Protein AF-C3Z8F8-F1 (afdb_monomer_lite)

Organism: Branchiostoma floridae (NCBI:txid7739)

InterPro domains:
  IPR000772 Ricin B, lectin domain [PF00652] (810-932)
  IPR000772 Ricin B, lectin domain [SM00458] (810-935)
  IPR001128 Cytochrome P450 [PF00067] (260-406)
  IPR001173 Glycosyltransferase 2-like [PF00535] (545-729)
  IPR002403 Cytochrome P450, E-class, group IV [PR00465] (278-294)
  IPR002403 Cytochrome P450, E-class, group IV [PR00465] (331-349)
  IPR002403 Cytochrome P450, E-class, group IV [PR00465] (377-395)
  IPR029044 Nucleotide-diphospho-sugar transferases [G3DSA:3.90.550.10] (469-754)
  IPR029044 Nucleotide-diphospho-sugar transferases [G3DSA:3.90.550.10] (755-800)
  IPR029044 Nucleotide-diphospho-sugar transferases [SSF53448] (522-799)
  IPR035992 Ricin B-like lectins [SSF50370] (803-936)
  IPR036396 Cytochrome P450 superfamily [G3DSA:1.10.630.10] (15-412)
  IPR036396 Cytochrome P450 superfamily [SSF48264] (28-414)

Secondary structure (DSSP, 8-state):
--SS--HHHHHH---SSS-----SSS---SEEEE-SSS-EEEE-SHHHHGGGT-TTTEEEPTTEETTEEE-TTTTTT---TTT--HHHHHHHHHHHHHHHHHHHTTHHHHHHHHHHHHHHHHTT-S-BTTHHHHHHHHHHHHHHHHHHSSPPPHHHHHHHHTTSEEEE-SSSPPP-THHHHHHHHHHHHHHHHHHHTSTTHHHHHHHHHHTT--HHHHHHHHHIIIIIIIIIHHHHHHHHHHHHHTTS-HHHHHHHHHHHHHHHHHTTS--HHHHHH-HHHHHHHHHHHHHS-SS-EEEEEESS-EEE--TT--EEE-TT-EEEEEHHHHTT-TTTSSSTTS--TTTTB-TTS-B----BTTTB-TTS---TTS-S-TTHHHHHHHHHHHHHHHHHHEEEEESSPPP--SS-SSTTS-SSPP-EEEEEE-HHHHHHHHHHTTTTSGGGTHHHHTTTTTS-----EEPP---TTSS-S-TTSTTGGGPPPPGGGTTT-HHHHHHHHHHHSS-HHHHHHS-TT------S-GGGGG-EE-SSPPPEEEEEEESS--HHHHHHHHHHHHHHS-TTTEEEEEEEE-S---GGGTHHHHHHHTT-TTEEEEE-SS--BHHHHHHHHHHS--SSEEEEEESS----TT-SHHHHHHHHH-TT-------PEE-TTT--EE---TTEEEEEETTTEEEEEEPP--S-HHHHHHHHHTTPPPP-SB--SSSEEEEHHHHHHTT-S-TT--BSSSHHHHHHH-S--TTS-TTTHHHHTTS---HHHHHHHHHTTPPPHHHHHHHT-TTS------EEEEEEEEESSSSEEEE--STTB-EEEE--SS-GGG-EEEETTSBEEETTEEEEEEEEEEEPTTSTT-EEEEEEETTSTTBPBEE--TTSB-EETTT-EEEEEEESSSS-EEEEEEE--S-GGGBEEEEEE-S--

Foldseek 3Di:
DLPFDQLLCLQQDDDDPDADHDFPDDDDFQWGFHCSQHTAIEGFALQRLVLLFALQWWAAAWQDPPQWGFDCLLLVNQTALLRDHDLVVLLLLQLQLVLCVQLVVVLLVLLLVLLLVLLVVCQVDLKFLPLLLSLLQSQQQSSCCSRQVGRDGSVLLVLLVQLGIAGGSGPDDDPGPVVSVVSNSVSVVVLVVVRCPTPCNVVLCVSCVVSVHHSSSSSSNNSCLRNVVFSNQLSLLLQLLVLVLLVDDPVLLVVLLVQLVVLLVVLQADDPNSLVSSLLQVLQSLLLCLQFPSDQKRKTFTCAWDWDDGPPDTDIHHGGHIYMSGSNSNSQRCVQQPVSNDRDSCSQADPVRHGHFDQRPDPGRLPDADDSSGPNSSCSVVRSSSNSLSVSQCSHFKDWDWPDRFADDSSQSGGSHGNDRTMTSHMDGNSVVNVSNSPRSVPPPCPVPVVVVVVVPPPDDDDFDFLDQQFQPQDPPDCPFACAQLAFGDPVVCPPVVVLQVVCCVQAVFRLVSLVSDDLRHHYDQLDDPVNRGDTFDPDFWAEEEEEEDASHRPSQLSSAVNQCVRAPDPVRHQAYEYEYQAHDDPCVPPVVVVVCVVPPRYDYHYDPHRLADQVSLVVSLVPIDTQKYKFAYSRDHDHHSQVRVQRRVCVVPQLDKDFTQDWDQHRYGRRTGGHDPQWAWDADLVLDIDTDGDDDDDDPVVVVVCVVPVHDDQHLFDPPRTIMHGSVSCVLLVHFDSLDGHDDSSRVCVSQLDDRPDADPVCVVVVVVSDDCVVSVVSCVVVVHDYVVCSCVPRPVVHDDFPPAFQFKFWKQQQVDQWTWFDPDVQFIFIDHDDRPGPRRIWTQHPQQWIARSVHSQKTWFWADDDPVAPPKTTIGIDGPPDPRTFRWDDAAQAATAGPPPRWTKAWDPPDPVTGTIITDHDDPDSRRTIHGPGGPDHD

Sequence (941 aa):
MGGVWSNTYGFIKGVTDGVHMMKPEGEHPSVVRTNPGLPVVALMNQDTIHYAINPETYKKEPYSFGPVGVSKDVLRGHCPSMFSNDEDHRRKKALLVDAYKQGEKSLPSILFNQIKAHFGEWSRLKDVPDFEERVFHIMSETLTEALFGRKIDGQLCFTWLNGLITEAKTWIPMPSLAWKRRQAIKAIPELLKAIETAPKYRELVQLCHTHGVEVEEGIFTILYGTLFNGCAAQTAAIVSSVARLHTLSDAEKNEIIQTTLQVLEKHGGVSEESLGEMKTLESFILEVLRLHPPVFNYWVLARKDLVISPEKENIKVRKGERMLGCCFFAQRDGSVFPDPDRFRWNRFLDEQGGQKKHLFFPRGSFTEAADLNSHQCPGQDIGFFMMKTTLSVFLCYCSWELKDAPVWSDKPIRVGNPDDPVRLVRFNFRSEQAGRALTQGNRLVLIRAQVCLAVWTLTHLSVSRLVLKLDATTMPRNQRAPGSGGLPVSERRTRGHEKEIEAGWERSKFNEFVSDLVSLERSLPDTRPVRCHKAQVLDNLPTTSVIICFCEEAVSTLLRSVHSVINRSPPHLLKEIILVDDASTAAYLKEDLDTYMSKFPQVKIVHLPEREGLIRARLRGAEIATGDVLTFLDSHIECNVGWLEPLLDRIGRNRTTVPCPSIDRINDNTFGYEAANENMRGGFNWGMKFDWVSLPPGEDDRRYQDIWSQNEIIKSPTMAGGLFSIDRRFFWELGGYDPGFQIWGAENLEISFKDIFYALNPHVENEIANAGDVSDRKRMREQLGCKSFQWYIDHVYPEITIPDLRAKARGEVKNRAMSLCLDAVYGEKVGAYFCHGEGGQQSFTLRMDDKIMLRWFFSVCLAAGLPIRNHKGAFLLTKKPCTAPEVIAWNHTKGGPLVDQKTGKCLGVVNLSPEEHLVALRPCNQQRVQDWTFQNYLVDM

Radius of gyration: 35.75 Å; chains: 1; bounding box: 102×76×83 Å

Structure (mmCIF, N/CA/C/O backbone):
data_AF-C3Z8F8-F1
#
_entry.id   AF-C3Z8F8-F1
#
loop_
_atom_site.group_PDB
_atom_site.id
_atom_site.type_symbol
_atom_site.label_atom_id
_atom_site.label_alt_id
_atom_site.label_comp_id
_atom_site.label_asym_id
_atom_site.label_entity_id
_atom_site.label_seq_id
_atom_site.pdbx_PDB_ins_code
_atom_site.Cartn_x
_atom_site.Cartn_y
_atom_site.Cartn_z
_atom_site.occupancy
_atom_site.B_iso_or_equiv
_atom_site.auth_seq_id
_atom_site.auth_comp_id
_atom_site.auth_asym_id
_atom_site.auth_atom_id
_atom_site.pdbx_PDB_model_num
ATOM 1 N N . MET A 1 1 ? 19.564 0.841 -3.319 1.00 30.75 1 MET A N 1
ATOM 2 C CA . MET A 1 1 ? 20.956 1.330 -3.101 1.00 30.75 1 MET A CA 1
ATOM 3 C C . MET A 1 1 ? 21.956 0.267 -2.608 1.00 30.75 1 MET A C 1
ATOM 5 O O . MET A 1 1 ? 23.150 0.504 -2.739 1.00 30.75 1 MET A O 1
ATOM 9 N N . GLY A 1 2 ? 21.537 -0.902 -2.096 1.00 26.88 2 GLY A N 1
ATOM 10 C CA . GLY A 1 2 ? 22.413 -1.929 -1.488 1.00 26.88 2 GLY A CA 1
ATOM 11 C C . GLY A 1 2 ? 23.427 -2.684 -2.372 1.00 26.88 2 GLY A C 1
ATOM 12 O O . GLY A 1 2 ? 23.732 -3.834 -2.082 1.00 26.88 2 GLY A O 1
ATOM 13 N N . GLY A 1 3 ? 23.937 -2.092 -3.453 1.00 28.89 3 GLY A N 1
ATOM 14 C CA . GLY A 1 3 ? 24.893 -2.740 -4.354 1.00 28.89 3 GLY A CA 1
ATOM 15 C C . GLY A 1 3 ? 26.354 -2.432 -4.018 1.00 28.89 3 GLY A C 1
ATOM 16 O O . GLY A 1 3 ? 26.887 -1.466 -4.555 1.00 28.89 3 GLY A O 1
ATOM 17 N N . VAL A 1 4 ? 26.990 -3.318 -3.238 1.00 31.25 4 VAL A N 1
ATOM 18 C CA . VAL A 1 4 ? 28.458 -3.474 -3.090 1.00 31.25 4 VAL A CA 1
ATOM 19 C C . VAL A 1 4 ? 29.200 -2.289 -2.440 1.00 31.25 4 VAL A C 1
ATOM 21 O O . VAL A 1 4 ? 29.968 -1.616 -3.117 1.00 31.25 4 VAL A O 1
ATOM 24 N N . TRP A 1 5 ? 29.052 -2.073 -1.121 1.00 44.94 5 TRP A N 1
ATOM 25 C CA . TRP A 1 5 ? 29.898 -1.103 -0.380 1.00 44.94 5 TRP A CA 1
ATOM 26 C C . TRP A 1 5 ? 30.412 -1.570 0.994 1.00 44.94 5 TRP A C 1
ATOM 28 O O . TRP A 1 5 ? 30.899 -0.762 1.785 1.00 44.94 5 TRP A O 1
ATOM 38 N N . SER A 1 6 ? 30.394 -2.872 1.285 1.00 33.66 6 SER A N 1
ATOM 39 C CA . SER A 1 6 ? 31.054 -3.418 2.475 1.00 33.66 6 SER A CA 1
ATOM 40 C C . SER A 1 6 ? 32.566 -3.451 2.371 1.00 33.66 6 SER A C 1
ATOM 42 O O . SER A 1 6 ? 33.184 -4.499 2.152 1.00 33.66 6 SER A O 1
ATOM 44 N N . ASN A 1 7 ? 33.182 -2.317 2.671 1.00 40.53 7 ASN A N 1
ATOM 45 C CA . ASN A 1 7 ? 34.591 -2.330 3.020 1.00 40.53 7 ASN A CA 1
ATOM 46 C C . ASN A 1 7 ? 34.834 -3.020 4.373 1.00 40.53 7 ASN A C 1
ATOM 48 O O . ASN A 1 7 ? 35.974 -3.365 4.639 1.00 40.53 7 ASN A O 1
ATOM 52 N N . THR A 1 8 ? 33.806 -3.345 5.170 1.00 40.59 8 THR A N 1
ATOM 53 C CA . THR A 1 8 ? 33.922 -4.212 6.358 1.00 40.59 8 THR A CA 1
ATOM 54 C C . THR A 1 8 ? 34.594 -5.544 6.012 1.00 40.59 8 THR A C 1
ATOM 56 O O . THR A 1 8 ? 35.601 -5.889 6.620 1.00 40.59 8 THR A O 1
ATOM 59 N N . TYR A 1 9 ? 34.143 -6.257 4.973 1.00 34.75 9 TYR A N 1
ATOM 60 C CA . TYR A 1 9 ? 34.754 -7.540 4.592 1.00 34.75 9 TYR A CA 1
ATOM 61 C C . TYR A 1 9 ? 36.217 -7.383 4.120 1.00 34.75 9 TYR A C 1
ATOM 63 O O . TYR A 1 9 ? 37.063 -8.217 4.439 1.00 34.75 9 TYR A O 1
ATOM 71 N N . GLY A 1 10 ? 36.536 -6.279 3.430 1.00 37.97 10 GLY A N 1
ATOM 72 C CA . GLY A 1 10 ? 37.906 -5.938 3.014 1.00 37.97 10 GLY A CA 1
ATOM 73 C C . GLY A 1 10 ? 38.821 -5.467 4.156 1.00 37.97 10 GLY A C 1
ATOM 74 O O . GLY A 1 10 ? 40.017 -5.735 4.122 1.00 37.97 10 GLY A O 1
ATOM 75 N N . PHE A 1 11 ? 38.269 -4.816 5.184 1.00 44.28 11 PHE A N 1
ATOM 76 C CA . PHE A 1 11 ? 38.968 -4.427 6.418 1.00 44.28 11 PHE A CA 1
ATOM 77 C C . PHE A 1 11 ? 39.270 -5.631 7.314 1.00 44.28 11 PHE A C 1
ATOM 79 O O . PHE A 1 11 ? 40.329 -5.691 7.935 1.00 44.28 11 PHE A O 1
ATOM 86 N N . ILE A 1 12 ? 38.325 -6.570 7.390 1.00 44.50 12 ILE A N 1
ATOM 87 C CA . ILE A 1 12 ? 38.333 -7.671 8.359 1.00 44.50 12 ILE A CA 1
ATOM 88 C C . ILE A 1 12 ? 39.060 -8.910 7.811 1.00 44.50 12 ILE A C 1
ATOM 90 O O . ILE A 1 12 ? 39.488 -9.758 8.595 1.00 44.50 12 ILE A O 1
ATOM 94 N N . LYS A 1 13 ? 39.233 -9.052 6.485 1.00 38.62 13 LYS A N 1
ATOM 95 C CA . LYS A 1 13 ? 39.855 -10.254 5.899 1.00 38.62 13 LYS A CA 1
ATOM 96 C C . LYS A 1 13 ? 40.780 -10.002 4.698 1.00 38.62 13 LYS A C 1
ATOM 98 O O . LYS A 1 13 ? 40.571 -10.544 3.615 1.00 38.62 13 LYS A O 1
ATOM 103 N N . GLY A 1 14 ? 41.864 -9.261 4.928 1.00 37.00 14 GLY A N 1
ATOM 104 C CA . GLY A 1 14 ? 43.059 -9.289 4.076 1.00 37.00 14 GLY A CA 1
ATOM 105 C C . GLY A 1 14 ? 44.121 -10.241 4.638 1.00 37.00 14 GLY A C 1
ATOM 106 O O . GLY A 1 14 ? 44.795 -9.894 5.602 1.00 37.00 14 GLY A O 1
ATOM 107 N N . VAL A 1 15 ? 44.281 -11.432 4.051 1.00 38.97 15 VAL A N 1
ATOM 108 C CA . VAL A 1 15 ? 45.391 -12.348 4.380 1.00 38.97 15 VAL A CA 1
ATOM 109 C C . VAL A 1 15 ? 46.559 -12.077 3.435 1.00 38.97 15 VAL A C 1
ATOM 111 O O . VAL A 1 15 ? 46.555 -12.594 2.325 1.00 38.97 15 VAL A O 1
ATOM 114 N N . THR A 1 16 ? 47.540 -11.302 3.897 1.00 36.34 16 THR A N 1
ATOM 115 C CA . THR A 1 16 ? 48.956 -11.341 3.472 1.00 36.34 16 THR A CA 1
ATOM 116 C C . THR A 1 16 ? 49.789 -10.564 4.494 1.00 36.34 16 THR A C 1
ATOM 118 O O . THR A 1 16 ? 49.552 -9.374 4.688 1.00 36.34 16 THR A O 1
ATOM 121 N N . ASP A 1 17 ? 50.721 -11.260 5.141 1.00 34.22 17 ASP A N 1
ATOM 122 C CA . ASP A 1 17 ? 51.903 -10.810 5.892 1.00 34.22 17 ASP A CA 1
ATOM 123 C C . ASP A 1 17 ? 51.981 -9.339 6.365 1.00 34.22 17 ASP A C 1
ATOM 125 O O . ASP A 1 17 ? 52.243 -8.413 5.599 1.00 34.22 17 ASP A O 1
ATOM 129 N N . GLY A 1 18 ? 51.894 -9.143 7.688 1.00 39.56 18 GLY A N 1
ATOM 130 C CA . GLY A 1 18 ? 52.433 -7.952 8.367 1.00 39.56 18 GLY A CA 1
ATOM 131 C C . GLY A 1 18 ? 51.464 -6.808 8.692 1.00 39.56 18 GLY A C 1
ATOM 132 O O . GLY A 1 18 ? 51.912 -5.783 9.202 1.00 39.56 18 GLY A O 1
ATOM 133 N N . VAL A 1 19 ? 50.156 -6.950 8.453 1.00 44.16 19 VAL A N 1
ATOM 134 C CA . VAL A 1 19 ? 49.149 -5.927 8.810 1.00 44.16 19 VAL A CA 1
ATOM 135 C C . VAL A 1 19 ? 48.291 -6.391 9.991 1.00 44.16 19 VAL A C 1
ATOM 137 O O . VAL A 1 19 ? 47.705 -7.471 9.949 1.00 44.16 19 VAL A O 1
ATOM 140 N N . HIS A 1 20 ? 48.172 -5.566 11.039 1.00 47.03 20 HIS A N 1
ATOM 141 C CA . HIS A 1 20 ? 47.271 -5.842 12.164 1.00 47.03 20 HIS A CA 1
ATOM 142 C C . HIS A 1 20 ? 45.809 -5.918 11.690 1.00 47.03 20 HIS A C 1
ATOM 144 O O . HIS A 1 20 ? 45.269 -4.953 11.143 1.00 47.03 20 HIS A O 1
ATOM 150 N N . MET A 1 21 ? 45.161 -7.062 11.928 1.00 49.62 21 MET A N 1
ATOM 151 C CA . MET A 1 21 ? 43.740 -7.260 11.635 1.00 49.62 21 MET A CA 1
ATOM 152 C C . MET A 1 21 ? 42.862 -6.424 12.569 1.00 49.62 21 MET A C 1
ATOM 154 O O . MET A 1 21 ? 42.931 -6.574 13.788 1.00 49.62 21 MET A O 1
ATOM 158 N N . MET A 1 22 ? 41.960 -5.633 11.990 1.00 53.66 22 MET A N 1
ATOM 159 C CA . MET A 1 22 ? 40.806 -5.093 12.707 1.00 53.66 22 MET A CA 1
ATOM 160 C C . MET A 1 22 ? 39.706 -6.154 12.679 1.00 53.66 22 MET A C 1
ATOM 162 O O . MET A 1 22 ? 39.204 -6.506 11.611 1.00 53.66 22 MET A O 1
ATOM 166 N N . LYS A 1 23 ? 39.361 -6.696 13.844 1.00 53.91 23 LYS A N 1
ATOM 167 C CA . LYS A 1 23 ? 38.171 -7.540 14.013 1.00 53.91 23 LYS A CA 1
ATOM 168 C C . LYS A 1 23 ? 36.983 -6.643 14.395 1.00 53.91 23 LYS A C 1
ATOM 170 O O . LYS A 1 23 ? 37.209 -5.507 14.780 1.00 53.91 23 LYS A O 1
ATOM 175 N N . PRO A 1 24 ? 35.733 -7.104 14.277 1.00 54.22 24 PRO A N 1
ATOM 176 C CA . PRO A 1 24 ? 34.597 -6.443 14.928 1.00 54.22 24 PRO A CA 1
ATOM 177 C C . PRO A 1 24 ? 34.580 -6.675 16.442 1.00 54.22 24 PRO A C 1
ATOM 179 O O . PRO A 1 24 ? 34.131 -5.819 17.189 1.00 54.22 24 PRO A O 1
ATOM 182 N N . GLU A 1 25 ? 35.097 -7.829 16.874 1.00 50.75 25 GLU A N 1
ATOM 183 C CA . GLU A 1 25 ? 35.137 -8.275 18.266 1.00 50.75 25 GLU A CA 1
ATOM 184 C C . GLU A 1 25 ? 36.566 -8.167 18.837 1.00 50.75 25 GLU A C 1
ATOM 186 O O . GLU A 1 25 ? 37.519 -8.705 18.254 1.00 50.75 25 GLU A O 1
ATOM 191 N N . GLY A 1 26 ? 36.708 -7.538 20.009 1.00 51.84 26 GLY A N 1
ATOM 192 C CA . GLY A 1 26 ? 37.941 -7.504 20.811 1.00 51.84 26 GLY A CA 1
ATOM 193 C C . GLY A 1 26 ? 38.516 -6.103 21.049 1.00 51.84 26 GLY A C 1
ATOM 194 O O . GLY A 1 26 ? 38.034 -5.112 20.513 1.00 51.84 26 GLY A O 1
ATOM 195 N N . GLU A 1 27 ? 39.574 -6.014 21.860 1.00 59.06 27 GLU A N 1
ATOM 196 C CA . GLU A 1 27 ? 40.308 -4.755 22.045 1.00 59.06 27 GLU A CA 1
ATOM 197 C C . GLU A 1 27 ? 41.096 -4.380 20.779 1.00 59.06 27 GLU A C 1
ATOM 199 O O . GLU A 1 27 ? 41.745 -5.221 20.144 1.00 59.06 27 GLU A O 1
ATOM 204 N N . HIS A 1 28 ? 41.082 -3.094 20.429 1.00 68.31 28 HIS A N 1
ATOM 205 C CA . HIS A 1 28 ? 41.867 -2.540 19.326 1.00 68.31 28 HIS A CA 1
ATOM 206 C C . HIS A 1 28 ? 42.767 -1.411 19.823 1.00 68.31 28 HIS A C 1
ATOM 208 O O . HIS A 1 28 ? 42.349 -0.634 20.683 1.00 68.31 28 HIS A O 1
ATOM 214 N N . PRO A 1 29 ? 43.984 -1.264 19.273 1.00 75.19 29 PRO A N 1
ATOM 215 C CA . PRO A 1 29 ? 44.781 -0.075 19.523 1.00 75.19 29 PRO A CA 1
ATOM 216 C C . PRO A 1 29 ? 44.054 1.153 18.961 1.00 75.19 29 PRO A C 1
ATOM 218 O O . PRO A 1 29 ? 43.560 1.137 17.832 1.00 75.19 29 PRO A O 1
ATOM 221 N N . SER A 1 30 ? 44.027 2.237 19.736 1.00 79.69 30 SER A N 1
ATOM 222 C CA . SER A 1 30 ? 43.353 3.488 19.373 1.00 79.69 30 SER A CA 1
ATOM 223 C C . SER A 1 30 ? 43.845 4.073 18.041 1.00 79.69 30 SER A C 1
ATOM 225 O O . SER A 1 30 ? 43.084 4.725 17.330 1.00 79.69 30 SER A O 1
ATOM 227 N N . VAL A 1 31 ? 45.106 3.812 17.675 1.00 84.94 31 VAL A N 1
ATOM 228 C CA . VAL A 1 31 ? 45.683 4.143 16.366 1.00 84.94 31 VAL A CA 1
ATOM 229 C C . VAL A 1 31 ? 46.378 2.914 15.788 1.00 84.94 31 VAL A C 1
ATOM 231 O O . VAL A 1 31 ? 47.151 2.262 16.485 1.00 84.94 31 VAL A O 1
ATOM 234 N N . VAL A 1 32 ? 46.165 2.623 14.502 1.00 83.44 32 VAL A N 1
ATOM 235 C CA . VAL A 1 32 ? 46.837 1.518 13.800 1.00 83.44 32 VAL A CA 1
ATOM 236 C C . VAL A 1 32 ? 47.263 1.920 12.389 1.00 83.44 32 VAL A C 1
ATOM 238 O O . VAL A 1 32 ? 46.518 2.566 11.653 1.00 83.44 32 VAL A O 1
ATOM 241 N N . ARG A 1 33 ? 48.473 1.525 11.974 1.00 84.31 33 ARG A N 1
ATOM 242 C CA . ARG A 1 33 ? 48.885 1.605 10.564 1.00 84.31 33 ARG A CA 1
ATOM 243 C C . ARG A 1 33 ? 48.367 0.380 9.823 1.00 84.31 33 ARG A C 1
ATOM 245 O O . ARG A 1 33 ? 48.650 -0.749 10.210 1.00 84.31 33 ARG A O 1
ATOM 252 N N . THR A 1 34 ? 47.594 0.609 8.769 1.00 77.56 34 THR A N 1
ATOM 253 C CA . THR A 1 34 ? 46.904 -0.449 8.024 1.00 77.56 34 THR A CA 1
ATOM 254 C C . THR A 1 34 ? 46.773 -0.084 6.541 1.00 77.56 34 THR A C 1
ATOM 256 O O . THR A 1 34 ? 47.124 1.023 6.127 1.00 77.56 34 THR A O 1
ATOM 259 N N . ASN A 1 35 ? 46.334 -1.030 5.712 1.00 74.69 35 ASN A N 1
ATOM 260 C CA . ASN A 1 35 ? 46.222 -0.864 4.264 1.00 74.69 35 ASN A CA 1
ATOM 261 C C . ASN A 1 35 ? 44.973 -1.581 3.708 1.00 74.69 35 ASN A C 1
ATOM 263 O O . ASN A 1 35 ? 45.088 -2.651 3.110 1.00 74.69 35 ASN A O 1
ATOM 267 N N . PRO A 1 36 ? 43.768 -1.005 3.866 1.00 63.84 36 PRO A N 1
ATOM 268 C CA . PRO A 1 36 ? 42.518 -1.539 3.317 1.00 63.84 36 PRO A CA 1
ATOM 269 C C . PRO A 1 36 ? 42.358 -1.211 1.814 1.00 63.84 36 PRO A C 1
ATOM 271 O O . PRO A 1 36 ? 41.287 -0.807 1.361 1.00 63.84 36 PRO A O 1
ATOM 274 N N . GLY A 1 37 ? 43.448 -1.300 1.046 1.00 69.25 37 GLY A N 1
ATOM 275 C CA . GLY A 1 37 ? 43.541 -0.915 -0.368 1.00 69.25 37 GLY A CA 1
ATOM 276 C C . GLY A 1 37 ? 44.363 0.354 -0.631 1.00 69.25 37 GLY A C 1
ATOM 277 O O . GLY A 1 37 ? 44.890 0.500 -1.731 1.00 69.25 37 GLY A O 1
ATOM 278 N N . LEU A 1 38 ? 44.527 1.234 0.366 1.00 73.88 38 LEU A N 1
ATOM 279 C CA . LEU A 1 38 ? 45.526 2.313 0.376 1.00 73.88 38 LEU A CA 1
ATOM 280 C C . LEU A 1 38 ? 46.180 2.421 1.770 1.00 73.88 38 LEU A C 1
ATOM 282 O O . LEU A 1 38 ? 45.448 2.385 2.763 1.00 73.88 38 LEU A O 1
ATOM 286 N N . PRO A 1 39 ? 47.513 2.621 1.880 1.00 83.94 39 PRO A N 1
ATOM 287 C CA . PRO A 1 39 ? 48.187 2.802 3.167 1.00 83.94 39 PRO A CA 1
ATOM 288 C C . PRO A 1 39 ? 47.631 3.994 3.952 1.00 83.94 39 PRO A C 1
ATOM 290 O O . PRO A 1 39 ? 47.515 5.100 3.412 1.00 83.94 39 PRO A O 1
ATOM 293 N N . VAL A 1 40 ? 47.300 3.766 5.224 1.00 86.62 40 VAL A N 1
ATOM 294 C CA . VAL A 1 40 ? 46.593 4.732 6.069 1.00 86.62 40 VAL A CA 1
ATOM 295 C C . VAL A 1 40 ? 46.930 4.571 7.555 1.00 86.62 40 VAL A C 1
ATOM 297 O O . VAL A 1 40 ? 47.263 3.483 8.029 1.00 86.62 40 VAL A O 1
ATOM 300 N N . VAL A 1 41 ? 46.826 5.669 8.301 1.00 89.88 41 VAL A N 1
ATOM 301 C CA . VAL A 1 41 ? 46.792 5.679 9.769 1.00 89.88 41 VAL A CA 1
ATOM 302 C C . VAL A 1 41 ? 45.328 5.696 10.205 1.00 89.88 41 VAL A C 1
ATOM 304 O O . VAL A 1 41 ? 44.657 6.721 10.085 1.00 89.88 41 VAL A O 1
ATOM 307 N N . ALA A 1 42 ? 44.804 4.559 10.654 1.00 86.50 42 ALA A N 1
ATOM 308 C CA . ALA A 1 42 ? 43.435 4.455 11.142 1.00 86.50 42 ALA A CA 1
ATOM 309 C C . ALA A 1 42 ? 43.340 4.894 12.609 1.00 86.50 42 ALA A C 1
ATOM 311 O O . ALA A 1 42 ? 44.177 4.526 13.432 1.00 86.50 42 ALA A O 1
ATOM 312 N N . LEU A 1 43 ? 42.318 5.695 12.899 1.00 86.69 43 LEU A N 1
ATOM 313 C CA . LEU A 1 43 ? 41.978 6.273 14.195 1.00 86.69 43 LEU A CA 1
ATOM 314 C C . LEU A 1 43 ? 40.658 5.633 14.631 1.00 86.69 43 LEU A C 1
ATOM 316 O O . LEU A 1 43 ? 39.645 5.751 13.931 1.00 86.69 43 LEU A O 1
ATOM 320 N N . MET A 1 44 ? 40.708 4.896 15.735 1.00 80.81 44 MET A N 1
ATOM 321 C CA . MET A 1 44 ? 39.763 3.815 16.034 1.00 80.81 44 MET A CA 1
ATOM 322 C C . MET A 1 44 ? 38.857 4.107 17.231 1.00 80.81 44 MET A C 1
ATOM 324 O O . MET A 1 44 ? 37.805 3.491 17.346 1.00 80.81 44 MET A O 1
ATOM 328 N N . ASN A 1 45 ? 39.253 5.031 18.107 1.00 81.31 45 ASN A N 1
ATOM 329 C CA . ASN A 1 45 ? 38.583 5.326 19.376 1.00 81.31 45 ASN A CA 1
ATOM 330 C C . ASN A 1 45 ? 38.203 6.821 19.465 1.00 81.31 45 ASN A C 1
ATOM 332 O O . ASN A 1 45 ? 38.612 7.610 18.607 1.00 81.31 45 ASN A O 1
ATOM 336 N N . GLN A 1 46 ? 37.435 7.222 20.481 1.00 79.62 46 GLN A N 1
ATOM 337 C CA . GLN A 1 46 ? 36.915 8.594 20.609 1.00 79.62 46 GLN A CA 1
ATOM 338 C C . GLN A 1 46 ? 38.027 9.646 20.782 1.00 79.62 46 GLN A C 1
ATOM 340 O O . GLN A 1 46 ? 37.952 10.719 20.178 1.00 79.62 46 GLN A O 1
ATOM 345 N N . ASP A 1 47 ? 39.101 9.325 21.509 1.00 80.44 47 ASP A N 1
ATOM 346 C CA . ASP A 1 47 ? 40.209 10.265 21.740 1.00 80.44 47 ASP A CA 1
ATOM 347 C C . ASP A 1 47 ? 41.027 10.548 20.485 1.00 80.44 47 ASP A C 1
ATOM 349 O O . ASP A 1 47 ? 41.505 11.660 20.282 1.00 80.44 47 ASP A O 1
ATOM 353 N N . THR A 1 48 ? 41.228 9.553 19.624 1.00 84.50 48 THR A N 1
ATOM 354 C CA . THR A 1 48 ? 42.141 9.672 18.475 1.00 84.50 48 THR A CA 1
ATOM 355 C C . THR A 1 48 ? 41.438 10.137 17.214 1.00 84.50 48 THR A C 1
ATOM 357 O O . THR A 1 48 ? 42.032 10.827 16.386 1.00 84.50 48 THR A O 1
ATOM 360 N N . ILE A 1 49 ? 40.156 9.819 17.050 1.00 82.00 49 ILE A N 1
ATOM 361 C CA . ILE A 1 49 ? 39.426 10.131 15.823 1.00 82.00 49 ILE A CA 1
ATOM 362 C C . ILE A 1 49 ? 39.317 11.649 15.561 1.00 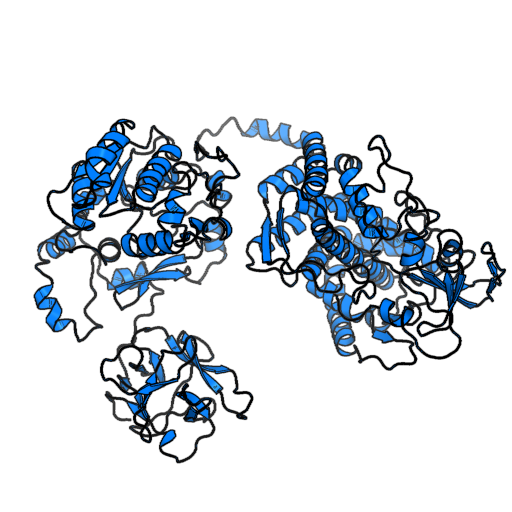82.00 49 ILE A C 1
ATOM 364 O O . ILE A 1 49 ? 39.169 12.064 14.409 1.00 82.00 49 ILE A O 1
ATOM 368 N N . HIS A 1 50 ? 39.507 12.495 16.588 1.00 78.50 50 HIS A N 1
ATOM 369 C CA . HIS A 1 50 ? 39.512 13.957 16.464 1.00 78.50 50 HIS A CA 1
ATOM 370 C C . HIS A 1 50 ? 40.572 14.516 15.489 1.00 78.50 50 HIS A C 1
ATOM 372 O O . HIS A 1 50 ? 40.350 15.583 14.901 1.00 78.50 50 HIS A O 1
ATOM 378 N N . TYR A 1 51 ? 41.677 13.797 15.253 1.00 82.44 51 TYR A N 1
ATOM 379 C CA . TYR A 1 51 ? 42.717 14.198 14.295 1.00 82.44 51 TYR A CA 1
ATOM 380 C C . TYR A 1 51 ? 42.267 14.096 12.825 1.00 82.44 51 TYR A C 1
ATOM 382 O O . TYR A 1 51 ? 42.809 14.818 11.985 1.00 82.44 51 TYR A O 1
ATOM 390 N N . ALA A 1 52 ? 41.265 13.268 12.494 1.00 81.38 52 ALA A N 1
ATOM 391 C CA . ALA A 1 52 ? 40.735 13.141 11.126 1.00 81.38 52 ALA A CA 1
ATOM 392 C C . ALA A 1 52 ? 39.596 14.122 10.790 1.00 81.38 52 ALA A C 1
ATOM 394 O O . ALA A 1 52 ? 38.984 14.035 9.730 1.00 81.38 52 ALA A O 1
ATOM 395 N N . ILE A 1 53 ? 39.293 15.042 11.704 1.00 77.00 53 ILE A N 1
ATOM 396 C CA . ILE A 1 53 ? 38.130 15.938 11.632 1.00 77.00 53 ILE A CA 1
ATOM 397 C C . ILE A 1 53 ? 38.453 17.360 12.113 1.00 77.00 53 ILE A C 1
ATOM 399 O O . ILE A 1 53 ? 37.587 18.223 12.028 1.00 77.00 53 ILE A O 1
ATOM 403 N N . ASN A 1 54 ? 39.672 17.644 12.591 1.00 79.75 54 ASN A N 1
ATOM 404 C CA . ASN A 1 54 ? 40.121 19.003 12.911 1.00 79.75 54 ASN A CA 1
ATOM 405 C C . ASN A 1 54 ? 40.757 19.684 11.679 1.00 79.75 54 ASN A C 1
ATOM 407 O O . ASN A 1 54 ? 41.829 19.237 11.264 1.00 79.75 54 ASN A O 1
ATOM 411 N N . PRO A 1 55 ? 40.183 20.767 11.114 1.00 79.06 55 PRO A N 1
ATOM 412 C CA . PRO A 1 55 ? 40.761 21.454 9.955 1.00 79.06 55 PRO A CA 1
ATOM 413 C C . PRO A 1 55 ? 42.247 21.808 10.115 1.00 79.06 55 PRO A C 1
ATOM 415 O O . PRO A 1 55 ? 42.977 21.802 9.134 1.00 79.06 55 PRO A O 1
ATOM 418 N N . GLU A 1 56 ? 42.726 22.034 11.342 1.00 84.25 56 GLU A N 1
ATOM 419 C CA . GLU A 1 56 ? 44.133 22.337 11.647 1.00 84.25 56 GLU A CA 1
ATOM 420 C C . GLU A 1 56 ? 45.099 21.144 11.527 1.00 84.25 56 GLU A C 1
ATOM 422 O O . GLU A 1 56 ? 46.320 21.320 11.423 1.00 84.25 56 GLU A O 1
ATOM 427 N N . THR A 1 57 ? 44.588 19.912 11.571 1.00 86.12 57 THR A N 1
ATOM 428 C CA . THR A 1 57 ? 45.390 18.680 11.491 1.00 86.12 57 THR A CA 1
ATOM 429 C C . THR A 1 57 ? 45.254 17.986 10.142 1.00 86.12 57 THR A C 1
ATOM 431 O O . THR A 1 57 ? 46.176 17.264 9.756 1.00 86.12 57 THR A O 1
ATOM 434 N N . TYR A 1 58 ? 44.174 18.225 9.387 1.00 87.81 58 TYR A N 1
ATOM 435 C CA . TYR A 1 58 ? 43.890 17.493 8.151 1.00 87.81 58 TYR A CA 1
ATOM 436 C C . TYR A 1 58 ? 43.387 18.355 6.978 1.00 87.81 58 TYR A C 1
ATOM 438 O O . TYR A 1 58 ? 42.796 19.418 7.147 1.00 87.81 58 TYR A O 1
ATOM 446 N N . LYS A 1 59 ? 43.604 17.860 5.757 1.00 90.44 59 LYS A N 1
ATOM 447 C CA . LYS A 1 59 ? 42.999 18.345 4.507 1.00 90.44 59 LYS A CA 1
ATOM 448 C C . LYS A 1 59 ? 42.286 17.195 3.784 1.00 90.44 59 LYS A C 1
ATOM 450 O O . LYS A 1 59 ? 42.744 16.053 3.831 1.00 90.44 59 LYS A O 1
ATOM 455 N N . LYS A 1 60 ? 41.177 17.485 3.112 1.00 88.94 60 LYS A N 1
ATOM 456 C CA . LYS A 1 60 ? 40.413 16.535 2.288 1.00 88.94 60 LYS A CA 1
ATOM 457 C C . LYS A 1 60 ? 41.134 16.265 0.967 1.00 88.94 60 LYS A C 1
ATOM 459 O O . LYS A 1 60 ? 41.772 17.167 0.418 1.00 88.94 60 LYS A O 1
ATOM 464 N N . GLU A 1 61 ? 41.002 15.051 0.439 1.00 88.25 61 GLU A N 1
ATOM 465 C CA . GLU A 1 61 ? 41.412 14.716 -0.930 1.00 88.25 61 GLU A CA 1
ATOM 466 C C . GLU A 1 61 ? 40.244 15.037 -1.895 1.00 88.25 61 GLU A C 1
ATOM 468 O O . GLU A 1 61 ? 39.141 14.523 -1.690 1.00 88.25 61 GLU A O 1
ATOM 473 N N . PRO A 1 62 ? 40.435 15.876 -2.935 1.00 88.06 62 PRO A N 1
ATOM 474 C CA . PRO A 1 62 ? 39.369 16.218 -3.879 1.00 88.06 62 PRO A CA 1
ATOM 475 C C . PRO A 1 62 ? 38.759 14.981 -4.554 1.00 88.06 62 PRO A C 1
ATOM 477 O O . PRO A 1 62 ? 39.494 14.117 -5.036 1.00 88.06 62 PRO A O 1
ATOM 480 N N . TYR A 1 63 ? 37.425 14.928 -4.638 1.00 87.06 63 TYR A N 1
ATOM 481 C CA . TYR A 1 63 ? 36.661 13.848 -5.288 1.00 87.06 63 TYR A CA 1
ATOM 482 C C . TYR A 1 63 ? 36.966 12.428 -4.767 1.00 87.06 63 TYR A C 1
ATOM 484 O O . TYR A 1 63 ? 36.915 11.467 -5.536 1.00 87.06 63 TYR A O 1
ATOM 492 N N . SER A 1 64 ? 37.331 12.271 -3.490 1.00 83.12 64 SER A N 1
ATOM 493 C CA . SER A 1 64 ? 37.891 11.015 -2.977 1.00 83.12 64 SER A CA 1
ATOM 494 C C . SER A 1 64 ? 37.376 10.649 -1.585 1.00 83.12 64 SER A C 1
ATOM 496 O O . SER A 1 64 ? 37.543 11.403 -0.630 1.00 83.12 64 SER A O 1
ATOM 498 N N . PHE A 1 65 ? 36.846 9.434 -1.459 1.00 76.81 65 PHE A N 1
ATOM 499 C CA . PHE A 1 65 ? 36.656 8.713 -0.200 1.00 76.81 65 PHE A CA 1
ATOM 500 C C . PHE A 1 65 ? 37.755 7.646 -0.061 1.00 76.81 65 PHE A C 1
ATOM 502 O O . PHE A 1 65 ? 37.482 6.448 -0.005 1.00 76.81 65 PHE A O 1
ATOM 509 N N . GLY A 1 66 ? 39.020 8.075 -0.099 1.00 78.31 66 GLY A N 1
ATOM 510 C CA . GLY A 1 66 ? 40.185 7.189 -0.017 1.00 78.31 66 GLY A CA 1
ATOM 511 C C . GLY A 1 66 ? 40.300 6.258 -1.227 1.00 78.31 66 GLY A C 1
ATOM 512 O O . GLY A 1 66 ? 40.623 6.745 -2.311 1.00 78.31 66 GLY A O 1
ATOM 513 N N . PRO A 1 67 ? 40.071 4.935 -1.089 1.00 70.38 67 PRO A N 1
ATOM 514 C CA . PRO A 1 67 ? 40.108 4.000 -2.212 1.00 70.38 67 PRO A CA 1
ATOM 515 C C . PRO A 1 67 ? 38.955 4.178 -3.216 1.00 70.38 67 PRO A C 1
ATOM 517 O O . PRO A 1 67 ? 38.921 3.454 -4.203 1.00 70.38 67 PRO A O 1
ATOM 520 N N . VAL A 1 68 ? 38.013 5.105 -3.008 1.00 72.94 68 VAL A N 1
ATOM 521 C CA . VAL A 1 68 ? 36.850 5.310 -3.891 1.00 72.94 68 VAL A CA 1
ATOM 522 C C . VAL A 1 68 ? 36.823 6.737 -4.448 1.00 72.94 68 VAL A C 1
ATOM 524 O O . VAL A 1 68 ? 36.915 7.704 -3.693 1.00 72.94 68 VAL A O 1
ATOM 527 N N . GLY A 1 69 ? 36.694 6.872 -5.769 1.00 76.25 69 GLY A N 1
ATOM 528 C CA . GLY A 1 69 ? 36.613 8.147 -6.488 1.00 76.25 69 GLY A CA 1
ATOM 529 C C . GLY A 1 69 ? 35.185 8.541 -6.884 1.00 76.25 69 GLY A C 1
ATOM 530 O O . GLY A 1 69 ? 34.386 7.698 -7.308 1.00 76.25 69 GLY A O 1
ATOM 531 N N . VAL A 1 70 ? 34.891 9.840 -6.786 1.00 82.69 70 VAL A N 1
ATOM 532 C CA . VAL A 1 70 ? 33.645 10.464 -7.259 1.00 82.69 70 VAL A CA 1
ATOM 533 C C . VAL A 1 70 ? 33.834 10.999 -8.681 1.00 82.69 70 VAL A C 1
ATOM 535 O O . VAL A 1 70 ? 34.832 11.653 -8.987 1.00 82.69 70 VAL A O 1
ATOM 538 N N . SER A 1 71 ? 32.872 10.731 -9.561 1.00 86.25 71 SER A N 1
ATOM 539 C CA . SER A 1 71 ? 32.956 11.061 -10.981 1.00 86.25 71 SER A CA 1
ATOM 540 C C . SER A 1 71 ? 32.901 12.568 -11.235 1.00 86.25 71 SER A C 1
ATOM 542 O O . SER A 1 71 ? 31.869 13.212 -11.038 1.00 86.25 71 SER A O 1
ATOM 544 N N . LYS A 1 72 ? 34.001 13.120 -11.760 1.00 89.75 72 LYS A N 1
ATOM 545 C CA . LYS A 1 72 ? 34.062 14.512 -12.226 1.00 89.75 72 LYS A CA 1
ATOM 546 C C . LYS A 1 72 ? 33.069 14.786 -13.355 1.00 89.75 72 LYS A C 1
ATOM 548 O O . LYS A 1 72 ? 32.458 15.846 -13.350 1.00 89.75 72 LYS A O 1
ATOM 553 N N . ASP A 1 73 ? 32.863 13.832 -14.267 1.00 89.06 73 ASP A N 1
ATOM 554 C CA . ASP A 1 73 ? 31.908 13.960 -15.378 1.00 89.06 73 ASP A CA 1
ATOM 555 C C . ASP A 1 73 ? 30.479 14.208 -14.873 1.00 89.06 73 ASP A C 1
ATOM 557 O O . ASP A 1 73 ? 29.782 15.088 -15.372 1.00 89.06 73 ASP A O 1
ATOM 561 N N . VAL A 1 74 ? 30.048 13.447 -13.857 1.00 90.31 74 VAL A N 1
ATOM 562 C CA . VAL A 1 74 ? 28.683 13.517 -13.301 1.00 90.31 74 VAL A CA 1
ATOM 563 C C . VAL A 1 74 ? 28.448 14.809 -12.505 1.00 90.31 74 VAL A C 1
ATOM 565 O O . VAL A 1 74 ? 27.310 15.256 -12.365 1.00 90.31 74 VAL A O 1
ATOM 568 N N . LEU A 1 75 ? 29.533 15.429 -12.032 1.00 91.38 75 LEU A N 1
ATOM 569 C CA . LEU A 1 75 ? 29.560 16.724 -11.347 1.00 91.38 75 LEU A CA 1
ATOM 570 C C . LEU A 1 75 ? 29.973 17.891 -12.264 1.00 91.38 75 LEU A C 1
ATOM 572 O O . LEU A 1 75 ? 30.222 18.987 -11.771 1.00 91.38 75 LEU A O 1
ATOM 576 N N . ARG A 1 76 ? 30.124 17.661 -13.577 1.00 91.75 76 ARG A N 1
ATOM 577 C CA . ARG A 1 76 ? 30.639 18.633 -14.566 1.00 91.75 76 ARG A CA 1
ATOM 578 C C . ARG A 1 76 ? 31.958 19.336 -14.180 1.00 91.75 76 ARG A C 1
ATOM 580 O O . ARG A 1 76 ? 32.252 20.419 -14.670 1.00 91.75 76 ARG A O 1
ATOM 587 N N . GLY A 1 77 ? 32.786 18.700 -13.350 1.00 91.06 77 GLY A N 1
ATOM 588 C CA . GLY A 1 77 ? 34.056 19.256 -12.867 1.00 91.06 77 GLY A CA 1
ATOM 589 C C . GLY A 1 77 ? 33.955 20.178 -11.644 1.00 91.06 77 GLY A C 1
ATOM 590 O O . GLY A 1 77 ? 34.981 20.727 -11.238 1.00 91.06 77 GLY A O 1
ATOM 591 N N . HIS A 1 78 ? 32.773 20.303 -11.031 1.00 92.69 78 HIS A N 1
ATOM 592 C CA . HIS A 1 78 ? 32.538 21.082 -9.809 1.00 92.69 78 HIS A CA 1
ATOM 593 C C . HIS A 1 78 ? 32.824 20.254 -8.552 1.00 92.69 78 HIS A C 1
ATOM 595 O O . HIS A 1 78 ? 32.309 19.145 -8.400 1.00 92.69 78 HIS A O 1
ATOM 601 N N . CYS A 1 79 ? 33.652 20.773 -7.637 1.00 90.69 79 CYS A N 1
ATOM 602 C CA . CYS A 1 79 ? 34.104 20.027 -6.455 1.00 90.69 79 CYS A CA 1
ATOM 603 C C . CYS A 1 79 ? 33.175 20.285 -5.250 1.00 90.69 79 CYS A C 1
ATOM 605 O O . CYS A 1 79 ? 33.156 21.420 -4.757 1.00 90.69 79 CYS A O 1
ATOM 607 N N . PRO A 1 80 ? 32.441 19.274 -4.735 1.00 88.75 80 PRO A N 1
ATOM 608 C CA . PRO A 1 80 ? 31.500 19.461 -3.632 1.00 88.75 80 PRO A CA 1
ATOM 609 C C . PRO A 1 80 ? 32.163 19.924 -2.330 1.00 88.75 80 PRO A C 1
ATOM 611 O O . PRO A 1 80 ? 33.282 19.514 -2.011 1.00 88.75 80 PRO A O 1
ATOM 614 N N . SER A 1 81 ? 31.406 20.658 -1.500 1.00 88.44 81 SER A N 1
ATOM 615 C CA . SER A 1 81 ? 31.851 21.159 -0.181 1.00 88.44 81 SER A CA 1
ATOM 616 C C . SER A 1 81 ? 32.479 20.074 0.723 1.00 88.44 81 SER A C 1
ATOM 618 O O . SER A 1 81 ? 33.392 20.313 1.521 1.00 88.44 81 SER A O 1
ATOM 620 N N . MET A 1 82 ? 32.024 18.826 0.578 1.00 83.81 82 MET A N 1
ATOM 621 C CA . MET A 1 82 ? 32.554 17.678 1.316 1.00 83.81 82 MET A CA 1
ATOM 622 C C . MET A 1 82 ? 34.037 17.383 1.018 1.00 83.81 82 MET A C 1
ATOM 624 O O . MET A 1 82 ? 34.725 16.912 1.919 1.00 83.81 82 MET A O 1
ATOM 628 N N . PHE A 1 83 ? 34.551 17.723 -0.170 1.00 87.75 83 PHE A N 1
ATOM 629 C CA . PHE A 1 83 ? 35.941 17.461 -0.584 1.00 87.75 83 PHE A CA 1
ATOM 630 C C . PHE A 1 83 ? 36.800 18.726 -0.764 1.00 87.75 83 PHE A C 1
ATOM 632 O O . PHE A 1 83 ? 38.025 18.629 -0.837 1.00 87.75 83 PHE A O 1
ATOM 639 N N . SER A 1 84 ? 36.186 19.910 -0.811 1.00 89.69 84 SER A N 1
ATOM 640 C CA . SER A 1 84 ? 36.878 21.206 -0.796 1.00 89.69 84 SER A CA 1
ATOM 641 C C . SER A 1 84 ? 37.506 21.521 0.566 1.00 89.69 84 SER A C 1
ATOM 643 O O . SER A 1 84 ? 36.989 21.097 1.605 1.00 89.69 84 SER A O 1
ATOM 645 N N . ASN A 1 85 ? 38.554 22.347 0.574 1.00 90.00 85 ASN A N 1
ATOM 646 C CA . ASN A 1 85 ? 39.263 22.804 1.774 1.00 90.00 85 ASN A CA 1
ATOM 647 C C . ASN A 1 85 ? 39.175 24.333 1.938 1.00 90.00 85 ASN A C 1
ATOM 649 O O . ASN A 1 85 ? 38.847 25.042 0.988 1.00 90.00 85 ASN A O 1
ATOM 653 N N . ASP A 1 86 ? 39.503 24.822 3.136 1.00 89.94 86 ASP A N 1
ATOM 654 C CA . ASP A 1 86 ? 39.773 26.239 3.423 1.00 89.94 86 ASP A CA 1
ATOM 655 C C . ASP A 1 86 ? 38.645 27.185 2.949 1.00 89.94 86 ASP A C 1
ATOM 657 O O . ASP A 1 86 ? 37.471 26.939 3.230 1.00 89.94 86 ASP A O 1
ATOM 661 N N . GLU A 1 87 ? 38.970 28.266 2.237 1.00 90.75 87 GLU A N 1
ATOM 662 C CA . GLU A 1 87 ? 37.995 29.260 1.763 1.00 90.75 87 GLU A CA 1
ATOM 663 C C . GLU A 1 87 ? 36.962 28.694 0.778 1.00 90.75 87 GLU A C 1
ATOM 665 O O . GLU A 1 87 ? 35.805 29.110 0.768 1.00 90.75 87 GLU A O 1
ATOM 670 N N . ASP A 1 88 ? 37.356 27.713 -0.036 1.00 91.00 88 ASP A N 1
ATOM 671 C CA . ASP A 1 88 ? 36.443 27.023 -0.949 1.00 91.00 88 ASP A CA 1
ATOM 672 C C . ASP A 1 88 ? 35.405 26.195 -0.180 1.00 91.00 88 ASP A C 1
ATOM 674 O O . ASP A 1 88 ? 34.216 26.220 -0.495 1.00 91.00 88 ASP A O 1
ATOM 678 N N . HIS A 1 89 ? 35.831 25.542 0.907 1.00 89.81 89 HIS A N 1
ATOM 679 C CA . HIS A 1 89 ? 34.908 24.856 1.805 1.00 89.81 89 HIS A CA 1
ATOM 680 C C . HIS A 1 89 ? 33.952 25.820 2.498 1.00 89.81 89 HIS A C 1
ATOM 682 O O . HIS A 1 89 ? 32.754 25.539 2.541 1.00 89.81 89 HIS A O 1
ATOM 688 N N . ARG A 1 90 ? 34.460 26.939 3.030 1.00 90.75 90 ARG A N 1
ATOM 689 C CA . ARG A 1 90 ? 33.650 27.889 3.804 1.00 90.75 90 ARG A CA 1
ATOM 690 C C . ARG A 1 90 ? 32.552 28.526 2.956 1.00 90.75 90 ARG A C 1
ATOM 692 O O . ARG A 1 90 ? 31.393 28.420 3.347 1.00 90.75 90 ARG A O 1
ATOM 699 N N . ARG A 1 91 ? 32.868 29.054 1.765 1.00 93.69 91 ARG A N 1
ATOM 700 C CA . ARG A 1 91 ? 31.863 29.608 0.830 1.00 93.69 91 ARG A CA 1
ATOM 701 C C . ARG A 1 91 ? 30.801 28.576 0.438 1.00 93.69 91 ARG A C 1
ATOM 703 O O . ARG A 1 91 ? 29.606 28.825 0.574 1.00 93.69 91 ARG A O 1
ATOM 710 N N . LYS A 1 92 ? 31.216 27.364 0.048 1.00 93.69 92 LYS A N 1
ATOM 711 C CA . LYS A 1 92 ? 30.284 26.286 -0.339 1.00 93.69 92 LYS A CA 1
ATOM 712 C C . LYS A 1 92 ? 29.462 25.746 0.833 1.00 93.69 92 LYS A C 1
ATOM 714 O O . LYS A 1 92 ? 28.336 25.298 0.633 1.00 93.69 92 LYS A O 1
ATOM 719 N N . LYS A 1 93 ? 30.004 25.746 2.057 1.00 91.06 93 LYS A N 1
ATOM 720 C CA . LYS A 1 93 ? 29.263 25.369 3.272 1.00 91.06 93 LYS A CA 1
ATOM 721 C C . LYS A 1 93 ? 28.261 26.457 3.666 1.00 91.06 93 LYS A C 1
ATOM 723 O O . LYS A 1 93 ? 27.138 26.106 4.005 1.00 91.06 93 LYS A O 1
ATOM 728 N N . ALA A 1 94 ? 28.625 27.734 3.564 1.00 92.50 94 ALA A N 1
ATOM 729 C CA . ALA A 1 94 ? 27.723 28.855 3.821 1.00 92.50 94 ALA A CA 1
ATOM 730 C C . ALA A 1 94 ? 26.530 28.860 2.847 1.00 92.50 94 ALA A C 1
ATOM 732 O O . ALA A 1 94 ? 25.386 28.910 3.295 1.00 92.50 94 ALA A O 1
ATOM 733 N N . LEU A 1 95 ? 26.785 28.640 1.549 1.00 94.69 95 LEU A N 1
ATOM 734 C CA . LEU A 1 95 ? 25.742 28.427 0.539 1.00 94.69 95 LEU A CA 1
ATOM 735 C C . LEU A 1 95 ? 24.762 27.305 0.932 1.00 94.69 95 LEU A C 1
ATOM 737 O O . LEU A 1 95 ? 23.551 27.493 0.844 1.00 94.69 95 LEU A O 1
ATOM 741 N N . LEU A 1 96 ? 25.267 26.151 1.392 1.00 92.25 96 LEU A N 1
ATOM 742 C CA . LEU A 1 96 ? 24.422 25.040 1.854 1.00 92.25 96 LEU A CA 1
ATOM 743 C C . LEU A 1 96 ? 23.591 25.411 3.090 1.00 92.25 96 LEU A C 1
ATOM 745 O O . LEU A 1 96 ? 22.397 25.135 3.111 1.00 92.25 96 LEU A O 1
ATOM 749 N N . VAL A 1 97 ? 24.205 26.036 4.100 1.00 90.06 97 VAL A N 1
ATOM 750 C CA . VAL A 1 97 ? 23.523 26.448 5.340 1.00 90.06 97 VAL A CA 1
ATOM 751 C C . VAL A 1 97 ? 22.364 27.399 5.038 1.00 90.06 97 VAL A C 1
ATOM 753 O O . VAL A 1 97 ? 21.261 27.202 5.547 1.00 90.06 97 VAL A O 1
ATOM 756 N N . ASP A 1 98 ? 22.580 28.407 4.195 1.00 91.94 98 ASP A N 1
ATOM 757 C CA . ASP A 1 98 ? 21.543 29.393 3.894 1.00 91.94 98 ASP A CA 1
ATOM 758 C C . ASP A 1 98 ? 20.456 28.837 2.964 1.00 91.94 98 ASP A C 1
ATOM 760 O O . ASP A 1 98 ? 19.275 29.105 3.188 1.00 91.94 98 ASP A O 1
ATOM 764 N N . ALA A 1 99 ? 20.812 27.998 1.982 1.00 91.88 99 ALA A N 1
ATOM 765 C CA . ALA A 1 99 ? 19.831 27.308 1.141 1.00 91.88 99 ALA A CA 1
ATOM 766 C C . ALA A 1 99 ? 18.912 26.409 1.986 1.00 91.88 99 ALA A C 1
ATOM 768 O O . ALA A 1 99 ? 17.695 26.388 1.800 1.00 91.88 99 ALA A O 1
ATOM 769 N N . TYR A 1 100 ? 19.484 25.704 2.964 1.00 90.25 100 TYR A N 1
ATOM 770 C CA . TYR A 1 100 ? 18.743 24.832 3.870 1.00 90.25 100 TYR A CA 1
ATOM 771 C C . TYR A 1 100 ? 17.792 25.628 4.779 1.00 90.25 100 TYR A C 1
ATOM 773 O O . TYR A 1 100 ? 16.606 25.298 4.832 1.00 90.25 100 TYR A O 1
ATOM 781 N N . LYS A 1 101 ? 18.243 26.742 5.375 1.00 87.62 101 LYS A N 1
ATOM 782 C CA . LYS A 1 101 ? 17.383 27.674 6.141 1.00 87.62 101 LYS A CA 1
ATOM 783 C C . LYS A 1 101 ? 16.227 28.258 5.313 1.00 87.62 101 LYS A C 1
ATOM 785 O O . LYS A 1 101 ? 15.140 28.491 5.840 1.00 87.62 101 LYS A O 1
ATOM 790 N N . GLN A 1 102 ? 16.426 28.495 4.013 1.00 85.44 102 GLN A N 1
ATOM 791 C CA . GLN A 1 102 ? 15.360 28.953 3.106 1.00 85.44 102 GLN A CA 1
ATOM 792 C C . GLN A 1 102 ? 14.311 27.864 2.799 1.00 85.44 102 GLN A C 1
ATOM 794 O O . GLN A 1 102 ? 13.156 28.188 2.506 1.00 85.44 102 GLN A O 1
ATOM 799 N N . GLY A 1 103 ? 14.688 26.582 2.846 1.00 81.88 103 GLY A N 1
ATOM 800 C CA . GLY A 1 103 ? 13.773 25.447 2.660 1.00 81.88 103 GLY A CA 1
ATOM 801 C C . GLY A 1 103 ? 13.055 24.998 3.939 1.00 81.88 103 GLY A C 1
ATOM 802 O O . GLY A 1 103 ? 11.917 24.527 3.875 1.00 81.88 103 GLY A O 1
ATOM 803 N N . GLU A 1 104 ? 13.694 25.188 5.094 1.00 81.19 104 GLU A N 1
ATOM 804 C CA . GLU A 1 104 ? 13.291 24.692 6.416 1.00 81.19 104 GLU A CA 1
ATOM 805 C C . GLU A 1 104 ? 11.826 24.981 6.775 1.00 81.19 104 GLU A C 1
ATOM 807 O O . GLU A 1 104 ? 11.080 24.062 7.103 1.00 81.19 104 GLU A O 1
ATOM 812 N N . LYS A 1 105 ? 11.355 26.224 6.610 1.00 78.62 105 LYS A N 1
ATOM 813 C CA . LYS A 1 105 ? 9.973 26.619 6.966 1.00 78.62 105 LYS A CA 1
ATOM 814 C C . LYS A 1 105 ? 8.884 25.871 6.188 1.00 78.62 105 LYS A C 1
ATOM 816 O O . LYS A 1 105 ? 7.773 25.714 6.685 1.00 78.62 105 LYS A O 1
ATOM 821 N N . SER A 1 106 ? 9.184 25.441 4.963 1.00 81.06 106 SER A N 1
ATOM 822 C CA . SER A 1 106 ? 8.272 24.655 4.119 1.00 81.06 106 SER A CA 1
ATOM 823 C C . SER A 1 106 ? 8.424 23.142 4.304 1.00 81.06 106 SER A C 1
ATOM 825 O O . SER A 1 106 ? 7.560 22.380 3.877 1.00 81.06 106 SER A O 1
ATOM 827 N N . LEU A 1 107 ? 9.499 22.694 4.955 1.00 83.81 107 LEU A N 1
ATOM 828 C CA . LEU A 1 107 ? 9.842 21.283 5.077 1.00 83.81 107 LEU A CA 1
ATOM 829 C C . LEU A 1 107 ? 8.770 20.428 5.789 1.00 83.81 107 LEU A C 1
ATOM 831 O O . LEU A 1 107 ? 8.494 19.344 5.277 1.00 83.81 107 LEU A O 1
ATOM 835 N N . PRO A 1 108 ? 8.114 20.863 6.892 1.00 81.44 108 PRO A N 1
ATOM 836 C CA . PRO A 1 108 ? 7.122 20.036 7.588 1.00 81.44 108 PRO A CA 1
ATOM 837 C C . PRO A 1 108 ? 5.912 19.670 6.719 1.00 81.44 108 PRO A C 1
ATOM 839 O O . PRO A 1 108 ? 5.491 18.514 6.684 1.00 81.44 108 PRO A O 1
ATOM 842 N N . SER A 1 109 ? 5.353 20.648 5.998 1.00 79.44 109 SER A N 1
ATOM 843 C CA . SER A 1 109 ? 4.150 20.455 5.180 1.00 79.44 109 SER A CA 1
ATOM 844 C C . SER A 1 109 ? 4.445 19.662 3.910 1.00 79.44 109 SER A C 1
ATOM 846 O O . SER A 1 109 ? 3.661 18.784 3.544 1.00 79.44 109 SER A O 1
ATOM 848 N N . ILE A 1 110 ? 5.592 19.917 3.275 1.00 88.69 110 ILE A N 1
ATOM 849 C CA . ILE A 1 110 ? 6.068 19.141 2.128 1.00 88.69 110 ILE A CA 1
ATOM 850 C C . ILE A 1 110 ? 6.318 17.687 2.545 1.00 88.69 110 ILE A C 1
ATOM 852 O O . ILE A 1 110 ? 5.762 16.780 1.928 1.00 88.69 110 ILE A O 1
ATOM 856 N N . LEU A 1 111 ? 7.085 17.454 3.618 1.00 87.94 111 LEU A N 1
ATOM 857 C CA . LEU A 1 111 ? 7.387 16.107 4.109 1.00 87.94 111 LEU A CA 1
ATOM 858 C C . LEU A 1 111 ? 6.107 15.327 4.412 1.00 87.94 111 LEU A C 1
ATOM 860 O O . LEU A 1 111 ? 5.985 14.171 4.011 1.00 87.94 111 LEU A O 1
ATOM 864 N N . PHE A 1 112 ? 5.131 15.958 5.073 1.00 82.50 112 PHE A N 1
ATOM 865 C CA . PHE A 1 112 ? 3.837 15.329 5.316 1.00 82.50 112 PHE A CA 1
ATOM 866 C C . PHE A 1 112 ? 3.132 14.936 4.012 1.00 82.50 112 PHE A C 1
ATOM 868 O O . PHE A 1 112 ? 2.647 13.809 3.901 1.00 82.50 112 PHE A O 1
ATOM 875 N N . ASN A 1 113 ? 3.091 15.826 3.017 1.00 85.69 113 ASN A N 1
ATOM 876 C CA . ASN A 1 113 ? 2.465 15.533 1.728 1.00 85.69 113 ASN A CA 1
ATOM 877 C C . ASN A 1 113 ? 3.155 14.363 1.008 1.00 85.69 113 ASN A C 1
ATOM 879 O O . ASN A 1 113 ? 2.457 13.472 0.520 1.00 85.69 113 ASN A O 1
ATOM 883 N N . GLN A 1 114 ? 4.493 14.314 0.997 1.00 90.75 114 GLN A N 1
ATOM 884 C CA . GLN A 1 114 ? 5.233 13.213 0.370 1.00 90.75 114 GLN A CA 1
ATOM 885 C C . GLN A 1 114 ? 5.062 11.894 1.142 1.00 90.75 114 GLN A C 1
ATOM 887 O O . GLN A 1 114 ? 4.751 10.877 0.524 1.00 90.75 114 GLN A O 1
ATOM 892 N N . ILE A 1 115 ? 5.146 11.896 2.481 1.00 89.00 115 ILE A N 1
ATOM 893 C CA . ILE A 1 115 ? 4.832 10.715 3.308 1.00 89.00 115 ILE A CA 1
ATOM 894 C C . ILE A 1 115 ? 3.411 10.224 3.011 1.00 89.00 115 ILE A C 1
ATOM 896 O O . ILE A 1 115 ? 3.211 9.043 2.746 1.00 89.00 115 ILE A O 1
ATOM 900 N N . LYS A 1 116 ? 2.419 11.123 3.008 1.00 85.38 116 LYS A N 1
ATOM 901 C CA . LYS A 1 116 ? 1.013 10.774 2.770 1.00 85.38 116 LYS A CA 1
ATOM 902 C C . LYS A 1 116 ? 0.795 10.168 1.382 1.00 85.38 116 LYS A C 1
ATOM 904 O O . LYS A 1 116 ? 0.029 9.213 1.264 1.00 85.38 116 LYS A O 1
ATOM 909 N N . ALA A 1 117 ? 1.439 10.721 0.353 1.00 87.94 117 ALA A N 1
ATOM 910 C CA . ALA A 1 117 ? 1.351 10.224 -1.015 1.00 87.94 117 ALA A CA 1
ATOM 911 C C . ALA A 1 117 ? 1.987 8.832 -1.143 1.00 87.94 117 ALA A C 1
ATOM 913 O O . ALA A 1 117 ? 1.304 7.884 -1.528 1.00 87.94 117 ALA A O 1
ATOM 914 N N . HIS A 1 118 ? 3.254 8.691 -0.744 1.00 91.06 118 HIS A N 1
ATOM 915 C CA . HIS A 1 118 ? 3.992 7.430 -0.850 1.00 91.06 118 HIS A CA 1
ATOM 916 C C . HIS A 1 118 ? 3.401 6.339 0.037 1.00 91.06 118 HIS A C 1
ATOM 918 O O . HIS A 1 118 ? 3.083 5.272 -0.464 1.00 91.06 118 HIS A O 1
ATOM 924 N N . PHE A 1 119 ? 3.157 6.585 1.327 1.00 90.31 119 PHE A N 1
ATOM 925 C CA . PHE A 1 119 ? 2.583 5.561 2.213 1.00 90.31 119 PHE A CA 1
ATOM 926 C C . PHE A 1 119 ? 1.144 5.193 1.800 1.00 90.31 119 PHE A C 1
ATOM 928 O O . PHE A 1 119 ? 0.709 4.053 1.985 1.00 90.31 119 PHE A O 1
ATOM 935 N N . GLY A 1 120 ? 0.406 6.133 1.196 1.00 85.94 120 GLY A N 1
ATOM 936 C CA . GLY A 1 120 ? -0.892 5.871 0.573 1.00 85.94 120 GLY A CA 1
ATOM 937 C C . GLY A 1 120 ? -0.802 4.964 -0.659 1.00 85.94 120 GLY A C 1
ATOM 938 O O . GLY A 1 120 ? -1.677 4.123 -0.849 1.00 85.94 120 GLY A O 1
ATOM 939 N N . GLU A 1 121 ? 0.257 5.086 -1.464 1.00 88.38 121 GLU A N 1
ATOM 940 C CA . GLU A 1 121 ? 0.570 4.152 -2.552 1.00 88.38 121 GLU A CA 1
ATOM 941 C C . GLU A 1 121 ? 0.999 2.785 -1.999 1.00 88.38 121 GLU A C 1
ATOM 943 O O . GLU A 1 121 ? 0.428 1.768 -2.379 1.00 88.38 121 GLU A O 1
ATOM 948 N N . TRP A 1 122 ? 1.936 2.754 -1.044 1.00 89.94 122 TRP A N 1
ATOM 949 C CA . TRP A 1 122 ? 2.473 1.523 -0.451 1.00 89.94 122 TRP A CA 1
ATOM 950 C C . TRP A 1 122 ? 1.375 0.661 0.183 1.00 89.94 122 TRP A C 1
ATOM 952 O O . TRP A 1 122 ? 1.439 -0.559 0.110 1.00 89.94 122 TRP A O 1
ATOM 962 N N . SER A 1 123 ? 0.340 1.285 0.757 1.00 86.69 123 SER A N 1
ATOM 963 C CA . SER A 1 123 ? -0.806 0.581 1.359 1.00 86.69 123 SER A CA 1
ATOM 964 C C . SER A 1 123 ? -1.732 -0.096 0.340 1.00 86.69 123 SER A C 1
ATOM 966 O O . SER A 1 123 ? -2.626 -0.840 0.732 1.00 86.69 123 SER A O 1
ATOM 968 N N . ARG A 1 124 ? -1.552 0.177 -0.959 1.00 83.88 124 ARG A N 1
ATOM 969 C CA . ARG A 1 124 ? -2.261 -0.483 -2.070 1.00 83.88 124 ARG A CA 1
ATOM 970 C C . ARG A 1 124 ? -1.435 -1.608 -2.695 1.00 83.88 124 ARG A C 1
ATOM 972 O O . ARG A 1 124 ? -1.953 -2.350 -3.525 1.00 83.88 124 ARG A O 1
ATOM 979 N N . LEU A 1 125 ? -0.152 -1.713 -2.344 1.00 79.38 125 LEU A N 1
ATOM 980 C CA . LEU A 1 125 ? 0.742 -2.740 -2.860 1.00 79.38 125 LEU A CA 1
ATOM 981 C C . LEU A 1 125 ? 0.625 -4.010 -2.014 1.00 79.38 125 LEU A C 1
ATOM 983 O O . LEU A 1 125 ? 0.551 -3.956 -0.787 1.00 79.38 125 LEU A O 1
ATOM 987 N N . LYS A 1 126 ? 0.648 -5.167 -2.682 1.00 74.12 126 LYS A N 1
ATOM 988 C CA . LYS A 1 126 ? 0.695 -6.473 -2.011 1.00 74.12 126 LYS A CA 1
ATOM 989 C C . LYS A 1 126 ? 2.029 -6.683 -1.287 1.00 74.12 126 LYS A C 1
ATOM 991 O O . LYS A 1 126 ? 2.061 -7.294 -0.227 1.00 74.12 126 LYS A O 1
ATOM 996 N N . ASP A 1 127 ? 3.110 -6.167 -1.859 1.00 76.94 127 ASP A N 1
ATOM 997 C CA . ASP A 1 127 ? 4.443 -6.117 -1.276 1.00 76.94 127 ASP A CA 1
ATOM 998 C C . ASP A 1 127 ? 5.167 -4.835 -1.714 1.00 76.94 127 ASP A C 1
ATOM 1000 O O . ASP A 1 127 ? 4.922 -4.296 -2.792 1.00 76.94 127 ASP A O 1
ATOM 1004 N N . VAL A 1 128 ? 6.072 -4.349 -0.865 1.00 82.69 128 VAL A N 1
ATOM 1005 C CA . VAL A 1 128 ? 6.942 -3.190 -1.109 1.00 82.69 128 VAL A CA 1
ATOM 1006 C C . VAL A 1 128 ? 8.399 -3.685 -1.100 1.00 82.69 128 VAL A C 1
ATOM 1008 O O . VAL A 1 128 ? 9.116 -3.526 -0.102 1.00 82.69 128 VAL A O 1
ATOM 1011 N N . PRO A 1 129 ? 8.848 -4.378 -2.167 1.00 77.19 129 PRO A N 1
ATOM 1012 C CA . PRO A 1 129 ? 10.192 -4.958 -2.251 1.00 77.19 129 PRO A CA 1
ATOM 1013 C C . PRO A 1 129 ? 11.290 -3.902 -2.461 1.00 77.19 129 PRO A C 1
ATOM 1015 O O . PRO A 1 129 ? 12.473 -4.205 -2.318 1.00 77.19 129 PRO A O 1
ATOM 1018 N N . ASP A 1 130 ? 10.889 -2.679 -2.796 1.00 86.19 130 ASP A N 1
ATOM 1019 C CA . ASP A 1 130 ? 11.673 -1.489 -3.120 1.00 86.19 130 ASP A CA 1
ATOM 1020 C C . ASP A 1 130 ? 11.586 -0.406 -2.021 1.00 86.19 130 ASP A C 1
ATOM 1022 O O . ASP A 1 130 ? 11.897 0.760 -2.264 1.00 86.19 130 ASP A O 1
ATOM 1026 N N . PHE A 1 131 ? 11.204 -0.787 -0.793 1.00 90.25 131 PHE A N 1
ATOM 1027 C CA . PHE A 1 131 ? 11.041 0.106 0.367 1.00 90.25 131 PHE A CA 1
ATOM 1028 C C . PHE A 1 131 ? 12.187 1.120 0.534 1.00 90.25 131 PHE A C 1
ATOM 1030 O O . PHE A 1 131 ? 11.936 2.307 0.715 1.00 90.25 131 PHE A O 1
ATOM 1037 N N . GLU A 1 132 ? 13.446 0.692 0.409 1.00 89.94 132 GLU A N 1
ATOM 1038 C CA . GLU A 1 132 ? 14.614 1.580 0.536 1.00 89.94 132 GLU A CA 1
ATOM 1039 C C . GLU A 1 132 ? 14.682 2.655 -0.566 1.00 89.94 132 GLU A C 1
ATOM 1041 O O . GLU A 1 132 ? 15.092 3.786 -0.319 1.00 89.94 132 GLU A O 1
ATOM 1046 N N . GLU A 1 133 ? 14.297 2.308 -1.794 1.00 90.50 133 GLU A N 1
ATOM 1047 C CA . GLU A 1 133 ? 14.277 3.227 -2.938 1.00 90.50 133 GLU A CA 1
ATOM 1048 C C . GLU A 1 133 ? 13.114 4.214 -2.804 1.00 90.50 133 GLU A C 1
ATOM 1050 O O . GLU A 1 133 ? 13.290 5.417 -2.984 1.00 90.50 133 GLU A O 1
ATOM 1055 N N . ARG A 1 134 ? 11.961 3.738 -2.328 1.00 91.31 134 ARG A N 1
ATOM 1056 C CA . ARG A 1 134 ? 10.798 4.581 -2.039 1.00 91.31 134 ARG A CA 1
ATOM 1057 C C . ARG A 1 134 ? 11.019 5.523 -0.851 1.00 91.31 134 ARG A C 1
ATOM 1059 O O . ARG A 1 134 ? 10.596 6.673 -0.919 1.00 91.31 134 ARG A O 1
ATOM 1066 N N . VAL A 1 135 ? 11.736 5.107 0.198 1.00 93.38 135 VAL A N 1
ATOM 1067 C CA . VAL A 1 135 ? 12.197 6.026 1.259 1.00 93.38 135 VAL A CA 1
ATOM 1068 C C . VAL A 1 135 ? 13.091 7.116 0.660 1.00 93.38 135 VAL A C 1
ATOM 1070 O O . VAL A 1 135 ? 12.882 8.293 0.950 1.00 93.38 135 VAL A O 1
ATOM 1073 N N . PHE A 1 136 ? 14.029 6.763 -0.227 1.00 94.06 136 PHE A N 1
ATOM 1074 C CA . PHE A 1 136 ? 14.850 7.759 -0.920 1.00 94.06 136 PHE A CA 1
ATOM 1075 C C . PHE A 1 136 ? 14.012 8.718 -1.779 1.00 94.06 136 PHE A C 1
ATOM 1077 O O . PHE A 1 136 ? 14.293 9.918 -1.782 1.00 94.06 136 PHE A O 1
ATOM 1084 N N . HIS A 1 137 ? 12.967 8.235 -2.460 1.00 94.94 137 HIS A N 1
ATOM 1085 C CA . HIS A 1 137 ? 12.036 9.089 -3.203 1.00 94.94 137 HIS A CA 1
ATOM 1086 C C . HIS A 1 137 ? 11.348 10.095 -2.268 1.00 94.94 137 HIS A C 1
ATOM 1088 O O . HIS A 1 137 ? 11.456 11.290 -2.518 1.00 94.94 137 HIS A O 1
ATOM 1094 N N . ILE A 1 138 ? 10.789 9.668 -1.125 1.00 94.38 138 ILE A N 1
ATOM 1095 C CA . ILE A 1 138 ? 10.195 10.596 -0.138 1.00 94.38 138 ILE A CA 1
ATOM 1096 C C . ILE A 1 138 ? 11.207 11.669 0.294 1.00 94.38 138 ILE A C 1
ATOM 1098 O O . ILE A 1 138 ? 10.875 12.856 0.300 1.00 94.38 138 ILE A O 1
ATOM 1102 N N . MET A 1 139 ? 12.441 11.283 0.647 1.00 95.00 139 MET A N 1
ATOM 1103 C CA . MET A 1 139 ? 13.461 12.235 1.117 1.00 95.00 139 MET A CA 1
ATOM 1104 C C . MET A 1 139 ? 13.902 13.215 0.016 1.00 95.00 139 MET A C 1
ATOM 1106 O O . MET A 1 139 ? 14.001 14.417 0.269 1.00 95.00 139 MET A O 1
ATOM 1110 N N . SER A 1 140 ? 14.166 12.722 -1.199 1.00 95.62 140 SER A N 1
ATOM 1111 C CA . SER A 1 140 ? 14.662 13.535 -2.322 1.00 95.62 140 SER A CA 1
ATOM 1112 C C . SER A 1 140 ? 13.601 14.473 -2.882 1.00 95.62 140 SER A C 1
ATOM 1114 O O . SER A 1 140 ? 13.875 15.655 -3.083 1.00 95.62 140 SER A O 1
ATOM 1116 N N . GLU A 1 141 ? 12.371 14.003 -3.043 1.00 95.94 141 GLU A N 1
ATOM 1117 C CA . GLU A 1 141 ? 11.242 14.824 -3.476 1.00 95.94 141 GLU A CA 1
ATOM 1118 C C . GLU A 1 141 ? 10.927 15.920 -2.453 1.00 95.94 141 GLU A C 1
ATOM 1120 O O . GLU A 1 141 ? 10.762 17.079 -2.828 1.00 95.94 141 GLU A O 1
ATOM 1125 N N . THR A 1 142 ? 10.944 15.584 -1.156 1.00 95.00 142 THR A N 1
ATOM 1126 C CA . THR A 1 142 ? 10.726 16.555 -0.071 1.00 95.00 142 THR A CA 1
ATOM 1127 C C . THR A 1 142 ? 11.774 17.665 -0.077 1.00 95.00 142 THR A C 1
ATOM 1129 O O . THR A 1 142 ? 11.437 18.849 -0.034 1.00 95.00 142 THR A O 1
ATOM 1132 N N . LEU A 1 143 ? 13.058 17.303 -0.125 1.00 93.81 143 LEU A N 1
ATOM 1133 C CA . LEU A 1 143 ? 14.136 18.286 -0.046 1.00 93.81 143 LEU A CA 1
ATOM 1134 C C . LEU A 1 143 ? 14.269 19.103 -1.336 1.00 93.81 143 LEU A C 1
ATOM 1136 O O . LEU A 1 143 ? 14.503 20.307 -1.265 1.00 93.81 143 LEU A O 1
ATOM 1140 N N . THR A 1 144 ? 14.065 18.502 -2.512 1.00 95.12 144 THR A N 1
ATOM 1141 C CA . THR A 1 144 ? 14.072 19.255 -3.779 1.00 95.12 144 THR A CA 1
ATOM 1142 C C . THR A 1 144 ? 12.896 20.229 -3.869 1.00 95.12 144 THR A C 1
ATOM 1144 O O . THR A 1 144 ? 13.093 21.372 -4.282 1.00 95.12 144 THR A O 1
ATOM 1147 N N . GLU A 1 145 ? 11.707 19.853 -3.387 1.00 95.06 145 GLU A N 1
ATOM 1148 C CA . GLU A 1 145 ? 10.564 20.767 -3.306 1.00 95.06 145 GLU A CA 1
ATOM 1149 C C . GLU A 1 145 ? 10.808 21.916 -2.321 1.00 95.06 145 GLU A C 1
ATOM 1151 O O . GLU A 1 145 ? 10.563 23.073 -2.667 1.00 95.06 145 GLU A O 1
ATOM 1156 N N . ALA A 1 146 ? 11.378 21.637 -1.144 1.00 92.38 146 ALA A N 1
ATOM 1157 C CA . ALA A 1 146 ? 11.711 22.667 -0.161 1.00 92.38 146 ALA A CA 1
ATOM 1158 C C . ALA A 1 146 ? 12.762 23.668 -0.683 1.00 92.38 146 ALA A C 1
ATOM 1160 O O . ALA A 1 146 ? 12.615 24.879 -0.487 1.00 92.38 146 ALA A O 1
ATOM 1161 N N . LEU A 1 147 ? 13.804 23.185 -1.370 1.00 92.75 147 LEU A N 1
ATOM 1162 C CA . LEU A 1 147 ? 14.931 24.002 -1.835 1.00 92.75 147 LEU A CA 1
ATOM 1163 C C . LEU A 1 147 ? 14.642 24.748 -3.143 1.00 92.75 147 LEU A C 1
ATOM 1165 O O . LEU A 1 147 ? 14.977 25.923 -3.259 1.00 92.75 147 LEU A O 1
ATOM 1169 N N . PHE A 1 148 ? 13.997 24.102 -4.117 1.00 93.94 148 PHE A N 1
ATOM 1170 C CA . PHE A 1 148 ? 13.774 24.677 -5.451 1.00 93.94 148 PHE A CA 1
ATOM 1171 C C . PHE A 1 148 ? 12.341 25.203 -5.660 1.00 93.94 148 PHE A C 1
ATOM 1173 O O . PHE A 1 148 ? 12.067 25.898 -6.640 1.00 93.94 148 PHE A O 1
ATOM 1180 N N . GLY A 1 149 ? 11.412 24.911 -4.745 1.00 91.25 149 GLY A N 1
ATOM 1181 C CA . GLY A 1 149 ? 9.988 25.234 -4.895 1.00 91.25 149 GLY A CA 1
ATOM 1182 C C . GLY A 1 149 ? 9.245 24.294 -5.851 1.00 91.25 149 GLY A C 1
ATOM 1183 O O . GLY A 1 149 ? 8.148 24.618 -6.301 1.00 91.25 149 GLY A O 1
ATOM 1184 N N . ARG A 1 150 ? 9.853 23.157 -6.214 1.00 92.56 150 ARG A N 1
ATOM 1185 C CA . ARG A 1 150 ? 9.259 22.106 -7.048 1.00 92.56 150 ARG A CA 1
ATOM 1186 C C . ARG A 1 150 ? 9.877 20.752 -6.702 1.00 92.56 150 ARG A C 1
ATOM 1188 O O . ARG A 1 150 ? 11.098 20.624 -6.722 1.00 92.56 150 ARG A O 1
ATOM 1195 N N . LYS A 1 151 ? 9.034 19.745 -6.465 1.00 93.88 151 LYS A N 1
ATOM 1196 C CA . LYS A 1 151 ? 9.428 18.331 -6.404 1.00 93.88 151 LYS A CA 1
ATOM 1197 C C . LYS A 1 151 ? 10.123 17.926 -7.708 1.00 93.88 151 LYS A C 1
ATOM 1199 O O . LYS A 1 151 ? 9.514 17.989 -8.777 1.00 93.88 151 LYS A O 1
ATOM 1204 N N . ILE A 1 152 ? 11.380 17.508 -7.616 1.00 95.06 152 ILE A N 1
ATOM 1205 C CA . ILE A 1 152 ? 12.080 16.821 -8.707 1.00 95.06 152 ILE A CA 1
ATOM 1206 C C . ILE A 1 152 ? 11.794 15.325 -8.565 1.00 95.06 152 ILE A C 1
ATOM 1208 O O . ILE A 1 152 ? 11.673 14.825 -7.449 1.00 95.06 152 ILE A O 1
ATOM 1212 N N . ASP A 1 153 ? 11.649 14.627 -9.689 1.00 93.94 153 ASP A N 1
ATOM 1213 C CA . ASP A 1 153 ? 11.356 13.196 -9.710 1.00 93.94 153 ASP A CA 1
ATOM 1214 C C . ASP A 1 153 ? 12.403 12.370 -8.933 1.00 93.94 153 ASP A C 1
ATOM 1216 O O . ASP A 1 153 ? 13.613 12.478 -9.167 1.00 93.94 153 ASP A O 1
ATOM 1220 N N . GLY A 1 154 ? 11.926 11.530 -8.007 1.00 93.00 154 GLY A N 1
ATOM 1221 C CA . GLY A 1 154 ? 12.787 10.726 -7.141 1.00 93.00 154 GLY A CA 1
ATOM 1222 C C . GLY A 1 154 ? 13.659 9.731 -7.913 1.00 93.00 154 GLY A C 1
ATOM 1223 O O . GLY A 1 154 ? 14.830 9.552 -7.564 1.00 93.00 154 GLY A O 1
ATOM 1224 N N . GLN A 1 155 ? 13.140 9.145 -8.999 1.00 93.50 155 GLN A N 1
ATOM 1225 C CA . GLN A 1 155 ? 13.865 8.175 -9.823 1.00 93.50 155 GLN A CA 1
ATOM 1226 C C . GLN A 1 155 ? 14.988 8.849 -10.623 1.00 93.50 155 GLN A C 1
ATOM 1228 O O . GLN A 1 155 ? 16.077 8.282 -10.766 1.00 93.50 155 GLN A O 1
ATOM 1233 N N . LEU A 1 156 ? 14.767 10.074 -11.106 1.00 94.44 156 LEU A N 1
ATOM 1234 C CA . LEU A 1 156 ? 15.770 10.908 -11.766 1.00 94.44 156 LEU A CA 1
ATOM 1235 C C . LEU A 1 156 ? 16.902 11.280 -10.792 1.00 94.44 156 LEU A C 1
ATOM 1237 O O . LEU A 1 156 ? 18.082 11.068 -11.099 1.00 94.44 156 LEU A O 1
ATOM 1241 N N . CYS A 1 157 ? 16.556 11.738 -9.583 1.00 94.38 157 CYS A N 1
ATOM 1242 C CA . CYS A 1 157 ? 17.519 11.990 -8.505 1.00 94.38 157 CYS A CA 1
ATOM 1243 C C . CYS A 1 157 ? 18.323 10.729 -8.137 1.00 94.38 157 CYS A C 1
ATOM 1245 O O . CYS A 1 157 ? 19.550 10.786 -8.002 1.00 94.38 157 CYS A O 1
ATOM 1247 N N . PHE A 1 158 ? 17.655 9.578 -8.023 1.00 91.31 158 PHE A N 1
ATOM 1248 C CA . PHE A 1 158 ? 18.272 8.285 -7.722 1.00 91.31 158 PHE A CA 1
ATOM 1249 C C . PHE A 1 158 ? 19.196 7.808 -8.852 1.00 91.31 158 PHE A C 1
ATOM 1251 O O . PHE A 1 158 ? 20.282 7.282 -8.595 1.00 91.31 158 PHE A O 1
ATOM 1258 N N . THR A 1 159 ? 18.811 8.020 -10.111 1.00 90.62 159 THR A N 1
ATOM 1259 C CA . THR A 1 159 ? 19.603 7.654 -11.297 1.00 90.62 159 THR A CA 1
ATOM 1260 C C . THR A 1 159 ? 20.909 8.440 -11.362 1.00 90.62 159 THR A C 1
ATOM 1262 O O . THR A 1 159 ? 21.967 7.851 -11.594 1.00 90.62 159 THR A O 1
ATOM 1265 N N . TRP A 1 160 ? 20.862 9.749 -11.095 1.00 92.75 160 TRP A N 1
ATOM 1266 C CA . TRP A 1 160 ? 22.058 10.590 -11.022 1.00 92.75 160 TRP A CA 1
ATOM 1267 C C . TRP A 1 160 ? 22.976 10.189 -9.860 1.00 92.75 160 TRP A C 1
ATOM 1269 O O . TRP A 1 160 ? 24.162 9.925 -10.074 1.00 92.75 160 TRP A O 1
ATOM 1279 N N . LEU A 1 161 ? 22.414 10.029 -8.655 1.00 89.62 161 LEU A N 1
ATOM 1280 C CA . LEU A 1 161 ? 23.139 9.586 -7.460 1.00 89.62 161 LEU A CA 1
ATOM 1281 C C . LEU A 1 161 ? 23.881 8.255 -7.689 1.00 89.62 161 LEU A C 1
ATOM 1283 O O . LEU A 1 161 ? 25.061 8.133 -7.359 1.00 89.62 161 LEU A O 1
ATOM 1287 N N . ASN A 1 162 ? 23.222 7.270 -8.307 1.00 85.25 162 ASN A N 1
ATOM 1288 C CA . ASN A 1 162 ? 23.799 5.949 -8.587 1.00 85.25 162 ASN A CA 1
ATOM 1289 C C . ASN A 1 162 ? 25.000 5.966 -9.550 1.00 85.25 162 ASN A C 1
ATOM 1291 O O . ASN A 1 162 ? 25.727 4.971 -9.615 1.00 85.25 162 ASN A O 1
ATOM 1295 N N . GLY A 1 163 ? 25.202 7.041 -10.317 1.00 82.69 163 GLY A N 1
ATOM 1296 C CA . GLY A 1 163 ? 26.358 7.200 -11.199 1.00 82.69 163 GLY A CA 1
ATOM 1297 C C . GLY A 1 163 ? 27.491 8.052 -10.628 1.00 82.69 163 GLY A C 1
ATOM 1298 O O . GLY A 1 163 ? 28.523 8.141 -11.288 1.00 82.69 163 GLY A O 1
ATOM 1299 N N . LEU A 1 164 ? 27.347 8.648 -9.435 1.00 81.00 164 LEU A N 1
ATOM 1300 C CA . LEU A 1 164 ? 28.402 9.468 -8.820 1.00 81.00 164 LEU A CA 1
ATOM 1301 C C . LEU A 1 164 ? 29.654 8.664 -8.449 1.00 81.00 164 LEU A C 1
ATOM 1303 O O . LEU A 1 164 ? 30.757 9.197 -8.540 1.00 81.00 164 LEU A O 1
ATOM 1307 N N . ILE A 1 165 ? 29.511 7.403 -8.032 1.00 72.56 165 ILE A N 1
ATOM 1308 C CA . ILE A 1 165 ? 30.638 6.560 -7.610 1.00 72.56 165 ILE A CA 1
ATOM 1309 C C . ILE A 1 165 ? 31.062 5.648 -8.763 1.00 72.56 165 ILE A C 1
ATOM 1311 O O . ILE A 1 165 ? 30.274 4.814 -9.213 1.00 72.56 165 ILE A O 1
ATOM 1315 N N . THR A 1 166 ? 32.298 5.799 -9.252 1.00 61.09 166 THR A N 1
ATOM 1316 C CA . THR A 1 166 ? 32.709 5.154 -10.517 1.00 61.09 166 THR A CA 1
ATOM 1317 C C . THR A 1 166 ? 34.087 4.510 -10.532 1.00 61.09 166 THR A C 1
ATOM 1319 O O . THR A 1 166 ? 34.345 3.714 -11.433 1.00 61.09 166 THR A O 1
ATOM 1322 N N . GLU A 1 167 ? 34.973 4.835 -9.589 1.00 59.09 167 GLU A N 1
ATOM 1323 C CA . GLU A 1 167 ? 36.379 4.415 -9.629 1.00 59.09 167 GLU A CA 1
ATOM 1324 C C . GLU A 1 167 ? 36.834 3.842 -8.286 1.00 59.09 167 GLU A C 1
ATOM 1326 O O . GLU A 1 167 ? 36.626 4.457 -7.242 1.00 59.09 167 GLU A O 1
ATOM 1331 N N . ALA A 1 168 ? 37.492 2.681 -8.322 1.00 60.28 168 ALA A N 1
ATOM 1332 C CA . ALA A 1 168 ? 38.164 2.088 -7.173 1.00 60.28 168 ALA A CA 1
ATOM 1333 C C . ALA A 1 168 ? 39.686 2.222 -7.351 1.00 60.28 168 ALA A C 1
ATOM 1335 O O . ALA A 1 168 ? 40.276 1.594 -8.228 1.00 60.28 168 ALA A O 1
ATOM 1336 N N . LYS A 1 169 ? 40.327 3.039 -6.511 1.00 55.28 169 LYS A N 1
ATOM 1337 C CA . LYS A 1 169 ? 41.787 3.170 -6.370 1.00 55.28 169 LYS A CA 1
ATOM 1338 C C . LYS A 1 169 ? 42.340 1.988 -5.553 1.00 55.28 169 LYS A C 1
ATOM 1340 O O . LYS A 1 169 ? 42.957 2.185 -4.509 1.00 55.28 169 LYS A O 1
ATOM 1345 N N . THR A 1 170 ? 42.065 0.761 -5.993 1.00 54.19 170 THR A N 1
ATOM 1346 C CA . THR A 1 170 ? 42.437 -0.488 -5.308 1.00 54.19 170 THR A CA 1
ATOM 1347 C C . THR A 1 170 ? 43.286 -1.382 -6.203 1.00 54.19 170 THR A C 1
ATOM 1349 O O . THR A 1 170 ? 43.125 -1.386 -7.418 1.00 54.19 170 THR A O 1
ATOM 1352 N N . TRP A 1 171 ? 44.131 -2.221 -5.599 1.00 45.16 171 TRP A N 1
ATOM 1353 C CA . TRP A 1 171 ? 44.926 -3.244 -6.299 1.00 45.16 171 TRP A CA 1
ATOM 1354 C C . TRP A 1 171 ? 44.103 -4.365 -6.971 1.00 45.16 171 TRP A C 1
ATOM 1356 O O . TRP A 1 171 ? 44.650 -5.168 -7.720 1.00 45.16 171 TRP A O 1
ATOM 1366 N N . ILE A 1 172 ? 42.792 -4.425 -6.714 1.00 42.19 172 ILE A N 1
ATOM 1367 C CA . ILE A 1 172 ? 41.849 -5.392 -7.288 1.00 42.19 172 ILE A CA 1
ATOM 1368 C C . ILE A 1 172 ? 40.993 -4.660 -8.334 1.00 42.19 172 ILE A C 1
ATOM 1370 O O . ILE A 1 172 ? 40.403 -3.629 -7.992 1.00 42.19 172 ILE A O 1
ATOM 1374 N N . PRO A 1 173 ? 40.877 -5.175 -9.574 1.00 42.03 173 PRO A N 1
ATOM 1375 C CA . PRO A 1 173 ? 39.968 -4.626 -10.575 1.00 42.03 173 PRO A CA 1
ATOM 1376 C C . PRO A 1 173 ? 38.505 -4.849 -10.169 1.00 42.03 173 PRO A C 1
ATOM 1378 O O . PRO A 1 173 ? 38.037 -5.985 -10.097 1.00 42.03 173 PRO A O 1
ATOM 1381 N N . MET A 1 174 ? 37.766 -3.765 -9.935 1.00 49.72 174 MET A N 1
ATOM 1382 C CA . MET A 1 174 ? 36.317 -3.817 -9.706 1.00 49.72 174 MET A CA 1
ATOM 1383 C C . MET A 1 174 ? 35.541 -3.767 -11.038 1.00 49.72 174 MET A C 1
ATOM 1385 O O . MET A 1 174 ? 35.997 -3.112 -11.981 1.00 49.72 174 MET A O 1
ATOM 1389 N N . PRO A 1 175 ? 34.357 -4.407 -11.145 1.00 52.53 175 PRO A N 1
ATOM 1390 C CA . PRO A 1 175 ? 33.530 -4.345 -12.350 1.00 52.53 175 PRO A CA 1
ATOM 1391 C C . PRO A 1 175 ? 33.174 -2.906 -12.744 1.00 52.53 175 PRO A C 1
ATOM 1393 O O . PRO A 1 175 ? 32.745 -2.103 -11.915 1.00 52.53 175 PRO A O 1
ATOM 1396 N N . SER A 1 176 ? 33.317 -2.579 -14.030 1.00 53.34 176 SER A N 1
ATOM 1397 C CA . SER A 1 176 ? 33.096 -1.220 -14.529 1.00 53.34 176 SER A CA 1
ATOM 1398 C C . SER A 1 176 ? 31.638 -0.767 -14.375 1.00 53.34 176 SER A C 1
ATOM 1400 O O . SER A 1 176 ? 30.746 -1.222 -15.093 1.00 53.34 176 SER A O 1
ATOM 1402 N N . LEU A 1 177 ? 31.399 0.226 -13.514 1.00 68.12 177 LEU A N 1
ATOM 1403 C CA . LEU A 1 177 ? 30.100 0.897 -13.363 1.00 68.12 177 LEU A CA 1
ATOM 1404 C C . LEU A 1 177 ? 29.800 1.910 -14.493 1.00 68.12 177 LEU A C 1
ATOM 1406 O O . LEU A 1 177 ? 28.894 2.736 -14.370 1.00 68.12 177 LEU A O 1
ATOM 1410 N N . ALA A 1 178 ? 30.512 1.848 -15.626 1.00 75.38 178 ALA A N 1
ATOM 1411 C CA . ALA A 1 178 ? 30.387 2.802 -16.733 1.00 75.38 178 ALA A CA 1
ATOM 1412 C C . ALA A 1 178 ? 28.967 2.907 -17.324 1.00 75.38 178 ALA A C 1
ATOM 1414 O O . ALA A 1 178 ? 28.618 3.932 -17.908 1.00 75.38 178 ALA A O 1
ATOM 1415 N N . TRP A 1 179 ? 28.117 1.882 -17.191 1.00 79.75 179 TRP A N 1
ATOM 1416 C CA . TRP A 1 179 ? 26.696 2.014 -17.533 1.00 79.75 179 TRP A CA 1
ATOM 1417 C C . TRP A 1 179 ? 25.958 2.977 -16.587 1.00 79.75 179 TRP A C 1
ATOM 1419 O O . TRP A 1 179 ? 25.324 3.904 -17.083 1.00 79.75 179 TRP A O 1
ATOM 1429 N N . LYS A 1 180 ? 26.119 2.849 -15.259 1.00 82.12 180 LYS A N 1
ATOM 1430 C CA . LYS A 1 180 ? 25.503 3.770 -14.282 1.00 82.12 180 LYS A CA 1
ATOM 1431 C C . LYS A 1 180 ? 25.988 5.207 -14.482 1.00 82.12 180 LYS A C 1
ATOM 1433 O O . LYS A 1 180 ? 25.169 6.116 -14.560 1.00 82.12 180 LYS A O 1
ATOM 1438 N N . ARG A 1 181 ? 27.301 5.402 -14.679 1.00 85.50 181 ARG A N 1
ATOM 1439 C CA . ARG A 1 181 ? 27.893 6.713 -15.015 1.00 85.50 181 ARG A CA 1
ATOM 1440 C C . ARG A 1 181 ? 27.252 7.326 -16.264 1.00 85.50 181 ARG A C 1
ATOM 1442 O O . ARG A 1 181 ? 26.872 8.489 -16.246 1.00 85.50 181 ARG A O 1
ATOM 1449 N N . ARG A 1 182 ? 27.078 6.542 -17.338 1.00 88.44 182 ARG A N 1
ATOM 1450 C CA . ARG A 1 182 ? 26.419 7.009 -18.573 1.00 88.44 182 ARG A CA 1
ATOM 1451 C C . ARG A 1 182 ? 24.949 7.380 -18.362 1.00 88.44 182 ARG A C 1
ATOM 1453 O O . ARG A 1 182 ? 24.511 8.345 -18.976 1.00 88.44 182 ARG A O 1
ATOM 1460 N N . GLN A 1 183 ? 24.208 6.666 -17.512 1.00 90.25 183 GLN A N 1
ATOM 1461 C CA . GLN A 1 183 ? 22.828 7.043 -17.179 1.00 90.25 183 GLN A CA 1
ATOM 1462 C C . GLN A 1 183 ? 22.776 8.334 -16.353 1.00 90.25 183 GLN A C 1
ATOM 1464 O O . GLN A 1 183 ? 22.018 9.235 -16.694 1.00 90.25 183 GLN A O 1
ATOM 1469 N N . ALA A 1 184 ? 23.639 8.484 -15.344 1.00 91.06 184 ALA A N 1
ATOM 1470 C CA . ALA A 1 184 ? 23.718 9.718 -14.564 1.00 91.06 184 ALA A CA 1
ATOM 1471 C C . ALA A 1 184 ? 24.095 10.937 -15.421 1.00 91.06 184 ALA A C 1
ATOM 1473 O O . ALA A 1 184 ? 23.459 11.976 -15.292 1.00 91.06 184 ALA A O 1
ATOM 1474 N N . ILE A 1 185 ? 25.053 10.806 -16.349 1.00 92.69 185 ILE A N 1
ATOM 1475 C CA . ILE A 1 185 ? 25.396 11.880 -17.301 1.00 92.69 185 ILE A CA 1
ATOM 1476 C C . ILE A 1 185 ? 24.194 12.237 -18.191 1.00 92.69 185 ILE A C 1
ATOM 1478 O O . ILE A 1 185 ? 23.936 13.415 -18.421 1.00 92.69 185 ILE A O 1
ATOM 1482 N N . LYS A 1 186 ? 23.425 11.243 -18.660 1.00 93.69 186 LYS A N 1
ATOM 1483 C CA . LYS A 1 186 ? 22.200 11.475 -19.446 1.00 93.69 186 LYS A CA 1
ATOM 1484 C C . LYS A 1 186 ? 21.077 12.151 -18.652 1.00 93.69 186 LYS A C 1
ATOM 1486 O O . LYS A 1 186 ? 20.280 12.851 -19.263 1.00 93.69 186 LYS A O 1
ATOM 1491 N N . ALA A 1 187 ? 21.030 11.971 -17.332 1.00 93.56 187 ALA A N 1
ATOM 1492 C CA . ALA A 1 187 ? 20.056 12.611 -16.447 1.00 93.56 187 ALA A CA 1
ATOM 1493 C C . ALA A 1 187 ? 20.368 14.095 -16.153 1.00 93.56 187 ALA A C 1
ATOM 1495 O O . ALA A 1 187 ? 19.464 14.847 -15.794 1.00 93.56 187 ALA A O 1
ATOM 1496 N N . ILE A 1 188 ? 21.622 14.547 -16.315 1.00 94.75 188 ILE A N 1
ATOM 1497 C CA . ILE A 1 188 ? 22.035 15.925 -15.972 1.00 94.75 188 ILE A CA 1
ATOM 1498 C C . ILE A 1 188 ? 21.218 17.007 -16.701 1.00 94.75 188 ILE A C 1
ATOM 1500 O O . ILE A 1 188 ? 20.748 17.912 -16.015 1.00 94.75 188 ILE A O 1
ATOM 1504 N N . PRO A 1 189 ? 20.998 16.963 -18.033 1.00 95.06 189 PRO A N 1
ATOM 1505 C CA . PRO A 1 189 ? 20.239 18.012 -18.720 1.00 95.06 189 PRO A CA 1
ATOM 1506 C C . PRO A 1 189 ? 18.791 18.125 -18.230 1.00 95.06 189 PRO A C 1
ATOM 1508 O O . PRO A 1 189 ? 18.231 19.217 -18.202 1.00 95.06 189 PRO A O 1
ATOM 1511 N N . GLU A 1 190 ? 18.188 17.007 -17.823 1.00 95.19 190 GLU A N 1
ATOM 1512 C CA . GLU A 1 190 ? 16.829 16.969 -17.286 1.00 95.19 190 GLU A CA 1
ATOM 1513 C C . GLU A 1 190 ? 16.775 17.519 -15.854 1.00 95.19 190 GLU A C 1
ATOM 1515 O O . GLU A 1 190 ? 15.916 18.347 -15.554 1.00 95.19 190 GLU A O 1
ATOM 1520 N N . LEU A 1 191 ? 17.746 17.158 -15.005 1.00 94.31 191 LEU A N 1
ATOM 1521 C CA . LEU A 1 191 ? 17.907 17.719 -13.658 1.00 94.31 191 LEU A CA 1
ATOM 1522 C C . LEU A 1 191 ? 18.144 19.233 -13.678 1.00 94.31 191 LEU A C 1
ATOM 1524 O O . LEU A 1 191 ? 17.468 19.963 -12.955 1.00 94.31 191 LEU A O 1
ATOM 1528 N N . LEU A 1 192 ? 19.070 19.713 -14.515 1.00 94.81 192 LEU A N 1
ATOM 1529 C CA . LEU A 1 192 ? 19.349 21.145 -14.650 1.00 94.81 192 LEU A CA 1
ATOM 1530 C C . LEU A 1 192 ? 18.102 21.891 -15.132 1.00 94.81 192 LEU A C 1
ATOM 1532 O O . LEU A 1 192 ? 17.664 22.824 -14.467 1.00 94.81 192 LEU A O 1
ATOM 1536 N N . LYS A 1 193 ? 17.434 21.404 -16.186 1.00 94.75 193 LYS A N 1
ATOM 1537 C CA . LYS A 1 193 ? 16.172 21.981 -16.675 1.00 94.75 193 LYS A CA 1
ATOM 1538 C C . LYS A 1 193 ? 15.072 21.998 -15.604 1.00 94.75 193 LYS A C 1
ATOM 1540 O O . LYS A 1 193 ? 14.300 22.958 -15.536 1.00 94.75 193 LYS A O 1
ATOM 1545 N N . ALA A 1 194 ? 14.973 20.961 -14.771 1.00 94.94 194 ALA A N 1
ATOM 1546 C CA . ALA A 1 194 ? 13.996 20.904 -13.685 1.00 94.94 194 ALA A CA 1
ATOM 1547 C C . ALA A 1 194 ? 14.237 21.998 -12.630 1.00 94.94 194 ALA A C 1
ATOM 1549 O O . ALA A 1 194 ? 13.260 22.581 -12.156 1.00 94.94 194 ALA A O 1
ATOM 1550 N N . ILE A 1 195 ? 15.507 22.301 -12.324 1.00 95.31 195 ILE A N 1
ATOM 1551 C CA . ILE A 1 195 ? 15.951 23.331 -11.367 1.00 95.31 195 ILE A CA 1
ATOM 1552 C C . ILE A 1 195 ? 15.855 24.740 -11.965 1.00 95.31 195 ILE A C 1
ATOM 1554 O O . ILE A 1 195 ? 15.272 25.622 -11.346 1.00 95.31 195 ILE A O 1
ATOM 1558 N N . GLU A 1 196 ? 16.362 24.951 -13.181 1.00 94.44 196 GLU A N 1
ATOM 1559 C CA . GLU A 1 196 ? 16.347 26.238 -13.899 1.00 94.44 196 GLU A CA 1
ATOM 1560 C C . GLU A 1 196 ? 14.925 26.771 -14.129 1.00 94.44 196 GLU A C 1
ATOM 1562 O O . GLU A 1 196 ? 14.690 27.978 -14.155 1.00 94.44 196 GLU A O 1
ATOM 1567 N N . THR A 1 197 ? 13.954 25.865 -14.274 1.00 95.06 197 THR A N 1
ATOM 1568 C CA . THR A 1 197 ? 12.533 26.208 -14.435 1.00 95.06 197 THR A CA 1
ATOM 1569 C C . THR A 1 197 ? 11.737 26.150 -13.125 1.00 95.06 197 THR A C 1
ATOM 1571 O O . THR A 1 197 ? 10.506 26.253 -13.165 1.00 95.06 197 THR A O 1
ATOM 1574 N N . ALA A 1 198 ? 12.391 25.949 -11.975 1.00 95.06 198 ALA A N 1
ATOM 1575 C CA . ALA A 1 198 ? 11.740 25.873 -10.669 1.00 95.06 198 ALA A CA 1
ATOM 1576 C C . ALA A 1 198 ? 11.478 27.273 -10.067 1.00 95.06 198 ALA A C 1
ATOM 1578 O O . ALA A 1 198 ? 12.254 28.200 -10.311 1.00 95.06 198 ALA A O 1
ATOM 1579 N N . PRO A 1 199 ? 10.417 27.459 -9.253 1.00 95.44 199 PRO A N 1
ATOM 1580 C CA . PRO A 1 199 ? 10.035 28.775 -8.733 1.00 95.44 199 PRO A CA 1
ATOM 1581 C C . PRO A 1 199 ? 11.143 29.525 -7.980 1.00 95.44 199 PRO A C 1
ATOM 1583 O O . PRO A 1 199 ? 11.298 30.728 -8.185 1.00 95.44 199 PRO A O 1
ATOM 1586 N N . LYS A 1 200 ? 11.950 28.829 -7.164 1.00 94.31 200 LYS A N 1
ATOM 1587 C CA . LYS A 1 200 ? 13.030 29.444 -6.369 1.00 94.31 200 LYS A CA 1
ATOM 1588 C C . LYS A 1 200 ? 14.346 29.629 -7.139 1.00 94.31 200 LYS A C 1
ATOM 1590 O O . LYS A 1 200 ? 15.337 30.047 -6.547 1.00 94.31 200 LYS A O 1
ATOM 1595 N N . TYR A 1 201 ? 14.402 29.363 -8.450 1.00 95.62 201 TYR A N 1
ATOM 1596 C CA . TYR A 1 201 ? 15.661 29.446 -9.208 1.00 95.62 201 TYR A CA 1
ATOM 1597 C C . TYR A 1 201 ? 16.334 30.829 -9.124 1.00 95.62 201 TYR A C 1
ATOM 1599 O O . TYR A 1 201 ? 17.551 30.922 -8.986 1.00 95.62 201 TYR A O 1
ATOM 1607 N N . ARG A 1 202 ? 15.554 31.919 -9.128 1.00 95.00 202 ARG A N 1
ATOM 1608 C CA . ARG A 1 202 ? 16.098 33.284 -8.975 1.00 95.00 202 ARG A CA 1
ATOM 1609 C C . ARG A 1 202 ? 16.699 33.536 -7.589 1.00 95.00 202 ARG A C 1
ATOM 1611 O O . ARG A 1 202 ? 17.725 34.202 -7.492 1.00 95.00 202 ARG A O 1
ATOM 1618 N N . GLU A 1 203 ? 16.080 32.999 -6.539 1.00 94.56 203 GLU A N 1
ATOM 1619 C CA . GLU A 1 203 ? 16.585 33.080 -5.161 1.00 94.56 203 GLU A CA 1
ATOM 1620 C C . GLU A 1 203 ? 17.893 32.291 -5.025 1.00 94.56 203 GLU A C 1
ATOM 1622 O O . GLU A 1 203 ? 18.864 32.802 -4.471 1.00 94.56 203 GLU A O 1
ATOM 1627 N N . LEU A 1 204 ? 17.952 31.096 -5.625 1.00 94.56 204 LEU A N 1
ATOM 1628 C CA . LEU A 1 204 ? 19.159 30.276 -5.710 1.00 94.56 204 LEU A CA 1
ATOM 1629 C C . LEU A 1 204 ? 20.306 31.006 -6.427 1.00 94.56 204 LEU A C 1
ATOM 1631 O O . LEU A 1 204 ? 21.407 31.076 -5.888 1.00 94.56 204 LEU A O 1
ATOM 1635 N N . VAL A 1 205 ? 20.052 31.590 -7.604 1.00 96.38 205 VAL A N 1
ATOM 1636 C CA . VAL A 1 205 ? 21.046 32.382 -8.352 1.00 96.38 205 VAL A CA 1
ATOM 1637 C C . VAL A 1 205 ? 21.580 33.532 -7.494 1.00 96.38 205 VAL A C 1
ATOM 1639 O O . VAL A 1 205 ? 22.794 33.690 -7.357 1.00 96.38 205 VAL A O 1
ATOM 1642 N N . GLN A 1 206 ? 20.691 34.297 -6.853 1.00 96.19 206 GLN A N 1
ATOM 1643 C CA . GLN A 1 206 ? 21.084 35.384 -5.956 1.00 96.19 206 GLN A CA 1
ATOM 1644 C C . GLN A 1 206 ? 21.931 34.883 -4.776 1.00 96.19 206 GLN A C 1
ATOM 1646 O O . GLN A 1 206 ? 22.909 35.531 -4.406 1.00 96.19 206 GLN A O 1
ATOM 1651 N N . LEU A 1 207 ? 21.589 33.727 -4.201 1.00 95.12 207 LEU A N 1
ATOM 1652 C CA . LEU A 1 207 ? 22.326 33.127 -3.092 1.00 95.12 207 LEU A CA 1
ATOM 1653 C C . LEU A 1 207 ? 23.727 32.647 -3.514 1.00 95.12 207 LEU A C 1
ATOM 1655 O O . LEU A 1 207 ? 24.689 32.854 -2.775 1.00 95.12 207 LEU A O 1
ATOM 1659 N N . CYS A 1 208 ? 23.867 32.074 -4.714 1.00 96.75 208 CYS A N 1
ATOM 1660 C CA . CYS A 1 208 ? 25.165 31.723 -5.298 1.00 96.75 208 CYS A CA 1
ATOM 1661 C C . CYS A 1 208 ? 26.062 32.963 -5.460 1.00 96.75 208 CYS A C 1
ATOM 1663 O O . CYS A 1 208 ? 27.210 32.948 -5.009 1.00 96.75 208 CYS A O 1
ATOM 1665 N N . HIS A 1 209 ? 25.521 34.066 -5.995 1.00 96.06 209 HIS A N 1
ATOM 1666 C CA . HIS A 1 209 ? 26.250 35.334 -6.102 1.00 96.06 209 HIS A CA 1
ATOM 1667 C C . HIS A 1 209 ? 26.663 35.901 -4.733 1.00 96.06 209 HIS A C 1
ATOM 1669 O O . HIS A 1 209 ? 27.810 36.317 -4.579 1.00 96.06 209 HIS A O 1
ATOM 1675 N N . THR A 1 210 ? 25.777 35.872 -3.729 1.00 96.56 210 THR A N 1
ATOM 1676 C CA . THR A 1 210 ? 26.077 36.333 -2.358 1.00 96.56 210 THR A CA 1
ATOM 1677 C C . THR A 1 210 ? 27.261 35.590 -1.731 1.00 96.56 210 THR A C 1
ATOM 1679 O O . THR A 1 210 ? 28.071 36.206 -1.042 1.00 96.56 210 THR A O 1
ATOM 1682 N N . HIS A 1 211 ? 27.398 34.286 -1.993 1.00 95.31 211 HIS A N 1
ATOM 1683 C CA . HIS A 1 211 ? 28.490 33.457 -1.462 1.00 95.31 211 HIS A CA 1
ATOM 1684 C C . HIS A 1 211 ? 29.719 33.366 -2.383 1.00 95.31 211 HIS A C 1
ATOM 1686 O O . HIS A 1 211 ? 30.673 32.655 -2.063 1.00 95.31 211 HIS A O 1
ATOM 1692 N N . GLY A 1 212 ? 29.727 34.078 -3.516 1.00 94.44 212 GLY A N 1
ATOM 1693 C CA . GLY A 1 212 ? 30.829 34.044 -4.480 1.00 94.44 212 GLY A CA 1
ATOM 1694 C C . GLY A 1 212 ? 31.065 32.645 -5.057 1.00 94.44 212 GLY A C 1
ATOM 1695 O O . GLY A 1 212 ? 32.207 32.179 -5.089 1.00 94.44 212 GLY A O 1
ATOM 1696 N N . VAL A 1 213 ? 29.984 31.961 -5.439 1.00 95.50 213 VAL A N 1
ATOM 1697 C CA . VAL A 1 213 ? 29.976 30.630 -6.064 1.00 95.50 213 VAL A CA 1
ATOM 1698 C C . VAL A 1 213 ? 29.285 30.744 -7.424 1.00 95.50 213 VAL A C 1
ATOM 1700 O O . VAL A 1 213 ? 28.230 31.369 -7.528 1.00 95.50 213 VAL A O 1
ATOM 1703 N N . GLU A 1 214 ? 29.855 30.140 -8.467 1.00 95.69 214 GLU A N 1
ATOM 1704 C CA . GLU A 1 214 ? 29.225 30.112 -9.795 1.00 95.69 214 GLU A CA 1
ATOM 1705 C C . GLU A 1 214 ? 27.896 29.347 -9.753 1.00 95.69 214 GLU A C 1
ATOM 1707 O O . GLU A 1 214 ? 27.777 28.347 -9.048 1.00 95.69 214 GLU A O 1
ATOM 1712 N N . VAL A 1 215 ? 26.888 29.780 -10.517 1.00 95.56 215 VAL A N 1
ATOM 1713 C CA . VAL A 1 215 ? 25.518 29.230 -10.410 1.00 95.56 215 VAL A CA 1
ATOM 1714 C C . VAL A 1 215 ? 25.487 27.710 -10.618 1.00 95.56 215 VAL A C 1
ATOM 1716 O O . VAL A 1 215 ? 24.871 26.993 -9.832 1.00 95.56 215 VAL A O 1
ATOM 1719 N N . GLU A 1 216 ? 26.198 27.194 -11.626 1.00 94.75 216 GLU A N 1
ATOM 1720 C CA . GLU A 1 216 ? 26.274 25.747 -11.867 1.00 94.75 216 GLU A CA 1
ATOM 1721 C C . GLU A 1 216 ? 27.010 25.008 -10.733 1.00 94.75 216 GLU A C 1
ATOM 1723 O O . GLU A 1 216 ? 26.547 23.963 -10.269 1.00 94.75 216 GLU A O 1
ATOM 1728 N N . GLU A 1 217 ? 28.108 25.572 -10.219 1.00 95.19 217 GLU A N 1
ATOM 1729 C CA . GLU A 1 217 ? 28.831 25.016 -9.068 1.00 95.19 217 GLU A CA 1
ATOM 1730 C C . GLU A 1 217 ? 27.944 24.984 -7.813 1.00 95.19 217 GLU A C 1
ATOM 1732 O O . GLU A 1 217 ? 27.979 24.019 -7.043 1.00 95.19 217 GLU A O 1
ATOM 1737 N N . GLY A 1 218 ? 27.108 26.007 -7.625 1.00 95.38 218 GLY A N 1
ATOM 1738 C CA . GLY A 1 218 ? 26.130 26.094 -6.550 1.00 95.38 218 GLY A CA 1
ATOM 1739 C C . GLY A 1 218 ? 25.039 25.031 -6.661 1.00 95.38 218 GLY A C 1
ATOM 1740 O O . GLY A 1 218 ? 24.767 24.339 -5.678 1.00 95.38 218 GLY A O 1
ATOM 1741 N N . ILE A 1 219 ? 24.488 24.822 -7.863 1.00 95.12 219 ILE A N 1
ATOM 1742 C CA . ILE A 1 219 ? 23.525 23.745 -8.146 1.00 95.12 219 ILE A CA 1
ATOM 1743 C C . ILE A 1 219 ? 24.130 22.378 -7.807 1.00 95.12 219 ILE A C 1
ATOM 1745 O O . ILE A 1 219 ? 23.527 21.620 -7.046 1.00 95.12 219 ILE A O 1
ATOM 1749 N N . PHE A 1 220 ? 25.331 22.057 -8.302 1.00 94.50 220 PHE A N 1
ATOM 1750 C CA . PHE A 1 220 ? 25.973 20.769 -8.005 1.00 94.50 220 PHE A CA 1
ATOM 1751 C C . PHE A 1 220 ? 26.388 20.629 -6.535 1.00 94.50 220 PHE A C 1
ATOM 1753 O O . PHE A 1 220 ? 26.296 19.533 -5.977 1.00 94.50 220 PHE A O 1
ATOM 1760 N N . THR A 1 221 ? 26.774 21.724 -5.875 1.00 94.00 221 THR A N 1
ATOM 1761 C CA . THR A 1 221 ? 27.045 21.750 -4.429 1.00 94.00 221 THR A CA 1
ATOM 1762 C C . THR A 1 221 ? 25.793 21.388 -3.630 1.00 94.00 221 THR A C 1
ATOM 1764 O O . THR A 1 221 ? 25.864 20.519 -2.757 1.00 94.00 221 THR A O 1
ATOM 1767 N N . ILE A 1 222 ? 24.646 21.991 -3.958 1.00 93.94 222 ILE A N 1
ATOM 1768 C CA . ILE A 1 222 ? 23.360 21.729 -3.299 1.00 93.94 222 ILE A CA 1
ATOM 1769 C C . ILE A 1 222 ? 22.836 20.334 -3.640 1.00 93.94 222 ILE A C 1
ATOM 1771 O O . ILE A 1 222 ? 22.457 19.609 -2.725 1.00 93.94 222 ILE A O 1
ATOM 1775 N N . LEU A 1 223 ? 22.878 19.897 -4.903 1.00 92.56 223 LEU A N 1
ATOM 1776 C CA . LEU A 1 223 ? 22.464 18.543 -5.295 1.00 92.56 223 LEU A CA 1
ATOM 1777 C C . LEU A 1 223 ? 23.291 17.460 -4.595 1.00 92.56 223 LEU A C 1
ATOM 1779 O O . LEU A 1 223 ? 22.720 16.503 -4.075 1.00 92.56 223 LEU A O 1
ATOM 1783 N N . TYR A 1 224 ? 24.616 17.612 -4.521 1.00 91.06 224 TYR A N 1
ATOM 1784 C CA . TYR A 1 224 ? 25.468 16.660 -3.806 1.00 91.06 224 TYR A CA 1
ATOM 1785 C C . TYR A 1 224 ? 25.195 16.684 -2.293 1.00 91.06 224 TYR A C 1
ATOM 1787 O O . TYR A 1 224 ? 25.035 15.634 -1.667 1.00 91.06 224 TYR A O 1
ATOM 1795 N N . GLY A 1 225 ? 25.100 17.879 -1.699 1.00 88.69 225 GLY A N 1
ATOM 1796 C CA . GLY A 1 225 ? 24.765 18.047 -0.283 1.00 88.69 225 GLY A CA 1
ATOM 1797 C C . GLY A 1 225 ? 23.399 17.460 0.083 1.00 88.69 225 GLY A C 1
ATOM 1798 O O . GLY A 1 225 ? 23.258 16.857 1.144 1.00 88.69 225 GLY A O 1
ATOM 1799 N N . THR A 1 226 ? 22.422 17.581 -0.810 1.00 91.12 226 THR A N 1
ATOM 1800 C CA . THR A 1 226 ? 21.041 17.153 -0.575 1.00 91.12 226 THR A CA 1
ATOM 1801 C C . THR A 1 226 ? 20.871 15.663 -0.841 1.00 91.12 226 THR A C 1
ATOM 1803 O O . THR A 1 226 ? 20.457 14.931 0.049 1.00 91.12 226 THR A O 1
ATOM 1806 N N . LEU A 1 227 ? 21.228 15.180 -2.036 1.00 90.25 227 LEU A N 1
ATOM 1807 C CA . LEU A 1 227 ? 20.920 13.812 -2.467 1.00 90.25 227 LEU A CA 1
ATOM 1808 C C . LEU A 1 227 ? 21.896 12.772 -1.902 1.00 90.25 227 LEU A C 1
ATOM 1810 O O . LEU A 1 227 ? 21.463 11.704 -1.470 1.00 90.25 227 LEU A O 1
ATOM 1814 N N . PHE A 1 228 ? 23.201 13.073 -1.883 1.00 84.94 228 PHE A N 1
ATOM 1815 C CA . PHE A 1 228 ? 24.212 12.140 -1.375 1.00 84.94 228 PHE A CA 1
ATOM 1816 C C . PHE A 1 228 ? 24.351 12.235 0.154 1.00 84.94 228 PHE A C 1
ATOM 1818 O O . PHE A 1 228 ? 24.215 11.222 0.833 1.00 84.94 228 PHE A O 1
ATOM 1825 N N . ASN A 1 229 ? 24.566 13.432 0.719 1.00 79.19 229 ASN A N 1
ATOM 1826 C CA . ASN A 1 229 ? 24.753 13.563 2.177 1.00 79.19 229 ASN A CA 1
ATOM 1827 C C . ASN A 1 229 ? 23.439 13.563 2.975 1.00 79.19 229 ASN A C 1
ATOM 1829 O O . ASN A 1 229 ? 23.439 13.105 4.113 1.00 79.19 229 ASN A O 1
ATOM 1833 N N . GLY A 1 230 ? 22.345 14.087 2.413 1.00 84.56 230 GLY A N 1
ATOM 1834 C CA . GLY A 1 230 ? 21.022 14.086 3.043 1.00 84.56 230 GLY A CA 1
ATOM 1835 C C . GLY A 1 230 ? 20.262 12.793 2.757 1.00 84.56 230 GLY A C 1
ATOM 1836 O O . GLY A 1 230 ? 20.257 11.872 3.573 1.00 84.56 230 GLY A O 1
ATOM 1837 N N . CYS A 1 231 ? 19.645 12.704 1.578 1.00 90.69 231 CYS A N 1
ATOM 1838 C CA . CYS A 1 231 ? 18.656 11.681 1.245 1.00 90.69 231 CYS A CA 1
ATOM 1839 C C . CYS A 1 231 ? 19.186 10.249 1.392 1.00 90.69 231 CYS A C 1
ATOM 1841 O O . CYS A 1 231 ? 18.504 9.415 1.985 1.00 90.69 231 CYS A O 1
ATOM 1843 N N . ALA A 1 232 ? 20.390 9.938 0.897 1.00 84.75 232 ALA A N 1
ATOM 1844 C CA . ALA A 1 232 ? 20.950 8.588 1.019 1.00 84.75 232 ALA A CA 1
ATOM 1845 C C . ALA A 1 232 ? 21.281 8.213 2.478 1.00 84.75 232 ALA A C 1
ATOM 1847 O O . ALA A 1 232 ? 21.016 7.083 2.895 1.00 84.75 232 ALA A O 1
ATOM 1848 N N . ALA A 1 233 ? 21.785 9.162 3.275 1.00 83.00 233 ALA A N 1
ATOM 1849 C CA . ALA A 1 233 ? 22.072 8.943 4.692 1.00 83.00 233 ALA A CA 1
ATOM 1850 C C . ALA A 1 233 ? 20.788 8.763 5.520 1.00 83.00 233 ALA A C 1
ATOM 1852 O O . ALA A 1 233 ? 20.688 7.821 6.306 1.00 83.00 233 ALA A O 1
ATOM 1853 N N . GLN A 1 234 ? 19.779 9.610 5.289 1.00 88.31 234 GLN A N 1
ATOM 1854 C CA . GLN A 1 234 ? 18.445 9.482 5.886 1.00 88.31 234 GLN A CA 1
ATOM 1855 C C . GLN A 1 234 ? 17.783 8.158 5.504 1.00 88.31 234 GLN A C 1
ATOM 1857 O O . GLN A 1 234 ? 17.203 7.497 6.360 1.00 88.31 234 GLN A O 1
ATOM 1862 N N . THR A 1 235 ? 17.916 7.735 4.243 1.00 91.06 235 THR A N 1
ATOM 1863 C CA . THR A 1 235 ? 17.395 6.449 3.764 1.00 91.06 235 THR A CA 1
ATOM 1864 C C . THR A 1 235 ? 18.003 5.292 4.548 1.00 91.06 235 THR A C 1
ATOM 1866 O O . THR A 1 235 ? 17.263 4.502 5.126 1.00 91.06 235 THR A O 1
ATOM 1869 N N . ALA A 1 236 ? 19.336 5.225 4.641 1.00 86.19 236 ALA A N 1
ATOM 1870 C CA . ALA A 1 236 ? 20.022 4.199 5.426 1.00 86.19 236 ALA A CA 1
ATOM 1871 C C . ALA A 1 236 ? 19.588 4.213 6.903 1.00 86.19 236 ALA A C 1
ATOM 1873 O O . ALA A 1 236 ? 19.310 3.164 7.481 1.00 86.19 236 ALA A O 1
ATOM 1874 N N . ALA A 1 237 ? 19.456 5.398 7.502 1.00 88.88 237 ALA A N 1
ATOM 1875 C CA . ALA A 1 237 ? 19.070 5.541 8.900 1.00 88.88 237 ALA A CA 1
ATOM 1876 C C . ALA A 1 237 ? 17.608 5.135 9.181 1.00 88.88 237 ALA A C 1
ATOM 1878 O O . ALA A 1 237 ? 17.345 4.453 10.172 1.00 88.88 237 ALA A O 1
ATOM 1879 N N . ILE A 1 238 ? 16.660 5.506 8.313 1.00 93.31 238 ILE A N 1
ATOM 1880 C CA . ILE A 1 238 ? 15.242 5.117 8.416 1.00 93.31 238 ILE A CA 1
ATOM 1881 C C . ILE A 1 238 ? 15.092 3.607 8.197 1.00 93.31 238 ILE A C 1
ATOM 1883 O O . ILE A 1 238 ? 14.432 2.941 8.993 1.00 93.31 238 ILE A O 1
ATOM 1887 N N . VAL A 1 239 ? 15.754 3.044 7.180 1.00 92.00 239 VAL A N 1
ATOM 1888 C CA . VAL A 1 239 ? 15.748 1.598 6.899 1.00 92.00 239 VAL A CA 1
ATOM 1889 C C . VAL A 1 239 ? 16.325 0.809 8.079 1.00 92.00 239 VAL A C 1
ATOM 1891 O O . VAL A 1 239 ? 15.695 -0.137 8.555 1.00 92.00 239 VAL A O 1
ATOM 1894 N N . SER A 1 240 ? 17.466 1.241 8.621 1.00 91.88 240 SER A N 1
ATOM 1895 C CA . SER A 1 240 ? 18.074 0.648 9.817 1.00 91.88 240 SER A CA 1
ATOM 1896 C C . SER A 1 240 ? 17.219 0.801 11.071 1.00 91.88 240 SER A C 1
ATOM 1898 O O . SER A 1 240 ? 17.181 -0.117 11.889 1.00 91.88 240 SER A O 1
ATOM 1900 N N . SER A 1 241 ? 16.489 1.910 11.210 1.00 94.50 241 SER A N 1
ATOM 1901 C CA . SER A 1 241 ? 15.536 2.113 12.305 1.00 94.50 241 SER A CA 1
ATOM 1902 C C . SER A 1 241 ? 14.382 1.118 12.208 1.00 94.50 241 SER A C 1
ATOM 1904 O O . SER A 1 241 ? 14.126 0.386 13.159 1.00 94.50 241 SER A O 1
ATOM 1906 N N . VAL A 1 242 ? 13.746 0.995 11.040 1.00 93.56 242 VAL A N 1
ATOM 1907 C CA . VAL A 1 242 ? 12.664 0.023 10.806 1.00 93.56 242 VAL A CA 1
ATOM 1908 C C . VAL A 1 242 ? 13.135 -1.417 11.030 1.00 93.56 242 VAL A C 1
ATOM 1910 O O . VAL A 1 242 ? 12.431 -2.204 11.663 1.00 93.56 242 VAL A O 1
ATOM 1913 N N . ALA A 1 243 ? 14.354 -1.751 10.605 1.00 92.12 243 ALA A N 1
ATOM 1914 C CA . ALA A 1 243 ? 14.952 -3.054 10.867 1.00 92.12 243 ALA A CA 1
ATOM 1915 C C . ALA A 1 243 ? 15.270 -3.291 12.359 1.00 92.12 243 ALA A C 1
ATOM 1917 O O . ALA A 1 243 ? 15.052 -4.392 12.868 1.00 92.12 243 ALA A O 1
ATOM 1918 N N . ARG A 1 244 ? 15.754 -2.277 13.090 1.00 92.81 244 ARG A N 1
ATOM 1919 C CA . ARG A 1 244 ? 16.055 -2.388 14.530 1.00 92.81 244 ARG A CA 1
ATOM 1920 C C . ARG A 1 244 ? 14.813 -2.422 15.409 1.00 92.81 244 ARG A C 1
ATOM 1922 O O . ARG A 1 244 ? 14.849 -3.116 16.423 1.00 92.81 244 ARG A O 1
ATOM 1929 N N . LEU A 1 245 ? 13.708 -1.794 15.003 1.00 92.56 245 LEU A N 1
ATOM 1930 C CA . LEU A 1 245 ? 12.415 -1.962 15.676 1.00 92.56 245 LEU A CA 1
ATOM 1931 C C . LEU A 1 245 ? 12.022 -3.441 15.769 1.00 92.56 245 LEU A C 1
ATOM 1933 O O . LEU A 1 245 ? 11.556 -3.871 16.817 1.00 92.56 245 LEU A O 1
ATOM 1937 N N . HIS A 1 246 ? 12.274 -4.247 14.731 1.00 88.38 246 HIS A N 1
ATOM 1938 C CA . HIS A 1 246 ? 11.969 -5.683 14.760 1.00 88.38 246 HIS A CA 1
ATOM 1939 C C . HIS A 1 246 ? 12.792 -6.463 15.809 1.00 88.38 246 HIS A C 1
ATOM 1941 O O . HIS A 1 246 ? 12.334 -7.495 16.288 1.00 88.38 246 HIS A O 1
ATOM 1947 N N . THR A 1 247 ? 13.964 -5.956 16.215 1.00 87.75 247 THR A N 1
ATOM 1948 C CA . THR A 1 247 ? 14.824 -6.585 17.242 1.00 87.75 247 THR A CA 1
ATOM 1949 C C . THR A 1 247 ? 14.419 -6.271 18.688 1.00 87.75 247 THR A C 1
ATOM 1951 O O . THR A 1 247 ? 14.974 -6.863 19.609 1.00 87.75 247 THR A O 1
ATOM 1954 N N . LEU A 1 248 ? 13.467 -5.354 18.900 1.00 91.38 248 LEU A N 1
ATOM 1955 C CA . LEU A 1 248 ? 12.942 -5.008 20.224 1.00 91.38 248 LEU A CA 1
ATOM 1956 C C . LEU A 1 248 ? 11.832 -5.965 20.669 1.00 91.38 248 LEU A C 1
ATOM 1958 O O . LEU A 1 248 ? 11.054 -6.460 19.848 1.00 91.38 248 LEU A O 1
ATOM 1962 N N . SER A 1 249 ? 11.695 -6.166 21.980 1.00 92.19 249 SER A N 1
ATOM 1963 C CA . SER A 1 249 ? 10.510 -6.818 22.544 1.00 92.19 249 SER A CA 1
ATOM 1964 C C . SER A 1 249 ? 9.261 -5.956 22.342 1.00 92.19 249 SER A C 1
ATOM 1966 O O . SER A 1 249 ? 9.336 -4.736 22.192 1.00 92.19 249 SER A O 1
ATOM 1968 N N . ASP A 1 250 ? 8.080 -6.574 22.355 1.00 88.19 250 ASP A N 1
ATOM 1969 C CA . ASP A 1 250 ? 6.835 -5.829 22.139 1.00 88.19 250 ASP A CA 1
ATOM 1970 C C . ASP A 1 250 ? 6.541 -4.829 23.268 1.00 88.19 250 ASP A C 1
ATOM 1972 O O . ASP A 1 250 ? 5.882 -3.823 23.027 1.00 88.19 250 ASP A O 1
ATOM 1976 N N . ALA A 1 251 ? 7.070 -5.045 24.477 1.00 90.31 251 ALA A N 1
ATOM 1977 C CA . ALA A 1 251 ? 7.002 -4.066 25.561 1.00 90.31 251 ALA A CA 1
ATOM 1978 C C . ALA A 1 251 ? 7.787 -2.787 25.213 1.00 90.31 251 ALA A C 1
ATOM 1980 O O . ALA A 1 251 ? 7.224 -1.698 25.258 1.00 90.31 251 ALA A O 1
ATOM 1981 N N . GLU A 1 252 ? 9.041 -2.925 24.774 1.00 92.31 252 GLU A N 1
ATOM 1982 C CA . GLU A 1 252 ? 9.908 -1.800 24.389 1.00 92.31 252 GLU A CA 1
ATOM 1983 C C . GLU A 1 252 ? 9.377 -1.059 23.151 1.00 92.31 252 GLU A C 1
ATOM 1985 O O . GLU A 1 252 ? 9.365 0.171 23.113 1.00 92.31 252 GLU A O 1
ATOM 1990 N N . LYS A 1 253 ? 8.873 -1.793 22.144 1.00 91.19 253 LYS A N 1
ATOM 1991 C CA . LYS A 1 253 ? 8.190 -1.186 20.986 1.00 91.19 253 LYS A CA 1
ATOM 1992 C C . LYS A 1 253 ? 6.992 -0.348 21.437 1.00 91.19 253 LYS A C 1
ATOM 1994 O O . LYS A 1 253 ? 6.843 0.791 21.000 1.00 91.19 253 LYS A O 1
ATOM 1999 N N . ASN A 1 254 ? 6.145 -0.907 22.305 1.00 90.06 254 ASN A N 1
ATOM 2000 C CA . ASN A 1 254 ? 4.968 -0.211 22.817 1.00 90.06 254 ASN A CA 1
ATOM 2001 C C . ASN A 1 254 ? 5.352 1.010 23.660 1.00 90.06 254 ASN A C 1
ATOM 2003 O O . ASN A 1 254 ? 4.692 2.033 23.536 1.00 90.06 254 ASN A O 1
ATOM 2007 N N . GLU A 1 255 ? 6.422 0.959 24.453 1.00 92.75 255 GLU A N 1
ATOM 2008 C CA . GLU A 1 255 ? 6.916 2.112 25.215 1.00 92.75 255 GLU A CA 1
ATOM 2009 C C . GLU A 1 255 ? 7.317 3.280 24.297 1.00 92.75 255 GLU A C 1
ATOM 2011 O O . GLU A 1 255 ? 6.864 4.412 24.492 1.00 92.75 255 GLU A O 1
ATOM 2016 N N . ILE A 1 256 ? 8.078 3.004 23.230 1.00 93.44 256 ILE A N 1
ATOM 2017 C CA . ILE A 1 256 ? 8.444 4.011 22.219 1.00 93.44 256 ILE A CA 1
ATOM 2018 C C . ILE A 1 256 ? 7.190 4.562 21.517 1.00 93.44 256 ILE A C 1
ATOM 2020 O O . ILE A 1 256 ? 7.071 5.776 21.341 1.00 93.44 256 ILE A O 1
ATOM 2024 N N . ILE A 1 257 ? 6.231 3.705 21.145 1.00 91.75 257 ILE A N 1
ATOM 2025 C CA . ILE A 1 257 ? 4.984 4.124 20.479 1.00 91.75 257 ILE A CA 1
ATOM 2026 C C . ILE A 1 257 ? 4.124 4.990 21.407 1.00 91.75 257 ILE A C 1
ATOM 2028 O O . ILE A 1 257 ? 3.704 6.072 21.007 1.00 91.75 257 ILE A O 1
ATOM 2032 N N . GLN A 1 258 ? 3.873 4.553 22.644 1.00 91.44 258 GLN A N 1
ATOM 2033 C CA . GLN A 1 258 ? 2.995 5.253 23.587 1.00 91.44 258 GLN A CA 1
ATOM 2034 C C . GLN A 1 258 ? 3.582 6.595 24.030 1.00 91.44 258 GLN A C 1
ATOM 2036 O O . GLN A 1 258 ? 2.863 7.589 24.043 1.00 91.44 258 GLN A O 1
ATOM 2041 N N . THR A 1 259 ? 4.885 6.666 24.317 1.00 92.38 259 THR A N 1
ATOM 2042 C CA . THR A 1 259 ? 5.539 7.948 24.644 1.00 92.38 259 THR A CA 1
ATOM 2043 C C . THR A 1 259 ? 5.533 8.911 23.452 1.00 92.38 259 THR A C 1
ATOM 2045 O O . THR A 1 259 ? 5.292 10.103 23.631 1.00 92.38 259 THR A O 1
ATOM 2048 N N . THR A 1 260 ? 5.704 8.411 22.222 1.00 92.06 260 THR A N 1
ATOM 2049 C CA . THR A 1 260 ? 5.584 9.234 21.003 1.00 92.06 260 THR A CA 1
ATOM 2050 C C . THR A 1 260 ? 4.147 9.731 20.798 1.00 92.06 260 THR A C 1
ATOM 2052 O O . THR A 1 260 ? 3.948 10.916 20.534 1.00 92.06 260 THR A O 1
ATOM 2055 N N . LEU A 1 261 ? 3.141 8.865 20.971 1.00 87.88 261 LEU A N 1
ATOM 2056 C CA . LEU A 1 261 ? 1.721 9.228 20.892 1.00 87.88 261 LEU A CA 1
ATOM 2057 C C . LEU A 1 261 ? 1.335 10.281 21.934 1.00 87.88 261 LEU A C 1
ATOM 2059 O O . LEU A 1 261 ? 0.720 11.274 21.566 1.00 87.88 261 LEU A O 1
ATOM 2063 N N . GLN A 1 262 ? 1.745 10.125 23.195 1.00 89.56 262 GLN A N 1
ATOM 2064 C CA . GLN A 1 262 ? 1.462 11.094 24.263 1.00 89.56 262 GLN A CA 1
ATOM 2065 C C . GLN A 1 262 ? 1.998 12.493 23.941 1.00 89.56 262 GLN A C 1
ATOM 2067 O O . GLN A 1 262 ? 1.320 13.489 24.191 1.00 89.56 262 GLN A O 1
ATOM 2072 N N . VAL A 1 263 ? 3.196 12.584 23.355 1.00 88.31 263 VAL A N 1
ATOM 2073 C CA . VAL A 1 263 ? 3.774 13.866 22.929 1.00 88.31 263 VAL A CA 1
ATOM 2074 C C . VAL A 1 263 ? 3.003 14.448 21.737 1.00 88.31 263 VAL A C 1
ATOM 2076 O O . VAL A 1 263 ? 2.670 15.633 21.749 1.00 88.31 263 VAL A O 1
ATOM 2079 N N . LEU A 1 264 ? 2.636 13.629 20.746 1.00 84.88 264 LEU A N 1
ATOM 2080 C CA . LEU A 1 264 ? 1.784 14.066 19.631 1.00 84.88 264 LEU A CA 1
ATOM 2081 C C . LEU A 1 264 ? 0.405 14.544 20.112 1.00 84.88 264 LEU A C 1
ATOM 2083 O O . LEU A 1 264 ? -0.091 15.557 19.632 1.00 84.88 264 LEU A O 1
ATOM 2087 N N . GLU A 1 265 ? -0.213 13.864 21.074 1.00 83.38 265 GLU A N 1
ATOM 2088 C CA . GLU A 1 265 ? -1.507 14.249 21.647 1.00 83.38 265 GLU A CA 1
ATOM 2089 C C . GLU A 1 265 ? -1.405 15.545 22.463 1.00 83.38 265 GLU A C 1
ATOM 2091 O O . GLU A 1 265 ? -2.224 16.446 22.275 1.00 83.38 265 GLU A O 1
ATOM 2096 N N . LYS A 1 266 ? -0.366 15.687 23.300 1.00 84.50 266 LYS A N 1
ATOM 2097 C CA . LYS A 1 266 ? -0.102 16.892 24.107 1.00 84.50 266 LYS A CA 1
ATOM 2098 C C . LYS A 1 266 ? 0.025 18.155 23.252 1.00 84.50 266 LYS A C 1
ATOM 2100 O O . LYS A 1 266 ? -0.550 19.184 23.599 1.00 84.50 266 LYS A O 1
ATOM 2105 N N . HIS A 1 267 ? 0.779 18.083 22.156 1.00 79.69 267 HIS A N 1
ATOM 2106 C CA . HIS A 1 267 ? 1.014 19.221 21.252 1.00 79.69 267 HIS A CA 1
ATOM 2107 C C . HIS A 1 267 ? -0.053 19.358 20.161 1.00 79.69 267 HIS A C 1
ATOM 2109 O O . HIS A 1 267 ? 0.008 20.270 19.337 1.00 79.69 267 HIS A O 1
ATOM 2115 N N . GLY A 1 268 ? -1.033 18.450 20.128 1.00 68.62 268 GLY A N 1
ATOM 2116 C CA . GLY A 1 268 ? -1.992 18.362 19.035 1.00 68.62 268 GLY A CA 1
ATOM 2117 C C . GLY A 1 268 ? -1.322 18.102 17.684 1.00 68.62 268 GLY A C 1
ATOM 2118 O O . GLY A 1 268 ? -1.849 18.527 16.664 1.00 68.62 268 GLY A O 1
ATOM 2119 N N . GLY A 1 269 ? -0.158 17.455 17.641 1.00 74.94 269 GLY A N 1
ATOM 2120 C CA . GLY A 1 269 ? 0.475 17.058 16.394 1.00 74.94 269 GLY A CA 1
ATOM 2121 C C . GLY A 1 269 ? 1.995 17.100 16.347 1.00 74.94 269 GLY A C 1
ATOM 2122 O O . GLY A 1 269 ? 2.667 17.280 17.357 1.00 74.94 269 GLY A O 1
ATOM 2123 N N . VAL A 1 270 ? 2.522 16.950 15.127 1.00 78.06 270 VAL A N 1
ATOM 2124 C CA . VAL A 1 270 ? 3.934 17.178 14.802 1.00 78.06 270 VAL A CA 1
ATOM 2125 C C . VAL A 1 270 ? 4.180 18.681 14.644 1.00 78.06 270 VAL A C 1
ATOM 2127 O O . VAL A 1 270 ? 3.808 19.291 13.643 1.00 78.06 270 VAL A O 1
ATOM 2130 N N . SER A 1 271 ? 4.846 19.248 15.639 1.00 78.38 271 SER A N 1
ATOM 2131 C CA . SER A 1 271 ? 5.484 20.568 15.661 1.00 78.38 271 SER A CA 1
ATOM 2132 C C . SER A 1 271 ? 6.962 20.440 16.065 1.00 78.38 271 SER A C 1
ATOM 2134 O O . SER A 1 271 ? 7.387 19.389 16.552 1.00 78.38 271 SER A O 1
ATOM 2136 N N . GLU A 1 272 ? 7.749 21.507 15.905 1.00 77.19 272 GLU A N 1
ATOM 2137 C CA . GLU A 1 272 ? 9.129 21.591 16.416 1.00 77.19 272 GLU A CA 1
ATOM 2138 C C . GLU A 1 272 ? 9.197 21.281 17.925 1.00 77.19 272 GLU A C 1
ATOM 2140 O O . GLU A 1 272 ? 10.003 20.458 18.358 1.00 77.19 272 GLU A O 1
ATOM 2145 N N . GLU A 1 273 ? 8.262 21.842 18.699 1.00 80.31 273 GLU A N 1
ATOM 2146 C CA . GLU A 1 273 ? 8.094 21.618 20.142 1.00 80.31 273 GLU A CA 1
ATOM 2147 C C . GLU A 1 273 ? 7.799 20.143 20.460 1.00 80.31 273 GLU A C 1
ATOM 2149 O O . GLU A 1 273 ? 8.467 19.540 21.303 1.00 80.31 273 GLU A O 1
ATOM 2154 N N . SER A 1 274 ? 6.859 19.526 19.732 1.00 85.00 274 SER A N 1
ATOM 2155 C CA . SER A 1 274 ? 6.541 18.104 19.895 1.00 85.00 274 SER A CA 1
ATOM 2156 C C . SER A 1 274 ? 7.754 17.226 19.596 1.00 85.00 274 SER A C 1
ATOM 2158 O O . SER A 1 274 ? 8.036 16.281 20.325 1.00 85.00 274 SER A O 1
ATOM 2160 N N . LEU A 1 275 ? 8.520 17.546 18.547 1.00 84.06 275 LEU A N 1
ATOM 2161 C CA . LEU A 1 275 ? 9.688 16.766 18.179 1.00 84.06 275 LEU A CA 1
ATOM 2162 C C . LEU A 1 275 ? 10.740 16.908 19.277 1.00 84.06 275 LEU A C 1
ATOM 2164 O O . LEU A 1 275 ? 11.242 15.885 19.732 1.00 84.06 275 LEU A O 1
ATOM 2168 N N . GLY A 1 276 ? 11.011 18.119 19.771 1.00 83.81 276 GLY A N 1
ATOM 2169 C CA . GLY A 1 276 ? 11.913 18.353 20.905 1.00 83.81 276 GLY A CA 1
ATOM 2170 C C . GLY A 1 276 ? 11.565 17.545 22.165 1.00 83.81 276 GLY A C 1
ATOM 2171 O O . GLY A 1 276 ? 12.462 17.116 22.888 1.00 83.81 276 GLY A O 1
ATOM 2172 N N . GLU A 1 277 ? 10.285 17.253 22.406 1.00 89.12 277 GLU A N 1
ATOM 2173 C CA . GLU A 1 277 ? 9.850 16.442 23.551 1.00 89.12 277 GLU A CA 1
ATOM 2174 C C . GLU A 1 277 ? 9.898 14.913 23.336 1.00 89.12 277 GLU A C 1
ATOM 2176 O O . GLU A 1 277 ? 9.852 14.168 24.317 1.00 89.12 277 GLU A O 1
ATOM 2181 N N . MET A 1 278 ? 10.061 14.407 22.105 1.00 90.50 278 MET A N 1
ATOM 2182 C CA . MET A 1 278 ? 10.133 12.961 21.792 1.00 90.50 278 MET A CA 1
ATOM 2183 C C . MET A 1 278 ? 11.472 12.297 22.191 1.00 90.50 278 MET A C 1
ATOM 2185 O O . MET A 1 278 ? 12.130 11.650 21.369 1.00 90.50 278 MET A O 1
ATOM 2189 N N . LYS A 1 279 ? 11.884 12.425 23.458 1.00 90.12 279 LYS A N 1
ATOM 2190 C CA . LYS A 1 279 ? 13.165 11.915 23.993 1.00 90.12 279 LYS A CA 1
ATOM 2191 C C . LYS A 1 279 ? 13.349 10.404 23.807 1.00 90.12 279 LYS A C 1
ATOM 2193 O O . LYS A 1 279 ? 14.439 9.957 23.462 1.00 90.12 279 LYS A O 1
ATOM 2198 N N . THR A 1 280 ? 12.286 9.620 23.985 1.00 92.69 280 THR A N 1
ATOM 2199 C CA . THR A 1 280 ? 12.296 8.151 23.854 1.00 92.69 280 THR A CA 1
ATOM 2200 C C . THR A 1 280 ? 12.624 7.707 22.425 1.00 92.69 280 THR A C 1
ATOM 2202 O O . THR A 1 280 ? 13.546 6.920 22.204 1.00 92.69 280 THR A O 1
ATOM 2205 N N . LEU A 1 281 ? 11.914 8.270 21.439 1.00 93.56 281 LEU A N 1
ATOM 2206 C CA . LEU A 1 281 ? 12.152 8.026 20.013 1.00 93.56 281 LEU A CA 1
ATOM 2207 C C . LEU A 1 281 ? 13.530 8.544 19.576 1.00 93.56 281 LEU A C 1
ATOM 2209 O O . LEU A 1 281 ? 14.218 7.901 18.787 1.00 93.56 281 LEU A O 1
ATOM 2213 N N . GLU A 1 282 ? 13.954 9.685 20.115 1.00 91.31 282 GLU A N 1
ATOM 2214 C CA . GLU A 1 282 ? 15.276 10.254 19.872 1.00 91.31 282 GLU A CA 1
ATOM 2215 C C . GLU A 1 282 ? 16.410 9.357 20.387 1.00 91.31 282 GLU A C 1
ATOM 2217 O O . GLU A 1 282 ? 17.338 9.075 19.633 1.00 91.31 282 GLU A O 1
ATOM 2222 N N . SER A 1 283 ? 16.313 8.832 21.613 1.00 91.50 283 SER A N 1
ATOM 2223 C CA . SER A 1 283 ? 17.281 7.861 22.142 1.00 91.50 283 SER A CA 1
ATOM 2224 C C . SER A 1 283 ? 17.360 6.605 21.268 1.00 91.50 283 SER A C 1
ATOM 2226 O O . SER A 1 283 ? 18.461 6.141 20.960 1.00 91.50 283 SER A O 1
ATOM 2228 N N . PHE A 1 284 ? 16.212 6.089 20.812 1.00 94.31 284 PHE A N 1
ATOM 2229 C CA . PHE A 1 284 ? 16.171 4.948 19.897 1.00 94.31 284 PHE A CA 1
ATOM 2230 C C . PHE A 1 284 ? 16.909 5.253 18.583 1.00 94.31 284 PHE A C 1
ATOM 2232 O O . PHE A 1 284 ? 17.763 4.470 18.163 1.00 94.31 284 PHE A O 1
ATOM 2239 N N . ILE A 1 285 ? 16.638 6.406 17.961 1.00 91.81 285 ILE A N 1
ATOM 2240 C CA . ILE A 1 285 ? 17.298 6.834 16.719 1.00 91.81 285 ILE A CA 1
ATOM 2241 C C . ILE A 1 285 ? 18.812 6.990 16.918 1.00 91.81 285 ILE A C 1
ATOM 2243 O O . ILE A 1 285 ? 19.588 6.517 16.087 1.00 91.81 285 ILE A O 1
ATOM 2247 N N . LEU A 1 286 ? 19.245 7.617 18.015 1.00 89.62 286 LEU A N 1
ATOM 2248 C CA . LEU A 1 286 ? 20.664 7.801 18.326 1.00 89.62 286 LEU A CA 1
ATOM 2249 C C . LEU A 1 286 ? 21.383 6.455 18.510 1.00 89.62 286 LEU A C 1
ATOM 2251 O O . LEU A 1 286 ? 22.496 6.295 18.015 1.00 89.62 286 LEU A O 1
ATOM 2255 N N . GLU A 1 287 ? 20.751 5.451 19.128 1.00 91.19 287 GLU A N 1
ATOM 2256 C CA . GLU A 1 287 ? 21.336 4.105 19.240 1.00 91.19 287 GLU A CA 1
ATOM 2257 C C . GLU A 1 287 ? 21.425 3.386 17.886 1.00 91.19 287 GLU A C 1
ATOM 2259 O O . GLU A 1 287 ? 22.430 2.725 17.600 1.00 91.19 287 GLU A O 1
ATOM 2264 N N . VAL A 1 288 ? 20.415 3.537 17.023 1.00 91.00 288 VAL A N 1
ATOM 2265 C CA . VAL A 1 288 ? 20.465 3.006 15.651 1.00 91.00 288 VAL A CA 1
ATOM 2266 C C . VAL A 1 288 ? 21.630 3.632 14.888 1.00 91.00 288 VAL A C 1
ATOM 2268 O O . VAL A 1 288 ? 22.440 2.902 14.318 1.00 91.00 288 VAL A O 1
ATOM 2271 N N . LEU A 1 289 ? 21.756 4.961 14.921 1.00 87.12 289 LEU A N 1
ATOM 2272 C CA . LEU A 1 289 ? 22.842 5.687 14.264 1.00 87.12 289 LEU A CA 1
ATOM 2273 C C . LEU A 1 289 ? 24.219 5.347 14.865 1.00 87.12 289 LEU A C 1
ATOM 2275 O O . LEU A 1 289 ? 25.205 5.336 14.131 1.00 87.12 289 LEU A O 1
ATOM 2279 N N . ARG A 1 290 ? 24.309 5.048 16.171 1.00 87.81 290 ARG A N 1
ATOM 2280 C CA . ARG A 1 290 ? 25.571 4.691 16.846 1.00 87.81 290 ARG A CA 1
ATOM 2281 C C . ARG A 1 290 ? 26.109 3.362 16.325 1.00 87.81 290 ARG A C 1
ATOM 2283 O O . ARG A 1 290 ? 27.276 3.273 15.946 1.00 87.81 290 ARG A O 1
ATOM 2290 N N . LEU A 1 291 ? 25.265 2.330 16.283 1.00 85.25 291 LEU A N 1
ATOM 2291 C CA . LEU A 1 291 ? 25.678 1.024 15.768 1.00 85.25 291 LEU A CA 1
ATOM 2292 C C . LEU A 1 291 ? 25.821 1.013 14.240 1.00 85.25 291 LEU A C 1
ATOM 2294 O O . LEU A 1 291 ? 26.739 0.352 13.743 1.00 85.25 291 LEU A O 1
ATOM 2298 N N . HIS A 1 292 ? 24.953 1.743 13.528 1.00 85.00 292 HIS A N 1
ATOM 2299 C CA . HIS A 1 292 ? 24.793 1.708 12.066 1.00 85.00 292 HIS A CA 1
ATOM 2300 C C . HIS A 1 292 ? 24.935 3.104 11.435 1.00 85.00 292 HIS A C 1
ATOM 2302 O O . HIS A 1 292 ? 23.996 3.589 10.798 1.00 85.00 292 HIS A O 1
ATOM 2308 N N . PRO A 1 293 ? 26.089 3.779 11.593 1.00 80.81 293 PRO A N 1
ATOM 2309 C CA . PRO A 1 293 ? 26.268 5.135 11.092 1.00 80.81 293 PRO A CA 1
ATOM 2310 C C . PRO A 1 293 ? 26.222 5.150 9.553 1.00 80.81 293 PRO A C 1
ATOM 2312 O O . PRO A 1 293 ? 27.002 4.431 8.919 1.00 80.81 293 PRO A O 1
ATOM 2315 N N . PRO A 1 294 ? 25.373 5.987 8.920 1.00 78.06 294 PRO A N 1
ATOM 2316 C CA . PRO A 1 294 ? 25.330 6.104 7.460 1.00 78.06 294 PRO A CA 1
ATOM 2317 C C . PRO A 1 294 ? 26.653 6.593 6.850 1.00 78.06 294 PRO A C 1
ATOM 2319 O O . PRO A 1 294 ? 26.985 6.245 5.719 1.00 78.06 294 PRO A O 1
ATOM 2322 N N . VAL A 1 295 ? 27.433 7.368 7.615 1.00 75.50 295 VAL A N 1
ATOM 2323 C CA . VAL A 1 295 ? 28.814 7.742 7.288 1.00 75.50 295 VAL A CA 1
ATOM 2324 C C . VAL A 1 295 ? 29.758 6.917 8.161 1.00 75.50 295 VAL A C 1
ATOM 2326 O O . VAL A 1 295 ? 29.933 7.188 9.345 1.00 75.50 295 VAL A O 1
ATOM 2329 N N . PHE A 1 296 ? 30.354 5.882 7.573 1.00 70.31 296 PHE A N 1
ATOM 2330 C CA . PHE A 1 296 ? 31.180 4.912 8.299 1.00 70.31 296 PHE A CA 1
ATOM 2331 C C . PHE A 1 296 ? 32.596 5.423 8.607 1.00 70.31 296 PHE A C 1
ATOM 2333 O O . PHE A 1 296 ? 33.179 5.036 9.623 1.00 70.31 296 PHE A O 1
ATOM 2340 N N . ASN A 1 297 ? 33.180 6.255 7.733 1.00 77.44 297 ASN A N 1
ATOM 2341 C CA . ASN A 1 297 ? 34.551 6.734 7.892 1.00 77.44 297 ASN A CA 1
ATOM 2342 C C . ASN A 1 297 ? 34.850 8.083 7.207 1.00 77.44 297 ASN A C 1
ATOM 2344 O O . ASN A 1 297 ? 34.147 8.510 6.292 1.00 77.44 297 ASN A O 1
ATOM 2348 N N . TYR A 1 298 ? 35.931 8.732 7.653 1.00 79.94 298 TYR A N 1
ATOM 2349 C CA . TYR A 1 298 ? 36.460 9.986 7.106 1.00 79.94 298 TYR A CA 1
ATOM 2350 C C . TYR A 1 298 ? 37.882 9.795 6.579 1.00 79.94 298 TYR A C 1
ATOM 2352 O O . TYR A 1 298 ? 38.806 9.538 7.351 1.00 79.94 298 TYR A O 1
ATOM 2360 N N . TRP A 1 299 ? 38.054 9.950 5.264 1.00 85.25 299 TRP A N 1
ATOM 2361 C CA . TRP A 1 299 ? 39.341 9.843 4.575 1.00 85.25 299 TRP A CA 1
ATOM 2362 C C . TRP A 1 299 ? 39.988 11.206 4.394 1.00 85.25 299 TRP A C 1
ATOM 2364 O O . TRP A 1 299 ? 39.429 12.093 3.747 1.00 85.25 299 TRP A O 1
ATOM 2374 N N . VAL A 1 300 ? 41.184 11.363 4.951 1.00 88.62 300 VAL A N 1
ATOM 2375 C CA . VAL A 1 300 ? 41.856 12.659 5.020 1.00 88.62 300 VAL A CA 1
ATOM 2376 C C . VAL A 1 300 ? 43.366 12.539 4.855 1.00 88.62 300 VAL A C 1
ATOM 2378 O O . VAL A 1 300 ? 43.925 11.451 4.942 1.00 88.62 300 VAL A O 1
ATOM 2381 N N . LEU A 1 301 ? 44.044 13.664 4.637 1.00 92.50 301 LEU A N 1
ATOM 2382 C CA . LEU A 1 301 ? 45.502 13.771 4.562 1.00 92.50 301 LEU A CA 1
ATOM 2383 C C . LEU A 1 301 ? 46.005 14.672 5.695 1.00 92.50 301 LEU A C 1
ATOM 2385 O O . LEU A 1 301 ? 45.451 15.752 5.895 1.00 92.50 301 LEU A O 1
ATOM 2389 N N . ALA A 1 302 ? 47.075 14.301 6.396 1.00 93.56 302 ALA A N 1
ATOM 2390 C CA . ALA A 1 302 ? 47.662 15.152 7.434 1.00 93.56 302 ALA A CA 1
ATOM 2391 C C . ALA A 1 302 ? 48.194 16.484 6.848 1.00 93.56 302 ALA A C 1
ATOM 2393 O O . ALA A 1 302 ? 48.892 16.493 5.828 1.00 93.56 302 ALA A O 1
ATOM 2394 N N . ARG A 1 303 ? 47.881 17.630 7.476 1.00 92.50 303 ARG A N 1
ATOM 2395 C CA . ARG A 1 303 ? 48.352 18.971 7.039 1.00 92.50 303 ARG A CA 1
ATOM 2396 C C . ARG A 1 303 ? 49.809 19.257 7.387 1.00 92.50 303 ARG A C 1
ATOM 2398 O O . ARG A 1 303 ? 50.480 20.002 6.671 1.00 92.50 303 ARG A O 1
ATOM 2405 N N . LYS A 1 304 ? 50.268 18.679 8.489 1.00 93.00 304 LYS A N 1
ATOM 2406 C CA . LYS A 1 304 ? 51.581 18.846 9.113 1.00 93.00 304 LYS A CA 1
ATOM 2407 C C . LYS A 1 304 ? 52.027 17.500 9.677 1.00 93.00 304 LYS A C 1
ATOM 2409 O O . LYS A 1 304 ? 51.232 16.562 9.689 1.00 93.00 304 LYS A O 1
ATOM 2414 N N . ASP A 1 305 ? 53.271 17.416 10.122 1.00 93.06 305 ASP A N 1
ATOM 2415 C CA . ASP A 1 305 ? 53.706 16.269 10.912 1.00 93.06 305 ASP A CA 1
ATOM 2416 C C . ASP A 1 305 ? 52.979 16.300 12.264 1.00 93.06 305 ASP A C 1
ATOM 2418 O O . ASP A 1 305 ? 52.842 17.355 12.889 1.00 93.06 305 ASP A O 1
ATOM 2422 N N . LEU A 1 306 ? 52.467 15.148 12.685 1.00 91.31 306 LEU A N 1
ATOM 2423 C CA . LEU A 1 306 ? 51.709 14.959 13.917 1.00 91.31 306 LEU A CA 1
ATOM 2424 C C . LEU A 1 306 ? 52.353 13.833 14.728 1.00 91.31 306 LEU A C 1
ATOM 2426 O O . LEU A 1 306 ? 52.859 12.858 14.169 1.00 91.31 306 LEU A O 1
ATOM 2430 N N . VAL A 1 307 ? 52.281 13.939 16.050 1.00 89.50 307 VAL A N 1
ATOM 2431 C CA . VAL A 1 307 ? 52.474 12.803 16.954 1.00 89.50 307 VAL A CA 1
ATOM 2432 C C . VAL A 1 307 ? 51.126 12.559 17.608 1.00 89.50 307 VAL A C 1
ATOM 2434 O O . VAL A 1 307 ? 50.576 13.464 18.231 1.00 89.50 307 VAL A O 1
ATOM 2437 N N . ILE A 1 308 ? 50.576 11.368 17.398 1.00 86.88 308 ILE A N 1
ATOM 2438 C CA . ILE A 1 308 ? 49.358 10.914 18.058 1.00 86.88 308 ILE A CA 1
ATOM 2439 C C . ILE A 1 308 ? 49.806 9.962 19.161 1.00 86.88 308 ILE A C 1
ATOM 2441 O O . ILE A 1 308 ? 50.540 9.011 18.889 1.00 86.88 308 ILE A O 1
ATOM 2445 N N . SER A 1 309 ? 49.392 10.249 20.391 1.00 74.25 309 SER A N 1
ATOM 2446 C CA . SER A 1 309 ? 49.836 9.559 21.605 1.00 74.25 309 SER A CA 1
ATOM 2447 C C . SER A 1 309 ? 48.671 8.811 22.259 1.00 74.25 309 SER A C 1
ATOM 2449 O O . SER A 1 309 ? 48.146 9.283 23.267 1.00 74.25 309 SER A O 1
ATOM 2451 N N . PRO A 1 310 ? 48.208 7.679 21.695 1.00 67.62 310 PRO A N 1
ATOM 2452 C CA . PRO A 1 310 ? 47.368 6.758 22.449 1.00 67.62 310 PRO A CA 1
ATOM 2453 C C . PRO A 1 310 ? 48.136 6.206 23.658 1.00 67.62 310 PRO A C 1
ATOM 2455 O O . PRO A 1 310 ? 49.364 6.127 23.634 1.00 67.62 310 PRO A O 1
ATOM 2458 N N . GLU A 1 311 ? 47.408 5.778 24.690 1.00 60.09 311 GLU A N 1
ATOM 2459 C CA . GLU A 1 311 ? 47.897 5.486 26.054 1.00 60.09 311 GLU A CA 1
ATOM 2460 C C . GLU A 1 311 ? 49.112 4.541 26.175 1.00 60.09 311 GLU A C 1
ATOM 2462 O O . GLU A 1 311 ? 49.722 4.459 27.239 1.00 60.09 311 GLU A O 1
ATOM 2467 N N . LYS A 1 312 ? 49.455 3.803 25.111 1.00 58.50 312 LYS A N 1
ATOM 2468 C CA . LYS A 1 312 ? 50.490 2.760 25.102 1.00 58.50 312 LYS A CA 1
ATOM 2469 C C . LYS A 1 312 ? 51.670 3.030 24.150 1.00 58.50 312 LYS A C 1
ATOM 2471 O O . LYS A 1 312 ? 52.709 2.406 24.337 1.00 58.50 312 LYS A O 1
ATOM 2476 N N . GLU A 1 313 ? 51.564 3.918 23.148 1.00 66.00 313 GLU A N 1
ATOM 2477 C CA . GLU A 1 313 ? 52.649 4.117 22.161 1.00 66.00 313 GLU A CA 1
ATOM 2478 C C . GLU A 1 313 ? 52.527 5.415 21.331 1.00 66.00 313 GLU A C 1
ATOM 2480 O O . GLU A 1 313 ? 51.432 5.824 20.968 1.00 66.00 313 GLU A O 1
ATOM 2485 N N . ASN A 1 314 ? 53.644 6.056 20.957 1.00 81.38 314 ASN A N 1
ATOM 2486 C CA . ASN A 1 314 ? 53.640 7.303 20.169 1.00 81.38 314 ASN A CA 1
ATOM 2487 C C . ASN A 1 314 ? 53.702 7.050 18.651 1.00 81.38 314 ASN A C 1
ATOM 2489 O O . ASN A 1 314 ? 54.769 6.740 18.112 1.00 81.38 314 ASN A O 1
ATOM 2493 N N . ILE A 1 315 ? 52.607 7.299 17.926 1.00 86.69 315 ILE A N 1
ATOM 2494 C CA . ILE A 1 315 ? 52.554 7.151 16.464 1.00 86.69 315 ILE A CA 1
ATOM 2495 C C . ILE A 1 315 ? 52.800 8.494 15.767 1.00 86.69 315 ILE A C 1
ATOM 2497 O O . ILE A 1 315 ? 51.981 9.412 15.794 1.00 86.69 315 ILE A O 1
ATOM 2501 N N . LYS A 1 316 ? 53.942 8.593 15.078 1.00 90.25 316 LYS A N 1
ATOM 2502 C CA . LYS A 1 316 ? 54.275 9.718 14.189 1.00 90.25 316 LYS A CA 1
ATOM 2503 C C . LYS A 1 316 ? 53.517 9.579 12.869 1.00 90.25 316 LYS A C 1
ATOM 2505 O O . LYS A 1 316 ? 53.637 8.536 12.228 1.00 90.25 316 LYS A O 1
ATOM 2510 N N . VAL A 1 317 ? 52.812 10.621 12.436 1.00 92.31 317 VAL A N 1
ATOM 2511 C CA . VAL A 1 317 ? 52.119 10.725 11.138 1.00 92.31 317 VAL A CA 1
ATOM 2512 C C . VAL A 1 317 ? 52.743 11.872 10.351 1.00 92.31 317 VAL A C 1
ATOM 2514 O O . VAL A 1 317 ? 52.822 12.988 10.861 1.00 92.31 317 VAL A O 1
ATOM 2517 N N . ARG A 1 318 ? 53.213 11.621 9.126 1.00 93.75 318 ARG A N 1
ATOM 2518 C CA . ARG A 1 318 ? 53.883 12.654 8.315 1.00 93.75 318 ARG A CA 1
ATOM 2519 C C . ARG A 1 318 ? 52.878 13.496 7.532 1.00 93.75 318 ARG A C 1
ATOM 2521 O O . ARG A 1 318 ? 51.836 12.999 7.106 1.00 93.75 318 ARG A O 1
ATOM 2528 N N . LYS A 1 319 ? 53.224 14.752 7.253 1.00 94.50 319 LYS A N 1
ATOM 2529 C CA . LYS A 1 319 ? 52.482 15.644 6.355 1.00 94.50 319 LYS A CA 1
ATOM 2530 C C . LYS A 1 319 ? 52.193 14.950 5.020 1.00 94.50 319 LYS A C 1
ATOM 2532 O O . LYS A 1 319 ? 53.101 14.523 4.315 1.00 94.50 319 LYS A O 1
ATOM 2537 N N . GLY A 1 320 ? 50.917 14.891 4.647 1.00 91.12 320 GLY A N 1
ATOM 2538 C CA . GLY A 1 320 ? 50.448 14.238 3.426 1.00 91.12 320 GLY A CA 1
ATOM 2539 C C . GLY A 1 320 ? 50.183 12.734 3.542 1.00 91.12 320 GLY A C 1
ATOM 2540 O O . GLY A 1 320 ? 49.623 12.178 2.599 1.00 91.12 320 GLY A O 1
ATOM 2541 N N . GLU A 1 321 ? 50.501 12.074 4.662 1.00 92.75 321 GLU A N 1
ATOM 2542 C CA . GLU A 1 321 ? 50.013 10.712 4.909 1.00 92.75 321 GLU A CA 1
ATOM 2543 C C . GLU A 1 321 ? 48.489 10.701 5.055 1.00 92.75 321 GLU A C 1
ATOM 2545 O O . GLU A 1 321 ? 47.886 11.653 5.562 1.00 92.75 321 GLU A O 1
ATOM 2550 N N . ARG A 1 322 ? 47.863 9.606 4.611 1.00 91.06 322 ARG A N 1
ATOM 2551 C CA . ARG A 1 322 ? 46.427 9.398 4.794 1.00 91.06 322 ARG A CA 1
ATOM 2552 C C . ARG A 1 322 ? 46.139 9.046 6.248 1.00 91.06 322 ARG A C 1
ATOM 2554 O O . ARG A 1 322 ? 46.797 8.173 6.814 1.00 91.06 322 ARG A O 1
ATOM 2561 N N . MET A 1 323 ? 45.106 9.663 6.807 1.00 90.69 323 MET A N 1
ATOM 2562 C CA . MET A 1 323 ? 44.475 9.230 8.049 1.00 90.69 323 MET A CA 1
ATOM 2563 C C . MET A 1 323 ? 43.032 8.815 7.762 1.00 90.69 323 MET A C 1
ATOM 2565 O O . MET A 1 323 ? 42.400 9.322 6.830 1.00 90.69 323 MET A O 1
ATOM 2569 N N . LEU A 1 324 ? 42.524 7.895 8.573 1.00 86.50 324 LEU A N 1
ATOM 2570 C CA . LEU A 1 324 ? 41.160 7.399 8.504 1.00 86.50 324 LEU A CA 1
ATOM 2571 C C . LEU A 1 324 ? 40.507 7.517 9.872 1.00 86.50 324 LEU A C 1
ATOM 2573 O O . LEU A 1 324 ? 40.862 6.769 10.776 1.00 86.50 324 LEU A O 1
ATOM 2577 N N . GLY A 1 325 ? 39.523 8.396 10.017 1.00 85.31 325 GLY A N 1
ATOM 2578 C CA . GLY A 1 325 ? 38.645 8.342 11.182 1.00 85.31 325 GLY A CA 1
ATOM 2579 C C . GLY A 1 325 ? 37.590 7.261 10.983 1.00 85.31 325 GLY A C 1
ATOM 2580 O O . GLY A 1 325 ? 36.792 7.391 10.055 1.00 85.31 325 GLY A O 1
ATOM 2581 N N . CYS A 1 326 ? 37.571 6.205 11.803 1.00 80.56 326 CYS A N 1
ATOM 2582 C CA . CYS A 1 326 ? 36.591 5.125 11.668 1.00 80.56 326 CYS A CA 1
ATOM 2583 C C . CYS A 1 326 ? 35.440 5.272 12.673 1.00 80.56 326 CYS A C 1
ATOM 2585 O O . CYS A 1 326 ? 35.537 4.861 13.829 1.00 80.56 326 CYS A O 1
ATOM 2587 N N . CYS A 1 327 ? 34.322 5.839 12.215 1.00 79.56 327 CYS A N 1
ATOM 2588 C CA . CYS A 1 327 ? 33.166 6.160 13.052 1.00 79.56 327 CYS A CA 1
ATOM 2589 C C . CYS A 1 327 ? 32.562 4.913 13.701 1.00 79.56 327 CYS A C 1
ATOM 2591 O O . CYS A 1 327 ? 32.180 4.960 14.862 1.00 79.56 327 CYS A O 1
ATOM 2593 N N . PHE A 1 328 ? 32.528 3.789 12.981 1.00 79.38 328 PHE A N 1
ATOM 2594 C CA . PHE A 1 328 ? 31.988 2.519 13.475 1.00 79.38 328 PHE A CA 1
ATOM 2595 C C . PHE A 1 328 ? 32.680 2.003 14.748 1.00 79.38 328 PHE A C 1
ATOM 2597 O O . PHE A 1 328 ? 31.990 1.510 15.642 1.00 79.38 328 PHE A O 1
ATOM 2604 N N . PHE A 1 329 ? 34.011 2.133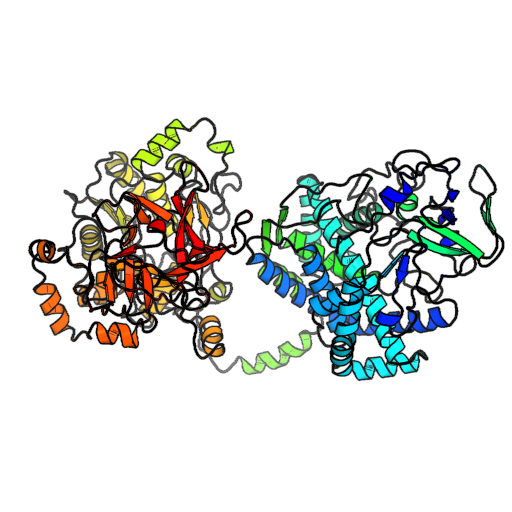 14.828 1.00 79.75 329 PHE A N 1
ATOM 2605 C CA . PHE A 1 329 ? 34.799 1.707 15.990 1.00 79.75 329 PHE A CA 1
ATOM 2606 C C . PHE A 1 329 ? 34.774 2.760 17.101 1.00 79.75 329 PHE A C 1
ATOM 2608 O O . PHE A 1 329 ? 34.547 2.404 18.251 1.00 79.75 329 PHE A O 1
ATOM 2615 N N . ALA A 1 330 ? 34.865 4.056 16.776 1.00 81.12 330 ALA A N 1
ATOM 2616 C CA . ALA A 1 330 ? 34.750 5.110 17.788 1.00 81.12 330 ALA A CA 1
ATOM 2617 C C . ALA A 1 330 ? 33.370 5.096 18.480 1.00 81.12 330 ALA A C 1
ATOM 2619 O O . ALA A 1 330 ? 33.264 5.275 19.690 1.00 81.12 330 ALA A O 1
ATOM 2620 N N . GLN A 1 331 ? 32.299 4.792 17.744 1.00 82.81 331 GLN A N 1
ATOM 2621 C CA . GLN A 1 331 ? 30.948 4.609 18.294 1.00 82.81 331 GLN A CA 1
ATOM 2622 C C . GLN A 1 331 ? 30.768 3.290 19.082 1.00 82.81 331 GLN A C 1
ATOM 2624 O O . GLN A 1 331 ? 29.695 3.041 19.637 1.00 82.81 331 GLN A O 1
ATOM 2629 N N . ARG A 1 332 ? 31.810 2.451 19.152 1.00 83.31 332 ARG A N 1
ATOM 2630 C CA . ARG A 1 332 ? 31.921 1.219 19.954 1.00 83.31 332 ARG A CA 1
ATOM 2631 C C . ARG A 1 332 ? 33.055 1.281 20.983 1.00 83.31 332 ARG A C 1
ATOM 2633 O O . ARG A 1 332 ? 33.424 0.264 21.559 1.00 83.31 332 ARG A O 1
ATOM 2640 N N . ASP A 1 333 ? 33.596 2.468 21.235 1.00 82.12 333 ASP A N 1
ATOM 2641 C CA . ASP A 1 333 ? 34.623 2.674 22.248 1.00 82.12 333 ASP A CA 1
ATOM 2642 C C . ASP A 1 333 ? 34.067 2.334 23.640 1.00 82.12 333 ASP A C 1
ATOM 2644 O O . ASP A 1 333 ? 33.212 3.049 24.168 1.00 82.12 333 ASP A O 1
ATOM 2648 N N . GLY A 1 334 ? 34.535 1.228 24.227 1.00 81.62 334 GLY A N 1
ATOM 2649 C CA . GLY A 1 334 ? 34.053 0.724 25.515 1.00 81.62 334 GLY A CA 1
ATOM 2650 C C . GLY A 1 334 ? 34.310 1.668 26.694 1.00 81.62 334 GLY A C 1
ATOM 2651 O O . GLY A 1 334 ? 33.613 1.566 27.701 1.00 81.62 334 GLY A O 1
ATOM 2652 N N . SER A 1 335 ? 35.249 2.615 26.560 1.00 79.62 335 SER A N 1
ATOM 2653 C CA . SER A 1 335 ? 35.491 3.661 27.565 1.00 79.62 335 SER A CA 1
ATOM 2654 C C . SER A 1 335 ? 34.366 4.707 27.620 1.00 79.62 335 SER A C 1
ATOM 2656 O O . SER A 1 335 ? 34.129 5.310 28.665 1.00 79.62 335 SER A O 1
ATOM 2658 N N . VAL A 1 336 ? 33.633 4.884 26.513 1.00 80.44 336 VAL A N 1
ATOM 2659 C CA . VAL A 1 336 ? 32.531 5.852 26.365 1.00 80.44 336 VAL A CA 1
ATOM 2660 C C . VAL A 1 336 ? 31.164 5.159 26.330 1.00 80.44 336 VAL A C 1
ATOM 2662 O O . VAL A 1 336 ? 30.175 5.703 26.824 1.00 80.44 336 VAL A O 1
ATOM 2665 N N . PHE A 1 337 ? 31.089 3.940 25.791 1.00 85.19 337 PHE A N 1
ATOM 2666 C CA . PHE A 1 337 ? 29.858 3.168 25.638 1.00 85.19 337 PHE A CA 1
ATOM 2667 C C . PHE A 1 337 ? 29.963 1.786 26.307 1.00 85.19 337 PHE A C 1
ATOM 2669 O O . PHE A 1 337 ? 30.377 0.826 25.657 1.00 85.19 337 PHE A O 1
ATOM 2676 N N . PRO A 1 338 ? 29.507 1.632 27.566 1.00 84.31 338 PRO A N 1
ATOM 2677 C CA . PRO A 1 338 ? 29.439 0.331 28.235 1.00 84.31 338 PRO A CA 1
ATOM 2678 C C . PRO A 1 338 ? 28.581 -0.674 27.453 1.00 84.31 338 PRO A C 1
ATOM 2680 O O . PRO A 1 338 ? 27.478 -0.334 27.012 1.00 84.31 338 PRO A O 1
ATOM 2683 N N . ASP A 1 339 ? 29.069 -1.905 27.291 1.00 87.00 339 ASP A N 1
ATOM 2684 C CA . ASP A 1 339 ? 28.518 -2.922 26.378 1.00 87.00 339 ASP A CA 1
ATOM 2685 C C . ASP A 1 339 ? 28.290 -2.358 24.956 1.00 87.00 339 ASP A C 1
ATOM 2687 O O . ASP A 1 339 ? 27.137 -2.173 24.534 1.00 87.00 339 ASP A O 1
ATOM 2691 N N . PRO A 1 340 ? 29.366 -2.009 24.226 1.00 84.31 340 PRO A N 1
ATOM 2692 C CA . PRO A 1 340 ? 29.273 -1.204 23.010 1.00 84.31 340 PRO A CA 1
ATOM 2693 C C . PRO A 1 340 ? 28.504 -1.896 21.879 1.00 84.31 340 PRO A C 1
ATOM 2695 O O . PRO A 1 340 ? 27.745 -1.233 21.174 1.00 84.31 340 PRO A O 1
ATOM 2698 N N . ASP A 1 341 ? 28.617 -3.212 21.722 1.00 83.38 341 ASP A N 1
ATOM 2699 C CA . ASP A 1 341 ? 27.960 -3.940 20.624 1.00 83.38 341 ASP A CA 1
ATOM 2700 C C . ASP A 1 341 ? 26.494 -4.290 20.899 1.00 83.38 341 ASP A C 1
ATOM 2702 O O . ASP A 1 341 ? 25.723 -4.576 19.979 1.00 83.38 341 ASP A O 1
ATOM 2706 N N . ARG A 1 342 ? 26.056 -4.206 22.162 1.00 87.25 342 ARG A N 1
ATOM 2707 C CA . ARG A 1 342 ? 24.664 -4.473 22.529 1.00 87.25 342 ARG A CA 1
ATOM 2708 C C . ARG A 1 342 ? 23.778 -3.280 22.174 1.00 87.25 342 ARG A C 1
ATOM 2710 O O . ARG A 1 342 ? 23.939 -2.188 22.717 1.00 87.25 342 ARG A O 1
ATOM 2717 N N . PHE A 1 343 ? 22.783 -3.513 21.321 1.00 90.94 343 PHE A N 1
ATOM 2718 C CA . PHE A 1 343 ? 21.732 -2.535 21.035 1.00 90.94 343 PHE A CA 1
ATOM 2719 C C . PHE A 1 343 ? 20.896 -2.257 22.294 1.00 90.94 343 PHE A C 1
ATOM 2721 O O . PHE A 1 343 ? 20.355 -3.184 22.901 1.00 90.94 343 PHE A O 1
ATOM 2728 N N . ARG A 1 344 ? 20.811 -0.984 22.692 1.00 91.19 344 ARG A N 1
ATOM 2729 C CA . ARG A 1 344 ? 20.028 -0.487 23.833 1.00 91.19 344 ARG A CA 1
ATOM 2730 C C . ARG A 1 344 ? 19.286 0.785 23.428 1.00 91.19 344 ARG A C 1
ATOM 2732 O O . ARG A 1 344 ? 19.863 1.868 23.446 1.00 91.19 344 ARG A O 1
ATOM 2739 N N . TRP A 1 345 ? 18.012 0.668 23.063 1.00 92.62 345 TRP A N 1
ATOM 2740 C CA . TRP A 1 345 ? 17.220 1.798 22.556 1.00 92.62 345 TRP A CA 1
ATOM 2741 C C . TRP A 1 345 ? 17.142 2.985 23.537 1.00 92.62 345 TRP A C 1
ATOM 2743 O O . TRP A 1 345 ? 17.049 4.132 23.111 1.00 92.62 345 TRP A O 1
ATOM 2753 N N . ASN A 1 346 ? 17.240 2.728 24.844 1.00 91.56 346 ASN A N 1
ATOM 2754 C CA . ASN A 1 346 ? 17.222 3.722 25.920 1.00 91.56 346 ASN A CA 1
ATOM 2755 C C . ASN A 1 346 ? 18.619 4.218 26.352 1.00 91.56 346 ASN A C 1
ATOM 2757 O O . ASN A 1 346 ? 18.724 4.935 27.345 1.00 91.56 346 ASN A O 1
ATOM 2761 N N . ARG A 1 347 ? 19.705 3.858 25.644 1.00 90.56 347 ARG A N 1
ATOM 2762 C CA . ARG A 1 347 ? 21.097 4.176 26.042 1.00 90.56 347 ARG A CA 1
ATOM 2763 C C . ARG A 1 347 ? 21.318 5.658 26.356 1.00 90.56 347 ARG A C 1
ATOM 2765 O O . ARG A 1 347 ? 22.088 5.982 27.266 1.00 90.56 347 ARG A O 1
ATOM 2772 N N . PHE A 1 348 ? 20.646 6.526 25.605 1.00 88.94 348 PHE A N 1
ATOM 2773 C CA . PHE A 1 348 ? 20.793 7.978 25.633 1.00 88.94 348 PHE A CA 1
ATOM 2774 C C . PHE A 1 348 ? 19.793 8.690 26.565 1.00 88.94 348 PHE A C 1
ATOM 2776 O O . PHE A 1 348 ? 19.813 9.919 26.657 1.00 88.94 348 PHE A O 1
ATOM 2783 N N . LEU A 1 349 ? 18.978 7.931 27.305 1.00 88.94 349 LEU A N 1
ATOM 2784 C CA . LEU A 1 349 ? 18.179 8.423 28.429 1.00 88.94 349 LEU A CA 1
ATOM 2785 C C . LEU A 1 349 ? 18.965 8.306 29.743 1.00 88.94 349 LEU A C 1
ATOM 2787 O O . LEU A 1 349 ? 19.751 7.371 29.915 1.00 88.94 349 LEU A O 1
ATOM 2791 N N . ASP A 1 350 ? 18.782 9.248 30.665 1.00 84.06 350 ASP A N 1
ATOM 2792 C CA . ASP A 1 350 ? 19.274 9.149 32.045 1.00 84.06 350 ASP A CA 1
ATOM 2793 C C . ASP A 1 350 ? 18.306 8.367 32.955 1.00 84.06 350 ASP A C 1
ATOM 2795 O O . ASP A 1 350 ? 17.252 7.904 32.519 1.00 84.06 350 ASP A O 1
ATOM 2799 N N . GLU A 1 351 ? 18.681 8.180 34.224 1.00 75.50 351 GLU A N 1
ATOM 2800 C CA . GLU A 1 351 ? 17.905 7.405 35.209 1.00 75.50 351 GLU A CA 1
ATOM 2801 C C . GLU A 1 351 ? 16.523 8.007 35.526 1.00 75.50 351 GLU A C 1
ATOM 2803 O O . GLU A 1 351 ? 15.676 7.328 36.099 1.00 75.50 351 GLU A O 1
ATOM 2808 N N . GLN A 1 352 ? 16.279 9.265 35.143 1.00 69.81 352 GLN A N 1
ATOM 2809 C CA . GLN A 1 352 ? 15.020 9.987 35.341 1.00 69.81 352 GLN A CA 1
ATOM 2810 C C . GLN A 1 352 ? 14.231 10.145 34.025 1.00 69.81 352 GLN A C 1
ATOM 2812 O O . GLN A 1 352 ? 13.230 10.860 33.986 1.00 69.81 352 GLN A O 1
ATOM 2817 N N . GLY A 1 353 ? 14.671 9.509 32.929 1.00 64.69 353 GLY A N 1
ATOM 2818 C CA . GLY A 1 353 ? 14.082 9.683 31.594 1.00 64.69 353 GLY A CA 1
ATOM 2819 C C . GLY A 1 353 ? 14.394 11.041 30.950 1.00 64.69 353 GLY A C 1
ATOM 2820 O O . GLY A 1 353 ? 13.841 11.385 29.900 1.00 64.69 353 GLY A O 1
ATOM 2821 N N . GLY A 1 354 ? 15.289 11.825 31.556 1.00 69.50 354 GLY A N 1
ATOM 2822 C CA . GLY A 1 354 ? 15.941 12.945 30.900 1.00 69.50 354 GLY A CA 1
ATOM 2823 C C . GLY A 1 354 ? 16.924 12.452 29.837 1.00 69.50 354 GLY A C 1
ATOM 2824 O O . GLY A 1 354 ? 17.048 11.256 29.566 1.00 69.50 354 GLY A O 1
ATOM 2825 N N . GLN A 1 355 ? 17.592 13.386 29.172 1.00 74.81 355 GLN A N 1
ATOM 2826 C CA . GLN A 1 355 ? 18.430 13.075 28.024 1.00 74.81 355 GLN A CA 1
ATOM 2827 C C . GLN A 1 355 ? 19.899 13.302 28.373 1.00 74.81 355 GLN A C 1
ATOM 2829 O O . GLN A 1 355 ? 20.291 14.404 28.758 1.00 74.81 355 GLN A O 1
ATOM 2834 N N . LYS A 1 356 ? 20.719 12.257 28.224 1.00 78.00 356 LYS A N 1
ATOM 2835 C CA . LYS A 1 356 ? 22.162 12.337 28.479 1.00 78.00 356 LYS A CA 1
ATOM 2836 C C . LYS A 1 356 ? 22.825 13.323 27.516 1.00 78.00 356 LYS A C 1
ATOM 2838 O O . LYS A 1 356 ? 22.359 13.527 26.398 1.00 78.00 356 LYS A O 1
ATOM 2843 N N . LYS A 1 357 ? 23.966 13.893 27.914 1.00 68.44 357 LYS A N 1
ATOM 2844 C CA . LYS A 1 357 ? 24.837 14.599 26.967 1.00 68.44 357 LYS A CA 1
ATOM 2845 C C . LYS A 1 357 ? 25.467 13.565 26.033 1.00 68.44 357 LYS A C 1
ATOM 2847 O O . LYS A 1 357 ? 26.256 12.733 26.478 1.00 68.44 357 LYS A O 1
ATOM 2852 N N . HIS A 1 358 ? 25.115 13.610 24.753 1.00 66.44 358 HIS A N 1
ATOM 2853 C CA . HIS A 1 358 ? 25.598 12.634 23.777 1.00 66.44 358 HIS A CA 1
ATOM 2854 C C . HIS A 1 358 ? 27.053 12.913 23.404 1.00 66.44 358 HIS A C 1
ATOM 2856 O O . HIS A 1 358 ? 27.443 14.063 23.219 1.00 66.44 358 HIS A O 1
ATOM 2862 N N . LEU A 1 359 ? 27.837 11.854 23.222 1.00 60.91 359 LEU A N 1
ATOM 2863 C CA . LEU A 1 359 ? 29.081 11.894 22.455 1.00 60.91 359 LEU A CA 1
ATOM 2864 C C . LEU A 1 359 ? 28.833 11.151 21.148 1.00 60.91 359 LEU A C 1
ATOM 2866 O O . LEU A 1 359 ? 29.233 10.004 20.975 1.00 60.91 359 LEU A O 1
ATOM 2870 N N . PHE A 1 360 ? 28.094 11.795 20.246 1.00 64.69 360 PHE A N 1
ATOM 2871 C CA . PHE A 1 360 ? 27.794 11.230 18.943 1.00 64.69 360 PHE A CA 1
ATOM 2872 C C . PHE A 1 360 ? 28.813 11.726 17.917 1.00 64.69 360 PHE A C 1
ATOM 2874 O O . PHE A 1 360 ? 28.931 12.914 17.620 1.00 64.69 360 PHE A O 1
ATOM 2881 N N . PHE A 1 361 ? 29.582 10.794 17.369 1.00 62.25 361 PHE A N 1
ATOM 2882 C CA . PHE A 1 361 ? 30.648 11.109 16.437 1.00 62.25 361 PHE A CA 1
ATOM 2883 C C . PHE A 1 361 ? 30.107 11.437 15.024 1.00 62.25 361 PHE A C 1
ATOM 2885 O O . PHE A 1 361 ? 29.270 10.676 14.533 1.00 62.25 361 PHE A O 1
ATOM 2892 N N . PRO A 1 362 ? 30.596 12.485 14.317 1.00 46.88 362 PRO A N 1
ATOM 2893 C CA . PRO A 1 362 ? 31.741 13.343 14.641 1.00 46.88 362 PRO A CA 1
ATOM 2894 C C . PRO A 1 362 ? 31.434 14.591 15.492 1.00 46.88 362 PRO A C 1
ATOM 2896 O O . PRO A 1 362 ? 30.681 15.461 15.071 1.00 46.88 362 PRO A O 1
ATOM 2899 N N . ARG A 1 363 ? 32.224 14.768 16.565 1.00 52.81 363 ARG A N 1
ATOM 2900 C CA . ARG A 1 363 ? 32.529 16.047 17.261 1.00 52.81 363 ARG A CA 1
ATOM 2901 C C . ARG A 1 363 ? 31.687 16.540 18.442 1.00 52.81 363 ARG A C 1
ATOM 2903 O O . ARG A 1 363 ? 32.001 17.624 18.917 1.00 52.81 363 ARG A O 1
ATOM 2910 N N . GLY A 1 364 ? 30.783 15.757 19.024 1.00 53.94 364 GLY A N 1
ATOM 2911 C CA . GLY A 1 364 ? 30.282 16.075 20.370 1.00 53.94 364 GLY A CA 1
ATOM 2912 C C . GLY A 1 364 ? 28.827 15.700 20.577 1.00 53.94 364 GLY A C 1
ATOM 2913 O O . GLY A 1 364 ? 28.403 14.620 20.168 1.00 53.94 364 GLY A O 1
ATOM 2914 N N . SER A 1 365 ? 28.061 16.593 21.207 1.00 49.75 365 SER A N 1
ATOM 2915 C CA . SER A 1 365 ? 26.609 16.432 21.218 1.00 49.75 365 SER A CA 1
ATOM 2916 C C . SER A 1 365 ? 26.082 16.635 19.803 1.00 49.75 365 SER A C 1
ATOM 2918 O O . SER A 1 365 ? 26.415 17.623 19.150 1.00 49.75 365 SER A O 1
ATOM 2920 N N . PHE A 1 366 ? 25.206 15.737 19.351 1.00 50.72 366 PHE A N 1
ATOM 2921 C CA . PHE A 1 366 ? 24.542 15.817 18.040 1.00 50.72 366 PHE A CA 1
ATOM 2922 C C . PHE A 1 366 ? 23.653 17.073 17.881 1.00 50.72 366 PHE A C 1
ATOM 2924 O O . PHE A 1 366 ? 23.093 17.310 16.819 1.00 50.72 366 PHE A O 1
ATOM 2931 N N . THR A 1 367 ? 23.532 17.864 18.951 1.00 51.62 367 THR A N 1
ATOM 2932 C CA . THR A 1 367 ? 22.731 19.084 19.099 1.00 51.62 367 THR A CA 1
ATOM 2933 C C . THR A 1 367 ? 23.539 20.382 18.945 1.00 51.62 367 THR A C 1
ATOM 2935 O O . THR A 1 367 ? 22.996 21.463 19.159 1.00 51.62 367 THR A O 1
ATOM 2938 N N . GLU A 1 368 ? 24.848 20.322 18.675 1.00 62.59 368 GLU A N 1
ATOM 2939 C CA . GLU A 1 368 ? 25.657 21.528 18.445 1.00 62.59 368 GLU A CA 1
ATOM 2940 C C . GLU A 1 368 ? 25.490 22.016 16.998 1.00 62.59 368 GLU A C 1
ATOM 2942 O O . GLU A 1 368 ? 25.846 21.306 16.056 1.00 62.59 368 GLU A O 1
ATOM 2947 N N . ALA A 1 369 ? 24.952 23.228 16.826 1.00 65.62 369 ALA A N 1
ATOM 2948 C CA . ALA A 1 369 ? 24.633 23.811 15.522 1.00 65.62 369 ALA A CA 1
ATOM 2949 C C . ALA A 1 369 ? 25.855 23.922 14.590 1.00 65.62 369 ALA A C 1
ATOM 2951 O O . ALA A 1 369 ? 26.971 24.209 15.026 1.00 65.62 369 ALA A O 1
ATOM 2952 N N . ALA A 1 370 ? 25.633 23.735 13.286 1.00 68.69 370 ALA A N 1
ATOM 2953 C CA . ALA A 1 370 ? 26.703 23.643 12.297 1.00 68.69 370 ALA A CA 1
ATOM 2954 C C . ALA A 1 370 ? 27.462 24.970 12.062 1.00 68.69 370 ALA A C 1
ATOM 2956 O O . ALA A 1 370 ? 27.033 25.816 11.277 1.00 68.69 370 ALA A O 1
ATOM 2957 N N . ASP A 1 371 ? 28.648 25.111 12.662 1.00 74.56 371 ASP A N 1
ATOM 2958 C CA . ASP A 1 371 ? 29.583 26.217 12.385 1.00 74.56 371 ASP A CA 1
ATOM 2959 C C . ASP A 1 371 ? 30.274 26.080 11.009 1.00 74.56 371 ASP A C 1
ATOM 2961 O O . ASP A 1 371 ? 30.542 24.977 10.528 1.00 74.56 371 ASP A O 1
ATOM 2965 N N . LEU A 1 372 ? 30.616 27.203 10.369 1.00 80.69 372 LEU A N 1
ATOM 2966 C CA . LEU A 1 372 ? 31.288 27.245 9.063 1.00 80.69 372 LEU A CA 1
ATOM 2967 C C . LEU A 1 372 ? 32.720 26.689 9.087 1.00 80.69 372 LEU A C 1
ATOM 2969 O O . LEU A 1 372 ? 33.202 26.224 8.054 1.00 80.69 372 LEU A O 1
ATOM 2973 N N . ASN A 1 373 ? 33.388 26.709 10.242 1.00 74.00 373 ASN A N 1
ATOM 2974 C CA . ASN A 1 373 ? 34.746 26.194 10.427 1.00 74.00 373 ASN A CA 1
ATOM 2975 C C . ASN A 1 373 ? 34.753 24.761 11.002 1.00 74.00 373 ASN A C 1
ATOM 2977 O O . ASN A 1 373 ? 35.811 24.140 11.114 1.00 74.00 373 ASN A O 1
ATOM 2981 N N . SER A 1 374 ? 33.586 24.202 11.336 1.00 68.00 374 SER A N 1
ATOM 2982 C CA . SER A 1 374 ? 33.438 22.831 11.827 1.00 68.00 374 SER A CA 1
ATOM 2983 C C . SER A 1 374 ? 33.167 21.819 10.703 1.00 68.00 374 SER A C 1
ATOM 2985 O O . SER A 1 374 ? 32.842 22.163 9.563 1.00 68.00 374 SER A O 1
ATOM 2987 N N . HIS A 1 375 ? 33.209 20.529 11.052 1.00 68.88 375 HIS A N 1
ATOM 2988 C CA . HIS A 1 375 ? 32.799 19.431 10.168 1.00 68.88 375 HIS A CA 1
ATOM 2989 C C . HIS A 1 375 ? 31.386 18.890 10.419 1.00 68.88 375 HIS A C 1
ATOM 2991 O O . HIS A 1 375 ? 31.027 17.866 9.844 1.00 68.88 375 HIS A O 1
ATOM 2997 N N . GLN A 1 376 ? 30.565 19.599 11.203 1.00 72.69 376 GLN A N 1
ATOM 2998 C CA . GLN A 1 376 ? 29.133 19.297 11.323 1.00 72.69 376 GLN A CA 1
ATOM 2999 C C . GLN A 1 376 ? 28.445 19.383 9.957 1.00 72.69 376 GLN A C 1
ATOM 3001 O O . GLN A 1 376 ? 28.772 20.251 9.133 1.00 72.69 376 GLN A O 1
ATOM 3006 N N . CYS A 1 377 ? 27.488 18.483 9.728 1.00 77.94 377 CYS A N 1
ATOM 3007 C CA . CYS A 1 377 ? 26.671 18.489 8.523 1.00 77.94 377 CYS A CA 1
ATOM 3008 C C . CYS A 1 377 ? 25.751 19.722 8.552 1.00 77.94 377 CYS A C 1
ATOM 3010 O O . CYS A 1 377 ? 25.005 19.878 9.516 1.00 77.94 377 CYS A O 1
ATOM 3012 N N . PRO A 1 378 ? 25.741 20.580 7.512 1.00 80.31 378 PRO A N 1
ATOM 3013 C CA . PRO A 1 378 ? 24.912 21.789 7.506 1.00 80.31 378 PRO A CA 1
ATOM 3014 C C . PRO A 1 378 ? 23.401 21.505 7.524 1.00 80.31 378 PRO A C 1
ATOM 3016 O O . PRO A 1 378 ? 22.626 22.426 7.737 1.00 80.31 378 PRO A O 1
ATOM 3019 N N . GLY A 1 379 ? 22.983 20.255 7.293 1.00 79.50 379 GLY A N 1
ATOM 3020 C CA . GLY A 1 379 ? 21.589 19.808 7.357 1.00 79.50 379 GLY A CA 1
ATOM 3021 C C . GLY A 1 379 ? 21.338 18.723 8.405 1.00 79.50 379 GLY A C 1
ATOM 3022 O O . GLY A 1 379 ? 20.454 17.900 8.194 1.00 79.50 379 GLY A O 1
ATOM 3023 N N . GLN A 1 380 ? 22.125 18.655 9.487 1.00 78.44 380 GLN A N 1
ATOM 3024 C CA . GLN A 1 380 ? 21.935 17.640 10.537 1.00 78.44 380 GLN A CA 1
ATOM 3025 C C . GLN A 1 380 ? 20.559 17.757 11.219 1.00 78.44 380 GLN A C 1
ATOM 3027 O O . GLN A 1 380 ? 19.877 16.748 11.381 1.00 78.44 380 GLN A O 1
ATOM 3032 N N . ASP A 1 381 ? 20.121 18.982 11.526 1.00 78.44 381 ASP A N 1
ATOM 3033 C CA . ASP A 1 381 ? 18.888 19.254 12.274 1.00 78.44 381 ASP A CA 1
ATOM 3034 C C . ASP A 1 381 ? 17.657 18.961 11.403 1.00 78.44 381 ASP A C 1
ATOM 3036 O O . ASP A 1 381 ? 16.760 18.226 11.808 1.00 78.44 381 ASP A O 1
ATOM 3040 N N . ILE A 1 382 ? 17.698 19.391 10.135 1.00 83.56 382 ILE A N 1
ATOM 3041 C CA . ILE A 1 382 ? 16.788 18.963 9.055 1.00 83.56 382 ILE A CA 1
ATOM 3042 C C . ILE A 1 382 ? 16.770 17.434 8.917 1.00 83.56 382 ILE A C 1
ATOM 3044 O O . ILE A 1 382 ? 15.706 16.820 8.819 1.00 83.56 382 ILE A O 1
ATOM 3048 N N . GLY A 1 383 ? 17.949 16.806 8.941 1.00 84.19 383 GLY A N 1
ATOM 3049 C CA . GLY A 1 383 ? 18.118 15.359 8.899 1.00 84.19 383 GLY A CA 1
ATOM 3050 C C . GLY A 1 383 ? 17.312 14.665 9.992 1.00 84.19 383 GLY A C 1
ATOM 3051 O O . GLY A 1 383 ? 16.517 13.765 9.712 1.00 84.19 383 GLY A O 1
ATOM 3052 N N . PHE A 1 384 ? 17.479 15.145 11.222 1.00 83.19 384 PHE A N 1
ATOM 3053 C CA . PHE A 1 384 ? 16.860 14.609 12.424 1.00 83.19 384 PHE A CA 1
ATOM 3054 C C . PHE A 1 384 ? 15.357 14.905 12.507 1.00 83.19 384 PHE A C 1
ATOM 3056 O O . PHE A 1 384 ? 14.574 14.011 12.832 1.00 83.19 384 PHE A O 1
ATOM 3063 N N . PHE A 1 385 ? 14.941 16.114 12.122 1.00 86.31 385 PHE A N 1
ATOM 3064 C CA . PHE A 1 385 ? 13.543 16.514 11.954 1.00 86.31 385 PHE A CA 1
ATOM 3065 C C . PHE A 1 385 ? 12.805 15.557 11.010 1.00 86.31 385 PHE A C 1
ATOM 3067 O O . PHE A 1 385 ? 11.755 15.009 11.363 1.00 86.31 385 PHE A O 1
ATOM 3074 N N . MET A 1 386 ? 13.371 15.306 9.823 1.00 89.31 386 MET A N 1
ATOM 3075 C CA . MET A 1 386 ? 12.767 14.420 8.826 1.00 89.31 386 MET A CA 1
ATOM 3076 C C . MET A 1 386 ? 12.722 12.972 9.317 1.00 89.31 386 MET A C 1
ATOM 3078 O O . MET A 1 386 ? 11.706 12.303 9.131 1.00 89.31 386 MET A O 1
ATOM 3082 N N . MET A 1 387 ? 13.778 12.491 9.982 1.00 90.12 387 MET A N 1
ATOM 3083 C CA . MET A 1 387 ? 13.805 11.146 10.560 1.00 90.12 387 MET A CA 1
ATOM 3084 C C . MET A 1 387 ? 12.761 10.966 11.663 1.00 90.12 387 MET A C 1
ATOM 3086 O O . MET A 1 387 ? 11.982 10.019 11.591 1.00 90.12 387 MET A O 1
ATOM 3090 N N . LYS A 1 388 ? 12.696 11.866 12.653 1.00 90.75 388 LYS A N 1
ATOM 3091 C CA . LYS A 1 388 ? 11.721 11.783 13.755 1.00 90.75 388 LYS A CA 1
ATOM 3092 C C . LYS A 1 388 ? 10.289 11.935 13.263 1.00 90.75 388 LYS A C 1
ATOM 3094 O O . LYS A 1 388 ? 9.438 11.172 13.700 1.00 90.75 388 LYS A O 1
ATOM 3099 N N . THR A 1 389 ? 10.032 12.832 12.310 1.00 89.75 389 THR A N 1
ATOM 3100 C CA . THR A 1 389 ? 8.708 12.973 11.682 1.00 89.75 389 THR A CA 1
ATOM 3101 C C . THR A 1 389 ? 8.322 11.724 10.889 1.00 89.75 389 THR A C 1
ATOM 3103 O O . THR A 1 389 ? 7.211 11.223 11.027 1.00 89.75 389 THR A O 1
ATOM 3106 N N . THR A 1 390 ? 9.237 11.167 10.089 1.00 92.12 390 THR A N 1
ATOM 3107 C CA . THR A 1 390 ? 8.944 9.954 9.308 1.00 92.12 390 THR A CA 1
ATOM 3108 C C . THR A 1 390 ? 8.720 8.754 10.224 1.00 92.12 390 THR A C 1
ATOM 3110 O O . THR A 1 390 ? 7.742 8.031 10.052 1.00 92.12 390 THR A O 1
ATOM 3113 N N . LEU A 1 391 ? 9.583 8.555 11.226 1.00 93.75 391 LEU A N 1
ATOM 3114 C CA . LEU A 1 391 ? 9.502 7.423 12.147 1.00 93.75 391 LEU A CA 1
ATOM 3115 C C . LEU A 1 391 ? 8.337 7.537 13.131 1.00 93.75 391 LEU A C 1
ATOM 3117 O O . LEU A 1 391 ? 7.734 6.509 13.417 1.00 93.75 391 LEU A O 1
ATOM 3121 N N . SER A 1 392 ? 7.962 8.732 13.602 1.00 91.69 392 SER A N 1
ATOM 3122 C CA . SER A 1 392 ? 6.765 8.896 14.439 1.00 91.69 392 SER A CA 1
ATOM 3123 C C . SER A 1 392 ? 5.497 8.554 13.656 1.00 91.69 392 SER A C 1
ATOM 3125 O O . SER A 1 392 ? 4.653 7.818 14.164 1.00 91.69 392 SER A O 1
ATOM 3127 N N . VAL A 1 393 ? 5.396 8.973 12.388 1.00 88.88 393 VAL A N 1
ATOM 3128 C CA . VAL A 1 393 ? 4.269 8.607 11.516 1.00 88.88 393 VAL A CA 1
ATOM 3129 C C . VAL A 1 393 ? 4.264 7.116 11.180 1.00 88.88 393 VAL A C 1
ATOM 3131 O O . VAL A 1 393 ? 3.198 6.495 11.180 1.00 88.88 393 VAL A O 1
ATOM 3134 N N . PHE A 1 394 ? 5.438 6.528 10.944 1.00 90.56 394 PHE A N 1
ATOM 3135 C CA . PHE A 1 394 ? 5.591 5.091 1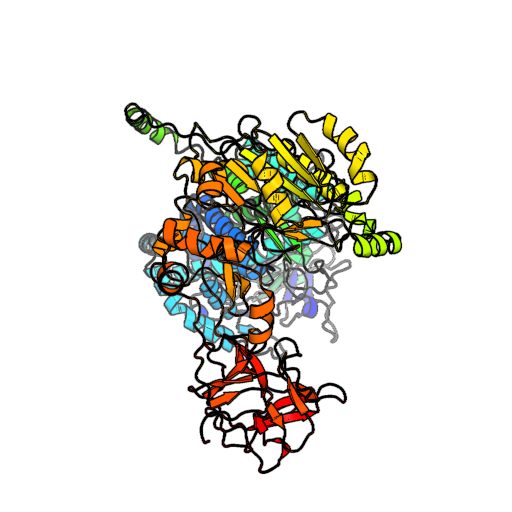0.727 1.00 90.56 394 PHE A CA 1
ATOM 3136 C C . PHE A 1 394 ? 5.115 4.305 11.961 1.00 90.56 394 PHE A C 1
ATOM 3138 O O . PHE A 1 394 ? 4.173 3.530 11.863 1.00 90.56 394 PHE A O 1
ATOM 3145 N N . LEU A 1 395 ? 5.681 4.585 13.138 1.00 90.56 395 LEU A N 1
ATOM 3146 C CA . LEU A 1 395 ? 5.381 3.917 14.411 1.00 90.56 395 LEU A CA 1
ATOM 3147 C C . LEU A 1 395 ? 3.931 4.078 14.883 1.00 90.56 395 LEU A C 1
ATOM 3149 O O . LEU A 1 395 ? 3.333 3.114 15.351 1.00 90.56 395 LEU A O 1
ATOM 3153 N N . CYS A 1 396 ? 3.383 5.292 14.809 1.00 89.31 396 CYS A N 1
ATOM 3154 C CA . CYS A 1 396 ? 2.106 5.618 15.449 1.00 89.31 396 CYS A CA 1
ATOM 3155 C C . CYS A 1 396 ? 0.896 5.391 14.534 1.00 89.31 396 CYS A C 1
ATOM 3157 O O . CYS A 1 396 ? -0.209 5.151 15.023 1.00 89.31 396 CYS A O 1
ATOM 3159 N N . TYR A 1 397 ? 1.084 5.487 13.212 1.00 89.06 397 TYR A N 1
ATOM 3160 C CA . TYR A 1 397 ? -0.017 5.494 12.243 1.00 89.06 397 TYR A CA 1
ATOM 3161 C C . TYR A 1 397 ? 0.138 4.480 11.108 1.00 89.06 397 TYR A C 1
ATOM 3163 O O . TYR A 1 397 ? -0.747 4.418 10.251 1.00 89.06 397 TYR A O 1
ATOM 3171 N N . CYS A 1 398 ? 1.197 3.667 11.096 1.00 89.12 398 CYS A N 1
ATOM 3172 C CA . CYS A 1 398 ? 1.329 2.548 10.167 1.00 89.12 398 CYS A CA 1
ATOM 3173 C C . CYS A 1 398 ? 1.337 1.206 10.911 1.00 89.12 398 CYS A C 1
ATOM 3175 O O . CYS A 1 398 ? 1.748 1.116 12.064 1.00 89.12 398 CYS A O 1
ATOM 3177 N N . SER A 1 399 ? 0.918 0.138 10.235 1.00 88.50 399 SER A N 1
ATOM 3178 C CA . SER A 1 399 ? 1.211 -1.239 10.643 1.00 88.50 399 SER A CA 1
ATOM 3179 C C . SER A 1 399 ? 1.832 -1.988 9.473 1.00 88.50 399 SER A C 1
ATOM 3181 O O . SER A 1 399 ? 1.330 -1.921 8.350 1.00 88.50 399 SER A O 1
ATOM 3183 N N . TRP A 1 400 ? 2.940 -2.683 9.720 1.00 91.44 400 TRP A N 1
ATOM 3184 C CA . TRP A 1 400 ? 3.735 -3.314 8.672 1.00 91.44 400 TRP A CA 1
ATOM 3185 C C . TRP A 1 400 ? 4.330 -4.646 9.121 1.00 91.44 400 TRP A C 1
ATOM 3187 O O . TRP A 1 400 ? 4.456 -4.920 10.313 1.00 91.44 400 TRP A O 1
ATOM 3197 N N . GLU A 1 401 ? 4.722 -5.454 8.143 1.00 89.81 401 GLU A N 1
ATOM 3198 C CA . GLU A 1 401 ? 5.366 -6.748 8.346 1.00 89.81 401 GLU A CA 1
ATOM 3199 C C . GLU A 1 401 ? 6.564 -6.866 7.403 1.00 89.81 401 GLU A C 1
ATOM 3201 O O . GLU A 1 401 ? 6.458 -6.571 6.208 1.00 89.81 401 GLU A O 1
ATOM 3206 N N . LEU A 1 402 ? 7.717 -7.252 7.952 1.00 89.69 402 LEU A N 1
ATOM 3207 C CA . LEU A 1 402 ? 8.927 -7.488 7.170 1.00 89.69 402 LEU A CA 1
ATOM 3208 C C . LEU A 1 402 ? 8.832 -8.856 6.501 1.00 89.69 402 LEU A C 1
ATOM 3210 O O . LEU A 1 402 ? 8.375 -9.807 7.127 1.00 89.69 402 LEU A O 1
ATOM 3214 N N . LYS A 1 403 ? 9.295 -8.962 5.251 1.00 87.38 403 LYS A N 1
ATOM 3215 C CA . LYS A 1 403 ? 9.330 -10.246 4.536 1.00 87.38 403 LYS A CA 1
ATOM 3216 C C . LYS A 1 403 ? 10.167 -11.292 5.274 1.00 87.38 403 LYS A C 1
ATOM 3218 O O . LYS A 1 403 ? 9.765 -12.441 5.405 1.00 87.38 403 LYS A O 1
ATOM 3223 N N . ASP A 1 404 ? 11.341 -10.854 5.704 1.00 86.62 404 ASP A N 1
ATOM 3224 C CA . ASP A 1 404 ? 12.400 -11.654 6.294 1.00 86.62 404 ASP A CA 1
ATOM 3225 C C . ASP A 1 404 ? 12.935 -10.880 7.512 1.00 86.62 404 ASP A C 1
ATOM 3227 O O . ASP A 1 404 ? 12.965 -9.642 7.509 1.00 86.62 404 ASP A O 1
ATOM 3231 N N . ALA A 1 405 ? 13.349 -11.585 8.567 1.00 86.19 405 ALA A N 1
ATOM 3232 C CA . ALA A 1 405 ? 13.935 -10.946 9.744 1.00 86.19 405 ALA A CA 1
ATOM 3233 C C . ALA A 1 405 ? 15.293 -10.300 9.376 1.00 86.19 405 ALA A C 1
ATOM 3235 O O . ALA A 1 405 ? 16.134 -10.981 8.787 1.00 86.19 405 ALA A O 1
ATOM 3236 N N . PRO A 1 406 ? 15.553 -9.020 9.717 1.00 88.50 406 PRO A N 1
ATOM 3237 C CA . PRO A 1 406 ? 16.791 -8.348 9.328 1.00 88.50 406 PRO A CA 1
ATOM 3238 C C . PRO A 1 406 ? 18.038 -9.015 9.914 1.00 88.50 406 PRO A C 1
ATOM 3240 O O . PRO A 1 406 ? 18.231 -9.033 11.133 1.00 88.50 406 PRO A O 1
ATOM 3243 N N . VAL A 1 407 ? 18.913 -9.508 9.037 1.00 84.12 407 VAL A N 1
ATOM 3244 C CA . VAL A 1 407 ? 20.215 -10.056 9.422 1.00 84.12 407 VAL A CA 1
ATOM 3245 C C . VAL A 1 407 ? 21.209 -8.917 9.629 1.00 84.12 407 VAL A C 1
ATOM 3247 O O . VAL A 1 407 ? 21.379 -8.047 8.774 1.00 84.12 407 VAL A O 1
ATOM 3250 N N . TRP A 1 408 ? 21.868 -8.942 10.782 1.00 80.19 408 TRP A N 1
ATOM 3251 C CA . TRP A 1 408 ? 22.931 -8.021 11.162 1.00 80.19 408 TRP A CA 1
ATOM 3252 C C . TRP A 1 408 ? 24.175 -8.842 11.490 1.00 80.19 408 TRP A C 1
ATOM 3254 O O . TRP A 1 408 ? 24.345 -9.241 12.641 1.00 80.19 408 TRP A O 1
ATOM 3264 N N . SER A 1 409 ? 25.009 -9.143 10.494 1.00 67.50 409 SER A N 1
ATOM 3265 C CA . SER A 1 409 ? 26.298 -9.789 10.760 1.00 67.50 409 SER A CA 1
ATOM 3266 C C . SER A 1 409 ? 27.397 -8.756 10.986 1.00 67.50 409 SER A C 1
ATOM 3268 O O . SER A 1 409 ? 27.271 -7.586 10.628 1.00 67.50 409 SER A O 1
ATOM 3270 N N . ASP A 1 410 ? 28.538 -9.210 11.498 1.00 53.69 410 ASP A N 1
ATOM 3271 C CA . ASP A 1 410 ? 29.752 -8.395 11.632 1.00 53.69 410 ASP A CA 1
ATOM 3272 C C . ASP A 1 410 ? 30.510 -8.240 10.297 1.00 53.69 410 ASP A C 1
ATOM 3274 O O . ASP A 1 410 ? 31.622 -7.712 10.231 1.00 53.69 410 ASP A O 1
ATOM 3278 N N . LYS A 1 411 ? 29.901 -8.708 9.200 1.00 52.03 411 LYS A N 1
ATOM 3279 C CA . LYS A 1 411 ? 30.388 -8.622 7.819 1.00 52.03 411 LYS A CA 1
ATOM 3280 C C . LYS A 1 411 ? 29.390 -7.855 6.928 1.00 52.03 411 LYS A C 1
ATOM 3282 O O . LYS A 1 411 ? 29.190 -8.277 5.787 1.00 52.03 411 LYS A O 1
ATOM 3287 N N . PRO A 1 412 ? 28.768 -6.750 7.393 1.00 49.56 412 PRO A N 1
ATOM 3288 C CA . PRO A 1 412 ? 27.592 -6.186 6.746 1.00 49.56 412 PRO A CA 1
ATOM 3289 C C . PRO A 1 412 ? 27.928 -5.751 5.325 1.00 49.56 412 PRO A C 1
ATOM 3291 O O . PRO A 1 412 ? 28.787 -4.885 5.140 1.00 49.56 412 PRO A O 1
ATOM 3294 N N . ILE A 1 413 ? 27.248 -6.352 4.336 1.00 56.69 413 ILE A N 1
ATOM 3295 C CA . ILE A 1 413 ? 27.469 -6.136 2.887 1.00 56.69 413 ILE A CA 1
ATOM 3296 C C . ILE A 1 413 ? 27.087 -4.695 2.461 1.00 56.69 413 ILE A C 1
ATOM 3298 O O . ILE A 1 413 ? 27.506 -4.175 1.417 1.00 56.69 413 ILE A O 1
ATOM 3302 N N . ARG A 1 414 ? 26.324 -4.013 3.320 1.00 63.06 414 ARG A N 1
ATOM 3303 C CA . ARG A 1 414 ? 25.664 -2.738 3.068 1.00 63.06 414 ARG A CA 1
ATOM 3304 C C . ARG A 1 414 ? 25.952 -1.774 4.224 1.00 63.06 414 ARG A C 1
ATOM 3306 O O . ARG A 1 414 ? 25.644 -2.064 5.373 1.00 63.06 414 ARG A O 1
ATOM 3313 N N . VAL A 1 415 ? 26.560 -0.624 3.930 1.00 64.50 415 VAL A N 1
ATOM 3314 C CA . VAL A 1 415 ? 26.953 0.351 4.966 1.00 64.50 415 VAL A CA 1
ATOM 3315 C C . VAL A 1 415 ? 25.719 0.910 5.674 1.00 64.50 415 VAL A C 1
ATOM 3317 O O . VAL A 1 415 ? 24.778 1.349 5.012 1.00 64.50 415 VAL A O 1
ATOM 3320 N N . GLY A 1 416 ? 25.729 0.899 7.011 1.00 70.06 416 GLY A N 1
ATOM 3321 C CA . GLY A 1 416 ? 24.660 1.473 7.837 1.00 70.06 416 GLY A CA 1
ATOM 3322 C C . GLY A 1 416 ? 23.275 0.876 7.562 1.00 70.06 416 GLY A C 1
ATOM 3323 O O . GLY A 1 416 ? 22.289 1.603 7.639 1.00 70.06 416 GLY A O 1
ATOM 3324 N N . ASN A 1 417 ? 23.212 -0.400 7.164 1.00 80.81 417 ASN A N 1
ATOM 3325 C CA . ASN A 1 417 ? 22.009 -1.150 6.796 1.00 80.81 417 ASN A CA 1
ATOM 3326 C C . ASN A 1 417 ? 22.158 -2.631 7.211 1.00 80.81 417 ASN A C 1
ATOM 3328 O O . ASN A 1 417 ? 23.292 -3.081 7.396 1.00 80.81 417 ASN A O 1
ATOM 3332 N N . PRO A 1 418 ? 21.057 -3.403 7.299 1.00 84.25 418 PRO A N 1
ATOM 3333 C CA . PRO A 1 418 ? 21.116 -4.864 7.370 1.00 84.25 418 PRO A CA 1
ATOM 3334 C C . PRO A 1 418 ? 21.815 -5.471 6.146 1.00 84.25 418 PRO A C 1
ATOM 3336 O O . PRO A 1 418 ? 21.864 -4.848 5.079 1.00 84.25 418 PRO A O 1
ATOM 3339 N N . ASP A 1 419 ? 22.300 -6.705 6.289 1.00 81.25 419 ASP A N 1
ATOM 3340 C CA . ASP A 1 419 ? 23.021 -7.442 5.242 1.00 81.25 419 ASP A CA 1
ATOM 3341 C C . ASP A 1 419 ? 22.190 -7.553 3.950 1.00 81.25 419 ASP A C 1
ATOM 3343 O O . ASP A 1 419 ? 22.696 -7.296 2.853 1.00 81.25 419 ASP A O 1
ATOM 3347 N N . ASP A 1 420 ? 20.897 -7.848 4.104 1.00 84.50 420 ASP A N 1
ATOM 3348 C CA . ASP A 1 420 ? 19.909 -7.970 3.032 1.00 84.50 420 ASP A CA 1
ATOM 3349 C C . ASP A 1 420 ? 19.013 -6.719 2.895 1.00 84.50 420 ASP A C 1
ATOM 3351 O O . ASP A 1 420 ? 18.856 -5.948 3.848 1.00 84.50 420 ASP A O 1
ATOM 3355 N N . PRO A 1 421 ? 18.404 -6.471 1.716 1.00 86.19 421 PRO A N 1
ATOM 3356 C CA . PRO A 1 421 ? 17.420 -5.404 1.529 1.00 86.19 421 PRO A CA 1
ATOM 3357 C C . PRO A 1 421 ? 16.178 -5.582 2.407 1.00 86.19 421 PRO A C 1
ATOM 3359 O O . PRO A 1 421 ? 15.549 -6.642 2.381 1.00 86.19 421 PRO A O 1
ATOM 3362 N N . VAL A 1 422 ? 15.770 -4.525 3.114 1.00 88.94 422 VAL A N 1
ATOM 3363 C CA . VAL A 1 422 ? 14.525 -4.534 3.901 1.00 88.94 422 VAL A CA 1
ATOM 3364 C C . VAL A 1 422 ? 13.328 -4.457 2.954 1.00 88.94 422 VAL A C 1
ATOM 3366 O O . VAL A 1 422 ? 13.252 -3.554 2.122 1.00 88.94 422 VAL A O 1
ATOM 3369 N N . ARG A 1 423 ? 12.384 -5.395 3.086 1.00 89.75 423 ARG A N 1
ATOM 3370 C CA . ARG A 1 423 ? 11.168 -5.484 2.260 1.00 89.75 423 ARG A CA 1
ATOM 3371 C C . ARG A 1 423 ? 9.941 -5.616 3.143 1.00 89.75 423 ARG A C 1
ATOM 3373 O O . ARG A 1 423 ? 9.981 -6.362 4.122 1.00 89.75 423 ARG A O 1
ATOM 3380 N N . LEU A 1 424 ? 8.856 -4.947 2.770 1.00 90.44 424 LEU A N 1
ATOM 3381 C CA . LEU A 1 424 ? 7.577 -5.046 3.474 1.00 90.44 424 LEU A CA 1
ATOM 3382 C C . LEU A 1 424 ? 6.648 -5.984 2.690 1.00 90.44 424 LEU A C 1
ATOM 3384 O O . LEU A 1 424 ? 6.474 -5.792 1.492 1.00 90.44 424 LEU A O 1
ATOM 3388 N N . VAL A 1 425 ? 6.053 -6.988 3.338 1.00 85.38 425 VAL A N 1
ATOM 3389 C CA . VAL A 1 425 ? 5.005 -7.862 2.741 1.00 85.38 425 VAL A CA 1
ATOM 3390 C C . VAL A 1 425 ? 3.598 -7.495 3.194 1.00 85.38 425 VAL A C 1
ATOM 3392 O O . VAL A 1 425 ? 2.610 -8.031 2.706 1.00 85.38 425 VAL A O 1
ATOM 3395 N N . ARG A 1 426 ? 3.508 -6.569 4.143 1.00 82.06 426 ARG A N 1
ATOM 3396 C CA . ARG A 1 426 ? 2.268 -5.956 4.586 1.00 82.06 426 ARG A CA 1
ATOM 3397 C C . ARG A 1 426 ? 2.587 -4.527 4.972 1.00 82.06 426 ARG A C 1
ATOM 3399 O O . ARG A 1 426 ? 3.561 -4.293 5.688 1.00 82.06 426 ARG A O 1
ATOM 3406 N N . PHE A 1 427 ? 1.775 -3.587 4.518 1.00 89.44 427 PHE A N 1
ATOM 3407 C CA . PHE A 1 427 ? 1.856 -2.191 4.921 1.00 89.44 427 PHE A CA 1
ATOM 3408 C C . PHE A 1 427 ? 0.451 -1.585 4.905 1.00 89.44 427 PHE A C 1
ATOM 3410 O O . PHE A 1 427 ? -0.304 -1.790 3.960 1.00 89.44 427 PHE A O 1
ATOM 3417 N N . ASN A 1 428 ? 0.081 -0.875 5.966 1.00 86.75 428 ASN A N 1
ATOM 3418 C CA . ASN A 1 428 ? -1.196 -0.180 6.085 1.00 86.75 428 ASN A CA 1
ATOM 3419 C C . ASN A 1 428 ? -0.962 1.158 6.790 1.00 86.75 428 ASN A C 1
ATOM 3421 O O . ASN A 1 428 ? -0.402 1.179 7.885 1.00 86.75 428 ASN A O 1
ATOM 3425 N N . PHE A 1 429 ? -1.394 2.256 6.172 1.00 87.75 429 PHE A N 1
ATOM 3426 C CA . PHE A 1 429 ? -1.213 3.625 6.647 1.00 87.75 429 PHE A CA 1
ATOM 3427 C C . PHE A 1 429 ? -2.549 4.302 6.981 1.00 87.75 429 PHE A C 1
ATOM 3429 O O . PHE A 1 429 ? -3.388 4.567 6.116 1.00 87.75 429 PHE A O 1
ATOM 3436 N N . ARG A 1 430 ? -2.718 4.686 8.250 1.00 83.38 430 ARG A N 1
ATOM 3437 C CA . ARG A 1 430 ? -3.908 5.368 8.781 1.00 83.38 430 ARG A CA 1
ATOM 3438 C C . ARG A 1 430 ? -3.877 6.867 8.477 1.00 83.38 430 ARG A C 1
ATOM 3440 O O . ARG A 1 430 ? -3.773 7.705 9.377 1.00 83.38 430 ARG A O 1
ATOM 3447 N N . SER A 1 431 ? -3.986 7.203 7.193 1.00 71.38 431 SER A N 1
ATOM 3448 C CA . SER A 1 431 ? -3.788 8.562 6.665 1.00 71.38 431 SER A CA 1
ATOM 3449 C C . SER A 1 431 ? -4.634 9.664 7.328 1.00 71.38 431 SER A C 1
ATOM 3451 O O . SER A 1 431 ? -4.182 10.806 7.393 1.00 71.38 431 SER A O 1
ATOM 3453 N N . GLU A 1 432 ? -5.818 9.357 7.872 1.00 71.88 432 GLU A N 1
ATOM 3454 C CA . GLU A 1 432 ? -6.633 10.322 8.630 1.00 71.88 432 GLU A CA 1
ATOM 3455 C C . GLU A 1 432 ? -6.125 10.617 10.049 1.00 71.88 432 GLU A C 1
ATOM 3457 O O . GLU A 1 432 ? -6.314 11.729 10.546 1.00 71.88 432 GLU A O 1
ATOM 3462 N N . GLN A 1 433 ? -5.551 9.622 10.734 1.00 69.56 433 GLN A N 1
ATOM 3463 C CA . GLN A 1 433 ? -5.011 9.789 12.088 1.00 69.56 433 GLN A CA 1
ATOM 3464 C C . GLN A 1 433 ? -3.676 10.529 12.002 1.00 69.56 433 GLN A C 1
ATOM 3466 O O . GLN A 1 433 ? -3.520 11.578 12.628 1.00 69.56 433 GLN A O 1
ATOM 3471 N N . ALA A 1 434 ? -2.798 10.075 11.100 1.00 67.25 434 ALA A N 1
ATOM 3472 C CA . ALA A 1 434 ? -1.591 10.800 10.721 1.00 67.25 434 ALA A CA 1
ATOM 3473 C C . ALA A 1 434 ? -1.920 12.228 10.265 1.00 67.25 434 ALA A C 1
ATOM 3475 O O . ALA A 1 434 ? -1.349 13.188 10.767 1.00 67.25 434 ALA A O 1
ATOM 3476 N N . GLY A 1 435 ? -2.891 12.394 9.363 1.00 64.38 435 GLY A N 1
ATOM 3477 C CA . GLY A 1 435 ? -3.260 13.701 8.830 1.00 64.38 435 GLY A CA 1
ATOM 3478 C C . GLY A 1 435 ? -3.798 14.677 9.873 1.00 64.38 435 GLY A C 1
ATOM 3479 O O . GLY A 1 435 ? -3.503 15.864 9.779 1.00 64.38 435 GLY A O 1
ATOM 3480 N N . ARG A 1 436 ? -4.525 14.212 10.897 1.00 68.25 436 ARG A N 1
ATOM 3481 C CA . ARG A 1 436 ? -4.909 15.060 12.039 1.00 68.25 436 ARG A CA 1
ATOM 3482 C C . ARG A 1 436 ? -3.681 15.510 12.830 1.00 68.25 436 ARG A C 1
ATOM 3484 O O . ARG A 1 436 ? -3.494 16.713 12.989 1.00 68.25 436 ARG A O 1
ATOM 3491 N N . ALA A 1 437 ? -2.807 14.577 13.206 1.00 63.22 437 ALA A N 1
ATOM 3492 C CA . ALA A 1 437 ? -1.557 14.890 13.897 1.00 63.22 437 ALA A CA 1
ATOM 3493 C C . ALA A 1 437 ? -0.601 15.774 13.066 1.00 63.22 437 ALA A C 1
ATOM 3495 O O . ALA A 1 437 ? 0.162 16.549 13.619 1.00 63.22 437 ALA A O 1
ATOM 3496 N N . LEU A 1 438 ? -0.638 15.727 11.737 1.00 61.28 438 LEU A N 1
ATOM 3497 C CA . LEU A 1 438 ? 0.261 16.523 10.887 1.00 61.28 438 LEU A CA 1
ATOM 3498 C C . LEU A 1 438 ? -0.347 17.868 10.443 1.00 61.28 438 LEU A C 1
ATOM 3500 O O . LEU A 1 438 ? 0.352 18.693 9.862 1.00 61.28 438 LEU A O 1
ATOM 3504 N N . THR A 1 439 ? -1.630 18.125 10.735 1.00 56.94 439 THR A N 1
ATOM 3505 C CA . THR A 1 439 ? -2.304 19.403 10.415 1.00 56.94 439 THR A CA 1
ATOM 3506 C C . THR A 1 439 ? -2.641 20.251 11.638 1.00 56.94 439 THR A C 1
ATOM 3508 O O . THR A 1 439 ? -2.647 21.478 11.534 1.00 56.94 439 THR A O 1
ATOM 3511 N N . GLN A 1 440 ? -2.898 19.644 12.799 1.00 52.22 440 GLN A N 1
ATOM 3512 C CA . GLN A 1 440 ? -3.252 20.380 14.017 1.00 52.22 440 GLN A CA 1
ATOM 3513 C C . GLN A 1 440 ? -2.044 21.085 14.675 1.00 52.22 440 GLN A C 1
ATOM 3515 O O . GLN A 1 440 ? -2.233 22.157 15.250 1.00 52.22 440 GLN A O 1
ATOM 3520 N N . GLY A 1 441 ? -0.813 20.587 14.482 1.00 46.78 441 GLY A N 1
ATOM 3521 C CA . GLY A 1 441 ? 0.426 21.171 15.028 1.00 46.78 441 GLY A CA 1
ATOM 3522 C C . GLY A 1 441 ? 0.841 22.543 14.465 1.00 46.78 441 GLY A C 1
ATOM 3523 O O . GLY A 1 441 ? 1.766 23.158 14.981 1.00 46.78 441 GLY A O 1
ATOM 3524 N N . ASN A 1 442 ? 0.156 23.067 13.438 1.00 45.97 442 ASN A N 1
ATOM 3525 C CA . ASN A 1 442 ? 0.444 24.372 12.814 1.00 45.97 442 ASN A CA 1
ATOM 3526 C C . ASN A 1 442 ? -0.542 25.484 13.242 1.00 45.97 442 ASN A C 1
ATOM 3528 O O . ASN A 1 442 ? -0.927 26.371 12.470 1.00 45.97 442 ASN A O 1
ATOM 3532 N N . ARG A 1 443 ? -0.983 25.449 14.504 1.00 39.31 443 ARG A N 1
ATOM 3533 C CA . ARG A 1 443 ? -2.026 26.330 15.055 1.00 39.31 443 ARG A CA 1
ATOM 3534 C C . ARG A 1 443 ? -1.531 27.725 15.482 1.00 39.31 443 ARG A C 1
ATOM 3536 O O . ARG A 1 443 ? -1.862 28.194 16.564 1.00 39.31 443 ARG A O 1
ATOM 3543 N N . LEU A 1 444 ? -0.808 28.429 14.604 1.00 35.59 444 LEU A N 1
ATOM 3544 C CA . LEU A 1 444 ? -0.381 29.824 14.850 1.00 35.59 444 LEU A CA 1
ATOM 3545 C C . LEU A 1 444 ? -0.570 30.811 13.678 1.00 35.59 444 LEU A C 1
ATOM 3547 O O . LEU A 1 444 ? -0.417 32.013 13.870 1.00 35.59 444 LEU A O 1
ATOM 3551 N N . VAL A 1 445 ? -0.993 30.356 12.489 1.00 34.31 445 VAL A N 1
ATOM 3552 C CA . VAL A 1 445 ? -1.240 31.245 11.321 1.00 34.31 445 VAL A CA 1
ATOM 3553 C C . VAL A 1 445 ? -2.742 31.438 11.020 1.00 34.31 445 VAL A C 1
ATOM 3555 O O . VAL A 1 445 ? -3.150 32.457 10.466 1.00 34.31 445 VAL A O 1
ATOM 3558 N N . LEU A 1 446 ? -3.609 30.508 11.438 1.00 30.83 446 LEU A N 1
ATOM 3559 C CA . LEU A 1 446 ? -5.031 30.478 11.043 1.00 30.83 446 LEU A CA 1
ATOM 3560 C C . LEU A 1 446 ? -5.988 31.392 11.839 1.00 30.83 446 LEU A C 1
ATOM 3562 O O . LEU A 1 446 ? -7.166 31.482 11.494 1.00 30.83 446 LEU A O 1
ATOM 3566 N N . ILE A 1 447 ? -5.505 32.132 12.842 1.00 32.50 447 ILE A N 1
ATOM 3567 C CA . ILE A 1 447 ? -6.348 33.029 13.662 1.00 32.50 447 ILE A CA 1
ATOM 3568 C C . ILE A 1 447 ? -6.825 34.271 12.875 1.00 32.50 447 ILE A C 1
ATOM 3570 O O . ILE A 1 447 ? -7.862 34.845 13.199 1.00 32.50 447 ILE A O 1
ATOM 3574 N N . ARG A 1 448 ? -6.151 34.658 11.780 1.00 29.89 448 ARG A N 1
ATOM 3575 C CA . ARG A 1 448 ? -6.582 35.792 10.932 1.00 29.89 448 ARG A CA 1
ATOM 3576 C C . ARG A 1 448 ? -7.611 35.454 9.844 1.00 29.89 448 ARG A C 1
ATOM 3578 O O . ARG A 1 448 ? -8.192 36.376 9.284 1.00 29.89 448 ARG A O 1
ATOM 3585 N N . ALA A 1 449 ? -7.884 34.176 9.567 1.00 29.56 449 ALA A N 1
ATOM 3586 C CA . ALA A 1 449 ? -8.854 33.777 8.535 1.00 29.56 449 ALA A CA 1
ATOM 3587 C C . ALA A 1 449 ? -10.289 33.588 9.071 1.00 29.56 449 ALA A C 1
ATOM 3589 O O . ALA A 1 449 ? -11.257 33.766 8.333 1.00 29.56 449 ALA A O 1
ATOM 3590 N N . GLN A 1 450 ? -10.451 33.260 10.359 1.00 34.72 450 GLN A N 1
ATOM 3591 C CA . GLN A 1 450 ? -11.759 32.900 10.929 1.00 34.72 450 GLN A CA 1
ATOM 3592 C C . GLN A 1 450 ? -12.727 34.084 11.109 1.00 34.72 450 GLN A C 1
ATOM 3594 O O . GLN A 1 450 ? -13.933 33.869 11.178 1.00 34.72 450 GLN A O 1
ATOM 3599 N N . VAL A 1 451 ? -12.235 35.328 11.114 1.00 35.69 451 VAL A N 1
ATOM 3600 C CA . VAL A 1 451 ? -13.084 36.528 11.264 1.00 35.69 451 VAL A CA 1
ATOM 3601 C C . VAL A 1 451 ? -13.859 36.861 9.980 1.00 35.69 451 VAL A C 1
ATOM 3603 O O . VAL A 1 451 ? -14.969 37.377 10.056 1.00 35.69 451 VAL A O 1
ATOM 3606 N N . CYS A 1 452 ? -13.333 36.519 8.797 1.00 30.61 452 CYS A N 1
ATOM 3607 C CA . CYS A 1 452 ? -14.023 36.790 7.527 1.00 30.61 452 CYS A CA 1
ATOM 3608 C C . CYS A 1 452 ? -15.095 35.741 7.183 1.00 30.61 452 CYS A C 1
ATOM 3610 O O . CYS A 1 452 ? -16.075 36.064 6.518 1.00 30.61 452 CYS A O 1
ATOM 3612 N N . LEU A 1 453 ? -14.942 34.492 7.645 1.00 34.09 453 LEU A N 1
ATOM 3613 C CA . LEU A 1 453 ? -15.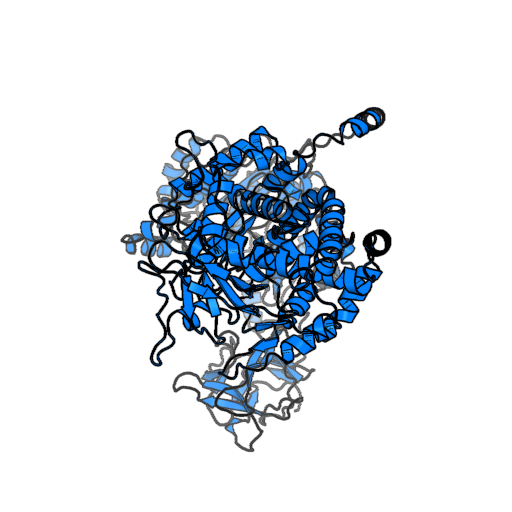879 33.411 7.309 1.00 34.09 453 LEU A CA 1
ATOM 3614 C C . LEU A 1 453 ? -17.213 33.511 8.073 1.00 34.09 453 LEU A C 1
ATOM 3616 O O . LEU A 1 453 ? -18.252 33.123 7.545 1.00 34.09 453 LEU A O 1
ATOM 3620 N N . ALA A 1 454 ? -17.196 34.079 9.284 1.00 30.83 454 ALA A N 1
ATOM 3621 C CA . ALA A 1 454 ? -18.372 34.211 10.151 1.00 30.83 454 ALA A CA 1
ATOM 3622 C C . ALA A 1 454 ? -19.465 35.152 9.600 1.00 30.83 454 ALA A C 1
ATOM 3624 O O . ALA A 1 454 ? -20.615 35.075 10.026 1.00 30.83 454 ALA A O 1
ATOM 3625 N N . VAL A 1 455 ? -19.123 36.028 8.647 1.00 36.09 455 VAL A N 1
ATOM 3626 C CA . VAL A 1 455 ? -20.068 36.965 8.011 1.00 36.09 455 VAL A CA 1
ATOM 3627 C C . VAL A 1 455 ? -20.800 36.320 6.823 1.00 36.09 455 VAL A C 1
ATOM 3629 O O . VAL A 1 455 ? -21.872 36.778 6.439 1.00 36.09 455 VAL A O 1
ATOM 3632 N N . TRP A 1 456 ? -20.268 35.231 6.255 1.00 31.80 456 TRP A N 1
ATOM 3633 C CA . TRP A 1 456 ? -20.835 34.582 5.063 1.00 31.80 456 TRP A CA 1
ATOM 3634 C C . TRP A 1 456 ? -21.817 33.442 5.386 1.00 31.80 456 TRP A C 1
ATOM 3636 O O . TRP A 1 456 ? -22.679 33.111 4.579 1.00 31.80 456 TRP A O 1
ATOM 3646 N N . THR A 1 457 ? -21.745 32.859 6.586 1.00 32.75 457 THR A N 1
ATOM 3647 C CA . THR A 1 457 ? -22.550 31.688 6.990 1.00 32.75 457 THR A CA 1
ATOM 3648 C C . THR A 1 457 ? -23.985 31.994 7.442 1.00 32.75 457 THR A C 1
ATOM 3650 O O . THR A 1 457 ? -24.682 31.081 7.874 1.00 32.75 457 THR A O 1
ATOM 3653 N N . LEU A 1 458 ? -24.449 33.248 7.373 1.00 30.11 458 LEU A N 1
ATOM 3654 C CA . LEU A 1 458 ? -25.744 33.666 7.939 1.00 30.11 458 LEU A CA 1
ATOM 3655 C C . LEU A 1 458 ? -26.939 33.676 6.964 1.00 30.11 458 LEU A C 1
ATOM 3657 O O . LEU A 1 458 ? -28.035 34.036 7.387 1.00 30.11 458 LEU A O 1
ATOM 3661 N N . THR A 1 459 ? -26.780 33.291 5.690 1.00 31.98 459 THR A N 1
ATOM 3662 C CA . THR A 1 459 ? -27.851 33.473 4.680 1.00 31.98 459 THR A CA 1
ATOM 3663 C C . THR A 1 459 ? -28.310 32.238 3.898 1.00 31.98 459 THR A C 1
ATOM 3665 O O . THR A 1 459 ? -29.350 32.334 3.247 1.00 31.98 459 THR A O 1
ATOM 3668 N N . HIS A 1 460 ? -27.636 31.080 3.947 1.00 33.75 460 HIS A N 1
ATOM 3669 C CA . HIS A 1 460 ? -28.058 29.880 3.193 1.00 33.75 460 HIS A CA 1
ATOM 3670 C C . HIS A 1 460 ? -28.175 28.623 4.071 1.00 33.75 460 HIS A C 1
ATOM 3672 O O . HIS A 1 460 ? -27.191 27.953 4.379 1.00 33.75 460 HIS A O 1
ATOM 3678 N N . LEU A 1 461 ? -29.418 28.293 4.439 1.00 31.66 461 LEU A N 1
ATOM 3679 C CA . LEU A 1 461 ? -29.804 27.068 5.140 1.00 31.66 461 LEU A CA 1
ATOM 3680 C C . LEU A 1 461 ? -30.225 25.976 4.145 1.00 31.66 461 LEU A C 1
ATOM 3682 O O . LEU A 1 461 ? -31.265 26.078 3.502 1.00 31.66 461 LEU A O 1
ATOM 3686 N N . SER A 1 462 ? -29.444 24.900 4.091 1.00 31.73 462 SER A N 1
ATOM 3687 C CA . SER A 1 462 ? -29.852 23.579 3.602 1.00 31.73 462 SER A CA 1
ATOM 3688 C C . SER A 1 462 ? -29.075 22.553 4.420 1.00 31.73 462 SER A C 1
ATOM 3690 O O . SER A 1 462 ? -27.871 22.389 4.225 1.00 31.73 462 SER A O 1
ATOM 3692 N N . VAL A 1 463 ? -29.730 21.933 5.400 1.00 34.88 463 VAL A N 1
ATOM 3693 C CA . VAL A 1 463 ? -29.078 21.032 6.361 1.00 34.88 463 VAL A CA 1
ATOM 3694 C C . VAL A 1 463 ? -29.181 19.594 5.858 1.00 34.88 463 VAL A C 1
ATOM 3696 O O . VAL A 1 463 ? -30.269 19.150 5.507 1.00 34.88 463 VAL A O 1
ATOM 3699 N N . SER A 1 464 ? -28.058 18.875 5.861 1.00 35.34 464 SER A N 1
ATOM 3700 C CA . SER A 1 464 ? -27.980 17.456 5.494 1.00 35.34 464 SER A CA 1
ATOM 3701 C C . SER A 1 464 ? -27.161 16.704 6.544 1.00 35.34 464 SER A C 1
ATOM 3703 O O . SER A 1 464 ? -26.053 17.137 6.890 1.00 35.34 464 SER A O 1
ATOM 3705 N N . ARG A 1 465 ? -27.675 15.583 7.060 1.00 47.28 465 ARG A N 1
ATOM 3706 C CA . ARG A 1 465 ? -26.996 14.787 8.098 1.00 47.28 465 ARG A CA 1
ATOM 3707 C C . ARG A 1 465 ? -25.880 13.904 7.540 1.00 47.28 465 ARG A C 1
ATOM 3709 O O . ARG A 1 465 ? -25.956 13.394 6.427 1.00 47.28 465 ARG A O 1
ATOM 3716 N N . LEU A 1 466 ? -24.840 13.716 8.353 1.00 51.25 466 LEU A N 1
ATOM 3717 C CA . LEU A 1 466 ? -23.731 12.791 8.103 1.00 51.25 466 LEU A CA 1
ATOM 3718 C C . LEU A 1 466 ? -24.194 11.337 8.305 1.00 51.25 466 LEU A C 1
ATOM 3720 O O . LEU A 1 466 ? -24.964 11.082 9.233 1.00 51.25 466 LEU A O 1
ATOM 3724 N N . VAL A 1 467 ? -23.665 10.382 7.529 1.00 54.31 467 VAL A N 1
ATOM 3725 C CA . VAL A 1 467 ? -23.791 8.945 7.850 1.00 54.31 467 VAL A CA 1
ATOM 3726 C C . VAL A 1 467 ? -23.254 8.695 9.263 1.00 54.31 467 VAL A C 1
ATOM 3728 O O . VAL A 1 467 ? -22.118 9.060 9.586 1.00 54.31 467 VAL A O 1
ATOM 3731 N N . LEU A 1 468 ? -24.071 8.085 10.122 1.00 48.69 468 LEU A N 1
ATOM 3732 C CA . LEU A 1 468 ? -23.710 7.848 11.515 1.00 48.69 468 LEU A CA 1
ATOM 3733 C C . LEU A 1 468 ? -22.661 6.731 11.599 1.00 48.69 468 LEU A C 1
ATOM 3735 O O . LEU A 1 468 ? -22.772 5.688 10.960 1.00 48.69 468 LEU A O 1
ATOM 3739 N N . LYS A 1 469 ? -21.642 6.904 12.451 1.00 52.44 469 LYS A N 1
ATOM 3740 C CA . LYS A 1 469 ? -20.772 5.788 12.861 1.00 52.44 469 LYS A CA 1
ATOM 3741 C C . LYS A 1 469 ? -21.472 4.958 13.938 1.00 52.44 469 LYS A C 1
ATOM 3743 O O . LYS A 1 469 ? -21.044 4.939 15.088 1.00 52.44 469 LYS A O 1
ATOM 3748 N N . LEU A 1 470 ? -22.573 4.313 13.558 1.00 50.78 470 LEU A N 1
ATOM 3749 C CA . LEU A 1 470 ? -23.301 3.397 14.423 1.00 50.78 470 LEU A CA 1
ATOM 3750 C C . LEU A 1 470 ? -22.758 1.974 14.240 1.00 50.78 470 LEU A C 1
ATOM 3752 O O . LEU A 1 470 ? -23.135 1.258 13.317 1.00 50.78 470 LEU A O 1
ATOM 3756 N N . ASP A 1 471 ? -21.848 1.582 15.125 1.00 62.22 471 ASP A N 1
ATOM 3757 C CA . ASP A 1 471 ? -21.472 0.182 15.322 1.00 62.22 471 ASP A CA 1
ATOM 3758 C C . ASP A 1 471 ? -21.240 -0.057 16.822 1.00 62.22 471 ASP A C 1
ATOM 3760 O O . ASP A 1 471 ? -20.273 0.438 17.416 1.00 62.22 471 ASP A O 1
ATOM 3764 N N . ALA A 1 472 ? -22.144 -0.829 17.432 1.00 59.88 472 ALA A N 1
ATOM 3765 C CA . ALA A 1 472 ? -22.097 -1.205 18.848 1.00 59.88 472 ALA A CA 1
ATOM 3766 C C . ALA A 1 472 ? -20.868 -2.068 19.217 1.00 59.88 472 ALA A C 1
ATOM 3768 O O . ALA A 1 472 ? -20.602 -2.315 20.393 1.00 59.88 472 ALA A O 1
ATOM 3769 N N . THR A 1 473 ? -20.104 -2.510 18.215 1.00 58.50 473 THR A N 1
ATOM 3770 C CA . THR A 1 473 ? -18.906 -3.349 18.319 1.00 58.50 473 THR A CA 1
ATOM 3771 C C . THR A 1 473 ? -17.631 -2.655 17.817 1.00 58.50 473 THR A C 1
ATOM 3773 O O . THR A 1 473 ? -16.618 -3.325 17.646 1.00 58.50 473 THR A O 1
ATOM 3776 N N . THR A 1 474 ? -17.631 -1.325 17.614 1.00 57.88 474 THR A N 1
ATOM 3777 C CA . THR A 1 474 ? -16.460 -0.539 17.131 1.00 57.88 474 THR A CA 1
ATOM 3778 C C . THR A 1 474 ? -15.125 -0.866 17.818 1.00 57.88 474 THR A C 1
ATOM 3780 O O . THR A 1 474 ? -14.069 -0.731 17.200 1.00 57.88 474 THR A O 1
ATOM 3783 N N . MET A 1 475 ? -15.156 -1.303 19.079 1.00 58.22 475 MET A N 1
ATOM 3784 C CA . MET A 1 475 ? -14.026 -1.924 19.770 1.00 58.22 475 MET A CA 1
ATOM 3785 C C . MET A 1 475 ? -14.392 -3.366 20.158 1.00 58.22 475 MET A C 1
ATOM 3787 O O . MET A 1 475 ? -15.449 -3.579 20.760 1.00 58.22 475 MET A O 1
ATOM 3791 N N . PRO A 1 476 ? -13.538 -4.371 19.882 1.00 61.22 476 PRO A N 1
ATOM 3792 C CA . PRO A 1 476 ? -13.820 -5.748 20.272 1.00 61.22 476 PRO A CA 1
ATOM 3793 C C . PRO A 1 476 ? -13.831 -5.885 21.795 1.00 61.22 476 PRO A C 1
ATOM 3795 O O . PRO A 1 476 ? -12.851 -5.541 22.460 1.00 61.22 476 PRO A O 1
ATOM 3798 N N . ARG A 1 477 ? -14.897 -6.490 22.339 1.00 67.81 477 ARG A N 1
ATOM 3799 C CA . ARG A 1 477 ? -15.032 -6.785 23.782 1.00 67.81 477 ARG A CA 1
ATOM 3800 C C . ARG A 1 477 ? -13.853 -7.595 24.345 1.00 67.81 477 ARG A C 1
ATOM 3802 O O . ARG A 1 477 ? -13.549 -7.497 25.527 1.00 67.81 477 ARG A O 1
ATOM 3809 N N . ASN A 1 478 ? -13.175 -8.378 23.501 1.00 75.00 478 ASN A N 1
ATOM 3810 C CA . ASN A 1 478 ? -11.921 -9.054 23.822 1.00 75.00 478 ASN A CA 1
ATOM 3811 C C . ASN A 1 478 ? -10.994 -9.073 22.594 1.00 75.00 478 ASN A C 1
ATOM 3813 O O . ASN A 1 478 ? -11.165 -9.897 21.699 1.00 75.00 478 ASN A O 1
ATOM 3817 N N . GLN A 1 479 ? -9.969 -8.214 22.584 1.00 73.75 479 GLN A N 1
ATOM 3818 C CA . GLN A 1 479 ? -8.974 -8.125 21.500 1.00 73.75 479 GLN A CA 1
ATOM 3819 C C . GLN A 1 479 ? -8.197 -9.429 21.231 1.00 73.75 479 GLN A C 1
ATOM 3821 O O . GLN A 1 479 ? -7.618 -9.577 20.159 1.00 73.75 479 GLN A O 1
ATOM 3826 N N . ARG A 1 480 ? -8.151 -10.369 22.188 1.00 77.50 480 ARG A N 1
ATOM 3827 C CA . ARG A 1 480 ? -7.440 -11.656 22.061 1.00 77.50 480 ARG A CA 1
ATOM 3828 C C . ARG A 1 480 ? -8.346 -12.812 21.617 1.00 77.50 480 ARG A C 1
ATOM 3830 O O . ARG A 1 480 ? -7.856 -13.939 21.488 1.00 77.50 480 ARG A O 1
ATOM 3837 N N . ALA A 1 481 ? -9.643 -12.569 21.416 1.00 84.12 481 ALA A N 1
ATOM 3838 C CA . ALA A 1 481 ? -10.576 -13.580 20.924 1.00 84.12 481 ALA A CA 1
ATOM 3839 C C . ALA A 1 481 ? -10.268 -13.964 19.458 1.00 84.12 481 ALA A C 1
ATOM 3841 O O . ALA A 1 481 ? -9.804 -13.113 18.692 1.00 84.12 481 ALA A O 1
ATOM 3842 N N . PRO A 1 482 ? -10.515 -15.221 19.039 1.00 90.00 482 PRO A N 1
ATOM 3843 C CA . PRO A 1 482 ? -10.418 -15.612 17.632 1.00 90.00 482 PRO A CA 1
ATOM 3844 C C . PRO A 1 482 ? -11.325 -14.732 16.755 1.00 90.00 482 PRO A C 1
ATOM 3846 O O . PRO A 1 482 ? -12.425 -14.363 17.164 1.00 90.00 482 PRO A O 1
ATOM 3849 N N . GLY A 1 483 ? -10.851 -14.349 15.567 1.00 88.31 483 GLY A N 1
ATOM 3850 C CA . GLY A 1 483 ? -11.623 -13.539 14.615 1.00 88.31 483 GLY A CA 1
ATOM 3851 C C . GLY A 1 483 ? -11.835 -12.068 14.996 1.00 88.31 483 GLY A C 1
ATOM 3852 O O . GLY A 1 483 ? -12.468 -11.339 14.231 1.00 88.31 483 GLY A O 1
ATOM 3853 N N . SER A 1 484 ? -11.340 -11.622 16.159 1.00 87.31 484 SER A N 1
ATOM 3854 C CA . SER A 1 484 ? -11.493 -10.250 16.661 1.00 87.31 484 SER A CA 1
ATOM 3855 C C . SER A 1 484 ? -10.906 -9.219 15.689 1.00 87.31 484 SER A C 1
ATOM 3857 O O . SER A 1 484 ? -9.773 -9.366 15.234 1.00 87.31 484 SER A O 1
ATOM 3859 N N . GLY A 1 485 ? -11.654 -8.150 15.391 1.00 86.62 485 GLY A N 1
ATOM 3860 C CA . GLY A 1 485 ? -11.229 -7.116 14.440 1.00 86.62 485 GLY A CA 1
ATOM 3861 C C . GLY A 1 485 ? -11.200 -7.580 12.982 1.00 86.62 485 GLY A C 1
ATOM 3862 O O . GLY A 1 485 ? -10.440 -7.018 12.198 1.00 86.62 485 GLY A O 1
ATOM 3863 N N . GLY A 1 486 ? -11.957 -8.625 12.630 1.00 89.88 486 GLY A N 1
ATOM 3864 C CA . GLY A 1 486 ? -11.935 -9.247 11.301 1.00 89.88 486 GLY A CA 1
ATOM 3865 C C . GLY A 1 486 ? -10.622 -9.965 10.959 1.00 89.88 486 GLY A C 1
ATOM 3866 O O . GLY A 1 486 ? -10.389 -10.287 9.798 1.00 89.88 486 GLY A O 1
ATOM 3867 N N . LEU A 1 487 ? -9.739 -10.204 11.934 1.00 91.62 487 LEU A N 1
ATOM 3868 C CA . LEU A 1 487 ? -8.470 -10.898 11.702 1.00 91.62 487 LEU A CA 1
ATOM 3869 C C . LEU A 1 487 ? -8.691 -12.396 11.415 1.00 91.62 487 LEU A C 1
ATOM 3871 O O . LEU A 1 487 ? -9.587 -12.992 12.013 1.00 91.62 487 LEU A O 1
ATOM 3875 N N . PRO A 1 488 ? -7.861 -13.034 10.569 1.00 93.69 488 PRO A N 1
ATOM 3876 C CA . PRO A 1 488 ? -7.915 -14.479 10.369 1.00 93.69 488 PRO A CA 1
ATOM 3877 C C . PRO A 1 488 ? -7.567 -15.230 11.663 1.00 93.69 488 PRO A C 1
ATOM 3879 O O . PRO A 1 488 ? -6.655 -14.847 12.404 1.00 93.69 488 PRO A O 1
ATOM 3882 N N . VAL A 1 489 ? -8.279 -16.323 11.932 1.00 91.62 489 VAL A N 1
ATOM 3883 C CA . VAL A 1 489 ? -7.959 -17.250 13.024 1.00 91.62 489 VAL A CA 1
ATOM 3884 C C . VAL A 1 489 ? -6.670 -17.999 12.682 1.00 91.62 489 VAL A C 1
ATOM 3886 O O . VAL A 1 489 ? -6.503 -18.506 11.577 1.00 91.62 489 VAL A O 1
ATOM 3889 N N . SER A 1 490 ? -5.724 -18.037 13.624 1.00 84.56 490 SER A N 1
ATOM 3890 C CA . SER A 1 490 ? -4.392 -18.595 13.380 1.00 84.56 490 SER A CA 1
ATOM 3891 C C . SER A 1 490 ? -4.350 -20.119 13.489 1.00 84.56 490 SER A C 1
ATOM 3893 O O . SER A 1 490 ? -4.980 -20.707 14.367 1.00 84.56 490 SER A O 1
ATOM 3895 N N . GLU A 1 491 ? -3.495 -20.749 12.676 1.00 80.25 491 GLU A N 1
ATOM 3896 C CA . GLU A 1 491 ? -3.275 -22.208 12.634 1.00 80.25 491 GLU A CA 1
ATOM 3897 C C . GLU A 1 491 ? -2.940 -22.832 14.001 1.00 80.25 491 GLU A C 1
ATOM 3899 O O . GLU A 1 491 ? -3.191 -24.006 14.268 1.00 80.25 491 GLU A O 1
ATOM 3904 N N . ARG A 1 492 ? -2.385 -22.038 14.926 1.00 83.62 492 ARG A N 1
ATOM 3905 C CA . ARG A 1 492 ? -2.096 -22.488 16.293 1.00 83.62 492 ARG A CA 1
ATOM 3906 C C . ARG A 1 492 ? -3.364 -22.842 17.086 1.00 83.62 492 ARG A C 1
ATOM 3908 O O . ARG A 1 492 ? -3.251 -23.558 18.074 1.00 83.62 492 ARG A O 1
ATOM 3915 N N . ARG A 1 493 ? -4.536 -22.332 16.688 1.00 82.31 493 ARG A N 1
ATOM 3916 C CA . ARG A 1 493 ? -5.843 -22.631 17.300 1.00 82.31 493 ARG A CA 1
ATOM 3917 C C . ARG A 1 493 ? -6.598 -23.775 16.611 1.00 82.31 493 ARG A C 1
ATOM 3919 O O . ARG A 1 493 ? -7.561 -24.255 17.189 1.00 82.31 493 ARG A O 1
ATOM 3926 N N . THR A 1 494 ? -6.175 -24.196 15.419 1.00 85.31 494 THR A N 1
ATOM 3927 C CA . THR A 1 494 ? -6.786 -25.303 14.658 1.00 85.31 494 THR A CA 1
ATOM 3928 C C . THR A 1 494 ? -5.987 -26.607 14.739 1.00 85.31 494 THR A C 1
ATOM 3930 O O . THR A 1 494 ? -6.534 -27.676 14.494 1.00 85.31 494 THR A O 1
ATOM 3933 N N . ARG A 1 495 ? -4.702 -26.540 15.114 1.00 86.88 495 ARG A N 1
ATOM 3934 C CA . ARG A 1 495 ? -3.833 -27.709 15.320 1.00 86.88 495 ARG A CA 1
ATOM 3935 C C . ARG A 1 495 ? -4.416 -28.687 16.348 1.00 86.88 495 ARG A C 1
ATOM 3937 O O . ARG A 1 495 ? -4.614 -28.306 17.500 1.00 86.88 495 ARG A O 1
ATOM 3944 N N . GLY A 1 496 ? -4.558 -29.951 15.959 1.00 87.50 496 GLY A N 1
ATOM 3945 C CA . GLY A 1 496 ? -5.123 -31.024 16.782 1.00 87.50 496 GLY A CA 1
ATOM 3946 C C . GLY A 1 496 ? -6.641 -31.191 16.655 1.00 87.50 496 GLY A C 1
ATOM 3947 O O . GLY A 1 496 ? -7.183 -32.091 17.292 1.00 87.50 496 GLY A O 1
ATOM 3948 N N . HIS A 1 497 ? -7.303 -30.350 15.850 1.00 90.81 497 HIS A N 1
ATOM 3949 C CA . HIS A 1 497 ? -8.744 -30.387 15.572 1.00 90.81 497 HIS A CA 1
ATOM 3950 C C . HIS A 1 497 ? -9.052 -30.723 14.104 1.00 90.81 497 HIS A C 1
ATOM 3952 O O . HIS A 1 497 ? -10.076 -30.326 13.546 1.00 90.81 497 HIS A O 1
ATOM 3958 N N . GLU A 1 498 ? -8.141 -31.432 13.431 1.00 91.69 498 GLU A N 1
ATOM 3959 C CA . GLU A 1 498 ? -8.234 -31.703 11.993 1.00 91.69 498 GLU A CA 1
ATOM 3960 C C . GLU A 1 498 ? -9.527 -32.458 11.629 1.00 91.69 498 GLU A C 1
ATOM 3962 O O . GLU A 1 498 ? -10.108 -32.199 10.578 1.00 91.69 498 GLU A O 1
ATOM 3967 N N . LYS A 1 499 ? -10.029 -33.319 12.529 1.00 91.81 499 LYS A N 1
ATOM 3968 C CA . LYS A 1 499 ? -11.281 -34.069 12.340 1.00 91.81 499 LYS A CA 1
ATOM 3969 C C . LYS A 1 499 ? -12.536 -33.211 12.491 1.00 91.81 499 LYS A C 1
ATOM 3971 O O . LYS A 1 499 ? -13.479 -33.399 11.728 1.00 91.81 499 LYS A O 1
ATOM 3976 N N . GLU A 1 500 ? -12.583 -32.291 13.459 1.00 92.62 500 GLU A N 1
ATOM 3977 C CA . GLU A 1 500 ? -13.723 -31.373 13.583 1.00 92.62 500 GLU A CA 1
ATOM 3978 C C . GLU A 1 500 ? -13.785 -30.400 12.397 1.00 92.62 500 GLU A C 1
ATOM 3980 O O . GLU A 1 500 ? -14.874 -30.087 11.915 1.00 92.62 500 GLU A O 1
ATOM 3985 N N . ILE A 1 501 ? -12.623 -29.975 11.888 1.00 92.00 501 ILE A N 1
ATOM 3986 C CA . ILE A 1 501 ? -12.505 -29.126 10.696 1.00 92.00 501 ILE A CA 1
ATOM 3987 C C . ILE A 1 501 ? -12.982 -29.869 9.442 1.00 92.00 501 ILE A C 1
ATOM 3989 O O . ILE A 1 501 ? -13.784 -29.321 8.690 1.00 92.00 501 ILE A O 1
ATOM 3993 N N . GLU A 1 502 ? -12.538 -31.112 9.233 1.00 91.81 502 GLU A N 1
ATOM 3994 C CA . GLU A 1 502 ? -12.975 -31.961 8.115 1.00 91.81 502 GLU A CA 1
ATOM 3995 C C . GLU A 1 502 ? -14.496 -32.187 8.151 1.00 91.81 502 GLU A C 1
ATOM 3997 O O . GLU A 1 502 ? -15.188 -31.882 7.180 1.00 91.81 502 GLU A O 1
ATOM 4002 N N . ALA A 1 503 ? -15.044 -32.591 9.302 1.00 91.44 503 ALA A N 1
ATOM 4003 C CA . ALA A 1 503 ? -16.481 -32.811 9.469 1.00 91.44 503 ALA A CA 1
ATOM 4004 C C . ALA A 1 503 ? -17.321 -31.527 9.305 1.00 91.44 503 ALA A C 1
ATOM 4006 O O . ALA A 1 503 ? -18.449 -31.591 8.814 1.00 91.44 503 ALA A O 1
ATOM 4007 N N . GLY A 1 504 ? -16.805 -30.365 9.721 1.00 91.06 504 GLY A N 1
ATOM 4008 C CA . GLY A 1 504 ? -17.444 -29.066 9.482 1.00 91.06 504 GLY A CA 1
ATOM 4009 C C . GLY A 1 504 ? -17.430 -28.672 8.003 1.00 91.06 504 GLY A C 1
ATOM 4010 O O . GLY A 1 504 ? -18.437 -28.224 7.458 1.00 91.06 504 GLY A O 1
ATOM 4011 N N . TRP A 1 505 ? -16.316 -28.927 7.311 1.00 92.19 505 TRP A N 1
ATOM 4012 C CA . TRP A 1 505 ? -16.206 -28.687 5.873 1.00 92.19 505 TRP A CA 1
ATOM 4013 C C . TRP A 1 505 ? -17.130 -29.602 5.059 1.00 92.19 505 TRP A C 1
ATOM 4015 O O . TRP A 1 505 ? -17.707 -29.171 4.058 1.00 92.19 505 TRP A O 1
ATOM 4025 N N . GLU A 1 506 ? -17.328 -30.851 5.488 1.00 91.00 506 GLU A N 1
ATOM 4026 C CA . GLU A 1 506 ? -18.293 -31.762 4.866 1.00 91.00 506 GLU A CA 1
ATOM 4027 C C . GLU A 1 506 ? -19.735 -31.252 4.965 1.00 91.00 506 GLU A C 1
ATOM 4029 O O . GLU A 1 506 ? -20.460 -31.343 3.970 1.00 91.00 506 GLU A O 1
ATOM 4034 N N . ARG A 1 507 ? -20.138 -30.673 6.104 1.00 88.75 507 ARG A N 1
ATOM 4035 C CA . ARG A 1 507 ? -21.476 -30.088 6.295 1.00 88.75 507 ARG A CA 1
ATOM 4036 C C . ARG A 1 507 ? -21.635 -28.767 5.548 1.00 88.75 507 ARG A C 1
ATOM 4038 O O . ARG A 1 507 ? -22.430 -28.681 4.616 1.00 88.75 507 ARG A O 1
ATOM 4045 N N . SER A 1 508 ? -20.853 -27.759 5.926 1.00 89.06 508 SER A N 1
ATOM 4046 C CA . SER A 1 508 ? -21.108 -26.358 5.565 1.00 89.06 508 SER A CA 1
ATOM 4047 C C . SER A 1 508 ? -20.301 -25.846 4.369 1.00 89.06 508 SER A C 1
ATOM 4049 O O . SER A 1 508 ? -20.540 -24.737 3.905 1.00 89.06 508 SER A O 1
ATOM 4051 N N . LYS A 1 509 ? -19.349 -26.631 3.841 1.00 92.81 509 LYS A N 1
ATOM 4052 C CA . LYS A 1 509 ? -18.425 -26.246 2.744 1.00 92.81 509 LYS A CA 1
ATOM 4053 C C . LYS A 1 509 ? -17.511 -25.047 3.054 1.00 92.81 509 LYS A C 1
ATOM 4055 O O . LYS A 1 509 ? -16.864 -24.518 2.155 1.00 92.81 509 LYS A O 1
ATOM 4060 N N . PHE A 1 510 ? -17.418 -24.678 4.328 1.00 94.81 510 PHE A N 1
ATOM 4061 C CA . PHE A 1 510 ? -16.453 -23.749 4.910 1.00 94.81 510 PHE A CA 1
ATOM 4062 C C . PHE A 1 510 ? -15.998 -24.288 6.275 1.00 94.81 510 PHE A C 1
ATOM 4064 O O . PHE A 1 510 ? -16.512 -25.299 6.760 1.00 94.81 510 PHE A O 1
ATOM 4071 N N . ASN A 1 511 ? -15.029 -23.635 6.918 1.00 95.50 511 ASN A N 1
ATOM 4072 C CA . ASN A 1 511 ? -14.472 -24.090 8.190 1.00 95.50 511 ASN A CA 1
ATOM 4073 C C . ASN A 1 511 ? -15.394 -23.730 9.373 1.00 95.50 511 ASN A C 1
ATOM 4075 O O . ASN A 1 511 ? -15.167 -22.763 10.100 1.00 95.50 511 ASN A O 1
ATOM 4079 N N . GLU A 1 512 ? -16.458 -24.519 9.540 1.00 95.31 512 GLU A N 1
ATOM 4080 C CA . GLU A 1 512 ? -17.464 -24.398 10.607 1.00 95.31 512 GLU A CA 1
ATOM 4081 C C . GLU A 1 512 ? -16.818 -24.349 12.003 1.00 95.31 512 GLU A C 1
ATOM 4083 O O . GLU A 1 512 ? -17.116 -23.455 12.790 1.00 95.31 512 GLU A O 1
ATOM 4088 N N . PHE A 1 513 ? -15.828 -25.211 12.266 1.00 95.25 513 PHE A N 1
ATOM 4089 C CA . PHE A 1 513 ? -15.065 -25.213 13.520 1.00 95.25 513 PHE A CA 1
ATOM 4090 C C . PHE A 1 513 ? -14.399 -23.855 13.804 1.00 95.25 513 PHE A C 1
ATOM 4092 O O . PHE A 1 513 ? -14.445 -23.349 14.926 1.00 95.25 513 PHE A O 1
ATOM 4099 N N . VAL A 1 514 ? -13.801 -23.222 12.789 1.00 95.31 514 VAL A N 1
ATOM 4100 C CA . VAL A 1 514 ? -13.244 -21.869 12.930 1.00 95.31 514 VAL A CA 1
ATOM 4101 C C . VAL A 1 514 ? -14.347 -20.829 13.137 1.00 95.31 514 VAL A C 1
ATOM 4103 O O . VAL A 1 514 ? -14.141 -19.924 13.945 1.00 95.31 514 VAL A O 1
ATOM 4106 N N . SER A 1 515 ? -15.512 -20.960 12.492 1.00 96.56 515 SER A N 1
ATOM 4107 C CA . SER A 1 515 ? -16.671 -20.098 12.775 1.00 96.56 515 SER A CA 1
ATOM 4108 C C . SER A 1 515 ? -17.084 -20.180 14.245 1.00 96.56 515 SER A C 1
ATOM 4110 O O . SER A 1 515 ? -17.275 -19.142 14.873 1.00 96.56 515 SER A O 1
ATOM 4112 N N . ASP A 1 516 ? -17.173 -21.373 14.827 1.00 95.62 516 ASP A N 1
ATOM 4113 C CA . ASP A 1 516 ? -17.640 -21.564 16.208 1.00 95.62 516 ASP A CA 1
ATOM 4114 C C . ASP A 1 516 ? -16.694 -20.947 17.255 1.00 95.62 516 ASP A C 1
ATOM 4116 O O . ASP A 1 516 ? -17.124 -20.514 18.326 1.00 95.62 516 ASP A O 1
ATOM 4120 N N . LEU A 1 517 ? -15.403 -20.819 16.927 1.00 94.50 517 LEU A N 1
ATOM 4121 C CA . LEU A 1 517 ? -14.419 -20.103 17.745 1.00 94.50 517 LEU A CA 1
ATOM 4122 C C . LEU A 1 517 ? -14.558 -18.568 17.682 1.00 94.50 517 LEU A C 1
ATOM 4124 O O . LEU A 1 517 ? -13.991 -17.866 18.529 1.00 94.50 517 LEU A O 1
ATOM 4128 N N . VAL A 1 518 ? -15.252 -18.026 16.676 1.00 94.62 518 VAL A N 1
ATOM 4129 C CA . VAL A 1 518 ? -15.364 -16.585 16.411 1.00 94.62 518 VAL A CA 1
ATOM 4130 C C . VAL A 1 518 ? -16.652 -16.017 17.008 1.00 94.62 518 VAL A C 1
ATOM 4132 O O . VAL A 1 518 ? -17.754 -16.486 16.736 1.00 94.62 518 VAL A O 1
ATOM 4135 N N . SER A 1 519 ? -16.523 -14.933 17.780 1.00 94.31 519 SER A N 1
ATOM 4136 C CA . SER A 1 519 ? -17.661 -14.254 18.418 1.00 94.31 519 SER A CA 1
ATOM 4137 C C . SER A 1 519 ? -18.790 -13.915 17.430 1.00 94.31 519 SER A C 1
ATOM 4139 O O . SER A 1 519 ? -18.539 -13.406 16.336 1.00 94.31 519 SER A O 1
ATOM 4141 N N . LEU A 1 520 ? -20.038 -14.123 17.861 1.00 93.88 520 LEU A N 1
ATOM 4142 C CA . LEU A 1 520 ? -21.249 -13.678 17.154 1.00 93.88 520 LEU A CA 1
ATOM 4143 C C . LEU A 1 520 ? -21.338 -12.143 17.062 1.00 93.88 520 LEU A C 1
ATOM 4145 O O . LEU A 1 520 ? -21.956 -11.601 16.155 1.00 93.88 520 LEU A O 1
ATOM 4149 N N . GLU A 1 521 ? -20.682 -11.442 17.989 1.00 90.06 521 GLU A N 1
ATOM 4150 C CA . GLU A 1 521 ? -20.631 -9.979 18.077 1.00 90.06 521 GLU A CA 1
ATOM 4151 C C . GLU A 1 521 ? -19.196 -9.472 17.837 1.00 90.06 521 GLU A C 1
ATOM 4153 O O . GLU A 1 521 ? -18.694 -8.606 18.562 1.00 90.06 521 GLU A O 1
ATOM 4158 N N . ARG A 1 522 ? -18.460 -10.074 16.887 1.00 90.94 522 ARG A N 1
ATOM 4159 C CA . ARG A 1 522 ? -17.091 -9.627 16.589 1.00 90.94 522 ARG A CA 1
ATOM 4160 C C . ARG A 1 522 ? -17.078 -8.232 15.961 1.00 90.94 522 ARG A C 1
ATOM 4162 O O . ARG A 1 522 ? -17.924 -7.896 15.136 1.00 90.94 522 ARG A O 1
ATOM 4169 N N . SER A 1 523 ? -16.068 -7.441 16.316 1.00 88.00 523 SER A N 1
ATOM 4170 C CA . SER A 1 523 ? -15.784 -6.172 15.646 1.00 88.00 523 SER A CA 1
ATOM 4171 C C . SER A 1 523 ? -15.188 -6.422 14.259 1.00 88.00 523 SER A C 1
ATOM 4173 O O . SER A 1 523 ? -14.376 -7.339 14.094 1.00 88.00 523 SER A O 1
ATOM 4175 N N . LEU A 1 524 ? -15.516 -5.566 13.294 1.00 89.62 524 LEU A N 1
ATOM 4176 C CA . LEU A 1 524 ? -14.944 -5.578 11.946 1.00 89.62 524 LEU A CA 1
ATOM 4177 C C . LEU A 1 524 ? -14.108 -4.318 11.672 1.00 89.62 524 LEU A C 1
ATOM 4179 O O . LEU A 1 524 ? -14.305 -3.296 12.334 1.00 89.62 524 LEU A O 1
ATOM 4183 N N . PRO A 1 525 ? -13.163 -4.365 10.716 1.00 88.00 525 PRO A N 1
ATOM 4184 C CA . PRO A 1 525 ? -12.501 -3.165 10.225 1.00 88.00 525 PRO A CA 1
ATOM 4185 C C . PRO A 1 525 ? -13.465 -2.350 9.348 1.00 88.00 525 PRO A C 1
ATOM 4187 O O . PRO A 1 525 ? -14.149 -2.907 8.494 1.00 88.00 525 PRO A O 1
ATOM 4190 N N . ASP A 1 526 ? -13.482 -1.024 9.517 1.00 86.75 526 ASP A N 1
ATOM 4191 C CA . ASP A 1 526 ? -14.176 -0.107 8.599 1.00 86.75 526 ASP A CA 1
ATOM 4192 C C . ASP A 1 526 ? -13.397 -0.078 7.269 1.00 86.75 526 ASP A C 1
ATOM 4194 O O . ASP A 1 526 ? -12.381 0.609 7.154 1.00 86.75 526 ASP A O 1
ATOM 4198 N N . THR A 1 527 ? -13.821 -0.897 6.300 1.00 85.94 527 THR A N 1
ATOM 4199 C CA . THR A 1 527 ? -13.183 -1.062 4.977 1.00 85.94 527 THR A CA 1
ATOM 4200 C C . THR A 1 527 ? -13.609 0.003 3.973 1.00 85.94 527 THR A C 1
ATOM 4202 O O . THR A 1 527 ? -13.102 0.038 2.853 1.00 85.94 527 THR A O 1
ATOM 4205 N N . ARG A 1 528 ? -14.531 0.895 4.352 1.00 81.81 528 ARG A N 1
ATOM 4206 C CA . ARG A 1 528 ? -15.101 1.881 3.434 1.00 81.81 528 ARG A CA 1
ATOM 4207 C C . ARG A 1 528 ? -14.060 2.927 3.012 1.00 81.81 528 ARG A C 1
ATOM 4209 O O . ARG A 1 528 ? -13.273 3.392 3.840 1.00 81.81 528 ARG A O 1
ATOM 4216 N N . PRO A 1 529 ? -14.137 3.431 1.768 1.00 73.31 529 PRO A N 1
ATOM 4217 C CA . PRO A 1 529 ? -13.362 4.588 1.336 1.00 73.31 529 PRO A CA 1
ATOM 4218 C C . PRO A 1 529 ? -13.602 5.800 2.239 1.00 73.31 529 PRO A C 1
ATOM 4220 O O . PRO A 1 529 ? -14.747 6.105 2.571 1.00 73.31 529 PRO A O 1
ATOM 4223 N N . VAL A 1 530 ? -12.546 6.560 2.548 1.00 68.12 530 VAL A N 1
ATOM 4224 C CA . VAL A 1 530 ? -12.574 7.712 3.481 1.00 68.12 530 VAL A CA 1
ATOM 4225 C C . VAL A 1 530 ? -13.701 8.719 3.186 1.00 68.12 530 VAL A C 1
ATOM 4227 O O . VAL A 1 530 ? -14.295 9.281 4.106 1.00 68.12 530 VAL A O 1
ATOM 4230 N N . ARG A 1 531 ? -14.044 8.922 1.906 1.00 68.94 531 ARG A N 1
ATOM 4231 C CA . ARG A 1 531 ? -15.171 9.769 1.466 1.00 68.94 531 ARG A CA 1
ATOM 4232 C C . ARG A 1 531 ? -16.520 9.362 2.078 1.00 68.94 531 ARG A C 1
ATOM 4234 O O . ARG A 1 531 ? -17.305 10.235 2.436 1.00 68.94 531 ARG A O 1
ATOM 4241 N N . CYS A 1 532 ? -16.749 8.068 2.308 1.00 73.62 532 CYS A N 1
ATOM 4242 C CA . CYS A 1 532 ? -17.988 7.542 2.884 1.00 73.62 532 CYS A CA 1
ATOM 4243 C C . CYS A 1 532 ? -18.197 7.999 4.335 1.00 73.62 532 CYS A C 1
ATOM 4245 O O . CYS A 1 532 ? -19.334 8.163 4.762 1.00 73.62 532 CYS A O 1
ATOM 4247 N N . HIS A 1 533 ? -17.126 8.298 5.085 1.00 67.94 533 HIS A N 1
ATOM 4248 C CA . HIS A 1 533 ? -17.237 8.885 6.429 1.00 67.94 533 HIS A CA 1
ATOM 4249 C C . HIS A 1 533 ? -17.787 10.322 6.425 1.00 67.94 533 HIS A C 1
ATOM 4251 O O . HIS A 1 533 ? -18.141 10.840 7.481 1.00 67.94 533 HIS A O 1
ATOM 4257 N N . LYS A 1 534 ? -17.808 10.983 5.259 1.00 64.94 534 LYS A N 1
ATOM 4258 C CA . LYS A 1 534 ? -18.346 12.336 5.057 1.00 64.94 534 LYS A CA 1
ATOM 4259 C C . LYS A 1 534 ? -19.579 12.354 4.154 1.00 64.94 534 LYS A C 1
ATOM 4261 O O . LYS A 1 534 ? -20.056 13.433 3.810 1.00 64.94 534 LYS A O 1
ATOM 4266 N N . ALA A 1 535 ? -20.082 11.185 3.759 1.00 68.19 535 ALA A N 1
ATOM 4267 C CA . ALA A 1 535 ? -21.298 11.092 2.972 1.00 68.19 535 ALA A CA 1
ATOM 4268 C C . ALA A 1 535 ? -22.478 11.674 3.762 1.00 68.19 535 ALA A C 1
ATOM 4270 O O . ALA A 1 535 ? -22.603 11.462 4.972 1.00 68.19 535 ALA A O 1
ATOM 4271 N N . GLN A 1 536 ? -23.324 12.418 3.055 1.00 72.31 536 GLN A N 1
ATOM 4272 C CA . GLN A 1 536 ? -24.565 12.960 3.584 1.00 72.31 536 GLN A CA 1
ATOM 4273 C C . GLN A 1 536 ? -25.742 12.206 2.978 1.00 72.31 536 GLN A C 1
ATOM 4275 O O . GLN A 1 536 ? -25.782 11.989 1.764 1.00 72.31 536 GLN A O 1
ATOM 4280 N N . VAL A 1 537 ? -26.689 11.828 3.829 1.00 79.12 537 VAL A N 1
ATOM 4281 C CA . VAL A 1 537 ? -27.914 11.111 3.457 1.00 79.12 537 VAL A CA 1
ATOM 4282 C C . VAL A 1 537 ? -29.138 11.988 3.709 1.00 79.12 537 VAL A C 1
ATOM 4284 O O . VAL A 1 537 ? -29.051 12.990 4.421 1.00 79.12 537 VAL A O 1
ATOM 4287 N N . LEU A 1 538 ? -30.272 11.636 3.101 1.00 79.06 538 LEU A N 1
ATOM 4288 C CA . LEU A 1 538 ? -31.558 12.269 3.404 1.00 79.06 538 LEU A CA 1
ATOM 4289 C C . LEU A 1 538 ? -31.911 12.137 4.898 1.00 79.06 538 LEU A C 1
ATOM 4291 O O . LEU A 1 538 ? -31.675 11.099 5.508 1.00 79.06 538 LEU A O 1
ATOM 4295 N N . ASP A 1 539 ? -32.538 13.168 5.470 1.00 73.38 539 ASP A N 1
ATOM 4296 C CA . ASP A 1 539 ? -32.943 13.179 6.886 1.00 73.38 539 ASP A CA 1
ATOM 4297 C C . ASP A 1 539 ? -34.082 12.185 7.202 1.00 73.38 539 ASP A C 1
ATOM 4299 O O . ASP A 1 539 ? -34.155 11.671 8.316 1.00 73.38 539 ASP A O 1
ATOM 4303 N N . ASN A 1 540 ? -34.943 11.890 6.219 1.00 84.69 540 ASN A N 1
ATOM 4304 C CA . ASN A 1 540 ? -36.078 10.968 6.332 1.00 84.69 540 ASN A CA 1
ATOM 4305 C C . ASN A 1 540 ? -35.859 9.751 5.417 1.00 84.69 540 ASN A C 1
ATOM 4307 O O . ASN A 1 540 ? -36.376 9.706 4.300 1.00 84.69 540 ASN A O 1
ATOM 4311 N N . LEU A 1 541 ? -35.061 8.783 5.871 1.00 93.00 541 LEU A N 1
ATOM 4312 C CA . LEU A 1 541 ? -34.842 7.527 5.147 1.00 93.00 541 LEU A CA 1
ATOM 4313 C C . LEU A 1 541 ? -36.032 6.558 5.321 1.00 93.00 541 LEU A C 1
ATOM 4315 O O . LEU A 1 541 ? -36.632 6.528 6.398 1.00 93.00 541 LEU A O 1
ATOM 4319 N N . PRO A 1 542 ? -36.374 5.758 4.291 1.00 96.19 542 PRO A N 1
ATOM 4320 C CA . PRO A 1 542 ? -37.413 4.730 4.387 1.00 96.19 542 PRO A CA 1
ATOM 4321 C C . PRO A 1 542 ? -37.011 3.601 5.348 1.00 96.19 542 PRO A C 1
ATOM 4323 O O . PRO A 1 542 ? -35.825 3.330 5.529 1.00 96.19 542 PRO A O 1
ATOM 4326 N N . THR A 1 543 ? -37.985 2.902 5.935 1.00 97.81 543 THR A N 1
ATOM 4327 C CA . THR A 1 543 ? -37.709 1.733 6.789 1.00 97.81 543 THR A CA 1
ATOM 4328 C C . THR A 1 543 ? -37.486 0.470 5.955 1.00 97.81 543 THR A C 1
ATOM 4330 O O . THR A 1 543 ? -38.063 0.333 4.877 1.00 97.81 543 THR A O 1
ATOM 4333 N N . THR A 1 544 ? -36.689 -0.487 6.440 1.00 98.44 544 THR A N 1
ATOM 4334 C CA . THR A 1 544 ? -36.455 -1.769 5.751 1.00 98.44 544 THR A CA 1
ATOM 4335 C C . THR A 1 544 ? -36.872 -2.978 6.578 1.00 98.44 544 THR A C 1
ATOM 4337 O O . THR A 1 544 ? -36.574 -3.056 7.770 1.00 98.44 544 THR A O 1
ATOM 4340 N N . SER A 1 545 ? -37.476 -3.964 5.916 1.00 98.75 545 SER A N 1
ATOM 4341 C CA . SER A 1 545 ? -37.500 -5.353 6.385 1.00 98.75 545 SER A CA 1
ATOM 4342 C C . SER A 1 545 ? -36.280 -6.067 5.800 1.00 98.75 545 SER A C 1
ATOM 4344 O O . SER A 1 545 ? -36.092 -6.060 4.581 1.00 98.75 545 SER A O 1
ATOM 4346 N N . VAL A 1 546 ? -35.426 -6.634 6.649 1.00 98.69 546 VAL A N 1
ATOM 4347 C CA . VAL A 1 546 ? -34.286 -7.455 6.212 1.00 98.69 546 VAL A CA 1
ATOM 4348 C C . VAL A 1 546 ? -34.758 -8.899 6.076 1.00 98.69 546 VAL A C 1
ATOM 4350 O O . VAL A 1 546 ? -35.349 -9.423 7.012 1.00 98.69 546 VAL A O 1
ATOM 4353 N N . ILE A 1 547 ? -34.518 -9.541 4.935 1.00 98.62 547 ILE A N 1
ATOM 4354 C CA . ILE A 1 547 ? -34.931 -10.925 4.662 1.00 98.62 547 ILE A CA 1
ATOM 4355 C C . ILE A 1 547 ? -33.676 -11.782 4.507 1.00 98.62 547 ILE A C 1
ATOM 4357 O O . ILE A 1 547 ? -32.855 -11.514 3.629 1.00 98.62 547 ILE A O 1
ATOM 4361 N N . ILE A 1 548 ? -33.556 -12.814 5.343 1.00 98.44 548 ILE A N 1
ATOM 4362 C CA . ILE A 1 548 ? -32.467 -13.795 5.323 1.00 98.44 548 ILE A CA 1
ATOM 4363 C C . ILE A 1 548 ? -33.087 -15.176 5.135 1.00 98.44 548 ILE A C 1
ATOM 4365 O O . ILE A 1 548 ? -33.834 -15.646 5.989 1.00 98.44 548 ILE A O 1
ATOM 4369 N N . CYS A 1 549 ? -32.790 -15.826 4.015 1.00 97.19 549 CYS A N 1
ATOM 4370 C CA . CYS A 1 549 ? -33.211 -17.206 3.760 1.00 97.19 549 CYS A CA 1
ATOM 4371 C C . CYS A 1 549 ? -32.070 -18.159 4.119 1.00 97.19 549 CYS A C 1
ATOM 4373 O O . CYS A 1 549 ? -30.917 -17.842 3.831 1.00 97.19 549 CYS A O 1
ATOM 4375 N N . PHE A 1 550 ? -32.375 -19.309 4.719 1.00 96.88 550 PHE A N 1
ATOM 4376 C CA . PHE A 1 550 ? -31.372 -20.300 5.112 1.00 96.88 550 PHE A CA 1
ATOM 4377 C C . PHE A 1 550 ? -31.879 -21.738 4.928 1.00 96.88 550 PHE A C 1
ATOM 4379 O O . PHE A 1 550 ? -33.078 -21.996 4.981 1.00 96.88 550 PHE A O 1
ATOM 4386 N N . CYS A 1 551 ? -30.950 -22.666 4.692 1.00 94.94 551 CYS A N 1
ATOM 4387 C CA . CYS A 1 551 ? -31.195 -24.100 4.529 1.00 94.94 551 CYS A CA 1
ATOM 4388 C C . CYS A 1 551 ? -29.952 -24.846 5.034 1.00 94.94 551 CYS A C 1
ATOM 4390 O O . CYS A 1 551 ? -28.900 -24.729 4.412 1.00 94.94 551 CYS A O 1
ATOM 4392 N N . GLU A 1 552 ? -30.060 -25.585 6.142 1.00 93.88 552 GLU A N 1
ATOM 4393 C CA . GLU A 1 552 ? -28.939 -26.311 6.785 1.00 93.88 552 GLU A CA 1
ATOM 4394 C C . GLU A 1 552 ? -27.700 -25.432 7.086 1.00 93.88 552 GLU A C 1
ATOM 4396 O O . GLU A 1 552 ? -26.555 -25.883 7.026 1.00 93.88 552 GLU A O 1
ATOM 4401 N N . GLU A 1 553 ? -27.922 -24.151 7.388 1.00 95.75 553 GLU A N 1
ATOM 4402 C CA . GLU A 1 553 ? -26.858 -23.190 7.704 1.00 95.75 553 GLU A CA 1
ATOM 4403 C C . GLU A 1 553 ? -26.209 -23.493 9.064 1.00 95.75 553 GLU A C 1
ATOM 4405 O O . GLU A 1 553 ? -26.891 -23.873 10.019 1.00 95.75 553 GLU A O 1
ATOM 4410 N N . ALA A 1 554 ? -24.899 -23.253 9.192 1.00 95.75 554 ALA A N 1
ATOM 4411 C CA . ALA A 1 554 ? -24.234 -23.391 10.482 1.00 95.75 554 ALA A CA 1
ATOM 4412 C C . ALA A 1 554 ? -24.781 -22.364 11.489 1.00 95.75 554 ALA A C 1
ATOM 4414 O O . ALA A 1 554 ? -24.913 -21.171 11.207 1.00 95.75 554 ALA A O 1
ATOM 4415 N N . VAL A 1 555 ? -25.068 -22.803 12.716 1.00 94.56 555 VAL A N 1
ATOM 4416 C CA . VAL A 1 555 ? -25.687 -21.918 13.715 1.00 94.56 555 VAL A CA 1
ATOM 4417 C C . VAL A 1 555 ? -24.814 -20.693 14.024 1.00 94.56 555 VAL A C 1
ATOM 4419 O O . VAL A 1 555 ? -25.330 -19.589 14.182 1.00 94.56 555 VAL A O 1
ATOM 4422 N N . SER A 1 556 ? -23.485 -20.831 14.039 1.00 96.25 556 SER A N 1
ATOM 4423 C CA . SER A 1 556 ? -22.581 -19.713 14.326 1.00 96.25 556 SER A CA 1
ATOM 4424 C C . SER A 1 556 ? -22.531 -18.657 13.216 1.00 96.25 556 SER A C 1
ATOM 4426 O O . SER A 1 556 ? -22.398 -17.476 13.536 1.00 96.25 556 SER A O 1
ATOM 4428 N N . THR A 1 557 ? -22.684 -19.026 11.938 1.00 96.81 557 THR A N 1
ATOM 4429 C CA . THR A 1 557 ? -22.806 -18.060 10.830 1.00 96.81 557 THR A CA 1
ATOM 4430 C C . THR A 1 557 ? -24.178 -17.395 10.834 1.00 96.81 557 THR A C 1
ATOM 4432 O O . THR A 1 557 ? -24.232 -16.165 10.847 1.00 96.81 557 THR A O 1
ATOM 4435 N N . LEU A 1 558 ? -25.268 -18.165 10.946 1.00 97.75 558 LEU A N 1
ATOM 4436 C CA . LEU A 1 558 ? -26.635 -17.626 10.987 1.00 97.75 558 LEU A CA 1
ATOM 4437 C C . LEU A 1 558 ? -26.829 -16.622 12.131 1.00 97.75 558 LEU A C 1
ATOM 4439 O O . LEU A 1 558 ? -27.297 -15.502 11.915 1.00 97.75 558 LEU A O 1
ATOM 4443 N N . LEU A 1 559 ? -26.425 -16.991 13.352 1.00 97.50 559 LEU A N 1
ATOM 4444 C CA . LEU A 1 559 ? -26.527 -16.098 14.505 1.00 97.50 559 LEU A CA 1
ATOM 4445 C C . LEU A 1 559 ? -25.662 -14.841 14.318 1.00 97.50 559 LEU A C 1
ATOM 4447 O O . LEU A 1 559 ? -26.125 -13.739 14.618 1.00 97.50 559 LEU A O 1
ATOM 4451 N N . ARG A 1 560 ? -24.431 -14.974 13.800 1.00 97.25 560 ARG A N 1
ATOM 4452 C CA . ARG A 1 560 ? -23.531 -13.833 13.557 1.00 97.25 560 ARG A CA 1
ATOM 4453 C C . ARG A 1 560 ? -24.100 -12.869 12.515 1.00 97.25 560 ARG A C 1
ATOM 4455 O O . ARG A 1 560 ? -24.014 -11.662 12.731 1.00 97.25 560 ARG A O 1
ATOM 4462 N N . SER A 1 561 ? -24.755 -13.369 11.468 1.00 97.81 561 SER A N 1
ATOM 4463 C CA . SER A 1 561 ? -25.470 -12.549 10.481 1.00 97.81 561 SER A CA 1
ATOM 4464 C C . SER A 1 561 ? -26.546 -11.683 11.142 1.00 97.81 561 SER A C 1
ATOM 4466 O O . SER A 1 561 ? -26.552 -10.461 10.977 1.00 97.81 561 SER A O 1
ATOM 4468 N N . VAL A 1 562 ? -27.409 -12.283 11.971 1.00 97.62 562 VAL A N 1
ATOM 4469 C CA . VAL A 1 562 ? -28.483 -11.559 12.678 1.00 97.62 562 VAL A CA 1
ATOM 4470 C C . VAL A 1 562 ? -27.919 -10.532 13.660 1.00 97.62 562 VAL A C 1
ATOM 4472 O O . VAL A 1 562 ? -28.320 -9.367 13.630 1.00 97.62 562 VAL A O 1
ATOM 4475 N N . HIS A 1 563 ? -26.941 -10.921 14.485 1.00 96.00 563 HIS A N 1
ATOM 4476 C CA . HIS A 1 563 ? -26.246 -10.000 15.393 1.00 96.00 563 HIS A CA 1
ATOM 4477 C C . HIS A 1 563 ? -25.574 -8.850 14.640 1.00 96.00 563 HIS A C 1
ATOM 4479 O O . HIS A 1 563 ? -25.647 -7.702 15.078 1.00 96.00 563 HIS A O 1
ATOM 4485 N N . SER A 1 564 ? -24.954 -9.123 13.492 1.00 96.12 564 SER A N 1
ATOM 4486 C CA . SER A 1 564 ? -24.295 -8.106 12.678 1.00 96.12 564 SER A CA 1
ATOM 4487 C C . SER A 1 564 ? -25.285 -7.101 12.082 1.00 96.12 564 SER A C 1
ATOM 4489 O O . SER A 1 564 ? -24.973 -5.910 12.056 1.00 96.12 564 SER A O 1
ATOM 4491 N N . VAL A 1 565 ? -26.462 -7.547 11.628 1.00 97.00 565 VAL A N 1
ATOM 4492 C CA . VAL A 1 565 ? -27.531 -6.651 11.156 1.00 97.00 565 VAL A CA 1
ATOM 4493 C C . VAL A 1 565 ? -28.035 -5.781 12.307 1.00 97.00 565 VAL A C 1
ATOM 4495 O O . VAL A 1 565 ? -28.101 -4.563 12.154 1.00 97.00 565 VAL A O 1
ATOM 4498 N N . ILE A 1 566 ? -28.333 -6.368 13.471 1.00 94.88 566 ILE A N 1
ATOM 4499 C CA . ILE A 1 566 ? -28.851 -5.637 14.640 1.00 94.88 566 ILE A CA 1
ATOM 4500 C C . ILE A 1 566 ? -27.842 -4.594 15.145 1.00 94.88 566 ILE A C 1
ATOM 4502 O O . ILE A 1 566 ? -28.206 -3.444 15.380 1.00 94.88 566 ILE A O 1
ATOM 4506 N N . ASN A 1 567 ? -26.566 -4.964 15.280 1.00 92.31 567 ASN A N 1
ATOM 4507 C CA . ASN A 1 567 ? -25.542 -4.120 15.905 1.00 92.31 567 ASN A CA 1
ATOM 4508 C C . ASN A 1 567 ? -25.039 -2.957 15.026 1.00 92.31 567 ASN A C 1
ATOM 4510 O O . ASN A 1 567 ? -24.373 -2.052 15.542 1.00 92.31 567 ASN A O 1
ATOM 4514 N N . ARG A 1 568 ? -25.323 -2.982 13.713 1.00 92.81 568 ARG A N 1
ATOM 4515 C CA . ARG A 1 568 ? -24.808 -2.019 12.713 1.00 92.81 568 ARG A CA 1
ATOM 4516 C C . ARG A 1 568 ? -25.889 -1.389 11.828 1.00 92.81 568 ARG A C 1
ATOM 4518 O O . ARG A 1 568 ? -25.562 -0.732 10.842 1.00 92.81 568 ARG A O 1
ATOM 4525 N N . SER A 1 569 ? -27.164 -1.563 12.174 1.00 94.06 569 SER A N 1
ATOM 4526 C CA . SER A 1 569 ? -28.291 -0.890 11.514 1.00 94.06 569 SER A CA 1
ATOM 4527 C C . SER A 1 569 ? -28.931 0.119 12.473 1.00 94.06 569 SER A C 1
ATOM 4529 O O . SER A 1 569 ? -29.219 -0.242 13.614 1.00 94.06 569 SER A O 1
ATOM 4531 N N . PRO A 1 570 ? -29.199 1.372 12.058 1.00 91.94 570 PRO A N 1
ATOM 4532 C CA . PRO A 1 570 ? -29.912 2.327 12.903 1.00 91.94 570 PRO A CA 1
ATOM 4533 C C . PRO A 1 570 ? -31.297 1.798 13.331 1.00 91.94 570 PRO A C 1
ATOM 4535 O O . PRO A 1 570 ? -32.110 1.488 12.458 1.00 91.94 570 PRO A O 1
ATOM 4538 N N . PRO A 1 571 ? -31.624 1.742 14.643 1.00 91.31 571 PRO A N 1
ATOM 4539 C CA . PRO A 1 571 ? -32.865 1.118 15.130 1.00 91.31 571 PRO A CA 1
ATOM 4540 C C . PRO A 1 571 ? -34.173 1.744 14.628 1.00 91.31 571 PRO A C 1
ATOM 4542 O O . PRO A 1 571 ? -35.226 1.132 14.734 1.00 91.31 571 PRO A O 1
ATOM 4545 N N . HIS A 1 572 ? -34.126 2.968 14.096 1.00 92.12 572 HIS A N 1
ATOM 4546 C CA . HIS A 1 572 ? -35.283 3.641 13.498 1.00 92.12 572 HIS A CA 1
ATOM 4547 C C . HIS A 1 572 ? -35.476 3.317 12.004 1.00 92.12 572 HIS A C 1
ATOM 4549 O O . HIS A 1 572 ? -36.512 3.665 11.445 1.00 92.12 572 HIS A O 1
ATOM 4555 N N . LEU A 1 573 ? -34.495 2.669 11.361 1.00 95.38 573 LEU A N 1
ATOM 4556 C CA . LEU A 1 573 ? -34.537 2.256 9.952 1.00 95.38 573 LEU A CA 1
ATOM 4557 C C . LEU A 1 573 ? -34.777 0.751 9.802 1.00 95.38 573 LEU A C 1
ATOM 4559 O O . LEU A 1 573 ? -35.440 0.327 8.857 1.00 95.38 573 LEU A O 1
ATOM 4563 N N . LEU A 1 574 ? -34.267 -0.060 10.734 1.00 97.06 574 LEU A N 1
ATOM 4564 C CA . LEU A 1 574 ? -34.521 -1.498 10.774 1.00 97.06 574 LEU A CA 1
ATOM 4565 C C . LEU A 1 574 ? -35.934 -1.766 11.317 1.00 97.06 574 LEU A C 1
ATOM 4567 O O . LEU A 1 574 ? -36.170 -1.666 12.518 1.00 97.06 574 LEU A O 1
ATOM 4571 N N . LYS A 1 575 ? -36.879 -2.102 10.432 1.00 97.75 575 LYS A N 1
ATOM 4572 C CA . LYS A 1 575 ? -38.271 -2.398 10.802 1.00 97.75 575 LYS A CA 1
ATOM 4573 C C . LYS A 1 575 ? -38.401 -3.765 11.467 1.00 97.75 575 LYS A C 1
ATOM 4575 O O . LYS A 1 575 ? -39.105 -3.899 12.464 1.00 97.75 575 LYS A O 1
ATOM 4580 N N . GLU A 1 576 ? -37.764 -4.762 10.862 1.00 98.06 576 GLU A N 1
ATOM 4581 C CA . GLU A 1 576 ? -37.783 -6.170 11.257 1.00 98.06 576 GLU A CA 1
ATOM 4582 C C . GLU A 1 576 ? -36.699 -6.957 10.499 1.00 98.06 576 GLU A C 1
ATOM 4584 O O . GLU A 1 576 ? -36.224 -6.524 9.445 1.00 98.06 576 GLU A O 1
ATOM 4589 N N . ILE A 1 577 ? -36.347 -8.128 11.023 1.00 98.62 577 ILE A N 1
ATOM 4590 C CA . ILE A 1 577 ? -35.547 -9.162 10.364 1.00 98.62 577 ILE A CA 1
ATOM 4591 C C . ILE A 1 577 ? -36.439 -10.397 10.220 1.00 98.62 577 ILE A C 1
ATOM 4593 O O . ILE A 1 577 ? -37.001 -10.874 11.204 1.00 98.62 577 ILE A O 1
ATOM 4597 N N . ILE A 1 578 ? -36.570 -10.909 9.004 1.00 98.62 578 ILE A N 1
ATOM 4598 C CA . ILE A 1 578 ? -37.381 -12.073 8.655 1.00 98.62 578 ILE A CA 1
ATOM 4599 C C . ILE A 1 578 ? -36.422 -13.190 8.251 1.00 98.62 578 ILE A C 1
ATOM 4601 O O . ILE A 1 578 ? -35.776 -13.114 7.204 1.00 98.62 578 ILE A O 1
ATOM 4605 N N . LEU A 1 579 ? -36.319 -14.207 9.101 1.00 98.56 579 LEU A N 1
ATOM 4606 C CA . LEU A 1 579 ? -35.579 -15.430 8.830 1.00 98.56 579 LEU A CA 1
ATOM 4607 C C . LEU A 1 579 ? -36.532 -16.431 8.171 1.00 98.56 579 LEU A C 1
ATOM 4609 O O . LEU A 1 579 ? -37.559 -16.772 8.755 1.00 98.56 579 LEU A O 1
ATOM 4613 N N . VAL A 1 580 ? -36.211 -16.888 6.964 1.00 98.19 580 VAL A N 1
ATOM 4614 C CA . VAL A 1 580 ? -36.999 -17.894 6.240 1.00 98.19 580 VAL A CA 1
ATOM 4615 C C . VAL A 1 580 ? -36.196 -19.184 6.169 1.00 98.19 580 VAL A C 1
ATOM 4617 O O . VAL A 1 580 ? -35.183 -19.253 5.473 1.00 98.19 580 VAL A O 1
ATOM 4620 N N . ASP A 1 581 ? -36.648 -20.191 6.904 1.00 98.00 581 ASP A N 1
ATOM 4621 C CA . ASP A 1 581 ? -36.087 -21.536 6.885 1.00 98.00 581 ASP A CA 1
ATOM 4622 C C . ASP A 1 581 ? -36.697 -22.333 5.727 1.00 98.00 581 ASP A C 1
ATOM 4624 O O . ASP A 1 581 ? -37.874 -22.702 5.767 1.00 98.00 581 ASP A O 1
ATOM 4628 N N . ASP A 1 582 ? -35.890 -22.612 4.704 1.00 96.88 582 ASP A N 1
ATOM 4629 C CA . ASP A 1 582 ? -36.248 -23.395 3.516 1.00 96.88 582 ASP A CA 1
ATOM 4630 C C . ASP A 1 582 ? -36.214 -24.909 3.809 1.00 96.88 582 ASP A C 1
ATOM 4632 O O . ASP A 1 582 ? -35.500 -25.689 3.176 1.00 96.88 582 ASP A O 1
ATOM 4636 N N . ALA A 1 583 ? -36.992 -25.304 4.822 1.00 95.81 583 ALA A N 1
ATOM 4637 C CA . ALA A 1 583 ? -37.164 -26.668 5.317 1.00 95.81 583 ALA A CA 1
ATOM 4638 C C . ALA A 1 583 ? -35.865 -27.388 5.744 1.00 95.81 583 ALA A C 1
ATOM 4640 O O . ALA A 1 583 ? -35.671 -28.566 5.435 1.00 95.81 583 ALA A O 1
ATOM 4641 N N . SER A 1 584 ? -35.004 -26.718 6.521 1.00 95.75 584 SER A N 1
ATOM 4642 C CA . SER A 1 584 ? -33.858 -27.362 7.186 1.00 95.75 584 SER A CA 1
ATOM 4643 C C . SER A 1 584 ? -34.305 -28.522 8.083 1.00 95.75 584 SER A C 1
ATOM 4645 O O . SER A 1 584 ? -35.393 -28.494 8.665 1.00 95.75 584 SER A O 1
ATOM 4647 N N . THR A 1 585 ? -33.450 -29.527 8.251 1.00 93.19 585 THR A N 1
ATOM 4648 C CA . THR A 1 585 ? -33.711 -30.728 9.060 1.00 93.19 585 THR A CA 1
ATOM 4649 C C . THR A 1 585 ? -32.954 -30.732 10.388 1.00 93.19 585 THR A C 1
ATOM 4651 O O . THR A 1 585 ? -33.376 -31.410 11.326 1.00 93.19 585 THR A O 1
ATOM 4654 N N . ALA A 1 586 ? -31.872 -29.955 10.510 1.00 89.56 586 ALA A N 1
ATOM 4655 C CA . ALA A 1 586 ? -31.099 -29.858 11.742 1.00 89.56 586 ALA A CA 1
ATOM 4656 C C . ALA A 1 586 ? -31.923 -29.317 12.930 1.00 89.56 586 ALA A C 1
ATOM 4658 O O . ALA A 1 586 ? -32.515 -28.240 12.864 1.00 89.56 586 ALA A O 1
ATOM 4659 N N . ALA A 1 587 ? -31.909 -30.037 14.059 1.00 89.56 587 ALA A N 1
ATOM 4660 C CA . ALA A 1 587 ? -32.704 -29.698 15.247 1.00 89.56 587 ALA A CA 1
ATOM 4661 C C . ALA A 1 587 ? -32.391 -28.301 15.821 1.00 89.56 587 ALA A C 1
ATOM 4663 O O . ALA A 1 587 ? -33.304 -27.577 16.217 1.00 89.56 587 ALA A O 1
ATOM 4664 N N . TYR A 1 588 ? -31.119 -27.886 15.780 1.00 90.75 588 TYR A N 1
ATOM 4665 C CA . TYR A 1 588 ? -30.674 -26.578 16.275 1.00 90.75 588 TYR A CA 1
ATOM 4666 C C . TYR A 1 588 ? -31.202 -25.386 15.451 1.00 90.75 588 TYR A C 1
ATOM 4668 O O . TYR A 1 588 ? -31.060 -24.242 15.876 1.00 90.75 588 TYR A O 1
ATOM 4676 N N . LEU A 1 589 ? -31.806 -25.638 14.280 1.00 94.88 589 LEU A N 1
ATOM 4677 C CA . LEU A 1 589 ? -32.462 -24.638 13.429 1.00 94.88 589 LEU A CA 1
ATOM 4678 C C . LEU A 1 589 ? -33.984 -24.553 13.653 1.00 94.88 589 LEU A C 1
ATOM 4680 O O . LEU A 1 589 ? -34.653 -23.815 12.934 1.00 94.88 589 LEU A O 1
ATOM 4684 N N . LYS A 1 590 ? -34.531 -25.299 14.623 1.00 94.62 590 LYS A N 1
ATOM 4685 C CA . LYS A 1 590 ? -35.957 -25.303 14.996 1.00 94.62 590 LYS A CA 1
ATOM 4686 C C . LYS A 1 590 ? -36.152 -24.644 16.369 1.00 94.62 590 LYS A C 1
ATOM 4688 O O . LYS A 1 590 ? -35.771 -23.491 16.551 1.00 94.62 590 LYS A O 1
ATOM 4693 N N . GLU A 1 591 ? -36.673 -25.384 17.350 1.00 92.19 591 GLU A N 1
ATOM 4694 C CA . GLU A 1 591 ? -37.041 -24.884 18.685 1.00 92.19 591 GLU A CA 1
ATOM 4695 C C . GLU A 1 591 ? -35.889 -24.165 19.417 1.00 92.19 591 GLU A C 1
ATOM 4697 O O . GLU A 1 591 ? -36.127 -23.176 20.114 1.00 92.19 591 GLU A O 1
ATOM 4702 N N . ASP A 1 592 ? -34.638 -24.602 19.231 1.00 93.69 592 ASP A N 1
ATOM 4703 C CA . ASP A 1 592 ? -33.451 -23.940 19.797 1.00 93.69 592 ASP A CA 1
ATOM 4704 C C . ASP A 1 592 ? -33.230 -22.535 19.206 1.00 93.69 592 ASP A C 1
ATOM 4706 O O . ASP A 1 592 ? -32.932 -21.582 19.937 1.00 93.69 592 ASP A O 1
ATOM 4710 N N . LEU A 1 593 ? -33.400 -22.391 17.885 1.00 95.94 593 LEU A N 1
ATOM 4711 C CA . LEU A 1 593 ? -33.258 -21.123 17.170 1.00 95.94 593 LEU A CA 1
ATOM 4712 C C . LEU A 1 593 ? -34.410 -20.174 17.512 1.00 95.94 593 LEU A C 1
ATOM 4714 O O . LEU A 1 593 ? -34.151 -19.011 17.825 1.00 95.94 593 LEU A O 1
ATOM 4718 N N . ASP A 1 594 ? -35.649 -20.672 17.542 1.00 94.81 594 ASP A N 1
ATOM 4719 C CA . ASP A 1 594 ? -36.830 -19.927 18.002 1.00 94.81 594 ASP A CA 1
ATOM 4720 C C . ASP A 1 594 ? -36.631 -19.403 19.431 1.00 94.81 594 ASP A C 1
ATOM 4722 O O . ASP A 1 594 ? -36.784 -18.209 19.715 1.00 94.81 594 ASP A O 1
ATOM 4726 N N . THR A 1 595 ? -36.204 -20.285 20.339 1.00 95.75 595 THR A N 1
ATOM 4727 C CA . THR A 1 595 ? -35.928 -19.947 21.741 1.00 95.75 595 THR A CA 1
ATOM 4728 C C . THR A 1 595 ? -34.812 -18.910 21.850 1.00 95.75 595 THR A C 1
ATOM 4730 O O . THR A 1 595 ? -34.904 -17.977 22.656 1.00 95.75 595 THR A O 1
ATOM 4733 N N . TYR A 1 596 ? -33.763 -19.008 21.029 1.00 95.19 596 TYR A N 1
ATOM 4734 C CA . TYR A 1 596 ? -32.702 -18.006 20.996 1.00 95.19 596 TYR A CA 1
ATOM 4735 C C . TYR A 1 596 ? -33.192 -16.654 20.456 1.00 95.19 596 TYR A C 1
ATOM 4737 O O . TYR A 1 596 ? -32.892 -15.621 21.063 1.00 95.19 596 TYR A O 1
ATOM 4745 N N . MET A 1 597 ? -33.950 -16.649 19.356 1.00 96.12 597 MET A N 1
ATOM 4746 C CA . MET A 1 597 ? -34.388 -15.434 18.662 1.00 96.12 597 MET A CA 1
ATOM 4747 C C . MET A 1 597 ? -35.548 -14.710 19.336 1.00 96.12 597 MET A C 1
ATOM 4749 O O . MET A 1 597 ? -35.649 -13.495 19.185 1.00 96.12 597 MET A O 1
ATOM 4753 N N . SER A 1 598 ? -36.338 -15.388 20.173 1.00 94.00 598 SER A N 1
ATOM 4754 C CA . SER A 1 598 ? -37.385 -14.768 21.008 1.00 94.00 598 SER A CA 1
ATOM 4755 C C . SER A 1 598 ? -36.889 -13.592 21.875 1.00 94.00 598 SER A C 1
ATOM 4757 O O . SER A 1 598 ? -37.670 -12.732 22.280 1.00 94.00 598 SER A O 1
ATOM 4759 N N . LYS A 1 599 ? -35.572 -13.511 22.118 1.00 94.44 599 LYS A N 1
ATOM 4760 C CA . LYS A 1 599 ? -34.883 -12.419 22.829 1.00 94.44 599 LYS A CA 1
ATOM 4761 C C . LYS A 1 599 ? -34.818 -11.109 22.028 1.00 94.44 599 LYS A C 1
ATOM 4763 O O . LYS A 1 599 ? -34.539 -10.062 22.609 1.00 94.44 599 LYS A O 1
ATOM 4768 N N . PHE A 1 600 ? -35.053 -11.154 20.716 1.00 94.94 600 PHE A N 1
ATOM 4769 C CA . PHE A 1 600 ? -34.950 -10.021 19.798 1.00 94.94 600 PHE A CA 1
ATOM 4770 C C . PHE A 1 600 ? -36.328 -9.735 19.173 1.00 94.94 600 PHE A C 1
ATOM 4772 O O . PHE A 1 600 ? -36.671 -10.334 18.159 1.00 94.94 600 PHE A O 1
ATOM 4779 N N . PRO A 1 601 ? -37.126 -8.790 19.710 1.00 92.50 601 PRO A N 1
ATOM 4780 C CA . PRO A 1 601 ? -38.529 -8.596 19.306 1.00 92.50 601 PRO A CA 1
ATOM 4781 C C . PRO A 1 601 ? -38.721 -8.107 17.858 1.00 92.50 601 PRO A C 1
ATOM 4783 O O . PRO A 1 601 ? -39.839 -8.086 17.352 1.00 92.50 601 PRO A O 1
ATOM 4786 N N . GLN A 1 602 ? -37.637 -7.697 17.199 1.00 93.38 602 GLN A N 1
ATOM 4787 C CA . GLN A 1 602 ? -37.598 -7.319 15.785 1.00 93.38 602 GLN A CA 1
ATOM 4788 C C . GLN A 1 602 ? -37.302 -8.499 14.842 1.00 93.38 602 GLN A C 1
ATOM 4790 O O . GLN A 1 602 ? -37.313 -8.301 13.632 1.00 93.38 602 GLN A O 1
ATOM 4795 N N . VAL A 1 603 ? -37.015 -9.699 15.359 1.00 97.44 603 VAL A N 1
ATOM 4796 C CA . VAL A 1 603 ? -36.751 -10.909 14.566 1.00 97.44 603 VAL A CA 1
ATOM 4797 C C . VAL A 1 603 ? -38.020 -11.760 14.487 1.00 97.44 603 VAL A C 1
ATOM 4799 O O . VAL A 1 603 ? -38.705 -11.969 15.486 1.00 97.44 603 VAL A O 1
ATOM 4802 N N . LYS A 1 604 ? -38.325 -12.267 13.293 1.00 97.19 604 LYS A N 1
ATOM 4803 C CA . LYS A 1 604 ? -39.395 -13.233 13.015 1.00 97.19 604 LYS A CA 1
ATOM 4804 C C . LYS A 1 604 ? -38.798 -14.420 12.272 1.00 97.19 604 LYS A C 1
ATOM 4806 O O . LYS A 1 604 ? -37.967 -14.209 11.391 1.00 97.19 604 LYS A O 1
ATOM 4811 N N . ILE A 1 605 ? -39.245 -15.632 12.586 1.00 97.69 605 ILE A N 1
ATOM 4812 C CA . ILE A 1 605 ? -38.858 -16.850 11.863 1.00 97.69 605 ILE A CA 1
ATOM 4813 C C . ILE A 1 605 ? -40.086 -17.425 11.157 1.00 97.69 605 ILE A C 1
ATOM 4815 O O . ILE A 1 605 ? -41.193 -17.400 11.696 1.00 97.69 605 ILE A O 1
ATOM 4819 N N . VAL A 1 606 ? -39.892 -17.902 9.929 1.00 97.19 606 VAL A N 1
ATOM 4820 C CA . VAL A 1 606 ? -40.886 -18.624 9.132 1.00 97.19 606 VAL A CA 1
ATOM 4821 C C . VAL A 1 606 ? -40.271 -19.949 8.706 1.00 97.19 606 VAL A C 1
ATOM 4823 O O . VAL A 1 606 ? -39.320 -19.959 7.928 1.00 97.19 606 VAL A O 1
ATOM 4826 N N . HIS A 1 607 ? -40.831 -21.056 9.188 1.00 97.19 607 HIS A N 1
ATOM 4827 C CA . HIS A 1 607 ? -40.446 -22.398 8.758 1.00 97.19 607 HIS A CA 1
ATOM 4828 C C . HIS A 1 607 ? -41.325 -22.855 7.597 1.00 97.19 607 HIS A C 1
ATOM 4830 O O . HIS A 1 607 ? -42.542 -22.980 7.753 1.00 97.19 607 HIS A O 1
ATOM 4836 N N . LEU A 1 608 ? -40.716 -23.103 6.436 1.00 96.25 608 LEU A N 1
ATOM 4837 C CA . LEU A 1 608 ? -41.415 -23.694 5.299 1.00 96.25 608 LEU A CA 1
ATOM 4838 C C . LEU A 1 608 ? -41.602 -25.207 5.526 1.00 96.25 608 LEU A C 1
ATOM 4840 O O . LEU A 1 608 ? -40.712 -25.858 6.079 1.00 96.25 608 LEU A O 1
ATOM 4844 N N . PRO A 1 609 ? -42.758 -25.782 5.138 1.00 92.44 609 PRO A N 1
ATOM 4845 C CA . PRO A 1 609 ? -43.064 -27.194 5.382 1.00 92.44 609 PRO A CA 1
ATOM 4846 C C . PRO A 1 609 ? -42.306 -28.141 4.441 1.00 92.44 609 PRO A C 1
ATOM 4848 O O . PRO A 1 609 ? -42.124 -29.313 4.760 1.00 92.44 609 PRO A O 1
ATOM 4851 N N . GLU A 1 610 ? -41.877 -27.638 3.285 1.00 93.12 610 GLU A N 1
ATOM 4852 C CA . GLU A 1 610 ? -41.107 -28.352 2.273 1.00 93.12 610 GLU A CA 1
ATOM 4853 C C . GLU A 1 610 ? -40.062 -27.417 1.656 1.00 93.12 610 GLU A C 1
ATOM 4855 O O . GLU A 1 610 ? -40.155 -26.195 1.785 1.00 93.12 610 GLU A O 1
ATOM 4860 N N . ARG A 1 611 ? -39.046 -27.997 1.011 1.00 92.19 611 ARG A N 1
ATOM 4861 C CA . ARG A 1 611 ? -37.922 -27.247 0.444 1.00 92.19 611 ARG A CA 1
ATOM 4862 C C . ARG A 1 611 ? -38.340 -26.573 -0.861 1.00 92.19 611 ARG A C 1
ATOM 4864 O O . ARG A 1 611 ? -38.316 -27.192 -1.927 1.00 92.19 611 ARG A O 1
ATOM 4871 N N . GLU A 1 612 ? -38.712 -25.302 -0.779 1.00 90.19 612 GLU A N 1
ATOM 4872 C CA . GLU A 1 612 ? -39.148 -24.505 -1.921 1.00 90.19 612 GLU A CA 1
ATOM 4873 C C . GLU A 1 612 ? -37.956 -23.940 -2.724 1.00 90.19 612 GLU A C 1
ATOM 4875 O O . GLU A 1 612 ? -38.100 -23.725 -3.929 1.00 90.19 612 GLU A O 1
ATOM 4880 N N . GLY A 1 613 ? -36.778 -23.750 -2.124 1.00 88.19 613 GLY A N 1
ATOM 4881 C CA . GLY A 1 613 ? -35.595 -23.138 -2.745 1.00 88.19 613 GLY A CA 1
ATOM 4882 C C . GLY A 1 613 ? -35.504 -21.622 -2.521 1.00 88.19 613 GLY A C 1
ATOM 4883 O O . GLY A 1 613 ? -36.515 -20.952 -2.294 1.00 88.19 613 GLY A O 1
ATOM 4884 N N . LEU A 1 614 ? -34.294 -21.054 -2.659 1.00 89.19 614 LEU A N 1
ATOM 4885 C CA . LEU A 1 614 ? -33.960 -19.666 -2.282 1.00 89.19 614 LEU A CA 1
ATOM 4886 C C . LEU A 1 614 ? -34.959 -18.635 -2.819 1.00 89.19 614 LEU A C 1
ATOM 4888 O O . LEU A 1 614 ? -35.339 -17.697 -2.126 1.00 89.19 614 LEU A O 1
ATOM 4892 N N . ILE A 1 615 ? -35.370 -18.799 -4.072 1.00 88.62 615 ILE A N 1
ATOM 4893 C CA . ILE A 1 615 ? -36.198 -17.834 -4.797 1.00 88.62 615 ILE A CA 1
ATOM 4894 C C . ILE A 1 615 ? -37.604 -17.761 -4.205 1.00 88.62 615 ILE A C 1
ATOM 4896 O O . ILE A 1 615 ? -38.111 -16.671 -3.939 1.00 88.62 615 ILE A O 1
ATOM 4900 N N . ARG A 1 616 ? -38.211 -18.921 -3.939 1.00 92.12 616 ARG A N 1
ATOM 4901 C CA . ARG A 1 616 ? -39.529 -19.000 -3.310 1.00 92.12 616 ARG A CA 1
ATOM 4902 C C . ARG A 1 616 ? -39.455 -18.629 -1.831 1.00 92.12 616 ARG A C 1
ATOM 4904 O O . ARG A 1 616 ? -40.257 -17.806 -1.404 1.00 92.12 616 ARG A O 1
ATOM 4911 N N . ALA A 1 617 ? -38.422 -19.055 -1.100 1.00 94.19 617 ALA A N 1
ATOM 4912 C CA . ALA A 1 617 ? -38.167 -18.592 0.268 1.00 94.19 617 ALA A CA 1
ATOM 4913 C C . ALA A 1 617 ? -38.062 -17.051 0.369 1.00 94.19 617 ALA A C 1
ATOM 4915 O O . ALA A 1 617 ? -38.695 -16.435 1.231 1.00 94.19 617 ALA A O 1
ATOM 4916 N N . ARG A 1 618 ? -37.363 -16.394 -0.571 1.00 95.25 618 ARG A N 1
ATOM 4917 C CA . ARG A 1 618 ? -37.306 -14.923 -0.660 1.00 95.25 618 ARG A CA 1
ATOM 4918 C C . ARG A 1 618 ? -38.669 -14.296 -0.945 1.00 95.25 618 ARG A C 1
ATOM 4920 O O . ARG A 1 618 ? -38.978 -13.262 -0.355 1.00 95.25 618 ARG A O 1
ATOM 4927 N N . LEU A 1 619 ? -39.489 -14.912 -1.802 1.00 95.00 619 LEU A N 1
ATOM 4928 C CA . LEU A 1 619 ? -40.870 -14.475 -2.037 1.00 95.00 619 LEU A CA 1
ATOM 4929 C C . LEU A 1 619 ? -41.717 -14.594 -0.759 1.00 95.00 619 LEU A C 1
ATOM 4931 O O . LEU A 1 619 ? -42.353 -13.609 -0.394 1.00 95.00 619 LEU A O 1
ATOM 4935 N N . ARG A 1 620 ? -41.643 -15.708 -0.011 1.00 95.94 620 ARG A N 1
ATOM 4936 C CA . ARG A 1 620 ? -42.341 -15.867 1.285 1.00 95.94 620 ARG A CA 1
ATOM 4937 C C . ARG A 1 620 ? -41.952 -14.783 2.290 1.00 95.94 620 ARG A C 1
ATOM 4939 O O . ARG A 1 620 ? -42.815 -14.192 2.934 1.00 95.94 620 ARG A O 1
ATOM 4946 N N . GLY A 1 621 ? -40.657 -14.475 2.392 1.00 96.69 621 GLY A N 1
ATOM 4947 C CA . GLY A 1 621 ? -40.169 -13.379 3.232 1.00 96.69 621 GLY A CA 1
ATOM 4948 C C . GLY A 1 621 ? -40.692 -12.007 2.786 1.00 96.69 621 GLY A C 1
ATOM 4949 O O . GLY A 1 621 ? -41.070 -11.187 3.620 1.00 96.69 621 GLY A O 1
ATOM 4950 N N . ALA A 1 622 ? -40.763 -11.765 1.473 1.00 96.69 622 ALA A N 1
ATOM 4951 C CA . ALA A 1 622 ? -41.262 -10.517 0.895 1.00 96.69 622 ALA A CA 1
ATOM 4952 C C . ALA A 1 622 ? -42.789 -10.344 1.022 1.00 96.69 622 ALA A C 1
ATOM 4954 O O . ALA A 1 622 ? -43.259 -9.209 1.122 1.00 96.69 622 ALA A O 1
ATOM 4955 N N . GLU A 1 623 ? -43.557 -11.439 1.026 1.00 96.56 623 GLU A N 1
ATOM 4956 C CA . GLU A 1 623 ? -45.019 -11.452 1.199 1.00 96.56 623 GLU A CA 1
ATOM 4957 C C . GLU A 1 623 ? -45.434 -10.920 2.579 1.00 96.56 623 GLU A C 1
ATOM 4959 O O . GLU A 1 623 ? -46.396 -10.158 2.684 1.00 96.56 623 GLU A O 1
ATOM 4964 N N . ILE A 1 624 ? -44.686 -11.270 3.634 1.00 97.06 624 ILE A N 1
ATOM 4965 C CA . ILE A 1 624 ? -44.987 -10.865 5.020 1.00 97.06 624 ILE A CA 1
ATOM 4966 C C . ILE A 1 624 ? -44.262 -9.587 5.479 1.00 97.06 624 ILE A C 1
ATOM 4968 O O . ILE A 1 624 ? -44.484 -9.119 6.599 1.00 97.06 624 ILE A O 1
ATOM 4972 N N . ALA A 1 625 ? -43.394 -9.017 4.639 1.00 97.81 625 ALA A N 1
ATOM 4973 C CA . ALA A 1 625 ? -42.587 -7.845 4.964 1.00 97.81 625 ALA A CA 1
ATOM 4974 C C . ALA A 1 625 ? -43.413 -6.548 5.049 1.00 97.81 625 ALA A C 1
ATOM 4976 O O . ALA A 1 625 ? -44.153 -6.177 4.132 1.00 97.81 625 ALA A O 1
ATOM 4977 N N . THR A 1 626 ? -43.240 -5.814 6.150 1.00 97.81 626 THR A N 1
ATOM 4978 C CA . THR A 1 626 ? -44.014 -4.608 6.491 1.00 97.81 626 THR A CA 1
ATOM 4979 C C . THR A 1 626 ? -43.268 -3.288 6.285 1.00 97.81 626 THR A C 1
ATOM 4981 O O . THR A 1 626 ? -43.912 -2.238 6.270 1.00 97.81 626 THR A O 1
ATOM 4984 N N . GLY A 1 627 ? -41.944 -3.319 6.111 1.00 97.00 627 GLY A N 1
ATOM 4985 C CA . GLY A 1 627 ? -41.114 -2.147 5.827 1.00 97.00 627 GLY A CA 1
ATOM 4986 C C . GLY A 1 627 ? -41.405 -1.515 4.463 1.00 97.00 627 GLY A C 1
ATOM 4987 O O . GLY A 1 627 ? -42.108 -2.078 3.620 1.00 97.00 627 GLY A O 1
ATOM 4988 N N . ASP A 1 628 ? -40.864 -0.324 4.233 1.00 97.81 628 ASP A N 1
ATOM 4989 C CA . ASP A 1 628 ? -40.978 0.374 2.946 1.00 97.81 628 ASP A CA 1
ATOM 4990 C C . ASP A 1 628 ? -40.047 -0.256 1.890 1.00 97.81 628 ASP A C 1
ATOM 4992 O O . ASP A 1 628 ? -40.398 -0.380 0.716 1.00 97.81 628 ASP A O 1
ATOM 4996 N N . VAL A 1 629 ? -38.877 -0.714 2.341 1.00 98.50 629 VAL A N 1
ATOM 4997 C CA . VAL A 1 629 ? -37.818 -1.370 1.565 1.00 98.50 629 VAL A CA 1
ATOM 4998 C C . VAL A 1 629 ? -37.697 -2.844 1.958 1.00 98.50 629 VAL A C 1
ATOM 5000 O O . VAL A 1 629 ? -37.830 -3.208 3.129 1.00 98.50 629 VAL A O 1
ATOM 5003 N N . LEU A 1 630 ? -37.405 -3.693 0.975 1.00 98.38 630 LEU A N 1
ATOM 5004 C CA . LEU A 1 630 ? -36.916 -5.056 1.172 1.00 98.38 630 LEU A CA 1
ATOM 5005 C C . LEU A 1 630 ? -35.392 -5.041 1.047 1.00 98.38 630 LEU A C 1
ATOM 5007 O O . LEU A 1 630 ? -34.874 -4.564 0.039 1.00 98.38 630 LEU A O 1
ATOM 5011 N N . THR A 1 631 ? -34.680 -5.570 2.039 1.00 98.44 631 THR A N 1
ATOM 5012 C CA . THR A 1 631 ? -33.225 -5.775 1.968 1.00 98.44 631 THR A CA 1
ATOM 5013 C C . THR A 1 631 ? -32.934 -7.261 2.090 1.00 98.44 631 THR A C 1
ATOM 5015 O O . THR A 1 631 ? -33.094 -7.836 3.164 1.00 98.44 631 THR A O 1
ATOM 5018 N N . PHE A 1 632 ? -32.534 -7.888 0.989 1.00 97.94 632 PHE A N 1
ATOM 5019 C CA . PHE A 1 632 ? -32.173 -9.300 0.962 1.00 97.94 632 PHE A CA 1
ATOM 5020 C C . PHE A 1 632 ? -30.705 -9.464 1.342 1.00 97.94 632 PHE A C 1
ATOM 5022 O O . PHE A 1 632 ? -29.849 -8.712 0.869 1.00 97.94 632 PHE A O 1
ATOM 5029 N N . LEU A 1 633 ? -30.435 -10.441 2.203 1.00 98.00 633 LEU A N 1
ATOM 5030 C CA . LEU A 1 633 ? -29.103 -10.841 2.638 1.00 98.00 633 LEU A CA 1
ATOM 5031 C C . LEU A 1 633 ? -29.026 -12.369 2.703 1.00 98.00 633 LEU A C 1
ATOM 5033 O O . LEU A 1 633 ? -30.024 -13.039 2.974 1.00 98.00 633 LEU A O 1
ATOM 5037 N N . ASP A 1 634 ? -27.830 -12.910 2.503 1.00 96.31 634 ASP A N 1
ATOM 5038 C CA . ASP A 1 634 ? -27.569 -14.335 2.706 1.00 96.31 634 ASP A CA 1
ATOM 5039 C C . ASP A 1 634 ? -27.331 -14.638 4.199 1.00 96.31 634 ASP A C 1
ATOM 5041 O O . ASP A 1 634 ? -27.099 -13.741 5.015 1.00 96.31 634 ASP A O 1
ATOM 5045 N N . SER A 1 635 ? -27.406 -15.910 4.585 1.00 96.25 635 SER A N 1
ATOM 5046 C CA . SER A 1 635 ? -27.379 -16.359 5.984 1.00 96.25 635 SER A CA 1
ATOM 5047 C C . SER A 1 635 ? -25.992 -16.394 6.642 1.00 96.25 635 SER A C 1
ATOM 5049 O O . SER A 1 635 ? -25.888 -16.598 7.852 1.00 96.25 635 SER A O 1
ATOM 5051 N N . HIS A 1 636 ? -24.937 -16.096 5.886 1.00 96.38 636 HIS A N 1
ATOM 5052 C CA . HIS A 1 636 ? -23.529 -16.105 6.303 1.00 96.38 636 HIS A CA 1
ATOM 5053 C C . HIS A 1 636 ? -22.823 -14.784 5.932 1.00 96.38 636 HIS A C 1
ATOM 5055 O O . HIS A 1 636 ? -21.821 -14.759 5.216 1.00 96.38 636 HIS A O 1
ATOM 5061 N N . ILE A 1 637 ? -23.362 -13.663 6.417 1.00 97.19 637 ILE A N 1
ATOM 5062 C CA . ILE A 1 637 ? -22.882 -12.301 6.146 1.00 97.19 637 ILE A CA 1
ATOM 5063 C C . ILE A 1 637 ? -22.383 -11.610 7.414 1.00 97.19 637 ILE A C 1
ATOM 5065 O O . ILE A 1 637 ? -22.765 -11.952 8.530 1.00 97.19 637 ILE A O 1
ATOM 5069 N N . GLU A 1 638 ? -21.578 -10.561 7.245 1.00 97.00 638 GLU A N 1
ATOM 5070 C CA . GLU A 1 638 ? -21.332 -9.585 8.307 1.00 97.00 638 GLU A CA 1
ATOM 5071 C C . GLU A 1 638 ? -21.329 -8.165 7.727 1.00 97.00 638 GLU A C 1
ATOM 5073 O O . GLU A 1 638 ? -20.472 -7.788 6.926 1.00 97.00 638 GLU A O 1
ATOM 5078 N N . CYS A 1 639 ? -22.312 -7.367 8.138 1.00 95.88 639 CYS A N 1
ATOM 5079 C CA . CYS A 1 639 ? -22.450 -5.961 7.777 1.00 95.88 639 CYS A CA 1
ATOM 5080 C C . CYS A 1 639 ? -21.252 -5.139 8.274 1.00 95.88 639 CYS A C 1
ATOM 5082 O O . CYS A 1 639 ? -20.814 -5.314 9.413 1.00 95.88 639 CYS A O 1
ATOM 5084 N N . ASN A 1 640 ? -20.785 -4.183 7.468 1.00 91.50 640 ASN A N 1
ATOM 5085 C CA . ASN A 1 640 ? -19.810 -3.179 7.901 1.00 91.50 640 ASN A CA 1
ATOM 5086 C C . ASN A 1 640 ? -20.506 -1.945 8.529 1.00 91.50 640 ASN A C 1
ATOM 5088 O O . ASN A 1 640 ? -21.734 -1.837 8.539 1.00 91.50 640 ASN A O 1
ATOM 5092 N N . VAL A 1 641 ? -19.733 -1.003 9.072 1.00 87.25 641 VAL A N 1
ATOM 5093 C CA . VAL A 1 641 ? -20.233 0.235 9.691 1.00 87.25 641 VAL A CA 1
ATOM 5094 C C . VAL A 1 641 ? -20.997 1.073 8.661 1.00 87.25 641 VAL A C 1
ATOM 5096 O O . VAL A 1 641 ? -20.469 1.357 7.590 1.00 87.25 641 VAL A O 1
ATOM 5099 N N . GLY A 1 642 ? -22.207 1.538 8.993 1.00 88.25 642 GLY A N 1
ATOM 5100 C CA . GLY A 1 642 ? -22.992 2.437 8.131 1.00 88.25 642 GLY A CA 1
ATOM 5101 C C . GLY A 1 642 ? -23.243 1.875 6.725 1.00 88.25 642 GLY A C 1
ATOM 5102 O O . GLY A 1 642 ? -23.053 2.582 5.732 1.00 88.25 642 GLY A O 1
ATOM 5103 N N . TRP A 1 643 ? -23.550 0.576 6.649 1.00 92.94 643 TRP A N 1
ATOM 5104 C CA . TRP A 1 643 ? -23.836 -0.155 5.412 1.00 92.94 643 TRP A CA 1
ATOM 5105 C C . TRP A 1 643 ? -25.236 0.139 4.856 1.00 92.94 643 TRP A C 1
ATOM 5107 O O . TRP A 1 643 ? -25.439 0.066 3.646 1.00 92.94 643 TRP A O 1
ATOM 5117 N N . LEU A 1 644 ? -26.193 0.463 5.733 1.00 94.94 644 LEU A N 1
ATOM 5118 C CA . LEU A 1 644 ? -27.619 0.483 5.415 1.00 94.94 644 LEU A CA 1
ATOM 5119 C C . LEU A 1 644 ? -28.090 1.852 4.912 1.00 94.94 644 LEU A C 1
ATOM 5121 O O . LEU A 1 644 ? -28.800 1.936 3.910 1.00 94.94 644 LEU A O 1
ATOM 5125 N N . GLU A 1 645 ? -27.680 2.935 5.573 1.00 92.88 645 GLU A N 1
ATOM 5126 C CA . GLU A 1 645 ? -28.109 4.296 5.236 1.00 92.88 645 GLU A CA 1
ATOM 5127 C C . GLU A 1 645 ? -27.822 4.678 3.771 1.00 92.88 645 GLU A C 1
ATOM 5129 O O . GLU A 1 645 ? -28.708 5.259 3.142 1.00 92.88 645 GLU A O 1
ATOM 5134 N N . PRO A 1 646 ? -26.665 4.319 3.167 1.00 90.94 646 PRO A N 1
ATOM 5135 C CA . PRO A 1 646 ? -26.409 4.589 1.754 1.00 90.94 646 PRO A CA 1
ATOM 5136 C C . PRO A 1 646 ? -27.338 3.833 0.796 1.00 90.94 646 PRO A C 1
ATOM 5138 O O . PRO A 1 646 ? -27.623 4.353 -0.280 1.00 90.94 646 PRO A O 1
ATOM 5141 N N . LEU A 1 647 ? -27.812 2.632 1.155 1.00 93.75 647 LEU A N 1
ATOM 5142 C CA . LEU A 1 647 ? -28.758 1.860 0.337 1.00 93.75 647 LEU A CA 1
ATOM 5143 C C . LEU A 1 647 ? -30.142 2.526 0.377 1.00 93.75 647 LEU A C 1
ATOM 5145 O O . LEU A 1 647 ? -30.734 2.826 -0.661 1.00 93.75 647 LEU A O 1
ATOM 5149 N N . LEU A 1 648 ? -30.617 2.845 1.584 1.00 95.38 648 LEU A N 1
ATOM 5150 C CA . LEU A 1 648 ? -31.912 3.493 1.800 1.00 95.38 648 LEU A CA 1
ATOM 5151 C C . LEU A 1 648 ? -31.962 4.910 1.210 1.00 95.38 648 LEU A C 1
ATOM 5153 O O . LEU A 1 648 ? -32.999 5.311 0.686 1.00 95.38 648 LEU A O 1
ATOM 5157 N N . ASP A 1 649 ? -30.847 5.646 1.218 1.00 91.94 649 ASP A N 1
ATOM 5158 C CA . ASP A 1 649 ? -30.738 6.972 0.598 1.00 91.94 649 ASP A CA 1
ATOM 5159 C C . ASP A 1 649 ? -30.982 6.924 -0.919 1.00 91.94 649 ASP A C 1
ATOM 5161 O O . ASP A 1 649 ? -31.697 7.775 -1.450 1.00 91.94 649 ASP A O 1
ATOM 5165 N N . ARG A 1 650 ? -30.472 5.908 -1.633 1.00 90.12 650 ARG A N 1
ATOM 5166 C CA . ARG A 1 650 ? -30.709 5.798 -3.086 1.00 90.12 650 ARG A CA 1
ATOM 5167 C C . ARG A 1 650 ? -32.159 5.492 -3.418 1.00 90.12 650 ARG A C 1
ATOM 5169 O O . ARG A 1 650 ? -32.685 6.090 -4.354 1.00 90.12 650 ARG A O 1
ATOM 5176 N N . ILE A 1 651 ? -32.807 4.633 -2.635 1.00 93.38 651 ILE A N 1
ATOM 5177 C CA . ILE A 1 651 ? -34.228 4.312 -2.815 1.00 93.38 651 ILE A CA 1
ATOM 5178 C C . ILE A 1 651 ? -35.098 5.521 -2.437 1.00 93.38 651 ILE A C 1
ATOM 5180 O O . ILE A 1 651 ? -36.011 5.875 -3.179 1.00 93.38 651 ILE A O 1
ATOM 5184 N N . GLY A 1 652 ? -34.765 6.220 -1.346 1.00 90.69 652 GLY A N 1
ATOM 5185 C CA . GLY A 1 652 ? -35.442 7.449 -0.920 1.00 90.69 652 GLY A CA 1
ATOM 5186 C C . GLY A 1 652 ? -35.329 8.600 -1.929 1.00 90.69 652 GLY A C 1
ATOM 5187 O O . GLY A 1 652 ? -36.268 9.380 -2.071 1.00 90.69 652 GLY A O 1
ATOM 5188 N N . ARG A 1 653 ? -34.216 8.691 -2.675 1.00 89.00 653 ARG A N 1
ATOM 5189 C CA . ARG A 1 653 ? -34.057 9.638 -3.798 1.00 89.00 653 ARG A CA 1
ATOM 5190 C C . ARG A 1 653 ? -34.773 9.188 -5.069 1.00 89.00 653 ARG A C 1
ATOM 5192 O O . ARG A 1 653 ? -35.327 10.024 -5.776 1.00 89.00 653 ARG A O 1
ATOM 5199 N N . ASN A 1 654 ? -34.726 7.897 -5.393 1.00 87.62 654 ASN A N 1
ATOM 5200 C CA . ASN A 1 654 ? -35.436 7.329 -6.533 1.00 87.62 654 ASN A CA 1
ATOM 5201 C C . ASN A 1 654 ? -35.833 5.869 -6.273 1.00 87.62 654 ASN A C 1
ATOM 5203 O O . ASN A 1 654 ? -34.994 4.964 -6.331 1.00 87.62 654 ASN A O 1
ATOM 5207 N N . ARG A 1 655 ? -37.143 5.658 -6.114 1.00 92.00 655 ARG A N 1
ATOM 5208 C CA . ARG A 1 655 ? -37.798 4.377 -5.822 1.00 92.00 655 ARG A CA 1
ATOM 5209 C C . ARG A 1 655 ? -37.417 3.236 -6.771 1.00 92.00 655 ARG A C 1
ATOM 5211 O O . ARG A 1 655 ? -37.390 2.085 -6.355 1.00 92.00 655 ARG A O 1
ATOM 5218 N N . THR A 1 656 ? -37.131 3.543 -8.039 1.00 87.38 656 THR A N 1
ATOM 5219 C CA . THR A 1 656 ? -36.798 2.534 -9.063 1.00 87.38 656 THR A CA 1
ATOM 5220 C C . THR A 1 656 ? -35.322 2.122 -9.066 1.00 87.38 656 THR A C 1
ATOM 5222 O O . THR A 1 656 ? -34.889 1.357 -9.927 1.00 87.38 656 THR A O 1
ATOM 5225 N N . THR A 1 657 ? -34.525 2.626 -8.119 1.00 89.00 657 THR A N 1
ATOM 5226 C CA . THR A 1 657 ? -33.114 2.254 -7.962 1.00 89.00 657 THR A CA 1
ATOM 5227 C C . THR A 1 657 ? -32.998 0.988 -7.121 1.00 89.00 657 THR A C 1
ATOM 5229 O O . THR A 1 657 ? -33.567 0.923 -6.036 1.00 89.00 657 THR A O 1
ATOM 5232 N N . VAL A 1 658 ? -32.202 0.019 -7.581 1.00 92.06 658 VAL A N 1
ATOM 5233 C CA . VAL A 1 658 ? -31.893 -1.218 -6.842 1.00 92.06 658 VAL A CA 1
ATOM 5234 C C . VAL A 1 658 ? -30.425 -1.186 -6.393 1.00 92.06 658 VAL A C 1
ATOM 5236 O O . VAL A 1 658 ? -29.549 -1.672 -7.112 1.00 92.06 658 VAL A O 1
ATOM 5239 N N . PRO A 1 659 ? -30.096 -0.527 -5.266 1.00 92.44 659 PRO A N 1
ATOM 5240 C CA . PRO A 1 659 ? -28.726 -0.470 -4.772 1.00 92.44 659 PRO A CA 1
ATOM 5241 C C . PRO A 1 659 ? -28.274 -1.822 -4.203 1.00 92.44 659 PRO A C 1
ATOM 5243 O O . PRO A 1 659 ? -28.964 -2.454 -3.402 1.00 92.44 659 PRO A O 1
ATOM 5246 N N . CYS A 1 660 ? -27.064 -2.227 -4.582 1.00 91.94 660 CYS A N 1
ATOM 5247 C CA . CYS A 1 660 ? -26.352 -3.366 -4.007 1.00 91.94 660 CYS A CA 1
ATOM 5248 C C . CYS A 1 660 ? -25.176 -2.843 -3.159 1.00 91.94 660 CYS A C 1
ATOM 5250 O O . CYS A 1 660 ? -24.550 -1.854 -3.558 1.00 91.94 660 CYS A O 1
ATOM 5252 N N . PRO A 1 661 ? -24.846 -3.466 -2.014 1.00 92.25 661 PRO A N 1
ATOM 5253 C CA . PRO A 1 661 ? -23.618 -3.158 -1.293 1.00 92.25 661 PRO A CA 1
ATOM 5254 C C . PRO A 1 661 ? -22.387 -3.626 -2.084 1.00 92.25 661 PRO A C 1
ATOM 5256 O O . PRO A 1 661 ? -22.468 -4.515 -2.931 1.00 92.25 661 PRO A O 1
ATOM 5259 N N . SER A 1 662 ? -21.222 -3.064 -1.757 1.00 88.62 662 SER A N 1
ATOM 5260 C CA . SER A 1 662 ? -19.948 -3.707 -2.091 1.00 88.62 662 SER A CA 1
ATOM 5261 C C . SER A 1 662 ? -19.828 -4.993 -1.270 1.00 88.62 662 SER A C 1
ATOM 5263 O O . SER A 1 662 ? -20.025 -4.954 -0.055 1.00 88.62 662 SER A O 1
ATOM 5265 N N . ILE A 1 663 ? -19.547 -6.122 -1.922 1.00 91.69 663 ILE A N 1
ATOM 5266 C CA . ILE A 1 663 ? -19.513 -7.439 -1.273 1.00 91.69 663 ILE A CA 1
ATOM 5267 C C . ILE A 1 663 ? -18.065 -7.765 -0.899 1.00 91.69 663 ILE A C 1
ATOM 5269 O O . ILE A 1 663 ? -17.304 -8.297 -1.708 1.00 91.69 663 ILE A O 1
ATOM 5273 N N . ASP A 1 664 ? -17.692 -7.402 0.328 1.00 92.38 664 ASP A N 1
ATOM 5274 C CA . ASP A 1 664 ? -16.419 -7.785 0.948 1.00 92.38 664 ASP A CA 1
ATOM 5275 C C . ASP A 1 664 ? -16.365 -9.311 1.171 1.00 92.38 664 ASP A C 1
ATOM 5277 O O . ASP A 1 664 ? -17.389 -9.970 1.370 1.00 92.38 664 ASP A O 1
ATOM 5281 N N . ARG A 1 665 ? -15.162 -9.894 1.133 1.00 93.12 665 ARG A N 1
ATOM 5282 C CA . ARG A 1 665 ? -14.949 -11.342 1.245 1.00 93.12 665 ARG A CA 1
ATOM 5283 C C . ARG A 1 665 ? -14.660 -11.737 2.691 1.00 93.12 665 ARG A C 1
ATOM 5285 O O . ARG A 1 665 ? -13.734 -11.223 3.311 1.00 93.12 665 ARG A O 1
ATOM 5292 N N . ILE A 1 666 ? -15.385 -12.731 3.198 1.00 96.06 666 ILE A N 1
ATOM 5293 C CA . ILE A 1 666 ? -14.987 -13.477 4.398 1.00 96.06 666 ILE A CA 1
ATOM 5294 C C . ILE A 1 666 ? -14.276 -14.750 3.933 1.00 96.06 666 ILE A C 1
ATOM 5296 O O . ILE A 1 666 ? -14.755 -15.465 3.056 1.00 96.06 666 ILE A O 1
ATOM 5300 N N . ASN A 1 667 ? -13.092 -15.005 4.480 1.00 95.00 667 ASN A N 1
ATOM 5301 C CA . ASN A 1 667 ? -12.262 -16.144 4.119 1.00 95.00 667 ASN A CA 1
ATOM 5302 C C . ASN A 1 667 ? -12.863 -17.450 4.677 1.00 95.00 667 ASN A C 1
ATOM 5304 O O . ASN A 1 667 ? -12.868 -17.653 5.888 1.00 95.00 667 ASN A O 1
ATOM 5308 N N . ASP A 1 668 ? -13.334 -18.327 3.794 1.00 94.56 668 ASP A N 1
ATOM 5309 C CA . ASP A 1 668 ? -13.947 -19.639 4.075 1.00 94.56 668 ASP A CA 1
ATOM 5310 C C . ASP A 1 668 ? -13.179 -20.534 5.068 1.00 94.56 668 ASP A C 1
ATOM 5312 O O . ASP A 1 668 ? -13.794 -21.237 5.870 1.00 94.56 668 ASP A O 1
ATOM 5316 N N . ASN A 1 669 ? -11.845 -20.504 5.054 1.00 93.19 669 ASN A N 1
ATOM 5317 C CA . ASN A 1 669 ? -11.023 -21.304 5.961 1.00 93.19 669 ASN A CA 1
ATOM 5318 C C . ASN A 1 669 ? -10.663 -20.588 7.277 1.00 93.19 669 ASN A C 1
ATOM 5320 O O . ASN A 1 669 ? -10.627 -21.211 8.335 1.00 93.19 669 ASN A O 1
ATOM 5324 N N . THR A 1 670 ? -10.354 -19.288 7.233 1.00 94.69 670 THR A N 1
ATOM 5325 C CA . THR A 1 670 ? -9.768 -18.566 8.387 1.00 94.69 670 THR A CA 1
ATOM 5326 C C . THR A 1 670 ? -10.694 -17.538 9.034 1.00 94.69 670 THR A C 1
ATOM 5328 O O . THR A 1 670 ? -10.333 -16.949 10.055 1.00 94.69 670 THR A O 1
ATOM 5331 N N . PHE A 1 671 ? -11.858 -17.275 8.438 1.00 95.88 671 PHE A N 1
ATOM 5332 C CA . PHE A 1 671 ? -12.806 -16.218 8.806 1.00 95.88 671 PHE A CA 1
ATOM 5333 C C . PHE A 1 671 ? -12.215 -14.793 8.823 1.00 95.88 671 PHE A C 1
ATOM 5335 O O . PHE A 1 671 ? -12.822 -13.873 9.378 1.00 95.88 671 PHE A O 1
ATOM 5342 N N . GLY A 1 672 ? -11.057 -14.569 8.191 1.00 95.50 672 GLY A N 1
ATOM 5343 C CA . GLY A 1 672 ? -10.509 -13.230 7.957 1.00 95.50 672 GLY A CA 1
ATOM 5344 C C . GLY A 1 672 ? -11.406 -12.394 7.035 1.00 95.50 672 GLY A C 1
ATOM 5345 O O . GLY A 1 672 ? -11.967 -12.925 6.080 1.00 95.50 672 GLY A O 1
ATOM 5346 N N . TYR A 1 673 ? -11.548 -11.103 7.331 1.00 94.62 673 TYR A N 1
ATOM 5347 C CA . TYR A 1 673 ? -12.359 -10.148 6.571 1.00 94.62 673 TYR A CA 1
ATOM 5348 C C . TYR A 1 673 ? -11.477 -9.368 5.583 1.00 94.62 673 TYR A C 1
ATOM 5350 O O . TYR A 1 673 ? -10.519 -8.701 5.983 1.00 94.62 673 TYR A O 1
ATOM 5358 N N . GLU A 1 674 ? -11.790 -9.462 4.293 1.00 90.25 674 GLU A N 1
ATOM 5359 C CA . GLU A 1 674 ? -11.014 -8.945 3.164 1.00 90.25 674 GLU A CA 1
ATOM 5360 C C . GLU A 1 674 ? -11.877 -7.947 2.361 1.00 90.25 674 GLU A C 1
ATOM 5362 O O . GLU A 1 674 ? -12.959 -8.292 1.891 1.00 90.25 674 GLU A O 1
ATOM 5367 N N . ALA A 1 675 ? -11.410 -6.705 2.188 1.00 86.12 675 ALA A N 1
ATOM 5368 C CA . ALA A 1 675 ? -12.152 -5.677 1.448 1.00 86.12 675 ALA A CA 1
ATOM 5369 C C . ALA A 1 675 ? -12.292 -6.019 -0.049 1.00 86.12 675 ALA A C 1
ATOM 5371 O O . ALA A 1 675 ? -11.349 -6.521 -0.669 1.00 86.12 675 ALA A O 1
ATOM 5372 N N . ALA A 1 676 ? -13.443 -5.701 -0.642 1.00 80.81 676 ALA A N 1
ATOM 5373 C CA . ALA A 1 676 ? -13.693 -5.860 -2.070 1.00 80.81 676 ALA A CA 1
ATOM 5374 C C . ALA A 1 676 ? -12.834 -4.916 -2.934 1.00 80.81 676 ALA A C 1
ATOM 5376 O O . ALA A 1 676 ? -12.373 -3.861 -2.495 1.00 80.81 676 ALA A O 1
ATOM 5377 N N . ASN A 1 677 ? -12.660 -5.264 -4.212 1.00 76.50 677 ASN A N 1
ATOM 5378 C CA . ASN A 1 677 ? -11.996 -4.387 -5.174 1.00 76.50 677 ASN A CA 1
ATOM 5379 C C . ASN A 1 677 ? -12.981 -3.345 -5.728 1.00 76.50 677 ASN A C 1
ATOM 5381 O O . ASN A 1 677 ? -13.818 -3.664 -6.570 1.00 76.50 677 ASN A O 1
ATOM 5385 N N . GLU A 1 678 ? -12.821 -2.086 -5.314 1.00 68.62 678 GLU A N 1
ATOM 5386 C CA . GLU A 1 678 ? -13.653 -0.943 -5.734 1.00 68.62 678 GLU A CA 1
ATOM 5387 C C . GLU A 1 678 ? -13.721 -0.718 -7.260 1.00 68.62 678 GLU A C 1
ATOM 5389 O O . GLU A 1 678 ? -14.624 -0.039 -7.742 1.00 68.62 678 GLU A O 1
ATOM 5394 N N . ASN A 1 679 ? -12.788 -1.284 -8.038 1.00 71.56 679 ASN A N 1
ATOM 5395 C CA . ASN A 1 679 ? -12.738 -1.146 -9.498 1.00 71.56 679 ASN A CA 1
ATOM 5396 C C . ASN A 1 679 ? -13.477 -2.266 -10.256 1.00 71.56 679 ASN A C 1
ATOM 5398 O O . ASN A 1 679 ? -13.258 -2.430 -11.460 1.00 71.56 679 ASN A O 1
ATOM 5402 N N . MET A 1 680 ? -14.314 -3.053 -9.576 1.00 78.56 680 MET A N 1
ATOM 5403 C CA . MET A 1 680 ? -15.126 -4.115 -10.175 1.00 78.56 680 MET A CA 1
ATOM 5404 C C . MET A 1 680 ? -16.621 -3.778 -10.132 1.00 78.56 680 MET A C 1
ATOM 5406 O O . MET A 1 680 ? -17.119 -3.192 -9.173 1.00 78.56 680 MET A O 1
ATOM 5410 N N . ARG A 1 681 ? -17.349 -4.192 -11.172 1.00 85.06 681 ARG A N 1
ATOM 5411 C CA . ARG A 1 681 ? -18.816 -4.214 -11.231 1.00 85.06 681 ARG A CA 1
ATOM 5412 C C . ARG A 1 681 ? -19.306 -5.595 -11.663 1.00 85.06 681 ARG A C 1
ATOM 5414 O O . ARG A 1 681 ? -18.537 -6.390 -12.202 1.00 85.06 681 ARG A O 1
ATOM 5421 N N . GLY A 1 682 ? -20.579 -5.884 -11.422 1.00 86.69 682 GLY A N 1
ATOM 5422 C CA . GLY A 1 682 ? -21.203 -7.117 -11.887 1.00 86.69 682 GLY A CA 1
ATOM 5423 C C . GLY A 1 682 ? -21.418 -7.088 -13.397 1.00 86.69 682 GLY A C 1
ATOM 5424 O O . GLY A 1 682 ? -22.059 -6.178 -13.924 1.00 86.69 682 GLY A O 1
ATOM 5425 N N . GLY A 1 683 ? -20.881 -8.088 -14.086 1.00 86.69 683 GLY A N 1
ATOM 5426 C CA . GLY A 1 683 ? -21.146 -8.382 -15.488 1.00 86.69 683 GLY A CA 1
ATOM 5427 C C . GLY A 1 683 ? -21.646 -9.814 -15.668 1.00 86.69 683 GLY A C 1
ATOM 5428 O O . GLY A 1 683 ? -22.078 -10.487 -14.726 1.00 86.69 683 GLY A O 1
ATOM 5429 N N . PHE A 1 684 ? -21.589 -10.292 -16.903 1.00 81.38 684 PHE A N 1
ATOM 5430 C CA . PHE A 1 684 ? -21.823 -11.692 -17.227 1.00 81.38 684 PHE A CA 1
ATOM 5431 C C . PHE A 1 684 ? -20.995 -12.089 -18.442 1.00 81.38 684 PHE A C 1
ATOM 5433 O O . PHE A 1 684 ? -20.671 -11.256 -19.290 1.00 81.38 684 PHE A O 1
ATOM 5440 N N . ASN A 1 685 ? -20.697 -13.378 -18.548 1.00 73.12 685 ASN A N 1
ATOM 5441 C CA . ASN A 1 685 ? -20.197 -13.959 -19.785 1.00 73.12 685 ASN A CA 1
ATOM 5442 C C . ASN A 1 685 ? -21.325 -14.651 -20.558 1.00 73.12 685 ASN A C 1
ATOM 5444 O O . ASN A 1 685 ? -22.349 -15.051 -20.008 1.00 73.12 685 ASN A O 1
ATOM 5448 N N . TRP A 1 686 ? -21.096 -14.856 -21.851 1.00 69.38 686 TRP A N 1
ATOM 5449 C CA . TRP A 1 686 ? -22.041 -15.469 -22.786 1.00 69.38 686 TRP A CA 1
ATOM 5450 C C . TRP A 1 686 ? -22.418 -16.939 -22.492 1.00 69.38 686 TRP A C 1
ATOM 5452 O O . TRP A 1 686 ? -23.265 -17.506 -23.178 1.00 69.38 686 TRP A O 1
ATOM 5462 N N . GLY A 1 687 ? -21.838 -17.552 -21.454 1.00 63.59 687 GLY A N 1
ATOM 5463 C CA . GLY A 1 687 ? -22.325 -18.795 -20.848 1.00 63.59 687 GLY A CA 1
ATOM 5464 C C . GLY A 1 687 ? -23.420 -18.590 -19.789 1.00 63.59 687 GLY A C 1
ATOM 5465 O O . GLY A 1 687 ? -23.717 -19.534 -19.066 1.00 63.59 687 GLY A O 1
ATOM 5466 N N . MET A 1 688 ? -23.974 -17.376 -19.664 1.00 71.69 688 MET A N 1
ATOM 5467 C CA . MET A 1 688 ? -24.937 -16.950 -18.634 1.00 71.69 688 MET A CA 1
ATOM 5468 C C . MET A 1 688 ? -24.454 -17.214 -17.206 1.00 71.69 688 MET A C 1
ATOM 5470 O O . MET A 1 688 ? -25.204 -17.655 -16.338 1.00 71.69 688 MET A O 1
ATOM 5474 N N . LYS A 1 689 ? -23.178 -16.916 -16.957 1.00 72.06 689 LYS A N 1
ATOM 5475 C CA . LYS A 1 689 ? -22.612 -16.874 -15.607 1.00 72.06 689 LYS A CA 1
ATOM 5476 C C . LYS A 1 689 ? -22.279 -15.437 -15.246 1.00 72.06 689 LYS A C 1
ATOM 5478 O O . LYS A 1 689 ? -21.723 -14.709 -16.070 1.00 72.06 689 LYS A O 1
ATOM 5483 N N . PHE A 1 690 ? -22.619 -15.058 -14.016 1.00 81.31 690 PHE A N 1
ATOM 5484 C CA . PHE A 1 690 ? -22.158 -13.818 -13.402 1.00 81.31 690 PHE A CA 1
ATOM 5485 C C . PHE A 1 690 ? -20.625 -13.767 -13.408 1.00 81.31 690 PHE A C 1
ATOM 5487 O O . PHE A 1 690 ? -19.970 -14.794 -13.218 1.00 81.31 690 PHE A O 1
ATOM 5494 N N . ASP A 1 691 ? -20.070 -12.579 -13.627 1.00 80.25 691 ASP A N 1
ATOM 5495 C CA . ASP A 1 691 ? -18.627 -12.346 -13.631 1.00 80.25 691 ASP A CA 1
ATOM 5496 C C . ASP A 1 691 ? -18.307 -10.978 -13.011 1.00 80.25 691 ASP A C 1
ATOM 5498 O O . ASP A 1 691 ? -19.099 -10.040 -13.129 1.00 80.25 691 ASP A O 1
ATOM 5502 N N . TRP A 1 692 ? -17.148 -10.847 -12.366 1.00 82.44 692 TRP A N 1
ATOM 5503 C CA . TRP A 1 692 ? -16.679 -9.571 -11.820 1.00 82.44 692 TRP A CA 1
ATOM 5504 C C . TRP A 1 692 ? -15.810 -8.873 -12.859 1.00 82.44 692 TRP A C 1
ATOM 5506 O O . TRP A 1 692 ? -14.656 -9.241 -13.081 1.00 82.44 692 TRP A O 1
ATOM 5516 N N . VAL A 1 693 ? -16.358 -7.840 -13.494 1.00 82.19 693 VAL A N 1
ATOM 5517 C CA . VAL A 1 693 ? -15.695 -7.141 -14.598 1.00 82.19 693 VAL A CA 1
ATOM 5518 C C . VAL A 1 693 ? -15.158 -5.793 -14.147 1.00 82.19 693 VAL A C 1
ATOM 5520 O O . VAL A 1 693 ? -15.786 -5.083 -13.361 1.00 82.19 693 VAL A O 1
ATOM 5523 N N . SER A 1 694 ? -13.970 -5.431 -14.630 1.00 77.88 694 SER A N 1
ATOM 5524 C CA . SER A 1 694 ? -13.395 -4.112 -14.367 1.00 77.88 694 SER A CA 1
ATOM 5525 C C . SER A 1 694 ? -14.287 -3.003 -14.924 1.00 77.88 694 SER A C 1
ATOM 5527 O O . SER A 1 694 ? -14.962 -3.190 -15.938 1.00 77.88 694 SER A O 1
ATOM 5529 N N . LEU A 1 695 ? -14.266 -1.833 -14.284 1.00 75.62 695 LEU A N 1
ATOM 5530 C CA . LEU A 1 695 ? -14.920 -0.641 -14.829 1.00 75.62 695 LEU A CA 1
ATOM 5531 C C . LEU A 1 695 ? -14.379 -0.328 -16.245 1.00 75.62 695 LEU A C 1
ATOM 5533 O O . LEU A 1 695 ? -13.166 -0.430 -16.460 1.00 75.62 695 LEU A O 1
ATOM 5537 N N . PRO A 1 696 ? -15.243 0.031 -17.214 1.00 67.25 696 PRO A N 1
ATOM 5538 C CA . PRO A 1 696 ? -14.839 0.194 -18.609 1.00 67.25 696 PRO A CA 1
ATOM 5539 C C . PRO A 1 696 ? -13.836 1.350 -18.802 1.00 67.25 696 PRO A C 1
ATOM 5541 O O . PRO A 1 696 ? -14.086 2.463 -18.335 1.00 67.25 696 PRO A O 1
ATOM 5544 N N . PRO A 1 697 ? -12.719 1.139 -19.524 1.00 56.44 697 PRO A N 1
ATOM 5545 C CA . PRO A 1 697 ? -11.752 2.197 -19.805 1.00 56.44 697 PRO A CA 1
ATOM 5546 C C . PRO A 1 697 ? -12.183 3.059 -21.008 1.00 56.44 697 PRO A C 1
ATOM 5548 O O . PRO A 1 697 ? -12.158 2.582 -22.141 1.00 56.44 697 PRO A O 1
ATOM 5551 N N . GLY A 1 698 ? -12.517 4.343 -20.800 1.00 49.78 698 GLY A N 1
ATOM 5552 C CA . GLY A 1 698 ? -12.744 5.269 -21.924 1.00 49.78 698 GLY A CA 1
ATOM 5553 C C . GLY A 1 698 ? -13.264 6.683 -21.604 1.00 49.78 698 GLY A C 1
ATOM 5554 O O . GLY A 1 698 ? -14.281 6.850 -20.940 1.00 49.78 698 GLY A O 1
ATOM 5555 N N . GLU A 1 699 ? -12.568 7.686 -22.153 1.00 36.12 699 GLU A N 1
ATOM 5556 C CA . GLU A 1 699 ? -13.039 9.038 -22.537 1.00 36.12 699 GLU A CA 1
ATOM 5557 C C . GLU A 1 699 ? -13.774 9.948 -21.526 1.00 36.12 699 GLU A C 1
ATOM 5559 O O . GLU A 1 699 ? -14.684 10.683 -21.899 1.00 36.12 699 GLU A O 1
ATOM 5564 N N . ASP A 1 700 ? -13.336 10.001 -20.269 1.00 39.31 700 ASP A N 1
ATOM 5565 C CA . ASP A 1 700 ? -12.871 11.260 -19.642 1.00 39.31 700 ASP A CA 1
ATOM 5566 C C . ASP A 1 700 ? -12.284 10.909 -18.267 1.00 39.31 700 ASP A C 1
ATOM 5568 O O . ASP A 1 700 ? -13.026 10.586 -17.339 1.00 39.31 700 ASP A O 1
ATOM 5572 N N . ASP A 1 701 ? -10.960 10.969 -18.102 1.00 47.22 701 ASP A N 1
ATOM 5573 C CA . ASP A 1 701 ? -10.304 10.664 -16.813 1.00 47.22 701 ASP A CA 1
ATOM 5574 C C . ASP A 1 701 ? -10.818 11.607 -15.695 1.00 47.22 701 ASP A C 1
ATOM 5576 O O . ASP A 1 701 ? -10.924 11.241 -14.524 1.00 47.22 701 ASP A O 1
ATOM 5580 N N . ARG A 1 702 ? -11.290 12.801 -16.089 1.00 42.66 702 ARG A N 1
ATOM 5581 C CA . ARG A 1 702 ? -12.027 13.732 -15.224 1.00 42.66 702 ARG A CA 1
ATOM 5582 C C . ARG A 1 702 ? -13.364 13.180 -14.740 1.00 42.66 702 ARG A C 1
ATOM 5584 O O . ARG A 1 702 ? -13.608 13.226 -13.544 1.00 42.66 702 ARG A O 1
ATOM 5591 N N . ARG A 1 703 ? -14.206 12.614 -15.616 1.00 44.81 703 ARG A N 1
ATOM 5592 C CA . ARG A 1 703 ? -15.522 12.080 -15.209 1.00 44.81 703 ARG A CA 1
ATOM 5593 C C . ARG A 1 703 ? -15.391 10.900 -14.257 1.00 44.81 703 ARG A C 1
ATOM 5595 O O . ARG A 1 703 ? -16.194 10.792 -13.340 1.00 44.81 703 ARG A O 1
ATOM 5602 N N . TYR A 1 704 ? -14.370 10.060 -14.413 1.00 48.38 704 TYR A N 1
ATOM 5603 C CA . TYR A 1 704 ? -14.102 9.021 -13.420 1.00 48.38 704 TYR A CA 1
ATOM 5604 C C . TYR A 1 704 ? -13.631 9.631 -12.099 1.00 48.38 704 TYR A C 1
ATOM 5606 O O . TYR A 1 704 ? -14.223 9.330 -11.066 1.00 48.38 704 TYR A O 1
ATOM 5614 N N . GLN A 1 705 ? -12.663 10.553 -12.103 1.00 45.88 705 GLN A N 1
ATOM 5615 C CA . GLN A 1 705 ? -12.277 11.277 -10.882 1.00 45.88 705 GLN A CA 1
ATOM 5616 C C . GLN A 1 705 ? -13.459 12.026 -10.228 1.00 45.88 705 GLN A C 1
ATOM 5618 O O . GLN A 1 705 ? -13.504 12.103 -9.001 1.00 45.88 705 GLN A O 1
ATOM 5623 N N . ASP A 1 706 ? -14.452 12.477 -11.002 1.00 46.62 706 ASP A N 1
ATOM 5624 C CA . ASP A 1 706 ? -15.678 13.121 -10.513 1.00 46.62 706 ASP A CA 1
ATOM 5625 C C . ASP A 1 706 ? -16.730 12.144 -9.954 1.00 46.62 706 ASP A C 1
ATOM 5627 O O . ASP A 1 706 ? -17.280 12.408 -8.881 1.00 46.62 706 ASP A O 1
ATOM 5631 N N . ILE A 1 707 ? -16.924 10.965 -10.562 1.00 49.53 707 ILE A N 1
ATOM 5632 C CA . ILE A 1 707 ? -17.679 9.846 -9.952 1.00 49.53 707 ILE A CA 1
ATOM 5633 C C . ILE A 1 707 ? -17.090 9.525 -8.566 1.00 49.53 707 ILE A C 1
ATOM 5635 O O . ILE A 1 707 ? -17.809 9.294 -7.582 1.00 49.53 707 ILE A O 1
ATOM 5639 N N . TRP A 1 708 ? -15.757 9.554 -8.459 1.00 48.88 708 TRP A N 1
ATOM 5640 C CA . TRP A 1 708 ? -15.061 9.343 -7.194 1.00 48.88 708 TRP A CA 1
ATOM 5641 C C . TRP A 1 708 ? -15.147 10.555 -6.238 1.00 48.88 708 TRP A C 1
ATOM 5643 O O . TRP A 1 708 ? -15.114 10.337 -5.021 1.00 48.88 708 TRP A O 1
ATOM 5653 N N . SER A 1 709 ? -15.350 11.785 -6.738 1.00 46.34 709 SER A N 1
ATOM 5654 C CA . SER A 1 709 ? -15.396 13.030 -5.946 1.00 46.34 709 SER A CA 1
ATOM 5655 C C . SER A 1 709 ? -16.777 13.392 -5.370 1.00 46.34 709 SER A C 1
ATOM 5657 O O . SER A 1 709 ? -16.828 14.001 -4.300 1.00 46.34 709 SER A O 1
ATOM 5659 N N . GLN A 1 710 ? -17.889 12.979 -5.998 1.00 48.69 710 GLN A N 1
ATOM 5660 C CA . GLN A 1 710 ? -19.250 13.447 -5.646 1.00 48.69 710 GLN A CA 1
ATOM 5661 C C . GLN A 1 710 ? -20.153 12.425 -4.915 1.00 48.69 710 GLN A C 1
ATOM 5663 O O . GLN A 1 710 ? -21.358 12.636 -4.797 1.00 48.69 710 GLN A O 1
ATOM 5668 N N . ASN A 1 711 ? -19.601 11.322 -4.390 1.00 55.34 711 ASN A N 1
ATOM 5669 C CA . ASN A 1 711 ? -20.378 10.179 -3.866 1.00 55.34 711 ASN A CA 1
ATOM 5670 C C . ASN A 1 711 ? -21.365 9.597 -4.908 1.00 55.34 711 ASN A C 1
ATOM 5672 O O . ASN A 1 711 ? -22.500 9.253 -4.562 1.00 55.34 711 ASN A O 1
ATOM 5676 N N . GLU A 1 712 ? -20.976 9.489 -6.181 1.00 62.50 712 GLU A N 1
ATOM 5677 C CA . GLU A 1 712 ? -21.841 8.885 -7.204 1.00 62.50 712 GLU A CA 1
ATOM 5678 C C . GLU A 1 712 ? -21.910 7.351 -7.102 1.00 62.50 712 GLU A C 1
ATOM 5680 O O . GLU A 1 712 ? -21.098 6.701 -6.440 1.00 62.50 712 GLU A O 1
ATOM 5685 N N . ILE A 1 713 ? -22.933 6.775 -7.741 1.00 75.00 713 ILE A N 1
ATOM 5686 C CA . ILE A 1 713 ? -23.177 5.328 -7.787 1.00 75.00 713 ILE A CA 1
ATOM 5687 C C . ILE A 1 713 ? -22.456 4.678 -8.972 1.00 75.00 713 ILE A C 1
ATOM 5689 O O . ILE A 1 713 ? -22.451 5.212 -10.080 1.00 75.00 713 ILE A O 1
ATOM 5693 N N . ILE A 1 714 ? -21.926 3.472 -8.768 1.00 81.44 714 ILE A N 1
ATOM 5694 C CA . ILE A 1 714 ? -21.452 2.628 -9.869 1.00 81.44 714 ILE A CA 1
ATOM 5695 C C . ILE A 1 714 ? -22.675 1.964 -10.506 1.00 81.44 714 ILE A C 1
ATOM 5697 O O . ILE A 1 714 ? -23.368 1.175 -9.864 1.00 81.44 714 ILE A O 1
ATOM 5701 N N . LYS A 1 715 ? -22.949 2.265 -11.779 1.00 84.12 715 LYS A N 1
ATOM 5702 C CA . LYS A 1 715 ? -23.947 1.516 -12.556 1.00 84.12 715 LYS A CA 1
ATOM 5703 C C . LYS A 1 715 ? -23.382 0.134 -12.876 1.00 84.12 715 LYS A C 1
ATOM 5705 O O . LYS A 1 715 ? -22.331 0.041 -13.510 1.00 84.12 715 LYS A O 1
ATOM 5710 N N . SER A 1 716 ? -24.080 -0.917 -12.460 1.00 86.81 716 SER A N 1
ATOM 5711 C CA . SER A 1 716 ? -23.683 -2.312 -12.667 1.00 86.81 716 SER A CA 1
ATOM 5712 C C . SER A 1 716 ? -24.615 -2.980 -13.686 1.00 86.81 716 SER A C 1
ATOM 5714 O O . SER A 1 716 ? -25.826 -2.913 -13.482 1.00 86.81 716 SER A O 1
ATOM 5716 N N . PRO A 1 717 ? -24.100 -3.594 -14.769 1.00 86.31 717 PRO A N 1
ATOM 5717 C CA . PRO A 1 717 ? -24.896 -4.396 -15.697 1.00 86.31 717 PRO A CA 1
ATOM 5718 C C . PRO A 1 717 ? -25.693 -5.507 -15.008 1.00 86.31 717 PRO A C 1
ATOM 5720 O O . PRO A 1 717 ? -26.871 -5.695 -15.309 1.00 86.31 717 PRO A O 1
ATOM 5723 N N . THR A 1 718 ? -25.063 -6.220 -14.074 1.00 86.56 718 THR A N 1
ATOM 5724 C CA . THR A 1 718 ? -25.692 -7.281 -13.277 1.00 86.56 718 THR A CA 1
ATOM 5725 C C . THR A 1 718 ? -25.420 -7.099 -11.789 1.00 86.56 718 THR A C 1
ATOM 5727 O O . THR A 1 718 ? -24.528 -6.345 -11.385 1.00 86.56 718 THR A O 1
ATOM 5730 N N . MET A 1 719 ? -26.176 -7.817 -10.962 1.00 87.12 719 MET A N 1
ATOM 5731 C CA . MET A 1 719 ? -25.888 -8.008 -9.540 1.00 87.12 719 MET A CA 1
ATOM 5732 C C . MET A 1 719 ? -25.446 -9.449 -9.251 1.00 87.12 719 MET A C 1
ATOM 5734 O O . MET A 1 719 ? -25.837 -10.387 -9.948 1.00 87.12 719 MET A O 1
ATOM 5738 N N . ALA A 1 720 ? -24.675 -9.638 -8.177 1.00 84.44 720 ALA A N 1
ATOM 5739 C CA . ALA A 1 720 ? -24.344 -10.975 -7.676 1.00 84.44 720 ALA A CA 1
ATOM 5740 C C . ALA A 1 720 ? -25.591 -11.727 -7.163 1.00 84.44 720 ALA A C 1
ATOM 5742 O O . ALA A 1 720 ? -25.621 -12.949 -7.187 1.00 84.44 720 ALA A O 1
ATOM 5743 N N . GLY A 1 721 ? -26.634 -10.999 -6.737 1.00 75.56 721 GLY A N 1
ATOM 5744 C CA . GLY A 1 721 ? -27.955 -11.537 -6.383 1.00 75.56 721 GLY A CA 1
ATOM 5745 C C . GLY A 1 721 ? -28.145 -11.906 -4.916 1.00 75.56 721 GLY A C 1
ATOM 5746 O O . GLY A 1 721 ? -29.271 -11.843 -4.432 1.00 75.56 721 GLY A O 1
ATOM 5747 N N . GLY A 1 722 ? -27.070 -12.218 -4.189 1.00 80.62 722 GLY A N 1
ATOM 5748 C CA . GLY A 1 722 ? -27.116 -12.492 -2.749 1.00 80.62 722 GLY A CA 1
ATOM 5749 C C . GLY A 1 722 ? -27.631 -11.303 -1.925 1.00 80.62 722 GLY A C 1
ATOM 5750 O O . GLY A 1 722 ? -28.615 -11.415 -1.199 1.00 80.62 722 GLY A O 1
ATOM 5751 N N . LEU A 1 723 ? -27.007 -10.132 -2.104 1.00 94.75 723 LEU A N 1
ATOM 5752 C CA . LEU A 1 723 ? -27.220 -8.950 -1.268 1.00 94.75 723 LEU A CA 1
ATOM 5753 C C . LEU A 1 723 ? -27.700 -7.745 -2.096 1.00 94.75 723 LEU A C 1
ATOM 5755 O O . LEU A 1 723 ? -26.971 -7.285 -2.977 1.00 94.75 723 LEU A O 1
ATOM 5759 N N . PHE A 1 724 ? -28.885 -7.200 -1.798 1.00 95.62 724 PHE A N 1
ATOM 5760 C CA . PHE A 1 724 ? -29.401 -5.953 -2.394 1.00 95.62 724 PHE A CA 1
ATOM 5761 C C . PHE A 1 724 ? -30.583 -5.368 -1.603 1.00 95.62 724 PHE A C 1
ATOM 5763 O O . PHE A 1 724 ? -31.225 -6.069 -0.820 1.00 95.62 724 PHE A O 1
ATOM 5770 N N . SER A 1 725 ? -30.910 -4.096 -1.855 1.00 97.25 725 SER A N 1
ATOM 5771 C CA . SER A 1 725 ? -32.135 -3.454 -1.358 1.00 97.25 725 SER A CA 1
ATOM 5772 C C . SER A 1 725 ? -33.018 -2.966 -2.509 1.00 97.25 725 SER A C 1
ATOM 5774 O O . SER A 1 725 ? -32.516 -2.526 -3.543 1.00 97.25 725 SER A O 1
ATOM 5776 N N . ILE A 1 726 ? -34.340 -3.010 -2.333 1.00 95.31 726 ILE A N 1
ATOM 5777 C CA . ILE A 1 726 ? -35.334 -2.555 -3.317 1.00 95.31 726 ILE A CA 1
ATOM 5778 C C . ILE A 1 726 ? -36.588 -2.008 -2.616 1.00 95.31 726 ILE A C 1
ATOM 5780 O O . ILE A 1 726 ? -36.999 -2.531 -1.582 1.00 95.31 726 ILE A O 1
ATOM 5784 N N . ASP A 1 727 ? -37.222 -0.966 -3.161 1.00 97.31 727 ASP A N 1
ATOM 5785 C CA . ASP A 1 727 ? -38.546 -0.535 -2.684 1.00 97.31 727 ASP A CA 1
ATOM 5786 C C . ASP A 1 727 ? -39.557 -1.685 -2.806 1.00 97.31 727 ASP A C 1
ATOM 5788 O O . ASP A 1 727 ? -39.671 -2.327 -3.854 1.00 97.31 727 ASP A O 1
ATOM 5792 N N . ARG A 1 728 ? -40.312 -1.947 -1.734 1.00 97.06 728 ARG A N 1
ATOM 5793 C CA . ARG A 1 728 ? -41.211 -3.105 -1.671 1.00 97.06 728 ARG A CA 1
ATOM 5794 C C . ARG A 1 728 ? -42.327 -3.038 -2.711 1.00 97.06 728 ARG A C 1
ATOM 5796 O O . ARG A 1 728 ? -42.742 -4.079 -3.209 1.00 97.06 728 ARG A O 1
ATOM 5803 N N . ARG A 1 729 ? -42.823 -1.847 -3.061 1.00 94.19 729 ARG A N 1
ATOM 5804 C CA . ARG A 1 729 ? -43.858 -1.698 -4.098 1.00 94.19 729 ARG A CA 1
ATOM 5805 C C . ARG A 1 729 ? -43.249 -1.934 -5.472 1.00 94.19 729 ARG A C 1
ATOM 5807 O O . ARG A 1 729 ? -43.820 -2.688 -6.245 1.00 94.19 729 ARG A O 1
ATOM 5814 N N . PHE A 1 730 ? -42.072 -1.371 -5.739 1.00 91.56 730 PHE A N 1
ATOM 5815 C CA . PHE A 1 730 ? -41.358 -1.560 -6.999 1.00 91.56 730 PHE A CA 1
ATOM 5816 C C . PHE A 1 730 ? -40.978 -3.030 -7.248 1.00 91.56 730 PHE A C 1
ATOM 5818 O O . PHE A 1 730 ? -41.132 -3.512 -8.365 1.00 91.56 730 PHE A O 1
ATOM 5825 N N . PHE A 1 731 ? -40.583 -3.781 -6.213 1.00 91.44 731 PHE A N 1
ATOM 5826 C CA . PHE A 1 731 ? -40.362 -5.231 -6.320 1.00 91.44 731 PHE A CA 1
ATOM 5827 C C . PHE A 1 731 ? -41.606 -5.978 -6.837 1.00 91.44 731 PHE A C 1
ATOM 5829 O O . PHE A 1 731 ? -41.497 -6.811 -7.737 1.00 91.44 731 PHE A O 1
ATOM 5836 N N . TRP A 1 732 ? -42.796 -5.642 -6.329 1.00 90.75 732 TRP A N 1
ATOM 5837 C CA . TRP A 1 732 ? -44.057 -6.248 -6.772 1.00 90.75 732 TRP A CA 1
ATOM 5838 C C . TRP A 1 732 ? -44.593 -5.671 -8.094 1.00 90.75 732 TRP A C 1
ATOM 5840 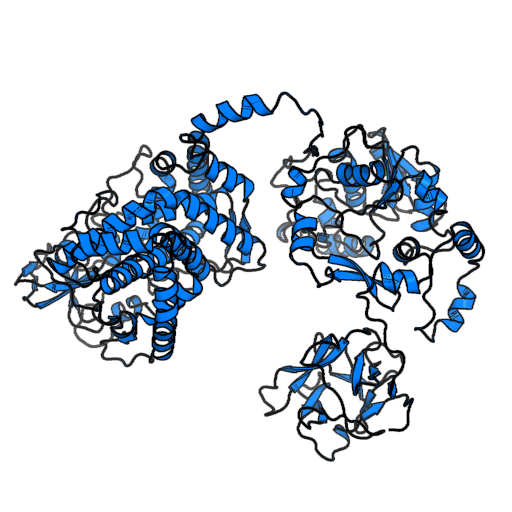O O . TRP A 1 732 ? -45.204 -6.408 -8.861 1.00 90.75 732 TRP A O 1
ATOM 5850 N N . GLU A 1 733 ? -44.311 -4.406 -8.426 1.00 87.25 733 GLU A N 1
ATOM 5851 C CA . GLU A 1 733 ? -44.559 -3.824 -9.760 1.00 87.25 733 GLU A CA 1
ATOM 5852 C C . GLU A 1 733 ? -43.717 -4.518 -10.845 1.00 87.25 733 GLU A C 1
ATOM 5854 O O . GLU A 1 733 ? -44.185 -4.722 -11.962 1.00 87.25 733 GLU A O 1
ATOM 5859 N N . LEU A 1 734 ? -42.498 -4.949 -10.502 1.00 79.50 734 LEU A N 1
ATOM 5860 C CA . LEU A 1 734 ? -41.673 -5.831 -11.330 1.00 79.50 734 LEU A CA 1
ATOM 5861 C C . LEU A 1 734 ? -42.131 -7.301 -11.289 1.00 79.50 734 LEU A C 1
ATOM 5863 O O . LEU A 1 734 ? -41.478 -8.139 -11.910 1.00 79.50 734 LEU A O 1
ATOM 5867 N N . GLY A 1 735 ? -43.204 -7.640 -10.567 1.00 81.06 735 GLY A N 1
ATOM 5868 C CA . GLY A 1 735 ? -43.709 -9.007 -10.433 1.00 81.06 735 GLY A CA 1
ATOM 5869 C C . GLY A 1 735 ? -42.729 -9.972 -9.761 1.00 81.06 735 GLY A C 1
ATOM 5870 O O . GLY A 1 735 ? -42.712 -11.154 -10.110 1.00 81.06 735 GLY A O 1
ATOM 5871 N N . GLY A 1 736 ? -41.886 -9.456 -8.860 1.00 85.38 736 GLY A N 1
ATOM 5872 C CA . GLY A 1 736 ? -40.899 -10.210 -8.092 1.00 85.38 736 GLY A CA 1
ATOM 5873 C C . GLY A 1 736 ? -39.948 -11.066 -8.937 1.00 85.38 736 GLY A C 1
ATOM 5874 O O . GLY A 1 736 ? -39.734 -10.843 -10.140 1.00 85.38 736 GLY A O 1
ATOM 5875 N N . TYR A 1 737 ? -39.393 -12.084 -8.281 1.00 84.12 737 TYR A N 1
ATOM 5876 C CA . TYR A 1 737 ? -38.727 -13.193 -8.956 1.00 84.12 737 TYR A CA 1
ATOM 5877 C C . TYR A 1 737 ? -39.725 -14.084 -9.702 1.00 84.12 737 TYR A C 1
ATOM 5879 O O . TYR A 1 737 ? -40.909 -14.131 -9.374 1.00 84.12 737 TYR A O 1
ATOM 5887 N N . ASP A 1 738 ? -39.231 -14.818 -10.694 1.00 82.88 738 ASP A N 1
ATOM 5888 C CA . ASP A 1 738 ? -39.985 -15.882 -11.348 1.00 82.88 738 ASP A CA 1
ATOM 5889 C C . ASP A 1 738 ? -40.080 -17.130 -10.433 1.00 82.88 738 ASP A C 1
ATOM 5891 O O . ASP A 1 738 ? -39.049 -17.744 -10.139 1.00 82.88 738 ASP A O 1
ATOM 5895 N N . PRO A 1 739 ? -41.283 -17.538 -9.976 1.00 81.62 739 PRO A N 1
ATOM 5896 C CA . PRO A 1 739 ? -41.453 -18.708 -9.111 1.00 81.62 739 PRO A CA 1
ATOM 5897 C C . PRO A 1 739 ? -41.208 -20.047 -9.827 1.00 81.62 739 PRO A C 1
ATOM 5899 O O . PRO A 1 739 ? -41.161 -21.079 -9.153 1.00 81.62 739 PRO A O 1
ATOM 5902 N N . GLY A 1 740 ? -41.066 -20.051 -11.161 1.00 80.69 740 GLY A N 1
ATOM 5903 C CA . GLY A 1 740 ? -40.740 -21.236 -11.957 1.00 80.69 740 GLY A CA 1
ATOM 5904 C C . GLY A 1 740 ? -39.300 -21.728 -11.779 1.00 80.69 740 GLY A C 1
ATOM 5905 O O . GLY A 1 740 ? -39.031 -22.915 -11.974 1.00 80.69 740 GLY A O 1
ATOM 5906 N N . PHE A 1 741 ? -38.380 -20.859 -11.343 1.00 79.75 741 PHE A N 1
ATOM 5907 C CA . PHE A 1 741 ? -37.014 -21.265 -11.013 1.00 79.75 741 PHE A CA 1
ATOM 5908 C C . PHE A 1 741 ? -37.001 -22.249 -9.830 1.00 79.75 741 PHE A C 1
ATOM 5910 O O . PHE A 1 741 ? -37.814 -22.173 -8.905 1.00 79.75 741 PHE A O 1
ATOM 5917 N N . GLN A 1 742 ? -36.053 -23.186 -9.848 1.00 76.75 742 GLN A N 1
ATOM 5918 C CA . GLN A 1 742 ? -35.927 -24.234 -8.836 1.00 76.75 742 GLN A CA 1
ATOM 5919 C C . GLN A 1 742 ? -34.588 -24.137 -8.107 1.00 76.75 742 GLN A C 1
ATOM 5921 O O . GLN A 1 742 ? -33.545 -23.968 -8.732 1.00 76.75 742 GLN A O 1
ATOM 5926 N N . ILE A 1 743 ? -34.624 -24.320 -6.784 1.00 81.44 743 ILE A N 1
ATOM 5927 C CA . ILE A 1 743 ? -33.464 -24.366 -5.882 1.00 81.44 743 ILE A CA 1
ATOM 5928 C C . ILE A 1 743 ? -32.643 -23.064 -5.852 1.00 81.44 743 ILE A C 1
ATOM 5930 O O . ILE A 1 743 ? -32.791 -22.296 -4.902 1.00 81.44 743 ILE A O 1
ATOM 5934 N N . TRP A 1 744 ? -31.773 -22.831 -6.838 1.00 78.56 744 TRP A N 1
ATOM 5935 C CA . TRP A 1 744 ? -30.828 -21.710 -6.892 1.00 78.56 744 TRP A CA 1
ATOM 5936 C C . TRP A 1 744 ? -30.216 -21.555 -8.293 1.00 78.56 744 TRP A C 1
ATOM 5938 O O . TRP A 1 744 ? -29.898 -22.561 -8.930 1.00 78.56 744 TRP A O 1
ATOM 5948 N N . GLY A 1 745 ? -29.951 -20.317 -8.720 1.00 73.69 745 GLY A N 1
ATOM 5949 C CA . GLY A 1 745 ? -29.070 -20.012 -9.845 1.00 73.69 745 GLY A CA 1
ATOM 5950 C C . GLY A 1 745 ? -29.740 -19.198 -10.952 1.00 73.69 745 GLY A C 1
ATOM 5951 O O . GLY A 1 745 ? -30.864 -19.473 -11.366 1.00 73.69 745 GLY A O 1
ATOM 5952 N N . ALA A 1 746 ? -28.992 -18.224 -11.478 1.00 75.62 746 ALA A N 1
ATOM 5953 C CA . ALA A 1 746 ? -29.376 -17.314 -12.560 1.00 75.62 746 ALA A CA 1
ATOM 5954 C C . ALA A 1 746 ? -30.586 -16.395 -12.283 1.00 75.62 746 ALA A C 1
ATOM 5956 O O . ALA A 1 746 ? -30.899 -15.556 -13.127 1.00 75.62 746 ALA A O 1
ATOM 5957 N N . GLU A 1 747 ? -31.206 -16.435 -11.100 1.00 76.12 747 GLU A N 1
ATOM 5958 C CA . GLU A 1 747 ? -32.224 -15.457 -10.688 1.00 76.12 747 GLU A CA 1
ATOM 5959 C C . GLU A 1 747 ? -31.638 -14.043 -10.581 1.00 76.12 747 GLU A C 1
ATOM 5961 O O . GLU A 1 747 ? -32.291 -13.054 -10.907 1.00 76.12 747 GLU A O 1
ATOM 5966 N N . ASN A 1 748 ? -30.363 -13.958 -10.193 1.00 76.06 748 ASN A N 1
ATOM 5967 C CA . ASN A 1 748 ? -29.575 -12.734 -10.164 1.00 76.06 748 ASN A CA 1
ATOM 5968 C C . ASN A 1 748 ? -29.385 -12.125 -11.564 1.00 76.06 748 ASN A C 1
ATOM 5970 O O . ASN A 1 748 ? -29.280 -10.906 -11.705 1.00 76.06 748 ASN A O 1
ATOM 5974 N N . LEU A 1 749 ? -29.363 -12.968 -12.598 1.00 76.50 749 LEU A N 1
ATOM 5975 C CA . LEU A 1 749 ? -29.299 -12.567 -13.998 1.00 76.50 749 LEU A CA 1
ATOM 5976 C C . LEU A 1 749 ? -30.699 -12.250 -14.549 1.00 76.50 749 LEU A C 1
ATOM 5978 O O . LEU A 1 749 ? -30.850 -11.230 -15.214 1.00 76.50 749 LEU A O 1
ATOM 5982 N N . GLU A 1 750 ? -31.734 -13.033 -14.217 1.00 78.12 750 GLU A N 1
ATOM 5983 C CA . GLU A 1 750 ? -33.130 -12.748 -14.602 1.00 78.12 750 GLU A CA 1
ATOM 5984 C C . GLU A 1 750 ? -33.567 -11.363 -14.121 1.00 78.12 750 GLU A C 1
ATOM 5986 O O . GLU A 1 750 ? -33.994 -10.547 -14.939 1.00 78.12 750 GLU A O 1
ATOM 5991 N N . ILE A 1 751 ? -33.355 -11.055 -12.836 1.00 73.94 751 ILE A N 1
ATOM 5992 C CA . ILE A 1 751 ? -33.719 -9.757 -12.254 1.00 73.94 751 ILE A CA 1
ATOM 5993 C C . ILE A 1 751 ? -32.854 -8.600 -12.788 1.00 73.94 751 ILE A C 1
ATOM 5995 O O . ILE A 1 751 ? -33.304 -7.455 -12.789 1.00 73.94 751 ILE A O 1
ATOM 5999 N N . SER A 1 752 ? -31.640 -8.887 -13.283 1.00 71.25 752 SER A N 1
ATOM 6000 C CA . SER A 1 752 ? -30.756 -7.896 -13.922 1.00 71.25 752 SER A CA 1
ATOM 6001 C C . SER A 1 752 ? -31.110 -7.618 -15.391 1.00 71.25 752 SER A C 1
ATOM 6003 O O . SER A 1 752 ? -30.916 -6.498 -15.861 1.00 71.25 752 SER A O 1
ATOM 6005 N N . PHE A 1 753 ? -31.589 -8.623 -16.134 1.00 69.94 753 PHE A N 1
ATOM 6006 C CA . PHE A 1 753 ? -31.785 -8.542 -17.589 1.00 69.94 753 PHE A CA 1
ATOM 6007 C C . PHE A 1 753 ? -33.241 -8.372 -18.022 1.00 69.94 753 PHE A C 1
ATOM 6009 O O . PHE A 1 753 ? -33.534 -7.549 -18.888 1.00 69.94 753 PHE A O 1
ATOM 6016 N N . LYS A 1 754 ? -34.123 -9.244 -17.516 1.00 61.56 754 LYS A N 1
ATOM 6017 C CA . LYS A 1 754 ? -35.450 -9.556 -18.077 1.00 61.56 754 LYS A CA 1
ATOM 6018 C C . LYS A 1 754 ? -35.509 -9.663 -19.625 1.00 61.56 754 LYS A C 1
ATOM 6020 O O . LYS A 1 754 ? -36.487 -9.239 -20.242 1.00 61.56 754 LYS A O 1
ATOM 6025 N N . ASP A 1 755 ? -34.483 -10.272 -20.247 1.00 39.44 755 ASP A N 1
ATOM 6026 C CA . ASP A 1 755 ? -34.465 -10.759 -21.651 1.00 39.44 755 ASP A CA 1
ATOM 6027 C C . ASP A 1 755 ? -33.485 -11.964 -21.849 1.00 39.44 755 ASP A C 1
ATOM 6029 O O . ASP A 1 755 ? -33.267 -12.714 -20.900 1.00 39.44 755 ASP A O 1
ATOM 6033 N N . ILE A 1 756 ? -32.967 -12.234 -23.065 1.00 41.84 756 ILE A N 1
ATOM 6034 C CA . ILE A 1 756 ? -32.819 -13.614 -23.606 1.00 41.84 756 ILE A CA 1
ATOM 6035 C C . ILE A 1 756 ? -31.403 -14.109 -24.004 1.00 41.84 756 ILE A C 1
ATOM 6037 O O . ILE A 1 756 ? -30.524 -13.345 -24.383 1.00 41.84 756 ILE A O 1
ATOM 6041 N N . PHE A 1 757 ? -31.237 -15.447 -23.975 1.00 49.69 757 PHE A N 1
ATOM 6042 C CA . PHE A 1 757 ? -29.980 -16.230 -24.049 1.00 49.69 757 PHE A CA 1
ATOM 6043 C C . PHE A 1 757 ? -29.694 -17.009 -25.366 1.00 49.69 757 PHE A C 1
ATOM 6045 O O . PHE A 1 757 ? -28.543 -17.333 -25.667 1.00 49.69 757 PHE A O 1
ATOM 6052 N N . TYR A 1 758 ? -30.712 -17.387 -26.146 1.00 49.19 758 TYR A N 1
ATOM 6053 C CA . TYR A 1 758 ? -30.708 -18.658 -26.909 1.00 49.19 758 TYR A CA 1
ATOM 6054 C C . TYR A 1 758 ? -29.968 -18.723 -28.271 1.00 49.19 758 TYR A C 1
ATOM 6056 O O . TYR A 1 758 ? -30.497 -19.283 -29.225 1.00 49.19 758 TYR A O 1
ATOM 6064 N N . ALA A 1 759 ? -28.733 -18.218 -28.386 1.00 41.69 759 ALA A N 1
ATOM 6065 C CA . ALA A 1 759 ? -27.947 -18.310 -29.635 1.00 41.69 759 ALA A CA 1
ATOM 6066 C C . ALA A 1 759 ? -26.704 -19.230 -29.584 1.00 41.69 759 ALA A C 1
ATOM 6068 O O . ALA A 1 759 ? -26.104 -19.499 -30.624 1.00 41.69 759 ALA A O 1
ATOM 6069 N N . LEU A 1 760 ? -26.264 -19.678 -28.398 1.00 46.75 760 LEU A N 1
ATOM 6070 C CA . LEU A 1 760 ? -24.852 -20.067 -28.199 1.00 46.75 760 LEU A CA 1
ATOM 6071 C C . LEU A 1 760 ? -24.589 -21.527 -27.795 1.00 46.75 760 LEU A C 1
ATOM 6073 O O . LEU A 1 760 ? -23.455 -21.995 -27.924 1.00 46.75 760 LEU A O 1
ATOM 6077 N N . ASN A 1 761 ? -25.610 -22.263 -27.349 1.00 49.59 761 ASN A N 1
ATOM 6078 C CA . ASN A 1 761 ? -25.454 -23.603 -26.776 1.00 49.59 761 ASN A CA 1
ATOM 6079 C C . ASN A 1 761 ? -26.301 -24.648 -27.528 1.00 49.59 761 ASN A C 1
ATOM 6081 O O . ASN A 1 761 ? -27.468 -24.832 -27.195 1.00 49.59 761 ASN A O 1
ATOM 6085 N N . PRO A 1 762 ? -25.737 -25.379 -28.511 1.00 41.97 762 PRO A N 1
ATOM 6086 C CA . PRO A 1 762 ? -26.491 -26.342 -29.327 1.00 41.97 762 PRO A CA 1
ATOM 6087 C C . PRO A 1 762 ? -26.958 -27.608 -28.581 1.00 41.97 762 PRO A C 1
ATOM 6089 O O . PRO A 1 762 ? -27.631 -28.438 -29.175 1.00 41.97 762 PRO A O 1
ATOM 6092 N N . HIS A 1 763 ? -26.631 -27.775 -27.295 1.00 46.53 763 HIS A N 1
ATOM 6093 C CA . HIS A 1 763 ? -27.229 -28.820 -26.450 1.00 46.53 763 HIS A CA 1
ATOM 6094 C C . HIS A 1 763 ? -28.578 -28.399 -25.833 1.00 46.53 763 HIS A C 1
ATOM 6096 O O . HIS A 1 763 ? -29.331 -29.252 -25.374 1.00 46.53 763 HIS A O 1
ATOM 6102 N N . VAL A 1 764 ? -28.911 -27.101 -25.860 1.00 52.25 764 VAL A N 1
ATOM 6103 C CA . VAL A 1 764 ? -30.062 -26.525 -25.142 1.00 52.25 764 VAL A CA 1
ATOM 6104 C C . VAL A 1 764 ? -31.388 -26.676 -25.906 1.00 52.25 764 VAL A C 1
ATOM 6106 O O . VAL A 1 764 ? -32.442 -26.531 -25.299 1.00 52.25 764 VAL A O 1
ATOM 6109 N N . GLU A 1 765 ? -31.393 -27.059 -27.191 1.00 46.53 765 GLU A N 1
ATOM 6110 C CA . GLU A 1 765 ? -32.645 -27.347 -27.928 1.00 46.53 765 GLU A CA 1
ATOM 6111 C C . GLU A 1 765 ? -33.496 -28.435 -27.248 1.00 46.53 765 GLU A C 1
ATOM 6113 O O . GLU A 1 765 ? -34.716 -28.300 -27.174 1.00 46.53 765 GLU A O 1
ATOM 6118 N N . ASN A 1 766 ? -32.861 -29.459 -26.666 1.00 47.34 766 ASN A N 1
ATOM 6119 C CA . ASN A 1 766 ? -33.556 -30.502 -25.903 1.00 47.34 766 ASN A CA 1
ATOM 6120 C C . ASN A 1 766 ? -33.966 -30.049 -24.486 1.00 47.34 766 ASN A C 1
ATOM 6122 O O . ASN A 1 766 ? -34.882 -30.624 -23.904 1.00 47.34 766 ASN A O 1
ATOM 6126 N N . GLU A 1 767 ? -33.310 -29.031 -23.921 1.00 52.62 767 GLU A N 1
ATOM 6127 C CA . GLU A 1 767 ? -33.611 -28.510 -22.579 1.00 52.62 767 GLU A CA 1
ATOM 6128 C C . GLU A 1 767 ? -34.686 -27.414 -22.597 1.00 52.62 767 GLU A C 1
ATOM 6130 O O . GLU A 1 767 ? -35.437 -27.289 -21.634 1.00 52.62 767 GLU A O 1
ATOM 6135 N N . ILE A 1 768 ? -34.848 -26.682 -23.708 1.00 53.94 768 ILE A N 1
ATOM 6136 C CA . ILE A 1 768 ? -35.943 -25.712 -23.906 1.00 53.94 768 ILE A CA 1
ATOM 6137 C C . ILE A 1 768 ? -37.315 -26.382 -23.738 1.00 53.94 768 ILE A C 1
ATOM 6139 O O . ILE A 1 768 ? -38.224 -25.775 -23.177 1.00 53.94 768 ILE A O 1
ATOM 6143 N N . ALA A 1 769 ? -37.458 -27.645 -24.153 1.00 53.62 769 ALA A N 1
ATOM 6144 C CA . ALA A 1 769 ? -38.679 -28.427 -23.950 1.00 53.62 769 ALA A CA 1
ATOM 6145 C C . ALA A 1 769 ? -38.995 -28.710 -22.464 1.00 53.62 769 ALA A C 1
ATOM 6147 O O . ALA A 1 769 ? -40.151 -28.954 -22.125 1.00 53.62 769 ALA A O 1
ATOM 6148 N N . ASN A 1 770 ? -37.990 -28.648 -21.583 1.00 59.84 770 ASN A N 1
ATOM 6149 C CA . ASN A 1 770 ? -38.097 -28.936 -20.149 1.00 59.84 770 ASN A CA 1
ATOM 6150 C C . ASN A 1 770 ? -38.094 -27.668 -19.271 1.00 59.84 770 ASN A C 1
ATOM 6152 O O . ASN A 1 770 ? -38.215 -27.775 -18.053 1.00 59.84 770 ASN A O 1
ATOM 6156 N N . ALA A 1 771 ? -37.966 -26.472 -19.858 1.00 63.66 771 ALA A N 1
ATOM 6157 C CA . ALA A 1 771 ? -37.788 -25.210 -19.130 1.00 63.66 771 ALA A CA 1
ATOM 6158 C C . ALA A 1 771 ? -39.060 -24.661 -18.439 1.00 63.66 771 ALA A C 1
ATOM 6160 O O . ALA A 1 771 ? -38.989 -23.643 -17.755 1.00 63.66 771 ALA A O 1
ATOM 6161 N N . GLY A 1 772 ? -40.215 -25.317 -18.605 1.00 72.88 772 GLY A N 1
ATOM 6162 C CA . GLY A 1 772 ? -41.504 -24.875 -18.058 1.00 72.88 772 GLY A CA 1
ATOM 6163 C C . GLY A 1 772 ? -42.216 -23.806 -18.901 1.00 72.88 772 GLY A C 1
ATOM 6164 O O . GLY A 1 772 ? -41.748 -23.411 -19.971 1.00 72.88 772 GLY A O 1
ATOM 6165 N N 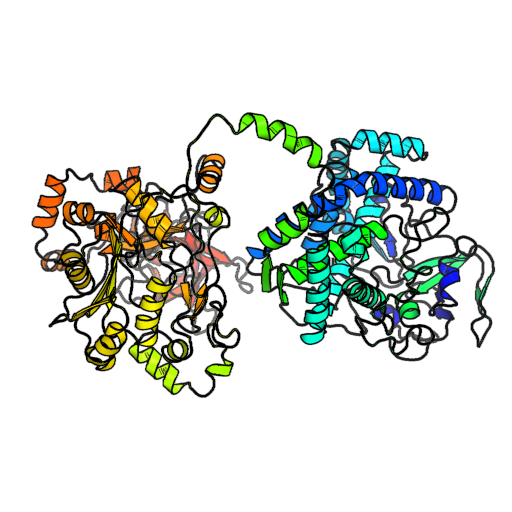. ASP A 1 773 ? -43.385 -23.354 -18.435 1.00 78.81 773 ASP A N 1
ATOM 6166 C CA . ASP A 1 773 ? -44.129 -22.266 -19.083 1.00 78.81 773 ASP A CA 1
ATOM 6167 C C . ASP A 1 773 ? -43.650 -20.893 -18.588 1.00 78.81 773 ASP A C 1
ATOM 6169 O O . ASP A 1 773 ? -43.652 -20.606 -17.395 1.00 78.81 773 ASP A O 1
ATOM 6173 N N . VAL A 1 774 ? -43.290 -20.023 -19.532 1.00 81.31 774 VAL A N 1
ATOM 6174 C CA . VAL A 1 774 ? -42.827 -18.643 -19.297 1.00 81.31 774 VAL A CA 1
ATOM 6175 C C . VAL A 1 774 ? -43.831 -17.591 -19.795 1.00 81.31 774 VAL A C 1
ATOM 6177 O O . VAL A 1 774 ? -43.494 -16.412 -19.948 1.00 81.31 774 VAL A O 1
ATOM 6180 N N . SER A 1 775 ? -45.068 -17.998 -20.097 1.00 80.69 775 SER A N 1
ATOM 6181 C CA . SER A 1 775 ? -46.101 -17.132 -20.679 1.00 80.69 775 SER A CA 1
ATOM 6182 C C . SER A 1 775 ? -46.436 -15.915 -19.811 1.00 80.69 775 SER A C 1
ATOM 6184 O O . SER A 1 775 ? -46.622 -14.825 -20.353 1.00 80.69 775 SER A O 1
ATOM 6186 N N . ASP A 1 776 ? -46.450 -16.049 -18.482 1.00 79.56 776 ASP A N 1
ATOM 6187 C CA . ASP A 1 776 ? -46.667 -14.912 -17.576 1.00 79.56 776 ASP A CA 1
ATOM 6188 C C . ASP A 1 776 ? -45.512 -13.909 -17.583 1.00 79.56 776 ASP A C 1
ATOM 6190 O O . ASP A 1 776 ? -45.754 -12.702 -17.635 1.00 79.56 776 ASP A O 1
ATOM 6194 N N . ARG A 1 777 ? -44.255 -14.372 -17.629 1.00 81.62 777 ARG A N 1
ATOM 6195 C CA . ARG A 1 777 ? -43.093 -13.469 -17.734 1.00 81.62 777 ARG A CA 1
ATOM 6196 C C . ARG A 1 777 ? -43.094 -12.712 -19.068 1.00 81.62 777 ARG A C 1
ATOM 6198 O O . ARG A 1 777 ? -42.788 -11.521 -19.093 1.00 81.62 777 ARG A O 1
ATOM 6205 N N . LYS A 1 778 ? -43.517 -13.358 -20.165 1.00 80.62 778 LYS A N 1
ATOM 6206 C CA . LYS A 1 778 ? -43.714 -12.705 -21.476 1.00 80.62 778 LYS A CA 1
ATOM 6207 C C . LYS A 1 778 ? -44.816 -11.638 -21.431 1.00 80.62 778 LYS A C 1
ATOM 6209 O O . LYS A 1 778 ? -44.552 -10.501 -21.815 1.00 80.62 778 LYS A O 1
ATOM 6214 N N . ARG A 1 779 ? -46.000 -11.957 -20.889 1.00 84.44 779 ARG A N 1
ATOM 6215 C CA . ARG A 1 779 ? -47.097 -10.982 -20.696 1.00 84.44 779 ARG A CA 1
ATOM 6216 C C . ARG A 1 779 ? -46.657 -9.779 -19.860 1.00 84.44 779 ARG A C 1
ATOM 6218 O O . ARG A 1 779 ? -46.924 -8.640 -20.229 1.00 84.44 779 ARG A O 1
ATOM 6225 N N . MET A 1 780 ? -45.950 -10.023 -18.759 1.00 81.06 780 MET A N 1
ATOM 6226 C CA . MET A 1 780 ? -45.438 -8.977 -17.870 1.00 81.06 780 MET A CA 1
ATOM 6227 C C . MET A 1 780 ? -44.448 -8.048 -18.586 1.00 81.06 780 MET A C 1
ATOM 6229 O O . MET A 1 780 ? -44.538 -6.829 -18.454 1.00 81.06 780 MET A O 1
ATOM 6233 N N . ARG A 1 781 ? -43.540 -8.603 -19.399 1.00 80.88 781 ARG A N 1
ATOM 6234 C CA . ARG A 1 781 ? -42.600 -7.826 -20.220 1.00 80.88 781 ARG A CA 1
ATOM 6235 C C . ARG A 1 781 ? -43.320 -6.884 -21.194 1.00 80.88 781 ARG A C 1
ATOM 6237 O O . ARG A 1 781 ? -42.909 -5.733 -21.349 1.00 80.88 781 ARG A O 1
ATOM 6244 N N . GLU A 1 782 ? -44.374 -7.370 -21.849 1.00 84.69 782 GLU A N 1
ATOM 6245 C CA . GLU A 1 782 ? -45.204 -6.577 -22.764 1.00 84.69 782 GLU A CA 1
ATOM 6246 C C . GLU A 1 782 ? -45.948 -5.461 -22.014 1.00 84.69 782 GLU A C 1
ATOM 6248 O O . GLU A 1 782 ? -45.888 -4.302 -22.423 1.00 84.69 782 GLU A O 1
ATOM 6253 N N . GLN A 1 783 ? -46.572 -5.784 -20.875 1.00 85.38 783 GLN A N 1
ATOM 6254 C CA . GLN A 1 783 ? -47.294 -4.828 -20.023 1.00 85.38 783 GLN A CA 1
ATOM 6255 C C . GLN A 1 783 ? -46.395 -3.711 -19.469 1.00 85.38 783 GLN A C 1
ATOM 6257 O O . GLN A 1 783 ? -46.825 -2.561 -19.393 1.00 85.38 783 GLN A O 1
ATOM 6262 N N . LEU A 1 784 ? -45.148 -4.028 -19.110 1.00 84.56 784 LEU A N 1
ATOM 6263 C CA . LEU A 1 784 ? -44.163 -3.064 -18.605 1.00 84.56 784 LEU A CA 1
ATOM 6264 C C . LEU A 1 784 ? -43.434 -2.284 -19.719 1.00 84.56 784 LEU A C 1
ATOM 6266 O O . LEU A 1 784 ? -42.640 -1.392 -19.418 1.00 84.56 784 LEU A O 1
ATOM 6270 N N . GLY A 1 785 ? -43.671 -2.598 -21.000 1.00 84.50 785 GLY A N 1
ATOM 6271 C CA . GLY A 1 785 ? -43.041 -1.907 -22.131 1.00 84.50 785 GLY A CA 1
ATOM 6272 C C . GLY A 1 785 ? -41.511 -2.041 -22.172 1.00 84.50 785 GLY A C 1
ATOM 6273 O O . GLY A 1 785 ? -40.815 -1.103 -22.581 1.00 84.50 785 GLY A O 1
ATOM 6274 N N . CYS A 1 786 ? -40.975 -3.177 -21.710 1.00 80.56 786 CYS A N 1
ATOM 6275 C CA . CYS A 1 786 ? -39.535 -3.398 -21.572 1.00 80.56 786 CYS A CA 1
ATOM 6276 C C . CYS A 1 786 ? -38.782 -3.260 -22.908 1.00 80.56 786 CYS A C 1
ATOM 6278 O O . CYS A 1 786 ? -39.296 -3.572 -23.983 1.00 80.56 786 CYS A O 1
ATOM 6280 N N . LYS A 1 787 ? -37.515 -2.832 -22.840 1.00 82.69 787 LYS A N 1
ATOM 6281 C CA . LYS A 1 787 ? -36.635 -2.744 -24.015 1.00 82.69 787 LYS A CA 1
ATOM 6282 C C . LYS A 1 787 ? -36.172 -4.134 -24.488 1.00 82.69 787 LYS A C 1
ATOM 6284 O O . LYS A 1 787 ? -36.440 -5.157 -23.855 1.00 82.69 787 LYS A O 1
ATOM 6289 N N . SER A 1 788 ? -35.525 -4.177 -25.650 1.00 80.25 788 SER A N 1
ATOM 6290 C CA . SER A 1 788 ? -34.898 -5.392 -26.182 1.00 80.25 788 SER A CA 1
ATOM 6291 C C . SER A 1 788 ? -33.526 -5.635 -25.550 1.00 80.25 788 SER A C 1
ATOM 6293 O O . SER A 1 788 ? -32.863 -4.695 -25.111 1.00 80.25 788 SER A O 1
ATOM 6295 N N . PHE A 1 789 ? -33.050 -6.880 -25.580 1.00 79.44 789 PHE A N 1
ATOM 6296 C CA . PHE A 1 789 ? -31.695 -7.208 -25.143 1.00 79.44 789 PHE A CA 1
ATOM 6297 C C . PHE A 1 789 ? -30.624 -6.470 -25.952 1.00 79.44 789 PHE A C 1
ATOM 6299 O O . PHE A 1 789 ? -29.626 -6.042 -25.388 1.00 79.44 789 PHE A O 1
ATOM 6306 N N . GLN A 1 790 ? -30.856 -6.228 -27.248 1.00 77.06 790 GLN A N 1
ATOM 6307 C CA . GLN A 1 790 ? -29.953 -5.404 -28.059 1.00 77.06 790 GLN A CA 1
ATOM 6308 C C . GLN A 1 790 ? -29.801 -3.996 -27.466 1.00 77.06 790 GLN A C 1
ATOM 6310 O O . GLN A 1 790 ? -28.684 -3.526 -27.293 1.00 77.06 790 GLN A O 1
ATOM 6315 N N . TRP A 1 791 ? -30.905 -3.361 -27.049 1.00 83.56 791 TRP A N 1
ATOM 6316 C CA . TRP A 1 791 ? -30.842 -2.068 -26.365 1.00 83.56 791 TRP A CA 1
ATOM 6317 C C . TRP A 1 791 ? -30.047 -2.151 -25.053 1.00 83.56 791 TRP A C 1
ATOM 6319 O O . TRP A 1 791 ? -29.266 -1.247 -24.766 1.00 83.56 791 TRP A O 1
ATOM 6329 N N . TYR A 1 792 ? -30.204 -3.233 -24.281 1.00 82.69 792 TYR A N 1
ATOM 6330 C CA . TYR A 1 792 ? -29.424 -3.465 -23.061 1.00 82.69 792 TYR A CA 1
ATOM 6331 C C . TYR A 1 792 ? -27.918 -3.574 -23.362 1.00 82.69 792 TYR A C 1
ATOM 6333 O O . TYR A 1 792 ? -27.120 -2.913 -22.700 1.00 82.69 792 TYR A O 1
ATOM 6341 N N . ILE A 1 793 ? -27.520 -4.337 -24.384 1.00 82.56 793 ILE A N 1
ATOM 6342 C CA . ILE A 1 793 ? -26.115 -4.429 -24.809 1.00 82.56 793 ILE A CA 1
ATOM 6343 C C . ILE A 1 793 ? -25.609 -3.043 -25.233 1.00 82.56 793 ILE A C 1
ATOM 6345 O O . ILE A 1 793 ? -24.612 -2.575 -24.697 1.00 82.56 793 ILE A O 1
ATOM 6349 N N . ASP A 1 794 ? -26.343 -2.333 -26.090 1.00 78.62 794 ASP A N 1
ATOM 6350 C CA . ASP A 1 794 ? -25.920 -1.039 -26.641 1.00 78.62 794 ASP A CA 1
ATOM 6351 C C . ASP A 1 794 ? -25.849 0.104 -25.598 1.00 78.62 794 ASP A C 1
ATOM 6353 O O . ASP A 1 794 ? -25.107 1.065 -25.800 1.00 78.62 794 ASP A O 1
ATOM 6357 N N . HIS A 1 795 ? -26.620 0.041 -24.499 1.00 79.75 795 HIS A N 1
ATOM 6358 C CA . HIS A 1 795 ? -26.795 1.169 -23.558 1.00 79.75 795 HIS A CA 1
ATOM 6359 C C . HIS A 1 795 ? -26.429 0.871 -22.094 1.00 79.75 795 HIS A C 1
ATOM 6361 O O . HIS A 1 795 ? -26.152 1.807 -21.340 1.00 79.75 795 HIS A O 1
ATOM 6367 N N . VAL A 1 796 ? -26.460 -0.393 -21.660 1.00 82.19 796 VAL A N 1
ATOM 6368 C CA . VAL A 1 796 ? -26.189 -0.802 -20.267 1.00 82.19 796 VAL A CA 1
ATOM 6369 C C . VAL A 1 796 ? -24.827 -1.481 -20.147 1.00 82.19 796 VAL A C 1
ATOM 6371 O O . VAL A 1 796 ? -24.098 -1.204 -19.190 1.00 82.19 796 VAL A O 1
ATOM 6374 N N . TYR A 1 797 ? -24.457 -2.316 -21.124 1.00 84.81 797 TYR A N 1
ATOM 6375 C CA . TYR A 1 797 ? -23.185 -3.047 -21.120 1.00 84.81 797 TYR A CA 1
ATOM 6376 C C . TYR A 1 797 ? -22.441 -3.013 -22.476 1.00 84.81 797 TYR A C 1
ATOM 6378 O O . TYR A 1 797 ? -22.106 -4.069 -23.013 1.00 84.81 797 TYR A O 1
ATOM 6386 N N . PRO A 1 798 ? -22.157 -1.823 -23.043 1.00 81.62 798 PRO A N 1
ATOM 6387 C CA . PRO A 1 798 ? -21.616 -1.681 -24.401 1.00 81.62 798 PRO A CA 1
ATOM 6388 C C . PRO A 1 798 ? -20.200 -2.239 -24.583 1.00 81.62 798 PRO A C 1
ATOM 6390 O O . PRO A 1 798 ? -19.787 -2.498 -25.711 1.00 81.62 798 PRO A O 1
ATOM 6393 N N . GLU A 1 799 ? -19.438 -2.437 -23.504 1.00 78.56 799 GLU A N 1
ATOM 6394 C CA . GLU A 1 799 ? -18.105 -3.036 -23.578 1.00 78.56 799 GLU A CA 1
ATOM 6395 C C . GLU A 1 799 ? -18.106 -4.576 -23.626 1.00 78.56 799 GLU A C 1
ATOM 6397 O O . GLU A 1 799 ? -17.041 -5.179 -23.806 1.00 78.56 799 GLU A O 1
ATOM 6402 N N . ILE A 1 800 ? -19.264 -5.239 -23.478 1.00 77.12 800 ILE A N 1
ATOM 6403 C CA . ILE A 1 800 ? -19.330 -6.695 -23.626 1.00 77.12 800 ILE A CA 1
ATOM 6404 C C . ILE A 1 800 ? -18.975 -7.077 -25.066 1.00 77.12 800 ILE A C 1
ATOM 6406 O O . ILE A 1 800 ? -19.613 -6.674 -26.037 1.00 77.12 800 ILE A O 1
ATOM 6410 N N . THR A 1 801 ? -17.929 -7.886 -25.227 1.00 67.50 801 THR A N 1
ATOM 6411 C CA . THR A 1 801 ? -17.537 -8.357 -26.557 1.00 67.50 801 THR A CA 1
ATOM 6412 C C . THR A 1 801 ? -18.590 -9.336 -27.066 1.00 67.50 801 THR A C 1
ATOM 6414 O O . THR A 1 801 ? -18.650 -10.476 -26.604 1.00 67.50 801 THR A O 1
ATOM 6417 N N . ILE A 1 802 ? -19.413 -8.901 -28.021 1.00 66.06 802 ILE A N 1
ATOM 6418 C CA . ILE A 1 802 ? -20.318 -9.783 -28.766 1.00 66.06 802 ILE A CA 1
ATOM 6419 C C . ILE A 1 802 ? -19.445 -10.787 -29.546 1.00 66.06 802 ILE A C 1
ATOM 6421 O O . ILE A 1 802 ? -18.561 -10.355 -30.294 1.00 66.06 802 ILE A O 1
ATOM 6425 N N . PRO A 1 803 ? -19.623 -12.114 -29.391 1.00 57.44 803 PRO A N 1
ATOM 6426 C CA . PRO A 1 803 ? -18.787 -13.084 -30.083 1.00 57.44 803 PRO A CA 1
ATOM 6427 C C . PRO A 1 803 ? -19.116 -13.063 -31.577 1.00 57.44 803 PRO A C 1
ATOM 6429 O O . PRO A 1 803 ? -20.282 -13.186 -31.950 1.00 57.44 803 PRO A O 1
ATOM 6432 N N . ASP A 1 804 ? -18.106 -12.969 -32.448 1.00 56.25 804 ASP A N 1
ATOM 6433 C CA . ASP A 1 804 ? -18.336 -13.234 -33.871 1.00 56.25 804 ASP A CA 1
ATOM 6434 C C . ASP A 1 804 ? -18.642 -14.727 -34.035 1.00 56.25 804 ASP A C 1
ATOM 6436 O O . ASP A 1 804 ? -17.775 -15.586 -33.854 1.00 56.25 804 ASP A O 1
ATOM 6440 N N . LEU A 1 805 ? -19.904 -15.033 -34.335 1.00 55.16 805 LEU A N 1
ATOM 6441 C CA . LEU A 1 805 ? -20.396 -16.400 -34.507 1.00 55.16 805 LEU A CA 1
ATOM 6442 C C . LEU A 1 805 ? -19.907 -17.032 -35.819 1.00 55.16 805 LEU A C 1
ATOM 6444 O O . LEU A 1 805 ? -20.068 -18.239 -36.021 1.00 55.16 805 LEU A O 1
ATOM 6448 N N . ARG A 1 806 ? -19.292 -16.241 -36.708 1.00 65.19 806 ARG A N 1
ATOM 6449 C CA . ARG A 1 806 ? -18.677 -16.722 -37.946 1.00 65.19 806 ARG A CA 1
ATOM 6450 C C . ARG A 1 806 ? -17.295 -17.284 -37.633 1.00 65.19 806 ARG A C 1
ATOM 6452 O O . ARG A 1 806 ? -16.395 -16.588 -37.163 1.00 65.19 806 ARG A O 1
ATOM 6459 N N . ALA A 1 807 ? -17.117 -18.556 -37.948 1.00 75.88 807 ALA A N 1
ATOM 6460 C CA . ALA A 1 807 ? -15.870 -19.276 -37.761 1.00 75.88 807 ALA A CA 1
ATOM 6461 C C . ALA A 1 807 ? -15.496 -20.008 -39.046 1.00 75.88 807 ALA A C 1
ATOM 6463 O O . ALA A 1 807 ? -16.372 -20.480 -39.768 1.00 75.88 807 ALA A O 1
ATOM 6464 N N . LYS A 1 808 ? -14.194 -20.144 -39.300 1.00 86.44 808 LYS A N 1
ATOM 6465 C CA . LYS A 1 808 ? -13.670 -20.959 -40.398 1.00 86.44 808 LYS A CA 1
ATOM 6466 C C . LYS A 1 808 ? -13.668 -22.446 -40.036 1.00 86.44 808 LYS A C 1
ATOM 6468 O O . LYS A 1 808 ? -13.975 -23.295 -40.869 1.00 86.44 808 LYS A O 1
ATOM 6473 N N . ALA A 1 809 ? -13.368 -22.765 -38.775 1.00 87.38 809 ALA A N 1
ATOM 6474 C CA . ALA A 1 809 ? -13.430 -24.118 -38.223 1.00 87.38 809 ALA A CA 1
ATOM 6475 C C . ALA A 1 809 ? -13.699 -24.101 -36.706 1.00 87.38 809 ALA A C 1
ATOM 6477 O O . ALA A 1 809 ? -13.421 -23.107 -36.034 1.00 87.38 809 ALA A O 1
ATOM 6478 N N . ARG A 1 810 ? -14.251 -25.190 -36.154 1.00 88.50 810 ARG A N 1
ATOM 6479 C CA . ARG A 1 810 ? -14.597 -25.315 -34.726 1.00 88.50 810 ARG A CA 1
ATOM 6480 C C . ARG A 1 810 ? -14.572 -26.754 -34.201 1.00 88.50 810 ARG A C 1
ATOM 6482 O O . ARG A 1 810 ? -14.758 -27.707 -34.958 1.00 88.50 810 ARG A O 1
ATOM 6489 N N . GLY A 1 811 ? -14.463 -26.882 -32.881 1.00 86.12 811 GLY A N 1
ATOM 6490 C CA . GLY A 1 811 ? -14.489 -28.148 -32.147 1.00 86.12 811 GLY A CA 1
ATOM 6491 C C . GLY A 1 811 ? -13.101 -28.545 -31.657 1.00 86.12 811 GLY A C 1
ATOM 6492 O O . GLY A 1 811 ? -12.264 -27.679 -31.403 1.00 86.12 811 GLY A O 1
ATOM 6493 N N . GLU A 1 812 ? -12.867 -29.844 -31.508 1.00 91.00 812 GLU A N 1
ATOM 6494 C CA . GLU A 1 812 ? -11.550 -30.366 -31.128 1.00 91.00 812 GLU A CA 1
ATOM 6495 C C . GLU A 1 812 ? -10.493 -30.110 -32.212 1.00 91.00 812 GLU A C 1
ATOM 6497 O O . GLU A 1 812 ? -10.801 -30.127 -33.406 1.00 91.00 812 GLU A O 1
ATOM 6502 N N . VAL A 1 813 ? -9.238 -29.898 -31.802 1.00 94.12 813 VAL A N 1
ATOM 6503 C CA . VAL A 1 813 ? -8.096 -29.676 -32.708 1.00 94.12 813 VAL A CA 1
ATOM 6504 C C . VAL A 1 813 ? -7.121 -30.837 -32.560 1.00 94.12 813 VAL A C 1
ATOM 6506 O O . VAL A 1 813 ? -6.249 -30.835 -31.693 1.00 94.12 813 VAL A O 1
ATOM 6509 N N . LYS A 1 814 ? -7.297 -31.860 -33.396 1.00 93.75 814 LYS A N 1
ATOM 6510 C CA . LYS A 1 814 ? -6.583 -33.137 -33.316 1.00 93.75 814 LYS A CA 1
ATOM 6511 C C . LYS A 1 814 ? -5.246 -33.091 -34.051 1.00 93.75 814 LYS A C 1
ATOM 6513 O O . LYS A 1 814 ? -5.190 -32.653 -35.198 1.00 93.75 814 LYS A O 1
ATOM 6518 N N . ASN A 1 815 ? -4.181 -33.591 -33.432 1.00 92.06 815 ASN A N 1
ATOM 6519 C CA . ASN A 1 815 ? -2.897 -33.802 -34.101 1.00 92.06 815 ASN A CA 1
ATOM 6520 C C . ASN A 1 815 ? -2.993 -34.981 -35.090 1.00 92.06 815 ASN A C 1
ATOM 6522 O O . ASN A 1 815 ? -3.652 -35.980 -34.806 1.00 92.06 815 ASN A O 1
ATOM 6526 N N . ARG A 1 816 ? -2.342 -34.912 -36.258 1.00 88.50 816 ARG A N 1
ATOM 6527 C CA . ARG A 1 816 ? -2.439 -35.995 -37.263 1.00 88.50 816 ARG A CA 1
ATOM 6528 C C . ARG A 1 816 ? -1.439 -37.137 -37.082 1.00 88.50 816 ARG A C 1
ATOM 6530 O O . ARG A 1 816 ? -1.634 -38.186 -37.696 1.00 88.50 816 ARG A O 1
ATOM 6537 N N . ALA A 1 817 ? -0.389 -36.965 -36.280 1.00 85.31 817 ALA A N 1
ATOM 6538 C CA . ALA A 1 817 ? 0.568 -38.030 -35.962 1.00 85.31 817 ALA A CA 1
ATOM 6539 C C . ALA A 1 817 ? 0.322 -38.696 -34.600 1.00 85.31 817 ALA A C 1
ATOM 6541 O O . ALA A 1 817 ? 0.836 -39.786 -34.360 1.00 85.31 817 ALA A O 1
ATOM 6542 N N . MET A 1 818 ? -0.431 -38.049 -33.710 1.00 81.81 818 MET A N 1
ATOM 6543 C CA . MET A 1 818 ? -0.663 -38.494 -32.335 1.00 81.81 818 MET A CA 1
ATOM 6544 C C . MET A 1 818 ? -2.164 -38.521 -32.039 1.00 81.81 818 MET A C 1
ATOM 6546 O O . MET A 1 818 ? -2.896 -37.652 -32.501 1.00 81.81 818 MET A O 1
ATOM 6550 N N . SER A 1 819 ? -2.635 -39.455 -31.210 1.00 83.12 819 SER A N 1
ATOM 6551 C CA . SER A 1 819 ? -4.036 -39.499 -30.742 1.00 83.12 819 SER A CA 1
ATOM 6552 C C . SER A 1 819 ? -4.350 -38.433 -29.676 1.00 83.12 819 SER A C 1
ATOM 6554 O O . SER A 1 819 ? -5.097 -38.695 -28.736 1.00 83.12 819 SER A O 1
ATOM 6556 N N . LEU A 1 820 ? -3.759 -37.245 -29.818 1.00 89.75 820 LEU A N 1
ATOM 6557 C CA . LEU A 1 820 ? -3.891 -36.118 -28.902 1.00 89.75 820 LEU A CA 1
ATOM 6558 C C . LEU A 1 820 ? -4.601 -34.946 -29.588 1.00 89.75 820 LEU A C 1
ATOM 6560 O O . LEU A 1 820 ? -4.384 -34.675 -30.773 1.00 89.75 820 LEU A O 1
ATOM 6564 N N . CYS A 1 821 ? -5.407 -34.234 -28.817 1.00 91.31 821 CYS A N 1
ATOM 6565 C CA . CYS A 1 821 ? -6.055 -32.983 -29.169 1.00 91.31 821 CYS A CA 1
ATOM 6566 C C . CYS A 1 821 ? -5.425 -31.836 -28.376 1.00 91.31 821 CYS A C 1
ATOM 6568 O O . CYS A 1 821 ? -4.892 -32.048 -27.289 1.00 91.31 821 CYS A O 1
ATOM 6570 N N . LEU A 1 822 ? -5.453 -30.625 -28.933 1.00 91.94 822 LEU A N 1
ATOM 6571 C CA . LEU A 1 822 ? -5.065 -29.407 -28.220 1.00 91.94 822 LEU A CA 1
ATOM 6572 C C . LEU A 1 822 ? -5.916 -29.257 -26.950 1.00 91.94 822 LEU A C 1
ATOM 6574 O O . LEU A 1 822 ? -7.115 -29.525 -26.992 1.00 91.94 822 LEU A O 1
ATOM 6578 N N . ASP A 1 823 ? -5.312 -28.820 -25.845 1.00 90.12 823 ASP A N 1
ATOM 6579 C CA . ASP A 1 823 ? -5.976 -28.797 -24.540 1.00 90.12 823 ASP A CA 1
ATOM 6580 C C . ASP A 1 823 ? -5.581 -27.574 -23.683 1.00 90.12 823 ASP A C 1
ATOM 6582 O O . ASP A 1 823 ? -4.405 -27.215 -23.553 1.00 90.12 823 ASP A O 1
ATOM 6586 N N . ALA A 1 824 ? -6.585 -26.921 -23.091 1.00 86.00 824 ALA A N 1
ATOM 6587 C CA . ALA A 1 824 ? -6.461 -25.736 -22.254 1.00 86.00 824 ALA A CA 1
ATOM 6588 C C . ALA A 1 824 ? -6.255 -25.995 -20.738 1.00 86.00 824 ALA A C 1
ATOM 6590 O O . ALA A 1 824 ? -6.181 -25.006 -20.003 1.00 86.00 824 ALA A O 1
ATOM 6591 N N . VAL A 1 825 ? -6.144 -27.240 -20.247 1.00 75.38 825 VAL A N 1
ATOM 6592 C CA . VAL A 1 825 ? -6.018 -27.576 -18.798 1.00 75.38 825 VAL A CA 1
ATOM 6593 C C . VAL A 1 825 ? -4.882 -26.828 -18.061 1.00 75.38 825 VAL A C 1
ATOM 6595 O O . VAL A 1 825 ? -5.036 -26.438 -16.905 1.00 75.38 825 VAL A O 1
ATOM 6598 N N . TYR A 1 826 ? -3.730 -26.603 -18.703 1.00 66.19 826 TYR A N 1
ATOM 6599 C CA . TYR A 1 826 ? -2.441 -26.328 -18.035 1.00 66.19 826 TYR A CA 1
ATOM 6600 C C . TYR A 1 826 ? -2.212 -24.888 -17.497 1.00 66.19 826 TYR A C 1
ATOM 6602 O O . TYR A 1 826 ? -1.202 -24.245 -17.801 1.00 66.19 826 TYR A O 1
ATOM 6610 N N . GLY A 1 827 ? -3.100 -24.361 -16.648 1.00 76.12 827 GLY A N 1
ATOM 6611 C CA . GLY A 1 827 ? -2.901 -23.062 -15.978 1.00 76.12 827 GLY A CA 1
ATOM 6612 C C . GLY A 1 827 ? -2.957 -21.888 -16.964 1.00 76.12 827 GLY A C 1
ATOM 6613 O O . GLY A 1 827 ? -3.974 -21.714 -17.623 1.00 76.12 827 GLY A O 1
ATOM 6614 N N . GLU A 1 828 ? -1.890 -21.089 -17.115 1.00 79.12 828 GLU A N 1
ATOM 6615 C CA . GLU A 1 828 ? -1.777 -20.120 -18.233 1.00 79.12 828 GLU A CA 1
ATOM 6616 C C . GLU A 1 828 ? -1.360 -20.769 -19.568 1.00 79.12 828 GLU A C 1
ATOM 6618 O O . GLU A 1 828 ? -1.523 -20.150 -20.622 1.00 79.12 828 GLU A O 1
ATOM 6623 N N . LYS A 1 829 ? -0.795 -21.984 -19.543 1.00 85.44 829 LYS A N 1
ATOM 6624 C CA . LYS A 1 829 ? -0.244 -22.676 -20.718 1.00 85.44 829 LYS A CA 1
ATOM 6625 C C . LYS A 1 829 ? -1.331 -23.442 -21.479 1.00 85.44 829 LYS A C 1
ATOM 6627 O O . LYS A 1 829 ? -2.434 -23.664 -20.978 1.00 85.44 829 LYS A O 1
ATOM 6632 N N . VAL A 1 830 ? -0.977 -23.883 -22.683 1.00 88.62 830 VAL A N 1
ATOM 6633 C CA . VAL A 1 830 ? -1.759 -24.810 -23.512 1.00 88.62 830 VAL A CA 1
ATOM 6634 C C . VAL A 1 830 ? -0.908 -26.051 -23.789 1.00 88.62 830 VAL A C 1
ATOM 6636 O O . VAL A 1 830 ? 0.303 -25.944 -24.005 1.00 88.62 830 VAL A O 1
ATOM 6639 N N . GLY A 1 831 ? -1.529 -27.226 -23.748 1.00 88.19 831 GLY A N 1
ATOM 6640 C CA . GLY A 1 831 ? -0.892 -28.518 -23.996 1.00 88.19 831 GLY A CA 1
ATOM 6641 C C . GLY A 1 831 ? -1.662 -29.340 -25.022 1.00 88.19 831 GLY A C 1
ATOM 6642 O O . GLY A 1 831 ? -2.434 -28.797 -25.812 1.00 88.19 831 GLY A O 1
ATOM 6643 N N . ALA A 1 832 ? -1.436 -30.647 -25.014 1.00 88.06 832 ALA A N 1
ATOM 6644 C CA . ALA A 1 832 ? -2.212 -31.616 -25.765 1.00 88.06 832 ALA A CA 1
ATOM 6645 C C . ALA A 1 832 ? -2.528 -32.828 -24.879 1.00 88.06 832 ALA A C 1
ATOM 6647 O O . ALA A 1 832 ? -1.658 -33.312 -24.160 1.00 88.06 832 ALA A O 1
ATOM 6648 N N . TYR A 1 833 ? -3.758 -33.328 -24.938 1.00 87.44 833 TYR A N 1
ATOM 6649 C CA . TYR A 1 833 ? -4.222 -34.470 -24.148 1.00 87.44 833 TYR A CA 1
ATOM 6650 C C . TYR A 1 833 ? -5.043 -35.424 -25.024 1.00 87.44 833 TYR A C 1
ATOM 6652 O O . TYR A 1 833 ? -5.253 -35.148 -26.203 1.00 87.44 833 TYR A O 1
ATOM 6660 N N . PHE A 1 834 ? -5.473 -36.578 -24.511 1.00 87.31 834 PHE A N 1
ATOM 6661 C CA . PHE A 1 834 ? -6.296 -37.505 -25.295 1.00 87.31 834 PHE A CA 1
ATOM 6662 C C . PHE A 1 834 ? -7.611 -36.842 -25.732 1.00 87.31 834 PHE A C 1
ATOM 6664 O O . PHE A 1 834 ? -8.290 -36.229 -24.912 1.00 87.31 834 PHE A O 1
ATOM 6671 N N . CYS A 1 835 ? -7.964 -36.972 -27.016 1.00 86.50 835 CYS A N 1
ATOM 6672 C CA . CYS A 1 835 ? -9.242 -36.487 -27.549 1.00 86.50 835 CYS A CA 1
ATOM 6673 C C . CYS A 1 835 ? -10.406 -37.266 -26.915 1.00 86.50 835 CYS A C 1
ATOM 6675 O O . CYS A 1 835 ? -10.419 -38.495 -27.031 1.00 86.50 835 CYS A O 1
ATOM 6677 N N . HIS A 1 836 ? -11.371 -36.585 -26.288 1.00 81.00 836 HIS A N 1
ATOM 6678 C CA . HIS A 1 836 ? -12.474 -37.236 -25.554 1.00 81.00 836 HIS A CA 1
ATOM 6679 C C . HIS A 1 836 ? -13.878 -36.960 -26.126 1.00 81.00 836 HIS A C 1
ATOM 6681 O O . HIS A 1 836 ? -14.820 -37.673 -25.797 1.00 81.00 836 HIS A O 1
ATOM 6687 N N . GLY A 1 837 ? -14.040 -35.992 -27.030 1.00 77.06 837 GLY A N 1
ATOM 6688 C CA . GLY A 1 837 ? -15.288 -35.713 -27.751 1.00 77.06 837 GLY A CA 1
ATOM 6689 C C . GLY A 1 837 ? -16.315 -34.870 -26.986 1.00 77.06 837 GLY A C 1
ATOM 6690 O O . GLY A 1 837 ? -17.265 -34.377 -27.593 1.00 77.06 837 GLY A O 1
ATOM 6691 N N . GLU A 1 838 ? -16.119 -34.642 -25.686 1.00 73.75 838 GLU A N 1
ATOM 6692 C CA . GLU A 1 838 ? -17.063 -33.930 -24.800 1.00 73.75 838 GLU A CA 1
ATOM 6693 C C . GLU A 1 838 ? -16.958 -32.393 -24.918 1.00 73.75 838 GLU A C 1
ATOM 6695 O O . GLU A 1 838 ? -17.641 -31.636 -24.225 1.00 73.75 838 GLU A O 1
ATOM 6700 N N . GLY A 1 839 ? -16.081 -31.897 -25.795 1.00 72.62 839 GLY A N 1
ATOM 6701 C CA . GLY A 1 839 ? -15.843 -30.473 -25.990 1.00 72.62 839 GLY A CA 1
ATOM 6702 C C . GLY A 1 839 ? -15.007 -29.882 -24.860 1.00 72.62 839 GLY A C 1
ATOM 6703 O O . GLY A 1 839 ? -13.783 -29.964 -24.899 1.00 72.62 839 GLY A O 1
ATOM 6704 N N . GLY A 1 840 ? -15.647 -29.225 -23.889 1.00 74.88 840 GLY A N 1
ATOM 6705 C CA . GLY A 1 840 ? -14.943 -28.695 -22.715 1.00 74.88 840 GLY A CA 1
ATOM 6706 C C . GLY A 1 840 ? -13.692 -27.861 -23.051 1.00 74.88 840 GLY A C 1
ATOM 6707 O O . GLY A 1 840 ? -13.691 -27.000 -23.937 1.00 74.88 840 GLY A O 1
ATOM 6708 N N . GLN A 1 841 ? -12.603 -28.172 -22.347 1.00 83.00 841 GLN A N 1
ATOM 6709 C CA . GLN A 1 841 ? -11.291 -27.522 -22.448 1.00 83.00 841 GLN A CA 1
ATOM 6710 C C . GLN A 1 841 ? -10.533 -27.844 -23.754 1.00 83.00 841 GLN A C 1
ATOM 6712 O O . GLN A 1 841 ? -9.559 -27.157 -24.066 1.00 83.00 841 GLN A O 1
ATOM 6717 N N . GLN A 1 842 ? -11.014 -28.808 -24.548 1.00 87.69 842 GLN A N 1
ATOM 6718 C CA . GLN A 1 842 ? -10.487 -29.152 -25.875 1.00 87.69 842 GLN A CA 1
ATOM 6719 C C . GLN A 1 842 ? -11.252 -28.485 -27.031 1.00 87.69 842 GLN A C 1
ATOM 6721 O O . GLN A 1 842 ? -10.924 -28.696 -28.199 1.00 87.69 842 GLN A O 1
ATOM 6726 N N . SER A 1 843 ? -12.270 -27.660 -26.749 1.00 86.12 843 SER A N 1
ATOM 6727 C CA . SER A 1 843 ? -13.081 -27.014 -27.787 1.00 86.12 843 SER A CA 1
ATOM 6728 C C . SER A 1 843 ? -12.541 -25.634 -28.181 1.00 86.12 843 SER A C 1
ATOM 6730 O O . SER A 1 843 ? -12.603 -24.674 -27.406 1.00 86.12 843 SER A O 1
ATOM 6732 N N . PHE A 1 844 ? -12.068 -25.513 -29.423 1.00 89.62 844 PHE A N 1
ATOM 6733 C CA . PHE A 1 844 ? -11.526 -24.277 -29.993 1.00 89.62 844 PHE A CA 1
ATOM 6734 C C . PHE A 1 844 ? -12.308 -23.827 -31.231 1.00 89.62 844 PHE A C 1
ATOM 6736 O O . PHE A 1 844 ? -13.035 -24.597 -31.864 1.00 89.62 844 PHE A O 1
ATOM 6743 N N . THR A 1 845 ? -12.123 -22.562 -31.598 1.00 87.75 845 THR A N 1
ATOM 6744 C CA . THR A 1 845 ? -12.725 -21.934 -32.776 1.00 87.75 845 THR A CA 1
ATOM 6745 C C . THR A 1 845 ? -11.655 -21.160 -33.538 1.00 87.75 845 THR A C 1
ATOM 6747 O O . THR A 1 845 ? -11.078 -20.222 -32.989 1.00 87.75 845 THR A O 1
ATOM 6750 N N . LEU A 1 846 ? -11.411 -21.512 -34.803 1.00 90.69 846 LEU A N 1
ATOM 6751 C CA . LEU A 1 846 ? -10.653 -20.676 -35.735 1.00 90.69 846 LEU A CA 1
ATOM 6752 C C . LEU A 1 846 ? -11.602 -19.622 -36.313 1.00 90.69 846 LEU A C 1
ATOM 6754 O O . LEU A 1 846 ? -12.540 -19.946 -37.046 1.00 90.69 846 LEU A O 1
ATOM 6758 N N . ARG A 1 847 ? -11.378 -18.366 -35.940 1.00 87.31 847 ARG A N 1
ATOM 6759 C CA . ARG A 1 847 ? -12.200 -17.210 -36.316 1.00 87.31 847 ARG A CA 1
ATOM 6760 C C . ARG A 1 847 ? -11.919 -16.748 -37.750 1.00 87.31 847 ARG A C 1
ATOM 6762 O O . ARG A 1 847 ? -10.938 -17.148 -38.373 1.00 87.31 847 ARG A O 1
ATOM 6769 N N . MET A 1 848 ? -12.771 -15.861 -38.268 1.00 83.31 848 MET A N 1
ATOM 6770 C CA . MET A 1 848 ? -12.569 -15.246 -39.589 1.00 83.31 848 MET A CA 1
ATOM 6771 C C . MET A 1 848 ? -11.314 -14.354 -39.659 1.00 83.31 848 MET A C 1
ATOM 6773 O O . MET A 1 848 ? -10.745 -14.218 -40.738 1.00 83.31 848 MET A O 1
ATOM 6777 N N . ASP A 1 849 ? -10.853 -13.814 -38.523 1.00 86.50 849 ASP A N 1
ATOM 6778 C CA . ASP A 1 849 ? -9.618 -13.026 -38.367 1.00 86.50 849 ASP A CA 1
ATOM 6779 C C . ASP A 1 849 ? -8.368 -13.882 -38.061 1.00 86.50 849 ASP A C 1
ATOM 6781 O O . ASP A 1 849 ? -7.411 -13.391 -37.467 1.00 86.50 849 ASP A O 1
ATOM 6785 N N . ASP A 1 850 ? -8.389 -15.168 -38.433 1.00 91.56 850 ASP A N 1
ATOM 6786 C CA . ASP A 1 850 ? -7.292 -16.145 -38.292 1.00 91.56 850 ASP A CA 1
ATOM 6787 C C . ASP A 1 850 ? -6.814 -16.427 -36.857 1.00 91.56 850 ASP A C 1
ATOM 6789 O O . ASP A 1 850 ? -5.844 -17.156 -36.640 1.00 91.56 850 ASP A O 1
ATOM 6793 N N . LYS A 1 851 ? -7.510 -15.913 -35.842 1.00 92.31 851 LYS A N 1
ATOM 6794 C CA . LYS A 1 851 ? -7.214 -16.199 -34.434 1.00 92.31 851 LYS A CA 1
ATOM 6795 C C . LYS A 1 851 ? -7.895 -17.487 -33.984 1.00 92.31 851 LYS A C 1
ATOM 6797 O O . LYS A 1 851 ? -9.063 -17.727 -34.294 1.00 92.31 851 LYS A O 1
ATOM 6802 N N . ILE A 1 852 ? -7.192 -18.283 -33.179 1.00 92.12 852 ILE A N 1
ATOM 6803 C CA . ILE A 1 852 ? -7.784 -19.438 -32.490 1.00 92.12 852 ILE A CA 1
ATOM 6804 C C . ILE A 1 852 ? -8.222 -19.014 -31.089 1.00 92.12 852 ILE A C 1
ATOM 6806 O O . ILE A 1 852 ? -7.403 -18.597 -30.268 1.00 92.12 852 ILE A O 1
ATOM 6810 N N . MET A 1 853 ? -9.522 -19.136 -30.840 1.00 88.19 853 MET A N 1
ATOM 6811 C CA . MET A 1 853 ? -10.226 -18.740 -29.622 1.00 88.19 853 MET A CA 1
ATOM 6812 C C . MET A 1 853 ? -10.688 -19.973 -28.839 1.00 88.19 853 MET A C 1
ATOM 6814 O O . MET A 1 853 ? -11.075 -20.980 -29.436 1.00 88.19 853 MET A O 1
ATOM 6818 N N . LEU A 1 854 ? -10.672 -19.897 -27.509 1.00 83.31 854 LEU A N 1
ATOM 6819 C CA . LEU A 1 854 ? -11.201 -20.947 -26.636 1.00 83.31 854 LEU A CA 1
ATOM 6820 C C . LEU A 1 854 ? -12.728 -20.838 -26.587 1.00 83.31 854 LEU A C 1
ATOM 6822 O O . LEU A 1 854 ? -13.264 -19.782 -26.259 1.00 83.31 854 LEU A O 1
ATOM 6826 N N . ARG A 1 855 ? -13.457 -21.921 -26.875 1.00 68.12 855 ARG A N 1
ATOM 6827 C CA . ARG A 1 855 ? -14.922 -21.849 -27.015 1.00 68.12 855 ARG A CA 1
ATOM 6828 C C . ARG A 1 855 ? -15.658 -21.555 -25.702 1.00 68.12 855 ARG A C 1
ATOM 6830 O O . ARG A 1 855 ? -16.723 -20.957 -25.739 1.00 68.12 855 ARG A O 1
ATOM 6837 N N . TRP A 1 856 ? -15.086 -21.933 -24.560 1.00 60.28 856 TRP A N 1
ATOM 6838 C CA . TRP A 1 856 ? -15.633 -21.616 -23.230 1.00 60.28 856 TRP A CA 1
ATOM 6839 C C . TRP A 1 856 ? -15.333 -20.189 -22.761 1.00 60.28 856 TRP A C 1
ATOM 6841 O O . TRP A 1 856 ? -15.963 -19.700 -21.829 1.00 60.28 856 TRP A O 1
ATOM 6851 N N . PHE A 1 857 ? -14.383 -19.513 -23.408 1.00 61.19 857 PHE A N 1
ATOM 6852 C CA . PHE A 1 857 ? -13.922 -18.182 -23.038 1.00 61.19 857 PHE A CA 1
ATOM 6853 C C . PHE A 1 857 ? -13.834 -17.331 -24.309 1.00 61.19 857 PHE A C 1
ATOM 6855 O O . PHE A 1 857 ? -12.755 -17.128 -24.858 1.00 61.19 857 PHE A O 1
ATOM 6862 N N . PHE A 1 858 ? -14.985 -16.833 -24.776 1.00 61.94 858 PHE A N 1
ATOM 6863 C CA . PHE A 1 858 ? -15.157 -16.097 -26.044 1.00 61.94 858 PHE A CA 1
ATOM 6864 C C . PHE A 1 858 ? -14.316 -14.805 -26.192 1.00 61.94 858 PHE A C 1
ATOM 6866 O O . PHE A 1 858 ? -14.350 -14.156 -27.235 1.00 61.94 858 PHE A O 1
ATOM 6873 N N . SER A 1 859 ? -13.558 -14.424 -25.164 1.00 69.94 859 SER A N 1
ATOM 6874 C CA . SER A 1 859 ? -12.604 -13.313 -25.155 1.00 69.94 859 SER A CA 1
ATOM 6875 C C . SER A 1 859 ? -11.134 -13.758 -25.082 1.00 69.94 859 SER A C 1
ATOM 6877 O O . SER A 1 859 ? -10.259 -12.896 -25.082 1.00 69.94 859 SER A O 1
ATOM 6879 N N . VAL A 1 860 ? -10.830 -15.063 -25.039 1.00 83.12 860 VAL A N 1
ATOM 6880 C CA . VAL A 1 860 ? -9.482 -15.627 -24.827 1.00 83.12 860 VAL A CA 1
ATOM 6881 C C . VAL A 1 860 ? -9.001 -16.401 -26.057 1.00 83.12 860 VAL A C 1
ATOM 6883 O O . VAL A 1 860 ? -9.676 -17.301 -26.558 1.00 83.12 860 VAL A O 1
ATOM 6886 N N . CYS A 1 861 ? -7.796 -16.072 -26.518 1.00 90.00 861 CYS A N 1
ATOM 6887 C CA . CYS A 1 861 ? -7.160 -16.639 -27.702 1.00 90.00 861 CYS A CA 1
ATOM 6888 C C . CYS A 1 861 ? -5.788 -17.258 -27.383 1.00 90.00 861 CYS A C 1
ATOM 6890 O O . CYS A 1 861 ? -5.178 -16.981 -26.345 1.00 90.00 861 CYS A O 1
ATOM 6892 N N . LEU A 1 862 ? -5.295 -18.088 -28.308 1.00 93.06 862 LEU A N 1
ATOM 6893 C CA . LEU A 1 862 ? -3.937 -18.635 -28.269 1.00 93.06 862 LEU A CA 1
ATOM 6894 C C . LEU A 1 862 ? -2.898 -17.538 -28.538 1.00 93.06 862 LEU A C 1
ATOM 6896 O O . LEU A 1 862 ? -2.956 -16.843 -29.556 1.00 93.06 862 LEU A O 1
ATOM 6900 N N . ALA A 1 863 ? -1.925 -17.420 -27.640 1.00 92.12 863 ALA A N 1
ATOM 6901 C CA . ALA A 1 863 ? -0.861 -16.427 -27.677 1.00 92.12 863 ALA A CA 1
ATOM 6902 C C . ALA A 1 863 ? 0.530 -17.065 -27.546 1.00 92.12 863 ALA A C 1
ATOM 6904 O O . ALA A 1 863 ? 0.684 -18.195 -27.069 1.00 92.12 863 ALA A O 1
ATOM 6905 N N . ALA A 1 864 ? 1.554 -16.329 -27.976 1.00 88.62 864 ALA A N 1
ATOM 6906 C CA . ALA A 1 864 ? 2.947 -16.720 -27.804 1.00 88.62 864 ALA A CA 1
ATOM 6907 C C . ALA A 1 864 ? 3.416 -16.439 -26.364 1.00 88.62 864 ALA A C 1
ATOM 6909 O O . ALA A 1 864 ? 3.350 -15.312 -25.876 1.00 88.62 864 ALA A O 1
ATOM 6910 N N . GLY A 1 865 ? 3.902 -17.477 -25.685 1.00 85.44 865 GLY A N 1
ATOM 6911 C CA . GLY A 1 865 ? 4.412 -17.426 -24.318 1.00 85.44 865 GLY A CA 1
ATOM 6912 C C . GLY A 1 865 ? 5.934 -17.294 -24.223 1.00 85.44 865 GLY A C 1
ATOM 6913 O O . GLY A 1 865 ? 6.612 -16.799 -25.120 1.00 85.44 865 GLY A O 1
ATOM 6914 N N . LEU A 1 866 ? 6.491 -17.757 -23.100 1.00 80.31 866 LEU A N 1
ATOM 6915 C CA . LEU A 1 866 ? 7.925 -17.658 -22.814 1.00 80.31 866 LEU A CA 1
ATOM 6916 C C . LEU A 1 866 ? 8.786 -18.597 -23.691 1.00 80.31 866 LEU A C 1
ATOM 6918 O O . LEU A 1 866 ? 8.343 -19.697 -24.049 1.00 80.31 866 LEU A O 1
ATOM 6922 N N . PRO A 1 867 ? 10.042 -18.206 -23.995 1.00 80.75 867 PRO A N 1
ATOM 6923 C CA . PRO A 1 867 ? 10.992 -19.050 -24.712 1.00 80.75 867 PRO A CA 1
ATOM 6924 C C . PRO A 1 867 ? 11.461 -20.239 -23.859 1.00 80.75 867 PRO A C 1
ATOM 6926 O O . PRO A 1 867 ? 11.715 -20.115 -22.658 1.00 80.75 867 PRO A O 1
ATOM 6929 N N . ILE A 1 868 ? 11.637 -21.397 -24.494 1.00 76.69 868 ILE A N 1
ATOM 6930 C CA . ILE A 1 868 ? 12.017 -22.640 -23.812 1.00 76.69 868 ILE A CA 1
ATOM 6931 C C . ILE A 1 868 ? 13.545 -22.718 -23.674 1.00 76.69 868 ILE A C 1
ATOM 6933 O O . ILE A 1 868 ? 14.257 -22.822 -24.673 1.00 76.69 868 ILE A O 1
ATOM 6937 N N . ARG A 1 869 ? 14.058 -22.719 -22.431 1.00 66.06 869 ARG A N 1
ATOM 6938 C CA . ARG A 1 869 ? 15.505 -22.620 -22.114 1.00 66.06 869 ARG A CA 1
ATOM 6939 C C . ARG A 1 869 ? 16.404 -23.608 -22.877 1.00 66.06 869 ARG A C 1
ATOM 6941 O O . ARG A 1 869 ? 17.507 -23.231 -23.257 1.00 66.06 869 ARG A O 1
ATOM 6948 N N . ASN A 1 870 ? 15.920 -24.825 -23.145 1.00 65.06 870 ASN A N 1
ATOM 6949 C CA . ASN A 1 870 ? 16.688 -25.890 -23.808 1.00 65.06 870 ASN A CA 1
ATOM 6950 C C . ASN A 1 870 ? 16.358 -26.073 -25.307 1.00 65.06 870 ASN A C 1
ATOM 6952 O O . ASN A 1 870 ? 16.965 -26.911 -25.968 1.00 65.06 870 ASN A O 1
ATOM 6956 N N . HIS A 1 871 ? 15.435 -25.286 -25.875 1.00 66.44 871 HIS A N 1
ATOM 6957 C CA . HIS A 1 871 ? 15.048 -25.373 -27.288 1.00 66.44 871 HIS A CA 1
ATOM 6958 C C . HIS A 1 871 ? 15.139 -23.996 -27.958 1.00 66.44 871 HIS A C 1
ATOM 6960 O O . HIS A 1 871 ? 14.181 -23.223 -27.974 1.00 66.44 871 HIS A O 1
ATOM 6966 N N . LYS A 1 872 ? 16.310 -23.692 -28.540 1.00 62.19 872 LYS A N 1
ATOM 6967 C CA . LYS A 1 872 ? 16.567 -22.419 -29.237 1.00 62.19 872 LYS A CA 1
ATOM 6968 C C . LYS A 1 872 ? 15.469 -22.116 -30.264 1.00 62.19 872 LYS A C 1
ATOM 6970 O O . LYS A 1 872 ? 15.237 -22.890 -31.188 1.00 62.19 872 LYS A O 1
ATOM 6975 N N . GLY A 1 873 ? 14.824 -20.961 -30.102 1.00 65.38 873 GLY A N 1
ATOM 6976 C CA . GLY A 1 873 ? 13.783 -20.466 -31.003 1.00 65.38 873 GLY A CA 1
ATOM 6977 C C . GLY A 1 873 ? 12.373 -21.019 -30.764 1.00 65.38 873 GLY A C 1
ATOM 6978 O O . GLY A 1 873 ? 11.473 -20.602 -31.499 1.00 65.38 873 GLY A O 1
ATOM 6979 N N . ALA A 1 874 ? 12.169 -21.893 -29.770 1.00 76.94 874 ALA A N 1
ATOM 6980 C CA . ALA A 1 874 ? 10.860 -22.435 -29.408 1.00 76.94 874 ALA A CA 1
ATOM 6981 C C . ALA A 1 874 ? 10.174 -21.635 -28.287 1.00 76.94 874 ALA A C 1
ATOM 6983 O O . ALA A 1 874 ? 10.828 -21.224 -27.326 1.00 76.94 874 ALA A O 1
ATOM 6984 N N . PHE A 1 875 ? 8.858 -21.452 -28.402 1.00 82.81 875 PHE A N 1
ATOM 6985 C CA . PHE A 1 875 ? 8.025 -20.673 -27.476 1.00 82.81 875 PHE A CA 1
ATOM 6986 C C . PHE A 1 875 ? 6.797 -21.496 -27.079 1.00 82.81 875 PHE A C 1
ATOM 6988 O O . PHE A 1 875 ? 6.147 -22.061 -27.958 1.00 82.81 875 PHE A O 1
ATOM 6995 N N . LEU A 1 876 ? 6.480 -21.577 -25.783 1.00 86.38 876 LEU A N 1
ATOM 6996 C CA . LEU A 1 876 ? 5.248 -22.235 -25.316 1.00 86.38 876 LEU A CA 1
ATOM 6997 C C . LEU A 1 876 ? 4.010 -21.459 -25.782 1.00 86.38 876 LEU A C 1
ATOM 6999 O O . LEU A 1 876 ? 4.084 -20.242 -25.944 1.00 86.38 876 LEU A O 1
ATOM 7003 N N . LEU A 1 877 ? 2.869 -22.133 -25.941 1.00 89.44 877 LEU A N 1
ATOM 7004 C CA . LEU A 1 877 ? 1.585 -21.438 -26.089 1.00 89.44 877 LEU A CA 1
ATOM 7005 C C . LEU A 1 877 ? 0.999 -21.071 -24.725 1.00 89.44 877 LEU A C 1
ATOM 7007 O O . LEU A 1 877 ? 1.067 -21.846 -23.767 1.00 89.44 877 LEU A O 1
ATOM 7011 N N . THR A 1 878 ? 0.380 -19.896 -24.668 1.00 90.25 878 THR A N 1
ATOM 7012 C CA . THR A 1 878 ? -0.359 -19.389 -23.510 1.00 90.25 878 THR A CA 1
ATOM 7013 C C . THR A 1 878 ? -1.751 -18.908 -23.910 1.00 90.25 878 THR A C 1
ATOM 7015 O O . THR A 1 878 ? -2.069 -18.748 -25.090 1.00 90.25 878 THR A O 1
ATOM 7018 N N . LYS A 1 879 ? -2.598 -18.692 -22.905 1.00 89.62 879 LYS A N 1
ATOM 7019 C CA . LYS A 1 879 ? -3.945 -18.131 -23.038 1.00 89.62 879 LYS A CA 1
ATOM 7020 C C . LYS A 1 879 ? -3.903 -16.650 -22.661 1.00 89.62 879 LYS A C 1
ATOM 7022 O O . LYS A 1 879 ? -3.487 -16.325 -21.550 1.00 89.62 879 LYS A O 1
ATOM 7027 N N . LYS A 1 880 ? -4.318 -15.754 -23.561 1.00 87.44 880 LYS A N 1
ATOM 7028 C CA . LYS A 1 880 ? -4.418 -14.300 -23.309 1.00 87.44 880 LYS A CA 1
ATOM 7029 C C . LYS A 1 880 ? -5.697 -13.730 -23.941 1.00 87.44 880 LYS A C 1
ATOM 7031 O O . LYS A 1 880 ? -6.261 -14.380 -24.823 1.00 87.44 880 LYS A O 1
ATOM 7036 N N . PRO A 1 881 ? -6.180 -12.545 -23.520 1.00 84.25 881 PRO A N 1
ATOM 7037 C CA . PRO A 1 881 ? -7.305 -11.886 -24.180 1.00 84.25 881 PRO A CA 1
ATOM 7038 C C . PRO A 1 881 ? -7.067 -11.734 -25.690 1.00 84.25 881 PRO A C 1
ATOM 7040 O O . PRO A 1 881 ? -5.958 -11.406 -26.098 1.00 84.25 881 PRO A O 1
ATOM 7043 N N . CYS A 1 882 ? -8.085 -11.927 -26.533 1.00 81.19 882 CYS A N 1
ATOM 7044 C CA . CYS A 1 882 ? -7.981 -11.891 -28.004 1.00 81.19 882 CYS A CA 1
ATOM 7045 C C . CYS A 1 882 ? -7.550 -10.527 -28.595 1.00 81.19 882 CYS A C 1
ATOM 7047 O O . CYS A 1 882 ? -7.288 -10.421 -29.801 1.00 81.19 882 CYS A O 1
ATOM 7049 N N . THR A 1 883 ? -7.495 -9.493 -27.752 1.00 79.44 883 THR A N 1
ATOM 7050 C CA . THR A 1 883 ? -6.995 -8.137 -28.018 1.00 79.44 883 THR A CA 1
ATOM 7051 C C . THR A 1 883 ? -5.509 -7.949 -27.685 1.00 79.44 883 THR A C 1
ATOM 7053 O O . THR A 1 883 ? -4.936 -6.937 -28.079 1.00 79.44 883 THR A O 1
ATOM 7056 N N . ALA A 1 884 ? -4.874 -8.888 -26.975 1.00 83.25 884 ALA A N 1
ATOM 7057 C CA . ALA A 1 884 ? -3.488 -8.762 -26.531 1.00 83.25 884 ALA A CA 1
ATOM 7058 C C . ALA A 1 884 ? -2.487 -8.867 -27.709 1.00 83.25 884 ALA A C 1
ATOM 7060 O O . ALA A 1 884 ? -2.707 -9.653 -28.637 1.00 83.25 884 ALA A O 1
ATOM 7061 N N . PRO A 1 885 ? -1.374 -8.105 -27.697 1.00 84.81 885 PRO A N 1
ATOM 7062 C CA . PRO A 1 885 ? -0.422 -8.041 -28.814 1.00 84.81 885 PRO A CA 1
ATOM 7063 C C . PRO A 1 885 ? 0.388 -9.332 -29.040 1.00 84.81 885 PRO A C 1
ATOM 7065 O O . PRO A 1 885 ? 1.055 -9.468 -30.069 1.00 84.81 885 PRO A O 1
ATOM 7068 N N . GLU A 1 886 ? 0.350 -10.276 -28.097 1.00 89.88 886 GLU A N 1
ATOM 7069 C CA . GLU A 1 886 ? 0.980 -11.599 -28.180 1.00 89.88 886 GLU A CA 1
ATOM 7070 C C . GLU A 1 886 ? 0.089 -12.670 -28.838 1.00 89.88 886 GLU A C 1
ATOM 7072 O O . GLU A 1 886 ? 0.553 -13.794 -29.055 1.00 89.88 886 GLU A O 1
ATOM 7077 N N . VAL A 1 887 ? -1.178 -12.357 -29.143 1.00 92.31 887 VAL A N 1
ATOM 7078 C CA . VAL A 1 887 ? -2.119 -13.288 -29.787 1.00 92.31 887 VAL A CA 1
ATOM 7079 C C . VAL A 1 887 ? -1.651 -13.646 -31.196 1.00 92.31 887 VAL A C 1
ATOM 7081 O O . VAL A 1 887 ? -1.292 -12.780 -31.993 1.00 92.31 887 VAL A O 1
ATOM 7084 N N . ILE A 1 888 ? -1.682 -14.941 -31.506 1.00 93.25 888 ILE A N 1
ATOM 7085 C CA . ILE A 1 888 ? -1.197 -15.482 -32.776 1.00 93.25 888 ILE A CA 1
ATOM 7086 C C . ILE A 1 888 ? -2.336 -15.475 -33.805 1.00 93.25 888 ILE A C 1
ATOM 7088 O O . ILE A 1 888 ? -3.421 -16.004 -33.546 1.00 93.25 888 ILE A O 1
ATOM 7092 N N . ALA A 1 889 ? -2.063 -14.910 -34.983 1.00 94.19 889 ALA A N 1
ATOM 7093 C CA . ALA A 1 889 ? -2.839 -15.150 -36.196 1.00 94.19 889 ALA A CA 1
ATOM 7094 C C . ALA A 1 889 ? -2.244 -16.362 -36.927 1.00 94.19 889 ALA A C 1
ATOM 7096 O O . ALA A 1 889 ? -1.024 -16.455 -37.095 1.00 94.19 889 ALA A O 1
ATOM 7097 N N . TRP A 1 890 ? -3.095 -17.296 -37.338 1.00 94.88 890 TRP A N 1
ATOM 7098 C CA . TRP A 1 890 ? -2.698 -18.606 -37.844 1.00 94.88 890 TRP A CA 1
ATOM 7099 C C . TRP A 1 890 ? -2.988 -18.733 -39.338 1.00 94.88 890 TRP A C 1
ATOM 7101 O O . TRP A 1 890 ? -4.091 -18.457 -39.793 1.00 94.88 890 TRP A O 1
ATOM 7111 N N . ASN A 1 891 ? -2.014 -19.187 -40.119 1.00 94.00 891 ASN A N 1
ATOM 7112 C CA . ASN A 1 891 ? -2.262 -19.720 -41.453 1.00 94.00 891 ASN A CA 1
ATOM 7113 C C . ASN A 1 891 ? -2.462 -21.239 -41.337 1.00 94.00 891 ASN A C 1
ATOM 7115 O O . ASN A 1 891 ? -1.658 -21.925 -40.696 1.00 94.00 891 ASN A O 1
ATOM 7119 N N . HIS A 1 892 ? -3.550 -21.746 -41.916 1.00 94.12 892 HIS A N 1
ATOM 7120 C CA . HIS A 1 892 ? -3.967 -23.139 -41.814 1.00 94.12 892 HIS A CA 1
ATOM 7121 C C . HIS A 1 892 ? -4.762 -23.567 -43.049 1.00 94.12 892 HIS A C 1
ATOM 7123 O O . HIS A 1 892 ? -5.749 -22.926 -43.398 1.00 94.12 892 HIS A O 1
ATOM 7129 N N . THR A 1 893 ? -4.373 -24.689 -43.647 1.00 89.88 893 THR A N 1
ATOM 7130 C CA . THR A 1 893 ? -5.165 -25.421 -44.646 1.00 89.88 893 THR A CA 1
ATOM 7131 C C . THR A 1 893 ? -5.692 -26.711 -44.027 1.00 89.88 893 THR A C 1
ATOM 7133 O O . THR A 1 893 ? -5.091 -27.243 -43.087 1.00 89.88 893 THR A O 1
ATOM 7136 N N . LYS A 1 894 ? -6.817 -27.244 -44.518 1.00 90.06 894 LYS A N 1
ATOM 7137 C CA . LYS A 1 894 ? -7.487 -28.399 -43.898 1.00 90.06 894 LYS A CA 1
ATOM 7138 C C . LYS A 1 894 ? -6.571 -29.621 -43.737 1.00 90.06 894 LYS A C 1
ATOM 7140 O O . LYS A 1 894 ? -6.213 -30.296 -44.701 1.00 90.06 894 LYS A O 1
ATOM 7145 N N . GLY A 1 895 ? -6.239 -29.950 -42.486 1.00 86.44 895 GLY A N 1
ATOM 7146 C CA . GLY A 1 895 ? -5.358 -31.070 -42.143 1.00 86.44 895 GLY A CA 1
ATOM 7147 C C . GLY A 1 895 ? -3.860 -30.812 -42.357 1.00 86.44 895 GLY A C 1
ATOM 7148 O O . GLY A 1 895 ? -3.090 -31.772 -42.315 1.00 86.44 895 GLY A O 1
ATOM 7149 N N . GLY A 1 896 ? -3.449 -29.573 -42.630 1.00 91.19 896 GLY A N 1
ATOM 7150 C CA . GLY A 1 896 ? -2.049 -29.151 -42.704 1.00 91.19 896 GLY A CA 1
ATOM 7151 C C . GLY A 1 896 ? -1.531 -28.574 -41.379 1.00 91.19 896 GLY A C 1
ATOM 7152 O O . GLY A 1 896 ? -2.186 -28.704 -40.337 1.00 91.19 896 GLY A O 1
ATOM 7153 N N . PRO A 1 897 ? -0.364 -27.909 -41.390 1.00 93.69 897 PRO A N 1
ATOM 7154 C CA . PRO A 1 897 ? 0.188 -27.304 -40.190 1.00 93.69 897 PRO A CA 1
ATOM 7155 C C . PRO A 1 897 ? -0.602 -26.078 -39.723 1.00 93.69 897 PRO A C 1
ATOM 7157 O O . PRO A 1 897 ? -1.354 -25.454 -40.474 1.00 93.69 897 PRO A O 1
ATOM 7160 N N . LEU A 1 898 ? -0.404 -25.727 -38.453 1.00 94.69 898 LEU A N 1
ATOM 7161 C CA . LEU A 1 898 ? -0.833 -24.458 -37.867 1.00 94.69 898 LEU A CA 1
ATOM 7162 C C . LEU A 1 898 ? 0.377 -23.524 -37.800 1.00 94.69 898 LEU A C 1
ATOM 7164 O O . LEU A 1 898 ? 1.270 -23.747 -36.982 1.00 94.69 898 LEU A O 1
ATOM 7168 N N . VAL A 1 899 ? 0.424 -22.512 -38.670 1.00 94.56 899 VAL A N 1
ATOM 7169 C CA . VAL A 1 899 ? 1.590 -21.626 -38.844 1.00 94.56 899 VAL A CA 1
ATOM 7170 C C . VAL A 1 899 ? 1.308 -20.234 -38.282 1.00 94.56 899 VAL A C 1
ATOM 7172 O O . VAL A 1 899 ? 0.374 -19.574 -38.722 1.00 94.56 899 VAL A O 1
ATOM 7175 N N . ASP A 1 900 ? 2.135 -19.748 -37.360 1.00 94.00 900 ASP A N 1
ATOM 7176 C CA . ASP A 1 900 ? 2.119 -18.350 -36.916 1.00 94.00 900 ASP A CA 1
ATOM 7177 C C . ASP A 1 900 ? 2.498 -17.419 -38.081 1.00 94.00 900 ASP A C 1
ATOM 7179 O O . ASP A 1 900 ? 3.636 -17.447 -38.564 1.00 94.00 900 ASP A O 1
ATOM 7183 N N . GLN A 1 901 ? 1.556 -16.569 -38.502 1.00 94.00 901 GLN A N 1
ATOM 7184 C CA . GLN A 1 901 ? 1.732 -15.619 -39.604 1.00 94.00 901 GLN A CA 1
ATOM 7185 C C . GLN A 1 901 ? 2.873 -14.611 -39.355 1.00 94.00 901 GLN A C 1
ATOM 7187 O O . GLN A 1 901 ? 3.460 -14.108 -40.311 1.00 94.00 901 GLN A O 1
ATOM 7192 N N . LYS A 1 902 ? 3.220 -14.322 -38.091 1.00 90.44 902 LYS A N 1
ATOM 7193 C CA . LYS A 1 902 ? 4.244 -13.331 -37.720 1.00 90.44 902 LYS A CA 1
ATOM 7194 C C . LYS A 1 902 ? 5.663 -13.895 -37.735 1.00 90.44 902 LYS A C 1
ATOM 7196 O O . LYS A 1 902 ? 6.585 -13.189 -38.139 1.00 90.44 902 LYS A O 1
ATOM 7201 N N . THR A 1 903 ? 5.869 -15.126 -37.257 1.00 89.56 903 THR A N 1
ATOM 7202 C CA . THR A 1 903 ? 7.216 -15.728 -37.158 1.00 89.56 903 THR A CA 1
ATOM 7203 C C . THR A 1 903 ? 7.484 -16.876 -38.131 1.00 89.56 903 THR A C 1
ATOM 7205 O O . THR A 1 903 ? 8.618 -17.354 -38.182 1.00 89.56 903 THR A O 1
ATOM 7208 N N . GLY A 1 904 ? 6.482 -17.325 -38.896 1.00 91.12 904 GLY A N 1
ATOM 7209 C CA . GLY A 1 904 ? 6.608 -18.448 -39.833 1.00 91.12 904 GLY A CA 1
ATOM 7210 C C . GLY A 1 904 ? 6.860 -19.795 -39.146 1.00 91.12 904 GLY A C 1
ATOM 7211 O O . GLY A 1 904 ? 7.442 -20.699 -39.745 1.00 91.12 904 GLY A O 1
ATOM 7212 N N . LYS A 1 905 ? 6.491 -19.919 -37.866 1.00 92.19 905 LYS A N 1
ATOM 7213 C CA . LYS A 1 905 ? 6.705 -21.119 -37.044 1.00 92.19 905 LYS A CA 1
ATOM 7214 C C . LYS A 1 905 ? 5.444 -21.953 -36.947 1.00 92.19 905 LYS A C 1
ATOM 7216 O O . LYS A 1 905 ? 4.348 -21.416 -36.857 1.00 92.19 905 LYS A O 1
ATOM 7221 N N . CYS A 1 906 ? 5.622 -23.262 -36.887 1.00 93.06 906 CYS A N 1
ATOM 7222 C CA . CYS A 1 906 ? 4.539 -24.222 -36.803 1.00 93.06 906 CYS A CA 1
ATOM 7223 C C . CYS A 1 906 ? 4.283 -24.642 -35.350 1.00 93.06 906 CYS A C 1
ATOM 7225 O O . CYS A 1 906 ? 5.219 -24.776 -34.554 1.00 93.06 906 CYS A O 1
ATOM 7227 N N . LEU A 1 907 ? 3.017 -24.890 -35.015 1.00 92.69 907 LEU A N 1
ATOM 7228 C CA . LEU A 1 907 ? 2.616 -25.519 -33.761 1.00 92.69 907 LEU A CA 1
ATOM 7229 C C . LEU A 1 907 ? 2.980 -27.008 -33.771 1.00 92.69 907 LEU A C 1
ATOM 7231 O O . LEU A 1 907 ? 2.537 -27.750 -34.645 1.00 92.69 907 LEU A O 1
ATOM 7235 N N . GLY A 1 908 ? 3.731 -27.466 -32.772 1.00 88.69 908 GLY A N 1
ATOM 7236 C CA . GLY A 1 908 ? 4.034 -28.885 -32.589 1.00 88.69 908 GLY A CA 1
ATOM 7237 C C . GLY A 1 908 ? 4.066 -29.299 -31.122 1.00 88.69 908 GLY A C 1
ATOM 7238 O O . GLY A 1 908 ? 4.309 -28.478 -30.233 1.00 88.69 908 GLY A O 1
ATOM 7239 N N . VAL A 1 909 ? 3.842 -30.589 -30.877 1.00 83.69 909 VAL A N 1
ATOM 7240 C CA . VAL A 1 909 ? 3.957 -31.202 -29.544 1.00 83.69 909 VAL A CA 1
ATOM 7241 C C . VAL A 1 909 ? 5.433 -31.266 -29.120 1.00 83.69 909 VAL A C 1
ATOM 7243 O O . VAL A 1 909 ? 6.328 -31.503 -29.938 1.00 83.69 909 VAL A O 1
ATOM 7246 N N . VAL A 1 910 ? 5.704 -31.035 -27.835 1.00 76.50 910 VAL A N 1
ATOM 7247 C CA . VAL A 1 910 ? 7.036 -31.115 -27.224 1.00 76.50 910 VAL A CA 1
ATOM 7248 C C . VAL A 1 910 ? 6.953 -31.925 -25.936 1.00 76.50 910 VAL A C 1
ATOM 7250 O O . VAL A 1 910 ? 6.385 -31.473 -24.947 1.00 76.50 910 VAL A O 1
ATOM 7253 N N . ASN A 1 911 ? 7.587 -33.096 -25.925 1.00 65.81 911 ASN A N 1
ATOM 7254 C CA . ASN A 1 911 ? 7.781 -33.859 -24.695 1.00 65.81 911 ASN A CA 1
ATOM 7255 C C . ASN A 1 911 ? 8.875 -33.179 -23.861 1.00 65.81 911 ASN A C 1
ATOM 7257 O O . ASN A 1 911 ? 10.055 -33.254 -24.207 1.00 65.81 911 ASN A O 1
ATOM 7261 N N . LEU A 1 912 ? 8.471 -32.493 -22.789 1.00 58.09 912 LEU A N 1
ATOM 7262 C CA . LEU A 1 912 ? 9.382 -31.908 -21.796 1.00 58.09 912 LEU A CA 1
ATOM 7263 C C . LEU A 1 912 ? 9.538 -32.811 -20.560 1.00 58.09 912 LEU A C 1
ATOM 7265 O O . LEU A 1 912 ? 10.582 -32.777 -19.912 1.00 58.09 912 LEU A O 1
ATOM 7269 N N . SER A 1 913 ? 8.545 -33.659 -20.283 1.00 54.72 913 SER A N 1
ATOM 7270 C CA . SER A 1 913 ? 8.584 -34.759 -19.313 1.00 54.72 913 SER A CA 1
ATOM 7271 C C . SER A 1 913 ? 7.742 -35.944 -19.839 1.00 54.72 913 SER A C 1
ATOM 7273 O O . SER A 1 913 ? 7.070 -35.789 -20.864 1.00 54.72 913 SER A O 1
ATOM 7275 N N . PRO A 1 914 ? 7.756 -37.122 -19.184 1.00 51.28 914 PRO A N 1
ATOM 7276 C CA . PRO A 1 914 ? 6.876 -38.242 -19.540 1.00 51.28 914 PRO A CA 1
ATOM 7277 C C . PRO A 1 914 ? 5.377 -37.977 -19.311 1.00 51.28 914 PRO A C 1
ATOM 7279 O O . PRO A 1 914 ? 4.556 -38.702 -19.862 1.00 51.28 914 PRO A O 1
ATOM 7282 N N . GLU A 1 915 ? 5.029 -36.966 -18.507 1.00 51.81 915 GLU A N 1
ATOM 7283 C CA . GLU A 1 915 ? 3.662 -36.701 -18.025 1.00 51.81 915 GLU A CA 1
ATOM 7284 C C . GLU A 1 915 ? 3.078 -35.371 -18.555 1.00 51.81 915 GLU A C 1
ATOM 7286 O O . GLU A 1 915 ? 1.871 -35.146 -18.482 1.00 51.81 915 GLU A O 1
ATOM 7291 N N . GLU A 1 916 ? 3.904 -34.490 -19.139 1.00 61.09 916 GLU A N 1
ATOM 7292 C CA . GLU A 1 916 ? 3.482 -33.203 -19.714 1.00 61.09 916 GLU A CA 1
ATOM 7293 C C . GLU A 1 916 ? 3.688 -33.151 -21.241 1.00 61.09 916 GLU A C 1
ATOM 7295 O O . GLU A 1 916 ? 4.756 -32.778 -21.745 1.00 61.09 916 GLU A O 1
ATOM 7300 N N . HIS A 1 917 ? 2.629 -33.444 -22.001 1.00 71.31 917 HIS A N 1
ATOM 7301 C CA . HIS A 1 917 ? 2.568 -33.189 -23.444 1.00 71.31 917 HIS A CA 1
ATOM 7302 C C . HIS A 1 917 ? 2.219 -31.715 -23.716 1.00 71.31 917 HIS A C 1
ATOM 7304 O O . HIS A 1 917 ? 1.081 -31.361 -24.019 1.00 71.31 917 HIS A O 1
ATOM 7310 N N . LEU A 1 918 ? 3.201 -30.819 -23.600 1.00 78.19 918 LEU A N 1
ATOM 7311 C CA . LEU A 1 918 ? 3.010 -29.397 -23.912 1.00 78.19 918 LEU A CA 1
ATOM 7312 C C . LEU A 1 918 ? 3.139 -29.119 -25.418 1.00 78.19 918 LEU A C 1
ATOM 7314 O O . LEU A 1 918 ? 3.799 -29.857 -26.151 1.00 78.19 918 LEU A O 1
ATOM 7318 N N . VAL A 1 919 ? 2.534 -28.025 -25.893 1.00 86.75 919 VAL A N 1
ATOM 7319 C CA . VAL A 1 919 ? 2.672 -27.565 -27.287 1.00 86.75 919 VAL A CA 1
ATOM 7320 C C . VAL A 1 919 ? 3.485 -26.272 -27.379 1.00 86.75 919 VAL A C 1
ATOM 7322 O O . VAL A 1 919 ? 3.456 -25.421 -26.486 1.00 86.75 919 VAL A O 1
ATOM 7325 N N . ALA A 1 920 ? 4.233 -26.122 -28.472 1.00 88.69 920 ALA A N 1
ATOM 7326 C CA . ALA A 1 920 ? 5.101 -24.971 -28.699 1.00 88.69 920 ALA A CA 1
ATOM 7327 C C . ALA A 1 920 ? 5.166 -24.569 -30.178 1.00 88.69 920 ALA A C 1
ATOM 7329 O O . ALA A 1 920 ? 5.117 -25.418 -31.070 1.00 88.69 920 ALA A O 1
ATOM 7330 N N . LEU A 1 921 ? 5.383 -23.276 -30.428 1.00 90.19 921 LEU A N 1
ATOM 7331 C CA . LEU A 1 921 ? 5.824 -22.774 -31.729 1.00 90.19 921 LEU A CA 1
ATOM 7332 C C . LEU A 1 921 ? 7.278 -23.186 -31.966 1.00 90.19 921 LEU A C 1
ATOM 7334 O O . LEU A 1 921 ? 8.158 -22.865 -31.161 1.00 90.19 921 LEU A O 1
ATOM 7338 N N . ARG A 1 922 ? 7.549 -23.867 -33.080 1.00 88.19 922 ARG A N 1
ATOM 7339 C CA . ARG A 1 922 ? 8.882 -24.346 -33.487 1.00 88.19 922 ARG A CA 1
ATOM 7340 C C . ARG A 1 922 ? 9.104 -24.090 -34.985 1.00 88.19 922 ARG A C 1
ATOM 7342 O O . ARG A 1 922 ? 8.136 -23.854 -35.702 1.00 88.19 922 ARG A O 1
ATOM 7349 N N . PRO A 1 923 ? 10.352 -24.121 -35.492 1.00 88.56 923 PRO A N 1
ATOM 7350 C CA . PRO A 1 923 ? 10.589 -24.097 -36.934 1.00 88.56 923 PRO A CA 1
ATOM 7351 C C . PRO A 1 923 ? 9.744 -25.162 -37.642 1.00 88.56 923 PRO A C 1
ATOM 7353 O O . PRO A 1 923 ? 9.663 -26.300 -37.166 1.00 88.56 923 PRO A O 1
ATOM 7356 N N . CYS A 1 924 ? 9.105 -24.780 -38.747 1.00 89.06 924 CYS A N 1
ATOM 7357 C CA . CYS A 1 924 ? 8.298 -25.705 -39.526 1.00 89.06 924 CYS A CA 1
ATOM 7358 C C . CYS A 1 924 ? 9.172 -26.828 -40.093 1.00 89.06 924 CYS A C 1
ATOM 7360 O O . CYS A 1 924 ? 10.205 -26.574 -40.714 1.00 89.06 924 CYS A O 1
ATOM 7362 N N . ASN A 1 925 ? 8.755 -28.070 -39.880 1.00 81.12 925 ASN A N 1
ATOM 7363 C CA . ASN A 1 925 ? 9.316 -29.247 -40.518 1.00 81.12 925 ASN A CA 1
ATOM 7364 C C . ASN A 1 925 ? 8.172 -30.029 -41.182 1.00 81.12 925 ASN A C 1
ATOM 7366 O O . ASN A 1 925 ? 7.032 -29.967 -40.740 1.00 81.12 925 ASN A O 1
ATOM 7370 N N . GLN A 1 926 ? 8.448 -30.753 -42.268 1.00 74.31 926 GLN A N 1
ATOM 7371 C CA . GLN A 1 926 ? 7.412 -31.483 -43.023 1.00 74.31 926 GLN A CA 1
ATOM 7372 C C . GLN A 1 926 ? 6.977 -32.788 -42.315 1.00 74.31 926 GLN A C 1
ATOM 7374 O O . GLN A 1 926 ? 6.765 -33.819 -42.950 1.00 74.31 926 GLN A O 1
ATOM 7379 N N . GLN A 1 927 ? 6.914 -32.780 -40.980 1.00 78.00 927 GLN A N 1
ATOM 7380 C CA . GLN A 1 927 ? 6.538 -33.929 -40.165 1.00 78.00 927 GLN A CA 1
ATOM 7381 C C . GLN A 1 927 ? 5.083 -33.805 -39.715 1.00 78.00 927 GLN A C 1
ATOM 7383 O O . GLN A 1 927 ? 4.681 -32.785 -39.163 1.00 78.00 927 GLN A O 1
ATOM 7388 N N . ARG A 1 928 ? 4.329 -34.907 -39.813 1.00 81.50 928 ARG A N 1
ATOM 7389 C CA . ARG A 1 928 ? 2.907 -34.974 -39.423 1.00 81.50 928 ARG A CA 1
ATOM 7390 C C . ARG A 1 928 ? 2.607 -34.600 -37.962 1.00 81.50 928 ARG A C 1
ATOM 7392 O O . ARG A 1 928 ? 1.451 -34.393 -37.620 1.00 81.50 928 ARG A O 1
ATOM 7399 N N . VAL A 1 929 ? 3.623 -34.512 -37.096 1.00 82.25 929 VAL A N 1
ATOM 7400 C CA . VAL A 1 929 ? 3.491 -34.029 -35.705 1.00 82.25 929 VAL A CA 1
ATOM 7401 C C . VAL A 1 929 ? 3.197 -32.528 -35.611 1.00 82.25 929 VAL A C 1
ATOM 7403 O O . VAL A 1 929 ? 2.805 -32.061 -34.542 1.00 82.25 929 VAL A O 1
ATOM 7406 N N . GLN A 1 930 ? 3.377 -31.777 -36.703 1.00 89.00 930 GLN A N 1
ATOM 7407 C CA . GLN A 1 930 ? 2.985 -30.370 -36.818 1.00 89.00 930 GLN A CA 1
ATOM 7408 C C . GLN A 1 930 ? 1.655 -30.172 -37.560 1.00 89.00 930 GLN A C 1
ATOM 7410 O O . GLN A 1 930 ? 1.167 -29.045 -37.596 1.00 89.00 930 GLN A O 1
ATOM 7415 N N . ASP A 1 931 ? 1.062 -31.234 -38.119 1.00 92.62 931 ASP A N 1
ATOM 7416 C CA . ASP A 1 931 ? -0.220 -31.173 -38.823 1.00 92.62 931 ASP A CA 1
ATOM 7417 C C . ASP A 1 931 ? -1.392 -31.333 -37.843 1.00 92.62 931 ASP A C 1
ATOM 7419 O O . ASP A 1 931 ? -1.414 -32.250 -37.012 1.00 92.62 931 ASP A O 1
ATOM 7423 N N . TRP A 1 932 ? -2.407 -30.481 -37.990 1.00 93.88 932 TRP A N 1
ATOM 7424 C CA . TRP A 1 932 ? -3.584 -30.445 -37.122 1.00 93.88 932 TRP A CA 1
ATOM 7425 C C . TRP A 1 932 ? -4.876 -30.488 -37.943 1.00 93.88 932 TRP A C 1
ATOM 7427 O O . TRP A 1 932 ? -4.915 -30.050 -39.090 1.00 93.88 932 TRP A O 1
ATOM 7437 N N . THR A 1 933 ? -5.948 -31.008 -37.353 1.00 94.00 933 THR A N 1
ATOM 7438 C CA . THR A 1 933 ? -7.266 -31.105 -37.985 1.00 94.00 933 THR A CA 1
ATOM 7439 C C . THR A 1 933 ? -8.342 -30.670 -37.000 1.00 94.00 933 THR A C 1
ATOM 7441 O O . THR A 1 933 ? -8.479 -31.266 -35.931 1.00 94.00 933 THR A O 1
ATOM 7444 N N . PHE A 1 934 ? -9.135 -29.664 -37.366 1.00 92.94 934 PHE A N 1
ATOM 7445 C CA . PHE A 1 934 ? -10.338 -29.298 -36.617 1.00 92.94 934 PHE A CA 1
ATOM 7446 C C . PHE A 1 934 ? -11.451 -30.330 -36.835 1.00 92.94 934 PHE A C 1
ATOM 7448 O O . PHE A 1 934 ? -11.631 -30.842 -37.939 1.00 92.94 934 PHE A O 1
ATOM 7455 N N . GLN A 1 935 ? -12.243 -30.594 -35.799 1.00 87.44 935 GLN A N 1
ATOM 7456 C CA . GLN A 1 935 ? -13.388 -31.505 -35.858 1.00 87.44 935 GLN A CA 1
ATOM 7457 C C . GLN A 1 935 ? -14.404 -31.104 -36.944 1.00 87.44 935 GLN A C 1
ATOM 7459 O O . GLN A 1 935 ? -14.911 -31.965 -37.657 1.00 87.44 935 GLN A O 1
ATOM 7464 N N . ASN A 1 936 ? -14.680 -29.802 -37.097 1.00 84.88 936 ASN A N 1
ATOM 7465 C CA . ASN A 1 936 ? -15.604 -29.271 -38.098 1.00 84.88 936 ASN A CA 1
ATOM 7466 C C . ASN A 1 936 ? -14.981 -28.080 -38.838 1.00 84.88 936 ASN A C 1
ATOM 7468 O O . ASN A 1 936 ? -14.644 -27.074 -38.215 1.00 84.88 936 ASN A O 1
ATOM 7472 N N . TYR A 1 937 ? -14.899 -28.164 -40.164 1.00 86.25 937 TYR A N 1
ATOM 7473 C CA . TYR A 1 937 ? -14.568 -27.040 -41.047 1.00 86.25 937 TYR A CA 1
ATOM 7474 C C . TYR A 1 937 ? -15.882 -26.457 -41.584 1.00 86.25 937 TYR A C 1
ATOM 7476 O O . TYR A 1 937 ? -16.754 -27.217 -42.001 1.00 86.25 937 TYR A O 1
ATOM 7484 N N . LEU A 1 938 ? -16.047 -25.135 -41.509 1.00 81.06 938 LEU A N 1
ATOM 7485 C CA . LEU A 1 938 ? -17.293 -24.421 -41.837 1.00 81.06 938 LEU A CA 1
ATOM 7486 C C . LEU A 1 938 ? -17.190 -23.584 -43.120 1.00 81.06 938 LEU A C 1
ATOM 7488 O O . LEU A 1 938 ? -18.207 -23.150 -43.652 1.00 81.06 938 LEU A O 1
ATOM 7492 N N . VAL A 1 939 ? -15.968 -23.370 -43.605 1.00 82.25 939 VAL A N 1
ATOM 7493 C CA . VAL A 1 939 ? -15.646 -22.804 -44.919 1.00 82.25 939 VAL A CA 1
ATOM 7494 C C . VAL A 1 939 ? -14.568 -23.679 -45.564 1.00 82.25 939 VAL A C 1
ATOM 7496 O O . VAL A 1 939 ? -13.841 -24.381 -44.852 1.00 82.25 939 VAL A O 1
ATOM 7499 N N . ASP A 1 940 ? -14.448 -23.636 -46.889 1.00 75.06 940 ASP A N 1
ATOM 7500 C CA . ASP A 1 940 ? -13.347 -24.302 -47.591 1.00 75.06 940 ASP A CA 1
ATOM 7501 C C . ASP A 1 940 ? -12.006 -23.600 -47.286 1.00 75.06 940 ASP A C 1
ATOM 7503 O O . ASP A 1 940 ? -11.913 -22.372 -47.357 1.00 75.06 940 ASP A O 1
ATOM 7507 N N . MET A 1 941 ? -10.988 -24.389 -46.902 1.00 68.75 941 MET A N 1
ATOM 7508 C CA . MET A 1 941 ? -9.646 -23.957 -46.453 1.00 68.75 941 MET A CA 1
ATOM 7509 C C . MET A 1 941 ? -8.543 -24.947 -46.837 1.00 68.75 941 MET A C 1
ATOM 7511 O O . MET A 1 941 ? -8.754 -26.163 -46.626 1.00 68.75 941 MET A O 1
#

pLDDT: mean 80.98, std 16.29, range [26.88, 98.75]